Protein AF-A0A1Z5JTH8-F1 (afdb_monomer_lite)

Structure (mmCIF, N/CA/C/O backbone):
data_AF-A0A1Z5JTH8-F1
#
_entry.id   AF-A0A1Z5JTH8-F1
#
loop_
_atom_site.group_PDB
_atom_site.id
_atom_site.type_symbol
_atom_site.label_atom_id
_atom_site.label_alt_id
_atom_site.label_comp_id
_atom_site.label_asym_id
_atom_site.label_entity_id
_atom_site.label_seq_id
_atom_site.pdbx_PDB_ins_code
_atom_site.Cartn_x
_atom_site.Cartn_y
_atom_site.Cartn_z
_atom_site.occupancy
_atom_site.B_iso_or_equiv
_atom_site.auth_seq_id
_atom_site.auth_comp_id
_atom_site.auth_asym_id
_atom_site.auth_atom_id
_atom_site.pdbx_PDB_model_num
ATOM 1 N N . MET A 1 1 ? 3.821 1.932 70.501 1.00 30.09 1 MET A N 1
ATOM 2 C CA . MET A 1 1 ? 3.455 3.159 69.767 1.00 30.09 1 MET A CA 1
ATOM 3 C C . MET A 1 1 ? 2.176 2.886 68.980 1.00 30.09 1 MET A C 1
ATOM 5 O O . MET A 1 1 ? 2.246 2.537 67.814 1.00 30.09 1 MET A O 1
ATOM 9 N N . GLU A 1 2 ? 1.010 2.733 69.611 1.00 29.66 2 GLU A N 1
ATOM 10 C CA . GLU A 1 2 ? 0.307 3.635 70.558 1.00 29.66 2 GLU A CA 1
ATOM 11 C C . GLU A 1 2 ? -0.298 4.866 69.851 1.00 29.66 2 GLU A C 1
ATOM 13 O O . GLU A 1 2 ? 0.362 5.457 69.006 1.00 29.66 2 GLU A O 1
ATOM 18 N N . SER A 1 3 ? -1.534 5.291 70.147 1.00 30.70 3 SER A N 1
ATOM 19 C CA . SER A 1 3 ? -2.434 4.861 71.238 1.00 30.70 3 SER A CA 1
ATOM 20 C C . SER A 1 3 ? -3.923 4.867 70.840 1.00 30.70 3 SER A C 1
ATOM 22 O O . SER A 1 3 ? -4.283 5.533 69.879 1.00 30.70 3 SER A O 1
ATOM 24 N N . ASN A 1 4 ? -4.733 4.124 71.613 1.00 35.16 4 ASN A N 1
ATOM 25 C CA . ASN A 1 4 ? -6.105 4.402 72.100 1.00 35.16 4 ASN A CA 1
ATOM 26 C C . ASN A 1 4 ? -7.148 5.083 71.170 1.00 35.16 4 ASN A C 1
ATOM 28 O O . ASN A 1 4 ? -6.893 6.119 70.579 1.00 35.16 4 ASN A O 1
ATOM 32 N N . GLY A 1 5 ? -8.414 4.646 71.110 1.00 31.30 5 GLY A N 1
ATOM 33 C CA . GLY A 1 5 ? -9.127 3.592 71.852 1.00 31.30 5 GLY A CA 1
ATOM 34 C C . GLY A 1 5 ? -10.538 3.360 71.258 1.00 31.30 5 GLY A C 1
ATOM 35 O O . GLY A 1 5 ? -11.024 4.190 70.506 1.00 31.30 5 GLY A O 1
ATOM 36 N N . SER A 1 6 ? -11.162 2.182 71.416 1.00 32.50 6 SER A N 1
ATOM 37 C CA . SER A 1 6 ? -12.006 1.785 72.572 1.00 32.50 6 SER A CA 1
ATOM 38 C C . SER A 1 6 ? -13.344 2.570 72.638 1.00 32.50 6 SER A C 1
ATOM 40 O O . SER A 1 6 ? -13.296 3.792 72.662 1.00 32.50 6 SER A O 1
ATOM 42 N N . LYS A 1 7 ? -14.550 1.973 72.742 1.00 33.69 7 LYS A N 1
ATOM 43 C CA . LYS A 1 7 ? -14.947 0.708 73.414 1.00 33.69 7 LYS A CA 1
ATOM 44 C C . LYS A 1 7 ? -16.373 0.229 73.019 1.00 33.69 7 LYS A C 1
ATOM 46 O O . LYS A 1 7 ? -17.265 1.061 73.009 1.00 33.69 7 LYS A O 1
ATOM 51 N N . GLN A 1 8 ? -16.577 -1.106 72.978 1.00 31.48 8 GLN A N 1
ATOM 52 C CA . GLN A 1 8 ? -17.767 -1.858 73.494 1.00 31.48 8 GLN A CA 1
ATOM 53 C C . GLN A 1 8 ? -19.148 -1.636 72.807 1.00 31.48 8 GLN A C 1
ATOM 55 O O . GLN A 1 8 ? -19.307 -0.669 72.083 1.00 31.48 8 GLN A O 1
ATOM 60 N N . ARG A 1 9 ? -20.210 -2.466 72.938 1.00 30.44 9 ARG A N 1
ATOM 61 C CA . ARG A 1 9 ? -20.585 -3.772 73.589 1.00 30.44 9 ARG A CA 1
ATOM 62 C C . ARG A 1 9 ? -21.914 -4.225 72.900 1.00 30.44 9 ARG A C 1
ATOM 64 O O . ARG A 1 9 ? -22.598 -3.338 72.408 1.00 30.44 9 ARG A O 1
ATOM 71 N N . LYS A 1 10 ? -22.444 -5.463 72.867 1.00 29.91 10 LYS A N 1
ATOM 72 C CA . LYS A 1 10 ? -22.066 -6.896 73.074 1.00 29.91 10 LYS A CA 1
ATOM 73 C C . LYS A 1 10 ? -23.184 -7.722 72.312 1.00 29.91 10 LYS A C 1
ATOM 75 O O . LYS A 1 10 ? -24.211 -7.130 72.013 1.00 29.91 10 LYS A O 1
ATOM 80 N N . VAL A 1 11 ? -22.987 -8.940 71.766 1.00 31.70 11 VAL A N 1
ATOM 81 C CA . VAL A 1 11 ? -23.271 -10.292 72.358 1.00 31.70 11 VAL A CA 1
ATOM 82 C C . VAL A 1 11 ? -24.732 -10.532 72.830 1.00 31.70 11 VAL A C 1
ATOM 84 O O . VAL A 1 11 ? -25.265 -9.652 73.492 1.00 31.70 11 VAL A O 1
ATOM 87 N N . ASP A 1 12 ? -25.400 -11.686 72.607 1.00 27.84 12 ASP A N 1
ATOM 88 C CA . ASP A 1 12 ? -24.944 -13.021 72.121 1.00 27.84 12 ASP A CA 1
ATOM 89 C C . ASP A 1 12 ? -25.969 -13.822 71.262 1.00 27.84 12 ASP A C 1
ATOM 91 O O . ASP A 1 12 ? -27.099 -13.399 71.038 1.00 27.84 12 ASP A O 1
ATOM 95 N N . LYS A 1 13 ? -25.504 -14.998 70.801 1.00 35.19 13 LYS A N 1
ATOM 96 C CA . LYS A 1 13 ? -26.193 -16.194 70.232 1.00 35.19 13 LYS A CA 1
ATOM 97 C C . LYS A 1 13 ? -27.108 -16.935 71.272 1.00 35.19 13 LYS A C 1
ATOM 99 O O . LYS A 1 13 ? -27.125 -16.443 72.400 1.00 35.19 13 LYS A O 1
ATOM 104 N N . PRO A 1 14 ? -27.818 -18.084 71.007 1.00 51.84 14 PRO A N 1
ATOM 105 C CA . PRO A 1 14 ? -27.558 -19.142 69.993 1.00 51.84 14 PRO A CA 1
ATOM 106 C C . PRO A 1 14 ? -28.764 -19.895 69.329 1.00 51.84 14 PRO A C 1
ATOM 108 O O . PRO A 1 14 ? -29.911 -19.633 69.653 1.00 51.84 14 PRO A O 1
ATOM 111 N N . ASN A 1 15 ? -28.421 -20.817 68.401 1.00 31.11 15 ASN A N 1
ATOM 112 C CA . ASN A 1 15 ? -28.914 -22.197 68.090 1.00 31.11 15 ASN A CA 1
ATOM 113 C C . ASN A 1 15 ? -30.419 -22.612 68.209 1.00 31.11 15 ASN A C 1
ATOM 115 O O . ASN A 1 15 ? -31.131 -22.076 69.041 1.00 31.11 15 ASN A O 1
ATOM 119 N N . GLU A 1 16 ? -30.969 -23.655 67.543 1.00 31.17 16 GLU A N 1
ATOM 120 C CA . GLU A 1 16 ? -30.655 -24.525 66.363 1.00 31.17 16 GLU A CA 1
ATOM 121 C C . GLU A 1 16 ? -31.806 -25.587 66.213 1.00 31.17 16 GLU A C 1
ATOM 123 O O . GLU A 1 16 ? -32.686 -25.617 67.066 1.00 31.17 16 GLU A O 1
ATOM 128 N N . VAL A 1 17 ? -31.772 -26.483 65.203 1.00 30.38 17 VAL A N 1
ATOM 129 C CA . VAL A 1 17 ? -32.492 -27.802 65.120 1.00 30.38 17 VAL A CA 1
ATOM 130 C C . VAL A 1 17 ? -34.009 -27.881 64.723 1.00 30.38 17 VAL A C 1
ATOM 132 O O . VAL A 1 17 ? -34.900 -27.400 65.406 1.00 30.38 17 VAL A O 1
ATOM 135 N N . GLU A 1 18 ? -34.249 -28.589 63.599 1.00 27.84 18 GLU A N 1
ATOM 136 C CA . GLU A 1 18 ? -35.334 -29.535 63.182 1.00 27.84 18 GLU A CA 1
ATOM 137 C C . GLU A 1 18 ? -36.881 -29.304 63.276 1.00 27.84 18 GLU A C 1
ATOM 139 O O . GLU A 1 18 ? -37.521 -29.512 64.298 1.00 27.84 18 GLU A O 1
ATOM 144 N N . SER A 1 19 ? -37.499 -29.278 62.077 1.00 27.64 19 SER A N 1
ATOM 145 C CA . SER A 1 19 ? -38.535 -30.235 61.579 1.00 27.64 19 SER A CA 1
ATOM 146 C C . SER A 1 19 ? -40.069 -30.102 61.824 1.00 27.64 19 SER A C 1
ATOM 148 O O . SER A 1 19 ? -40.580 -30.033 62.933 1.00 27.64 19 SER A O 1
ATOM 150 N N . SER A 1 20 ? -40.800 -30.341 60.719 1.00 25.86 20 SER A N 1
ATOM 151 C CA . SER A 1 20 ? -42.061 -31.117 60.583 1.00 25.86 20 SER A CA 1
ATOM 152 C C . SER A 1 20 ? -43.469 -30.553 60.930 1.00 25.86 20 SER A C 1
ATOM 154 O O . SER A 1 20 ? -43.919 -30.540 62.066 1.00 25.86 20 SER A O 1
ATOM 156 N N . SER A 1 21 ? -44.265 -30.400 59.855 1.00 25.64 21 SER A N 1
ATOM 157 C CA . SER A 1 21 ? -45.668 -30.869 59.696 1.00 25.64 21 SER A CA 1
ATOM 158 C C . SER A 1 21 ? -46.882 -30.134 60.319 1.00 25.64 21 SER A C 1
ATOM 160 O O . SER A 1 21 ? -46.903 -29.769 61.487 1.00 25.64 21 SER A O 1
ATOM 162 N N . SER A 1 22 ? -47.978 -30.116 59.532 1.00 26.45 22 SER A N 1
ATOM 163 C CA . SER A 1 22 ? -49.381 -29.797 59.904 1.00 26.45 22 SER A CA 1
ATOM 164 C C . SER A 1 22 ? -49.688 -28.325 60.299 1.00 26.45 22 SER A C 1
ATOM 166 O O . SER A 1 22 ? -48.781 -27.574 60.625 1.00 26.45 22 SER A O 1
ATOM 168 N N . HIS A 1 23 ? -50.922 -27.796 60.222 1.00 28.97 23 HIS A N 1
ATOM 169 C CA . HIS A 1 23 ? -52.214 -28.380 59.821 1.00 28.97 23 HIS A CA 1
ATOM 170 C C . HIS A 1 23 ? -53.101 -27.380 59.032 1.00 28.97 23 HIS A C 1
ATOM 172 O O . HIS A 1 23 ? -53.032 -26.170 59.215 1.00 28.97 23 HIS A O 1
ATOM 178 N N . ALA A 1 24 ? -53.961 -27.961 58.193 1.00 28.31 24 ALA A N 1
ATOM 179 C CA . ALA A 1 24 ? -55.138 -27.450 57.479 1.00 28.31 24 ALA A CA 1
ATOM 180 C C . ALA A 1 24 ? -55.909 -26.205 57.987 1.00 28.31 24 ALA A C 1
ATOM 182 O O . ALA A 1 24 ? -56.135 -26.026 59.184 1.00 28.31 24 ALA A O 1
ATOM 183 N N . ARG A 1 25 ? -56.546 -25.509 57.027 1.00 30.75 25 ARG A N 1
ATOM 184 C CA . ARG A 1 25 ? -57.985 -25.183 57.109 1.00 30.75 25 ARG A CA 1
ATOM 185 C C . ARG A 1 25 ? -58.646 -25.061 55.732 1.00 30.75 25 ARG A C 1
ATOM 187 O O . ARG A 1 25 ? -57.997 -24.706 54.754 1.00 30.75 25 ARG A O 1
ATOM 194 N N . ASP A 1 26 ? -59.928 -25.400 55.683 1.00 28.70 26 ASP A N 1
ATOM 195 C CA . ASP A 1 26 ? -60.710 -25.637 54.467 1.00 28.70 26 ASP A CA 1
ATOM 196 C C . ASP A 1 26 ? -61.344 -24.371 53.872 1.00 28.70 26 ASP A C 1
ATOM 198 O O . ASP A 1 26 ? -61.750 -23.475 54.614 1.00 28.70 26 ASP A O 1
ATOM 202 N N . GLN A 1 27 ? -61.586 -24.384 52.554 1.00 29.84 27 GLN A N 1
ATOM 203 C CA . GLN A 1 27 ? -62.963 -24.364 52.027 1.00 29.84 27 GLN A CA 1
ATOM 204 C C . GLN A 1 27 ? -63.032 -24.698 50.523 1.00 29.84 27 GLN A C 1
ATOM 206 O O . GLN A 1 27 ? -62.404 -24.055 49.689 1.00 29.84 27 GLN A O 1
ATOM 211 N N . THR A 1 28 ? -63.859 -25.690 50.186 1.00 32.72 28 THR A N 1
ATOM 212 C CA . THR A 1 28 ? -64.460 -25.939 48.858 1.00 32.72 28 THR A CA 1
ATOM 213 C C . THR A 1 28 ? -65.918 -26.368 49.106 1.00 32.72 28 THR A C 1
ATOM 215 O O . THR A 1 28 ? -66.210 -26.785 50.235 1.00 32.72 28 THR A O 1
ATOM 218 N N . PRO A 1 29 ? -66.859 -26.241 48.143 1.00 48.88 29 PRO A N 1
ATOM 219 C CA . PRO A 1 29 ? -67.042 -27.350 47.189 1.00 48.88 29 PRO A CA 1
ATOM 220 C C . PRO A 1 29 ? -67.618 -26.982 45.794 1.00 48.88 29 PRO A C 1
ATOM 222 O O . PRO A 1 29 ? -68.195 -25.917 45.599 1.00 48.88 29 PRO A O 1
ATOM 225 N N . SER A 1 30 ? -67.626 -27.983 44.896 1.00 27.64 30 SER A N 1
ATOM 226 C CA . SER A 1 30 ? -68.543 -28.150 43.737 1.00 27.64 30 SER A CA 1
ATOM 227 C C . SER A 1 30 ? -68.343 -27.234 42.494 1.00 27.64 30 SER A C 1
ATOM 229 O O . SER A 1 30 ? -67.964 -26.080 42.632 1.00 27.64 30 SER A O 1
ATOM 231 N N . ASN A 1 31 ? -68.578 -27.678 41.243 1.00 28.28 31 ASN A N 1
ATOM 232 C CA . ASN A 1 31 ? -68.841 -29.049 40.769 1.00 28.28 31 ASN A CA 1
ATOM 233 C C . ASN A 1 31 ? -68.481 -29.300 39.278 1.00 28.28 31 ASN A C 1
ATOM 235 O O . ASN A 1 31 ? -68.685 -28.437 38.437 1.00 28.28 31 ASN A O 1
ATOM 239 N N . GLN A 1 32 ? -68.065 -30.542 38.995 1.00 29.34 32 GLN A N 1
ATOM 240 C CA . GLN A 1 32 ? -68.306 -31.365 37.784 1.00 29.34 32 GLN A CA 1
ATOM 241 C C . GLN A 1 32 ? -67.985 -30.874 36.341 1.00 29.34 32 GLN A C 1
ATOM 243 O O . GLN A 1 32 ? -68.754 -30.161 35.713 1.00 29.34 32 GLN A O 1
ATOM 248 N N . ASN A 1 33 ? -66.968 -31.550 35.775 1.00 29.64 33 ASN A N 1
ATOM 249 C CA . ASN A 1 33 ? -66.981 -32.334 34.517 1.00 29.64 33 ASN A CA 1
ATOM 250 C C . ASN A 1 33 ? -66.939 -31.688 33.105 1.00 29.64 33 ASN A C 1
ATOM 252 O O . ASN A 1 33 ? -67.834 -30.954 32.711 1.00 29.64 33 ASN A O 1
ATOM 256 N N . SER A 1 34 ? -66.028 -32.264 32.287 1.00 29.45 34 SER A N 1
ATOM 257 C CA . SER A 1 34 ? -66.139 -32.569 30.831 1.00 29.45 34 SER A CA 1
ATOM 258 C C . SER A 1 34 ? -66.182 -31.388 29.823 1.00 29.45 34 SER A C 1
ATOM 260 O O . SER A 1 34 ? -66.818 -30.384 30.091 1.00 29.45 34 SER A O 1
ATOM 262 N N . GLU A 1 35 ? -65.525 -31.392 28.647 1.00 29.38 35 GLU A N 1
ATOM 263 C CA . GLU A 1 35 ? -64.800 -32.429 27.867 1.00 29.38 35 GLU A CA 1
ATOM 264 C C . GLU A 1 35 ? -63.441 -31.929 27.280 1.00 29.38 35 GLU A C 1
ATOM 266 O O . GLU A 1 35 ? -63.018 -30.795 27.493 1.00 29.38 35 GLU A O 1
ATOM 271 N N . ARG A 1 36 ? -62.740 -32.797 26.528 1.00 32.03 36 ARG A N 1
ATOM 272 C CA . ARG A 1 36 ? -61.645 -32.480 25.570 1.00 32.03 36 ARG A CA 1
ATOM 273 C C . ARG A 1 36 ? -62.220 -32.476 24.126 1.00 32.03 36 ARG A C 1
ATOM 275 O O . ARG A 1 36 ? -63.308 -33.023 23.979 1.00 32.03 36 ARG A O 1
ATOM 282 N N . PRO A 1 37 ? -61.514 -32.035 23.050 1.00 42.16 37 PRO A N 1
ATOM 283 C CA . PRO A 1 37 ? -60.119 -31.574 22.961 1.00 42.16 37 PRO A CA 1
ATOM 284 C C . PRO A 1 37 ? -59.902 -30.229 22.218 1.00 42.16 37 PRO A C 1
ATOM 286 O O . PRO A 1 37 ? -60.803 -29.659 21.615 1.00 42.16 37 PRO A O 1
ATOM 289 N N . VAL A 1 38 ? -58.640 -29.789 22.174 1.00 34.25 38 VAL A N 1
ATOM 290 C CA . VAL A 1 38 ? -58.086 -28.817 21.207 1.00 34.25 38 VAL A CA 1
ATOM 291 C C . VAL A 1 38 ? -57.058 -29.555 20.342 1.00 34.25 38 VAL A C 1
ATOM 293 O O . VAL A 1 38 ? -56.252 -30.248 20.951 1.00 34.25 38 VAL A O 1
ATOM 296 N N . VAL A 1 39 ? -57.087 -29.433 18.998 1.00 35.94 39 VAL A N 1
ATOM 297 C CA . VAL A 1 39 ? -56.014 -28.947 18.066 1.00 35.94 39 VAL A CA 1
ATOM 298 C C . VAL A 1 39 ? -56.664 -28.659 16.656 1.00 35.94 39 VAL A C 1
ATOM 300 O O . VAL A 1 39 ? -57.894 -28.608 16.634 1.00 35.94 39 VAL A O 1
ATOM 303 N N . PRO A 1 40 ? -55.993 -28.317 15.516 1.00 46.41 40 PRO A N 1
ATOM 304 C CA . PRO A 1 40 ? -56.282 -27.044 14.834 1.00 46.41 40 PRO A CA 1
ATOM 305 C C . PRO A 1 40 ? -56.757 -27.130 13.360 1.00 46.41 40 PRO A C 1
ATOM 307 O O . PRO A 1 40 ? -56.674 -28.168 12.708 1.00 46.41 40 PRO A O 1
ATOM 310 N N . ILE A 1 41 ? -57.123 -25.972 12.794 1.00 26.44 41 ILE A N 1
ATOM 311 C CA . ILE A 1 41 ? -57.093 -25.673 11.344 1.00 26.44 41 ILE A CA 1
ATOM 312 C C . ILE A 1 41 ? -56.655 -24.184 11.139 1.00 26.44 41 ILE A C 1
ATOM 314 O O . ILE A 1 41 ? -56.438 -23.516 12.152 1.00 26.44 41 ILE A O 1
ATOM 318 N N . PRO A 1 42 ? -56.330 -23.671 9.924 1.00 41.78 42 PRO A N 1
ATOM 319 C CA . PRO A 1 42 ? -54.996 -23.079 9.725 1.00 41.78 42 PRO A CA 1
ATOM 320 C C . PRO A 1 42 ? -54.962 -21.711 8.986 1.00 41.78 42 PRO A C 1
ATOM 322 O O . PRO A 1 42 ? -55.994 -21.181 8.609 1.00 41.78 42 PRO A O 1
ATOM 325 N N . VAL A 1 43 ? -53.742 -21.216 8.702 1.00 30.77 43 VAL A N 1
ATOM 326 C CA . VAL A 1 43 ? -53.320 -20.455 7.488 1.00 30.77 43 VAL A CA 1
ATOM 327 C C . VAL A 1 43 ? -54.134 -19.210 7.037 1.00 30.77 43 VAL A C 1
ATOM 329 O O . VAL A 1 43 ? -55.266 -19.329 6.584 1.00 30.77 43 VAL A O 1
ATOM 332 N N . ARG A 1 44 ? -53.419 -18.066 6.898 1.00 37.00 44 ARG A N 1
ATOM 333 C CA . ARG A 1 44 ? -53.798 -16.807 6.179 1.00 37.00 44 ARG A CA 1
ATOM 334 C C . ARG A 1 44 ? -54.950 -15.981 6.813 1.00 37.00 44 ARG A C 1
ATOM 336 O O . ARG A 1 44 ? -55.596 -16.481 7.725 1.00 37.00 44 ARG A O 1
ATOM 343 N N . PRO A 1 45 ? -55.245 -14.741 6.335 1.00 39.91 45 PRO A N 1
ATOM 344 C CA . PRO A 1 45 ? -54.553 -13.894 5.339 1.00 39.91 45 PRO A CA 1
ATOM 345 C C . PRO A 1 45 ? -54.186 -12.469 5.837 1.00 39.91 45 PRO A C 1
ATOM 347 O O . PRO A 1 45 ? -54.476 -12.078 6.962 1.00 39.91 45 PRO A O 1
ATOM 350 N N . VAL A 1 46 ? -53.593 -11.672 4.938 1.00 41.19 46 VAL A N 1
ATOM 351 C CA . VAL A 1 46 ? -53.532 -10.195 5.012 1.00 41.19 46 VAL A CA 1
ATOM 352 C C . VAL A 1 46 ? -54.950 -9.590 4.900 1.00 41.19 46 VAL A C 1
ATOM 354 O O . VAL A 1 46 ? -55.718 -10.061 4.057 1.00 41.19 46 VAL A O 1
ATOM 357 N N . PRO A 1 47 ? -55.309 -8.546 5.676 1.00 40.72 47 PRO A N 1
ATOM 358 C CA . PRO A 1 47 ? -56.582 -7.836 5.538 1.00 40.72 47 PRO A CA 1
ATOM 359 C C . PRO A 1 47 ? -56.515 -6.679 4.513 1.00 40.72 47 PRO A C 1
ATOM 361 O O . PRO A 1 47 ? -55.523 -5.950 4.486 1.00 40.72 47 PRO A O 1
ATOM 364 N N . PRO A 1 48 ? -57.569 -6.458 3.704 1.00 55.81 48 PRO A N 1
ATOM 365 C CA . PRO A 1 48 ? -57.716 -5.276 2.855 1.00 55.81 48 PRO A CA 1
ATOM 366 C C . PRO A 1 48 ? -58.767 -4.275 3.392 1.00 55.81 48 PRO A C 1
ATOM 368 O O . PRO A 1 48 ? -59.440 -4.529 4.390 1.00 55.81 48 PRO A O 1
ATOM 371 N N . ASN A 1 49 ? -58.965 -3.211 2.606 1.00 31.00 49 ASN A N 1
ATOM 372 C CA . ASN A 1 49 ? -60.107 -2.285 2.537 1.00 31.00 49 ASN A CA 1
ATOM 373 C C . ASN A 1 49 ? -60.021 -0.908 3.221 1.00 31.00 49 ASN A C 1
ATOM 375 O O . ASN A 1 49 ? -59.687 -0.723 4.386 1.00 31.00 49 ASN A O 1
ATOM 379 N N . GLU A 1 50 ? -60.439 0.042 2.389 1.00 37.06 50 GLU A N 1
ATOM 380 C CA . GLU A 1 50 ? -60.780 1.445 2.583 1.00 37.06 50 GLU A CA 1
ATOM 381 C C . GLU A 1 50 ? -61.742 1.718 3.753 1.00 37.06 50 GLU A C 1
ATOM 383 O O . GLU A 1 50 ? -62.599 0.895 4.065 1.00 37.06 50 GLU A O 1
ATOM 388 N N . TYR A 1 51 ? -61.744 2.962 4.252 1.00 29.59 51 TYR A N 1
ATOM 389 C CA . TYR A 1 51 ? -63.004 3.705 4.411 1.00 29.59 51 TYR A CA 1
ATOM 390 C C . TYR A 1 51 ? -62.797 5.228 4.338 1.00 29.59 51 TYR A C 1
ATOM 392 O O . TYR A 1 51 ? -61.799 5.771 4.804 1.00 29.59 51 TYR A O 1
ATOM 400 N N . THR A 1 52 ? -63.764 5.930 3.747 1.00 34.69 52 THR A N 1
ATOM 401 C CA . THR A 1 52 ? -63.739 7.385 3.508 1.00 34.69 52 THR A CA 1
ATOM 402 C C . THR A 1 52 ? -64.287 8.213 4.677 1.00 34.69 52 THR A C 1
ATOM 404 O O . THR A 1 52 ? -65.294 7.803 5.260 1.00 34.69 52 THR A O 1
ATOM 407 N N . LYS A 1 53 ? -63.806 9.458 4.863 1.00 28.12 53 LYS A N 1
ATOM 408 C CA . LYS A 1 53 ? -64.671 10.634 5.144 1.00 28.12 53 LYS A CA 1
ATOM 409 C C . LYS A 1 53 ? -63.962 11.992 4.971 1.00 28.12 53 LYS A C 1
ATOM 411 O O . LYS A 1 53 ? -62.748 12.050 4.826 1.00 28.12 53 LYS A O 1
ATOM 416 N N . LYS A 1 54 ? -64.768 13.061 4.917 1.00 30.36 54 LYS A N 1
ATOM 417 C CA . LYS A 1 54 ? -64.392 14.482 4.745 1.00 30.36 54 LYS A CA 1
ATOM 418 C C . LYS A 1 54 ? -64.638 15.281 6.039 1.00 30.36 54 LYS A C 1
ATOM 420 O O . LYS A 1 54 ? -65.402 14.800 6.873 1.00 30.36 54 LYS A O 1
ATOM 425 N N . ALA A 1 55 ? -64.169 16.537 6.031 1.00 29.38 55 ALA A N 1
ATOM 426 C CA . ALA A 1 55 ? -64.679 17.694 6.789 1.00 29.38 55 ALA A CA 1
ATOM 427 C C . ALA A 1 55 ? -64.391 17.736 8.305 1.00 29.38 55 ALA A C 1
ATOM 429 O O . ALA A 1 55 ? -64.343 16.694 8.952 1.00 29.38 55 ALA A O 1
ATOM 430 N N . ASP A 1 56 ? -64.233 18.902 8.947 1.00 28.45 56 ASP A N 1
ATOM 431 C CA . ASP A 1 56 ? -63.941 20.284 8.485 1.00 28.45 56 ASP A CA 1
ATOM 432 C C . ASP A 1 56 ? -63.432 21.103 9.703 1.00 28.45 56 ASP A C 1
ATOM 434 O O . ASP A 1 56 ? -63.637 20.670 10.835 1.00 28.45 56 ASP A O 1
ATOM 438 N N . ASP A 1 57 ? -62.843 22.288 9.464 1.00 28.59 57 ASP A N 1
ATOM 439 C CA . ASP A 1 57 ? -62.638 23.408 10.418 1.00 28.59 57 ASP A CA 1
ATOM 440 C C . ASP A 1 57 ? -61.791 23.170 11.712 1.00 28.59 57 ASP A C 1
ATOM 442 O O . ASP A 1 57 ? -61.819 22.133 12.357 1.00 28.59 57 ASP A O 1
ATOM 446 N N . SER A 1 58 ? -60.979 24.114 12.215 1.00 27.06 58 SER A N 1
ATOM 447 C CA . SER A 1 58 ? -61.065 25.582 12.142 1.00 27.06 58 SER A CA 1
ATOM 448 C C . SER A 1 58 ? -59.725 26.289 12.456 1.00 27.06 58 SER A C 1
ATOM 450 O O . SER A 1 58 ? -58.857 25.702 13.088 1.00 27.06 58 SER A O 1
ATOM 452 N N . CYS A 1 59 ? -59.643 27.589 12.115 1.00 26.97 59 CYS A N 1
ATOM 453 C CA . CYS A 1 59 ? -58.882 28.677 12.782 1.00 26.97 59 CYS A CA 1
ATOM 454 C C . CYS A 1 59 ? -57.348 28.535 13.048 1.00 26.97 59 CYS A C 1
ATOM 456 O O . CYS A 1 59 ? -56.878 27.573 13.630 1.00 26.97 59 CYS A O 1
ATOM 458 N N . ARG A 1 60 ? -56.500 29.553 12.803 1.00 27.55 60 ARG A N 1
ATOM 459 C CA . ARG A 1 60 ? -56.754 30.962 12.422 1.00 27.55 60 ARG A CA 1
ATOM 460 C C . ARG A 1 60 ? -55.528 31.627 11.755 1.00 27.55 60 ARG A C 1
ATOM 462 O O . ARG A 1 60 ? -54.394 31.243 12.002 1.00 27.55 60 ARG A O 1
ATOM 469 N N . SER A 1 61 ? -55.822 32.672 10.975 1.00 27.31 61 SER A N 1
ATOM 470 C CA . SER A 1 61 ? -54.994 33.828 10.545 1.00 27.31 61 SER A CA 1
ATOM 471 C C . SER A 1 61 ? -53.744 34.171 11.386 1.00 27.31 61 SER A C 1
ATOM 473 O O . SER A 1 61 ? -53.803 34.048 12.605 1.00 27.31 61 SER A O 1
ATOM 475 N N . THR A 1 62 ? -52.664 34.763 10.852 1.00 30.11 62 THR A N 1
ATOM 476 C CA . THR A 1 62 ? -52.501 35.690 9.691 1.00 30.11 62 THR A CA 1
ATOM 477 C C . THR A 1 62 ? -51.304 35.281 8.801 1.00 30.11 62 THR A C 1
ATOM 479 O O . THR A 1 62 ? -50.409 34.605 9.286 1.00 30.11 62 THR A O 1
ATOM 482 N N . GLY A 1 63 ? -51.192 35.597 7.501 1.00 28.08 63 GLY A N 1
ATOM 483 C CA . GLY A 1 63 ? -51.447 36.881 6.813 1.00 28.08 63 GLY A CA 1
ATOM 484 C C . GLY A 1 63 ? -50.194 37.781 6.924 1.00 28.08 63 GLY A C 1
ATOM 485 O O . GLY A 1 63 ? -49.692 37.925 8.031 1.00 28.08 63 GLY A O 1
ATOM 486 N N . ILE A 1 64 ? -49.622 38.395 5.876 1.00 29.75 64 ILE A N 1
ATOM 487 C CA . ILE A 1 64 ? -50.171 38.881 4.587 1.00 29.75 64 ILE A CA 1
ATOM 488 C C . ILE A 1 64 ? -49.118 38.774 3.440 1.00 29.75 64 ILE A C 1
ATOM 490 O O . ILE A 1 64 ? -47.919 38.740 3.691 1.00 29.75 64 ILE A O 1
ATOM 494 N N . ASN A 1 65 ? -49.592 38.726 2.186 1.00 29.47 65 ASN A N 1
ATOM 495 C CA . ASN A 1 65 ? -48.865 38.675 0.889 1.00 29.47 65 ASN A CA 1
ATOM 496 C C . ASN A 1 65 ? -49.072 40.038 0.138 1.00 29.47 65 ASN A C 1
ATOM 498 O O . ASN A 1 65 ? -49.833 40.842 0.681 1.00 29.47 65 ASN A O 1
ATOM 502 N N . PRO A 1 66 ? -48.608 40.339 -1.107 1.00 50.94 66 PRO A N 1
ATOM 503 C CA . PRO A 1 66 ? -47.624 39.703 -2.007 1.00 50.94 66 PRO A CA 1
ATOM 504 C C . PRO A 1 66 ? -46.694 40.728 -2.758 1.00 50.94 66 PRO A C 1
ATOM 506 O O . PRO A 1 66 ? -46.623 41.893 -2.394 1.00 50.94 66 PRO A O 1
ATOM 509 N N . MET A 1 67 ? -46.036 40.285 -3.851 1.00 27.62 67 MET A N 1
ATOM 510 C CA . MET A 1 67 ? -45.665 41.013 -5.103 1.00 27.62 67 MET A CA 1
ATOM 511 C C . MET A 1 67 ? -45.132 42.472 -5.098 1.00 27.62 67 MET A C 1
ATOM 513 O O . MET A 1 67 ? -45.854 43.404 -4.761 1.00 27.62 67 MET A O 1
ATOM 517 N N . THR A 1 68 ? -44.033 42.717 -5.838 1.00 26.05 68 THR A N 1
ATOM 518 C CA . THR A 1 68 ? -44.110 43.342 -7.192 1.00 26.05 68 THR A CA 1
ATOM 519 C C . THR A 1 68 ? -42.803 43.259 -8.006 1.00 26.05 68 THR A C 1
ATOM 521 O O . THR A 1 68 ? -41.725 43.010 -7.475 1.00 26.05 68 THR A O 1
ATOM 524 N N . THR A 1 69 ? -42.939 43.420 -9.326 1.00 32.28 69 THR A N 1
ATOM 525 C CA . THR A 1 69 ? -41.895 43.476 -10.372 1.00 32.28 69 THR A CA 1
ATOM 526 C C . THR A 1 69 ? -41.230 44.861 -10.456 1.00 32.28 69 THR A C 1
ATOM 528 O O . THR A 1 69 ? -41.913 45.830 -10.147 1.00 32.28 69 THR A O 1
ATOM 531 N N . ILE A 1 70 ? -39.990 44.979 -10.980 1.00 27.89 70 ILE A N 1
ATOM 532 C CA . ILE A 1 70 ? -39.570 45.959 -12.029 1.00 27.89 70 ILE A CA 1
ATOM 533 C C . ILE A 1 70 ? -38.087 45.778 -12.448 1.00 27.89 70 ILE A C 1
ATOM 535 O O . ILE A 1 70 ? -37.356 44.978 -11.869 1.00 27.89 70 ILE A O 1
ATOM 539 N N . GLN A 1 71 ? -37.703 46.428 -13.552 1.00 30.16 71 GLN A N 1
ATOM 540 C CA . GLN A 1 71 ? -36.470 46.269 -14.338 1.00 30.16 71 GLN A CA 1
ATOM 541 C C . GLN A 1 71 ? -35.297 47.175 -13.891 1.00 30.16 71 GLN A C 1
ATOM 543 O O . GLN A 1 71 ? -35.506 48.172 -13.212 1.00 30.16 71 GLN A O 1
ATOM 548 N N . ASN A 1 72 ? -34.105 46.872 -14.428 1.00 31.89 72 ASN A N 1
ATOM 549 C CA . ASN A 1 72 ? -33.012 47.776 -14.843 1.00 31.89 72 ASN A CA 1
ATOM 550 C C . ASN A 1 72 ? -32.530 48.915 -13.910 1.00 31.89 72 ASN A C 1
ATOM 552 O O . ASN A 1 72 ? -33.207 49.920 -13.718 1.00 31.89 72 ASN A O 1
ATOM 556 N N . GLY A 1 73 ? -31.243 48.860 -13.542 1.00 25.56 73 GLY A N 1
ATOM 557 C CA . GLY A 1 73 ? -30.466 50.000 -13.039 1.00 25.56 73 GLY A CA 1
ATOM 558 C C . GLY A 1 73 ? -29.009 49.930 -13.514 1.00 25.56 73 GLY A C 1
ATOM 559 O O . GLY A 1 73 ? -28.319 48.952 -13.242 1.00 25.56 73 GLY A O 1
ATOM 560 N N . LEU A 1 74 ? -28.556 50.949 -14.247 1.00 30.23 74 LEU A N 1
ATOM 561 C CA . LEU A 1 74 ? -27.189 51.125 -14.766 1.00 30.23 74 LEU A CA 1
ATOM 562 C C . LEU A 1 74 ? -26.652 52.486 -14.275 1.00 30.23 74 LEU A C 1
ATOM 564 O O . LEU A 1 74 ? -27.460 53.304 -13.842 1.00 30.23 74 LEU A O 1
ATOM 568 N N . GLN A 1 75 ? -25.341 52.751 -14.429 1.00 29.36 75 GLN A N 1
ATOM 569 C CA . GLN A 1 75 ? -24.628 53.963 -13.946 1.00 29.36 75 GLN A CA 1
ATOM 570 C C . GLN A 1 75 ? -24.502 54.017 -12.399 1.00 29.36 75 GLN A C 1
ATOM 572 O O . GLN A 1 75 ? -25.332 53.446 -11.704 1.00 29.36 75 GLN A O 1
ATOM 577 N N . ASN A 1 76 ? -23.528 54.654 -11.732 1.00 30.12 76 ASN A N 1
ATOM 578 C CA . ASN A 1 76 ? -22.225 55.300 -12.027 1.00 30.12 76 ASN A CA 1
ATOM 579 C C . ASN A 1 76 ? -21.537 55.526 -10.625 1.00 30.12 76 ASN A C 1
ATOM 581 O O . ASN A 1 76 ? -22.161 55.220 -9.615 1.00 30.12 76 ASN A O 1
ATOM 585 N N . GLU A 1 77 ? -20.306 56.012 -10.386 1.00 29.02 77 GLU A N 1
ATOM 586 C CA . GLU A 1 77 ? -19.263 56.632 -11.218 1.00 29.02 77 GLU A CA 1
ATOM 587 C C . GLU A 1 77 ? -17.852 56.564 -10.560 1.00 29.02 77 GLU A C 1
ATOM 589 O O . GLU A 1 77 ? -17.722 56.730 -9.354 1.00 29.02 77 GLU A O 1
ATOM 594 N N . GLN A 1 78 ? -16.809 56.431 -11.394 1.00 29.72 78 GLN A N 1
ATOM 595 C CA . GLN A 1 78 ? -15.518 57.165 -11.379 1.00 29.72 78 GLN A CA 1
ATOM 596 C C . GLN A 1 78 ? -14.523 57.266 -10.173 1.00 29.72 78 GLN A C 1
ATOM 598 O O . GLN A 1 78 ? -14.858 57.560 -9.032 1.00 29.72 78 GLN A O 1
ATOM 603 N N . ASN A 1 79 ? -13.239 57.324 -10.592 1.00 29.23 79 ASN A N 1
ATOM 604 C CA . ASN A 1 79 ? -12.063 58.049 -10.044 1.00 29.23 79 ASN A CA 1
ATOM 605 C C . ASN A 1 79 ? -11.122 57.384 -9.002 1.00 29.23 79 ASN A C 1
ATOM 607 O O . ASN A 1 79 ? -11.571 56.797 -8.030 1.00 29.23 79 ASN A O 1
ATOM 611 N N . ALA A 1 80 ? -9.781 57.537 -9.078 1.00 31.67 80 ALA A N 1
ATOM 612 C CA . ALA A 1 80 ? -8.883 57.940 -10.190 1.00 31.67 80 ALA A CA 1
ATOM 613 C C . ALA A 1 80 ? -7.379 57.741 -9.838 1.00 31.67 80 ALA A C 1
ATOM 615 O O . ALA A 1 80 ? -7.028 57.730 -8.662 1.00 31.67 80 ALA A O 1
ATOM 616 N N . LYS A 1 81 ? -6.506 57.813 -10.869 1.00 30.16 81 LYS A N 1
ATOM 617 C CA . LYS A 1 81 ? -5.026 58.024 -10.847 1.00 30.16 81 LYS A CA 1
ATOM 618 C C . LYS A 1 81 ? -4.141 56.815 -10.458 1.00 30.16 81 LYS A C 1
ATOM 620 O O . LYS A 1 81 ? -4.484 56.062 -9.565 1.00 30.16 81 LYS A O 1
ATOM 625 N N . SER A 1 82 ? -2.942 56.624 -11.034 1.00 29.33 82 SER A N 1
ATOM 626 C CA . SER A 1 82 ? -2.348 57.184 -12.275 1.00 29.33 82 SER A CA 1
ATOM 627 C C . SER A 1 82 ? -1.023 56.488 -12.642 1.00 29.33 82 SER A C 1
ATOM 629 O O . SER A 1 82 ? -0.174 56.337 -11.767 1.00 29.33 82 SER A O 1
ATOM 631 N N . GLY A 1 83 ? -0.777 56.216 -13.930 1.00 26.83 83 GLY A N 1
ATOM 632 C CA . GLY A 1 83 ? 0.541 55.810 -14.446 1.00 26.83 83 GLY A CA 1
ATOM 633 C C . GLY A 1 83 ? 0.598 55.795 -15.981 1.00 26.83 83 GLY A C 1
ATOM 634 O O . GLY A 1 83 ? -0.134 55.042 -16.609 1.00 26.83 83 GLY A O 1
ATOM 635 N N . LYS A 1 84 ? 1.437 56.650 -16.583 1.00 31.70 84 LYS A N 1
ATOM 636 C CA . LYS A 1 84 ? 1.801 56.628 -18.023 1.00 31.70 84 LYS A CA 1
ATOM 637 C C . LYS A 1 84 ? 3.021 55.677 -18.213 1.00 31.70 84 LYS A C 1
ATOM 639 O O . LYS A 1 84 ? 3.600 55.282 -17.208 1.00 31.70 84 LYS A O 1
ATOM 644 N N . VAL A 1 85 ? 3.486 55.271 -19.406 1.00 29.95 85 VAL A N 1
ATOM 645 C CA . VAL A 1 85 ? 4.093 56.106 -20.474 1.00 29.95 85 VAL A CA 1
ATOM 646 C C . VAL A 1 85 ? 4.314 55.312 -21.789 1.00 29.95 85 VAL A C 1
ATOM 648 O O . VAL A 1 85 ? 4.907 54.243 -21.762 1.00 29.95 85 VAL A O 1
ATOM 651 N N . ASN A 1 86 ? 3.957 55.953 -22.915 1.00 28.81 86 ASN A N 1
ATOM 652 C CA . ASN A 1 86 ? 4.416 55.785 -24.315 1.00 28.81 86 ASN A CA 1
ATOM 653 C C . ASN A 1 86 ? 4.070 54.540 -25.162 1.00 28.81 86 ASN A C 1
ATOM 655 O O . ASN A 1 86 ? 3.501 53.554 -24.711 1.00 28.81 86 ASN A O 1
ATOM 659 N N . SER A 1 87 ? 4.331 54.719 -26.464 1.00 31.92 87 SER A N 1
ATOM 660 C CA . SER A 1 87 ? 3.686 54.084 -27.615 1.00 31.92 87 SER A CA 1
ATOM 661 C C . SER A 1 87 ? 4.568 54.148 -28.871 1.00 31.92 87 SER A C 1
ATOM 663 O O . SER A 1 87 ? 5.200 55.178 -29.112 1.00 31.92 87 SER A O 1
ATOM 665 N N . SER A 1 88 ? 4.466 53.136 -29.731 1.00 28.47 88 SER A N 1
ATOM 666 C CA . SER A 1 88 ? 4.726 53.193 -31.182 1.00 28.47 88 SER A CA 1
ATOM 667 C C . SER A 1 88 ? 3.975 52.001 -31.799 1.00 28.47 88 SER A C 1
ATOM 669 O O . SER A 1 88 ? 4.196 50.878 -31.360 1.00 28.47 88 SER A O 1
ATOM 671 N N . ASN A 1 89 ? 2.922 52.175 -32.602 1.00 30.62 89 ASN A N 1
ATOM 672 C CA . ASN A 1 89 ? 2.932 52.624 -34.003 1.00 30.62 89 ASN A CA 1
ATOM 673 C C . ASN A 1 89 ? 3.971 51.891 -34.861 1.00 30.62 89 ASN A C 1
ATOM 675 O O . ASN A 1 89 ? 5.129 52.289 -34.850 1.00 30.62 89 ASN A O 1
ATOM 679 N N . GLU A 1 90 ? 3.516 50.935 -35.676 1.00 28.47 90 GLU A N 1
ATOM 680 C CA . GLU A 1 90 ? 3.546 51.103 -37.137 1.00 28.47 90 GLU A CA 1
ATOM 681 C C . GLU A 1 90 ? 2.528 50.186 -37.854 1.00 28.47 90 GLU A C 1
ATOM 683 O O . GLU A 1 90 ? 1.779 49.449 -37.214 1.00 28.47 90 GLU A O 1
ATOM 688 N N . SER A 1 91 ? 2.422 50.363 -39.172 1.00 29.08 91 SER A N 1
ATOM 689 C CA . SER A 1 91 ? 1.476 49.776 -40.138 1.00 29.08 91 SER A CA 1
ATOM 690 C C . SER A 1 91 ? 1.481 48.233 -40.224 1.00 29.08 91 SER A C 1
ATOM 692 O O . SER A 1 91 ? 2.445 47.584 -39.844 1.00 29.08 91 SER A O 1
ATOM 694 N N . GLY A 1 92 ? 0.461 47.545 -40.761 1.00 27.56 92 GLY A N 1
ATOM 695 C CA . GLY A 1 92 ? -0.813 47.993 -41.347 1.00 27.56 92 GLY A CA 1
ATOM 696 C C . GLY A 1 92 ? -0.909 47.819 -42.873 1.00 27.56 92 GLY A C 1
ATOM 697 O O . GLY A 1 92 ? -0.252 48.551 -43.607 1.00 27.56 92 GLY A O 1
ATOM 698 N N . ASN A 1 93 ? -1.771 46.911 -43.357 1.00 27.27 93 ASN A N 1
ATOM 699 C CA . ASN A 1 93 ? -2.402 46.994 -44.687 1.00 27.27 93 ASN A CA 1
ATOM 700 C C . ASN A 1 93 ? -3.605 46.035 -44.829 1.00 27.27 93 ASN A C 1
ATOM 702 O O . ASN A 1 93 ? -3.817 45.173 -43.981 1.00 27.27 93 ASN A O 1
ATOM 706 N N . ASN A 1 94 ? -4.410 46.228 -45.880 1.00 28.94 94 ASN A N 1
ATOM 707 C CA . ASN A 1 94 ? -5.762 45.672 -46.047 1.00 28.94 94 ASN A CA 1
ATOM 708 C C . ASN A 1 94 ? -5.955 45.004 -47.427 1.00 28.94 94 ASN A C 1
ATOM 710 O O . ASN A 1 94 ? -5.400 45.505 -48.394 1.00 28.94 94 ASN A O 1
ATOM 714 N N . PHE A 1 95 ? -6.834 43.986 -47.495 1.00 30.72 95 PHE A N 1
ATOM 715 C CA . PHE A 1 95 ? -7.624 43.511 -48.663 1.00 30.72 95 PHE A CA 1
ATOM 716 C C . PHE A 1 95 ? -6.933 43.244 -50.029 1.00 30.72 95 PHE A C 1
ATOM 718 O O . PHE A 1 95 ? -6.334 44.135 -50.615 1.00 30.72 95 PHE A O 1
ATOM 725 N N . TYR A 1 96 ? -7.246 42.105 -50.674 1.00 26.20 96 TYR A N 1
ATOM 726 C CA . TYR A 1 96 ? -8.309 42.066 -51.708 1.00 26.20 96 TYR A CA 1
ATOM 727 C C . TYR A 1 96 ? -8.696 40.642 -52.174 1.00 26.20 96 TYR A C 1
ATOM 729 O O . TYR A 1 96 ? -7.984 39.672 -51.935 1.00 26.20 96 TYR A O 1
ATOM 737 N N . LEU A 1 97 ? -9.853 40.542 -52.843 1.00 34.03 97 LEU A N 1
ATOM 738 C CA . LEU A 1 97 ? -10.404 39.359 -53.531 1.00 34.03 97 LEU A CA 1
ATOM 739 C C . LEU A 1 97 ? -10.099 39.381 -55.042 1.00 34.03 97 LEU A C 1
ATOM 741 O O . LEU A 1 97 ? -10.214 40.448 -55.643 1.00 34.03 97 LEU A O 1
ATOM 745 N N . SER A 1 98 ? -9.804 38.215 -55.643 1.00 26.02 98 SER A N 1
ATOM 746 C CA . SER A 1 98 ? -9.909 37.817 -57.083 1.00 26.02 98 SER A CA 1
ATOM 747 C C . SER A 1 98 ? -8.873 36.717 -57.421 1.00 26.02 98 SER A C 1
ATOM 749 O O . SER A 1 98 ? -7.913 36.558 -56.678 1.00 26.02 98 SER A O 1
ATOM 751 N N . SER A 1 99 ? -8.947 35.929 -58.506 1.00 27.28 99 SER A N 1
ATOM 752 C CA . SER A 1 99 ? -10.082 35.331 -59.249 1.00 27.28 99 SER A CA 1
ATOM 753 C C . SER A 1 99 ? -9.554 34.281 -60.255 1.00 27.28 99 SER A C 1
ATOM 755 O O . SER A 1 99 ? -8.457 34.459 -60.769 1.00 27.28 99 SER A O 1
ATOM 757 N N . LEU A 1 100 ? -10.358 33.256 -60.577 1.00 31.78 100 LEU A N 1
ATOM 758 C CA . LEU A 1 100 ? -10.348 32.415 -61.802 1.00 31.78 100 LEU A CA 1
ATOM 759 C C . LEU A 1 100 ? -9.128 32.466 -62.763 1.00 31.78 100 LEU A C 1
ATOM 761 O O . LEU A 1 100 ? -9.024 33.412 -63.540 1.00 31.78 100 LEU A O 1
ATOM 765 N N . VAL A 1 101 ? -8.384 31.352 -62.885 1.00 28.59 101 VAL A N 1
ATOM 766 C CA . VAL A 1 101 ? -7.871 30.822 -64.176 1.00 28.59 101 VAL A CA 1
ATOM 767 C C . VAL A 1 101 ? -7.818 29.282 -64.124 1.00 28.59 101 VAL A C 1
ATOM 769 O O . VAL A 1 101 ? -7.277 28.719 -63.178 1.00 28.59 101 VAL A O 1
ATOM 772 N N . ASP A 1 102 ? -8.325 28.618 -65.167 1.00 37.28 102 ASP A N 1
ATOM 773 C CA . ASP A 1 102 ? -8.082 27.206 -65.532 1.00 37.28 102 ASP A CA 1
ATOM 774 C C . ASP A 1 102 ? -7.556 27.188 -66.979 1.00 37.28 102 ASP A C 1
ATOM 776 O O . ASP A 1 102 ? -8.113 27.897 -67.826 1.00 37.28 102 ASP A O 1
ATOM 780 N N . PRO A 1 103 ? -6.487 26.429 -67.281 1.00 37.84 103 PRO A N 1
ATOM 781 C CA . PRO A 1 103 ? -6.326 25.915 -68.634 1.00 37.84 103 PRO A CA 1
ATOM 782 C C . PRO A 1 103 ? -5.813 24.464 -68.685 1.00 37.84 103 PRO A C 1
ATOM 784 O O . PRO A 1 103 ? -4.620 24.182 -68.556 1.00 37.84 103 PRO A O 1
ATOM 787 N N . ASN A 1 104 ? -6.698 23.542 -69.054 1.00 33.91 104 ASN A N 1
ATOM 788 C CA . ASN A 1 104 ? -6.316 22.242 -69.606 1.00 33.91 104 ASN A CA 1
ATOM 789 C C . ASN A 1 104 ? -5.585 22.381 -70.961 1.00 33.91 104 ASN A C 1
ATOM 791 O O . ASN A 1 104 ? -6.183 22.897 -71.909 1.00 33.91 104 ASN A O 1
ATOM 795 N N . LYS A 1 105 ? -4.384 21.783 -71.115 1.00 29.03 105 LYS A N 1
ATOM 796 C CA . LYS A 1 105 ? -4.042 20.958 -72.305 1.00 29.03 105 LYS A CA 1
ATOM 797 C C . LYS A 1 105 ? -2.733 20.145 -72.220 1.00 29.03 105 LYS A C 1
ATOM 799 O O . LYS A 1 105 ? -1.640 20.692 -72.237 1.00 29.03 105 LYS A O 1
ATOM 804 N N . ALA A 1 106 ? -2.928 18.825 -72.221 1.00 31.47 106 ALA A N 1
ATOM 805 C CA . ALA A 1 106 ? -2.150 17.721 -72.806 1.00 31.47 106 ALA A CA 1
ATOM 806 C C . ALA A 1 106 ? -0.747 17.948 -73.421 1.00 31.47 106 ALA A C 1
ATOM 808 O O . ALA A 1 106 ? -0.575 18.821 -74.267 1.00 31.47 106 ALA A O 1
ATOM 809 N N . ILE A 1 107 ? 0.141 16.958 -73.209 1.00 28.64 107 ILE A N 1
ATOM 810 C CA . ILE A 1 107 ? 0.724 16.126 -74.289 1.00 28.64 107 ILE A CA 1
ATOM 811 C C . ILE A 1 107 ? 1.295 14.789 -73.732 1.00 28.64 107 ILE A C 1
ATOM 813 O O . ILE A 1 107 ? 1.711 14.716 -72.583 1.00 28.64 107 ILE A O 1
ATOM 817 N N . THR A 1 108 ? 1.217 13.745 -74.568 1.00 27.73 108 THR A N 1
ATOM 818 C CA . THR A 1 108 ? 1.722 12.338 -74.535 1.00 27.73 108 THR A CA 1
ATOM 819 C C . THR A 1 108 ? 2.933 11.954 -73.652 1.00 27.73 108 THR A C 1
ATOM 821 O O . THR A 1 108 ? 3.797 12.793 -73.433 1.00 27.73 108 THR A O 1
ATOM 824 N N . SER A 1 109 ? 3.228 10.681 -73.315 1.00 27.38 109 SER A N 1
ATOM 825 C CA . SER A 1 109 ? 2.513 9.370 -73.270 1.00 27.38 109 SER A CA 1
ATOM 826 C C . SER A 1 109 ? 3.541 8.254 -72.967 1.00 27.38 109 SER A C 1
ATOM 828 O O . SER A 1 109 ? 4.636 8.361 -73.517 1.00 27.38 109 SER A O 1
ATOM 830 N N . LEU A 1 110 ? 3.194 7.167 -72.253 1.00 27.92 110 LEU A N 1
ATOM 831 C CA . LEU A 1 110 ? 3.729 5.794 -72.461 1.00 27.92 110 LEU A CA 1
ATOM 832 C C . LEU A 1 110 ? 3.149 4.787 -71.440 1.00 27.92 110 LEU A C 1
ATOM 834 O O . LEU A 1 110 ? 3.370 4.939 -70.242 1.00 27.92 110 LEU A O 1
ATOM 838 N N . ASP A 1 111 ? 2.470 3.740 -71.923 1.00 30.92 111 ASP A N 1
ATOM 839 C CA . ASP A 1 111 ? 2.185 2.509 -71.159 1.00 30.92 111 ASP A CA 1
ATOM 840 C C . ASP A 1 111 ? 3.435 1.596 -71.109 1.00 30.92 111 ASP A C 1
ATOM 842 O O . ASP A 1 111 ? 4.356 1.756 -71.920 1.00 30.92 111 ASP A O 1
ATOM 846 N N . PRO A 1 112 ? 3.473 0.596 -70.207 1.00 39.19 112 PRO A N 1
ATOM 847 C CA . PRO A 1 112 ? 3.063 -0.742 -70.657 1.00 39.19 112 PRO A CA 1
ATOM 848 C C . PRO A 1 112 ? 2.088 -1.486 -69.716 1.00 39.19 112 PRO A C 1
ATOM 850 O O . PRO A 1 112 ? 1.899 -1.144 -68.553 1.00 39.19 112 PRO A O 1
ATOM 853 N N . GLN A 1 113 ? 1.452 -2.525 -70.270 1.00 30.19 113 GLN A N 1
ATOM 854 C CA . GLN A 1 113 ? 0.272 -3.224 -69.734 1.00 30.19 113 GLN A CA 1
ATOM 855 C C . GLN A 1 113 ? 0.522 -4.171 -68.535 1.00 30.19 113 GLN A C 1
ATOM 857 O O . GLN A 1 113 ? 1.631 -4.682 -68.369 1.00 30.19 113 GLN A O 1
ATOM 862 N N . PRO A 1 114 ? -0.530 -4.500 -67.751 1.00 35.94 114 PRO A N 1
ATOM 863 C CA . PRO A 1 114 ? -0.481 -5.526 -66.706 1.00 35.94 114 PRO A CA 1
ATOM 864 C C . PRO A 1 114 ? -0.569 -6.959 -67.264 1.00 35.94 114 PRO A C 1
ATOM 866 O O . PRO A 1 114 ? -1.303 -7.231 -68.215 1.00 35.94 114 PRO A O 1
ATOM 869 N N . ALA A 1 115 ? 0.110 -7.904 -66.609 1.00 29.53 115 ALA A N 1
ATOM 870 C CA . ALA A 1 115 ? 0.011 -9.332 -66.912 1.00 29.53 115 ALA A CA 1
ATOM 871 C C . ALA A 1 115 ? -1.117 -10.004 -66.105 1.00 29.53 115 ALA A C 1
ATOM 873 O O . ALA A 1 115 ? -1.173 -9.900 -64.881 1.00 29.53 115 ALA A O 1
ATOM 874 N N . THR A 1 116 ? -2.007 -10.722 -66.792 1.00 29.20 116 THR A N 1
ATOM 875 C CA . THR A 1 116 ? -3.118 -11.478 -66.191 1.00 29.20 116 THR A CA 1
ATOM 876 C C . THR A 1 116 ? -2.724 -12.934 -65.945 1.00 29.20 116 THR A C 1
ATOM 878 O O . THR A 1 116 ? -2.185 -13.567 -66.845 1.00 29.20 116 THR A O 1
ATOM 881 N N . PHE A 1 117 ? -3.048 -13.502 -64.774 1.00 27.25 117 PHE A N 1
ATOM 882 C CA . PHE A 1 117 ? -3.121 -14.964 -64.604 1.00 27.25 117 PHE A CA 1
ATOM 883 C C . PHE A 1 117 ? -4.145 -15.412 -63.541 1.00 27.25 117 PHE A C 1
ATOM 885 O O . PHE A 1 117 ? -4.098 -15.030 -62.375 1.00 27.25 117 PHE A O 1
ATOM 892 N N . SER A 1 118 ? -5.096 -16.228 -63.996 1.00 29.41 118 SER A N 1
ATOM 893 C CA . SER A 1 118 ? -6.143 -17.011 -63.305 1.00 29.41 118 SER A CA 1
ATOM 894 C C . SER A 1 118 ? -6.796 -17.863 -64.414 1.00 29.41 118 SER A C 1
ATOM 896 O O . SER A 1 118 ? -6.780 -17.386 -65.554 1.00 29.41 118 SER A O 1
ATOM 898 N N . PRO A 1 119 ? -7.331 -19.088 -64.198 1.00 43.00 119 PRO A N 1
ATOM 899 C CA . PRO A 1 119 ? -8.006 -19.644 -63.007 1.00 43.00 119 PRO A CA 1
ATOM 900 C C . PRO A 1 119 ? -7.183 -20.805 -62.373 1.00 43.00 119 PRO A C 1
ATOM 902 O O . PRO A 1 119 ? -5.989 -20.876 -62.639 1.00 43.00 119 PRO A O 1
ATOM 905 N N . SER A 1 120 ? -7.641 -21.715 -61.495 1.00 24.62 120 SER A N 1
ATOM 906 C CA . SER A 1 120 ? -8.963 -22.311 -61.163 1.00 24.62 120 SER A CA 1
ATOM 907 C C . SER A 1 120 ? -8.906 -22.918 -59.743 1.00 24.62 120 SER A C 1
ATOM 909 O O . SER A 1 120 ? -7.940 -23.608 -59.442 1.00 24.62 120 SER A O 1
ATOM 911 N N . SER A 1 121 ? -9.766 -22.595 -58.767 1.00 28.14 121 SER A N 1
ATOM 912 C CA . SER A 1 121 ? -11.224 -22.819 -58.620 1.00 28.14 121 SER A CA 1
ATOM 913 C C . SER A 1 121 ? -11.637 -24.206 -58.085 1.00 28.14 121 SER A C 1
ATOM 915 O O . SER A 1 121 ? -11.805 -25.137 -58.864 1.00 28.14 121 SER A O 1
ATOM 917 N N . ASP A 1 122 ? -11.911 -24.288 -56.778 1.00 25.94 122 ASP A N 1
ATOM 918 C CA . ASP A 1 122 ? -13.175 -24.802 -56.206 1.00 25.94 122 ASP A CA 1
ATOM 919 C C . ASP A 1 122 ? -13.261 -24.359 -54.720 1.00 25.94 122 ASP A C 1
ATOM 921 O O . ASP A 1 122 ? -12.239 -24.230 -54.053 1.00 25.94 122 ASP A O 1
ATOM 925 N N . ARG A 1 123 ? -14.370 -23.757 -54.257 1.00 28.88 123 ARG A N 1
ATOM 926 C CA . ARG A 1 123 ? -15.574 -24.372 -53.639 1.00 28.88 123 ARG A CA 1
ATOM 927 C C . ARG A 1 123 ? -15.275 -25.168 -52.348 1.00 28.88 123 ARG A C 1
ATOM 929 O O . ARG A 1 123 ? -14.429 -26.044 -52.356 1.00 28.88 123 ARG A O 1
ATOM 936 N N . SER A 1 124 ? -15.970 -24.956 -51.222 1.00 27.36 124 SER A N 1
ATOM 937 C CA . SER A 1 124 ? -17.090 -24.034 -50.935 1.00 27.36 124 SER A CA 1
ATOM 938 C C . SER A 1 124 ? -17.274 -23.775 -49.429 1.00 27.36 124 SER A C 1
ATOM 940 O O . SER A 1 124 ? -17.180 -24.696 -48.625 1.00 27.36 124 SER A O 1
ATOM 942 N N . SER A 1 125 ? -17.633 -22.542 -49.069 1.00 27.98 125 SER A N 1
ATOM 943 C CA . SER A 1 125 ? -18.247 -22.155 -47.784 1.00 27.98 125 SER A CA 1
ATOM 944 C C . SER A 1 125 ? -19.793 -22.189 -47.900 1.00 27.98 125 SER A C 1
ATOM 946 O O . SER A 1 125 ? -20.281 -22.516 -48.987 1.00 27.98 125 SER A O 1
ATOM 948 N N . PRO A 1 126 ? -20.608 -21.809 -46.884 1.00 46.56 126 PRO A N 1
ATOM 949 C CA . PRO A 1 126 ? -20.347 -21.535 -45.457 1.00 46.56 126 PRO A CA 1
ATOM 950 C C . PRO A 1 126 ? -21.279 -22.354 -44.518 1.00 46.56 126 PRO A C 1
ATOM 952 O O . PRO A 1 126 ? -22.113 -23.109 -44.999 1.00 46.56 126 PRO A O 1
ATOM 955 N N . PHE A 1 127 ? -21.264 -22.107 -43.198 1.00 25.84 127 PHE A N 1
ATOM 956 C CA . PHE A 1 127 ? -22.502 -22.141 -42.387 1.00 25.84 127 PHE A CA 1
ATOM 957 C C . PHE A 1 127 ? -22.449 -21.170 -41.189 1.00 25.84 127 PHE A C 1
ATOM 959 O O . PHE A 1 127 ? -21.384 -20.672 -40.829 1.00 25.84 127 PHE A O 1
ATOM 966 N N . ARG A 1 128 ? -23.621 -20.834 -40.629 1.00 26.56 128 ARG A N 1
ATOM 967 C CA . ARG A 1 128 ? -23.833 -19.821 -39.575 1.00 26.56 128 ARG A CA 1
ATOM 968 C C . ARG A 1 128 ? -24.215 -20.451 -38.225 1.00 26.56 128 ARG A C 1
ATOM 970 O O . ARG A 1 128 ? -24.788 -21.531 -38.210 1.00 26.56 128 ARG A O 1
ATOM 977 N N . LEU A 1 129 ? -23.969 -19.684 -37.153 1.00 30.02 129 LEU A N 1
ATOM 978 C CA . LEU A 1 129 ? -24.779 -19.509 -35.927 1.00 30.02 129 LEU A CA 1
ATOM 979 C C . LEU A 1 129 ? -25.790 -20.611 -35.549 1.00 30.02 129 LEU A C 1
ATOM 981 O O . LEU A 1 129 ? -26.761 -20.801 -36.272 1.00 30.02 129 LEU A O 1
ATOM 985 N N . PHE A 1 130 ? -25.698 -21.125 -34.315 1.00 27.12 130 PHE A N 1
ATOM 986 C CA . PHE A 1 130 ? -26.802 -21.031 -33.338 1.00 27.12 130 PHE A CA 1
ATOM 987 C C . PHE A 1 130 ? -26.355 -21.378 -31.906 1.00 27.12 130 PHE A C 1
ATOM 989 O O . PHE A 1 130 ? -25.405 -22.125 -31.686 1.00 27.12 130 PHE A O 1
ATOM 996 N N . SER A 1 131 ? -27.089 -20.838 -30.936 1.00 24.88 131 SER A N 1
ATOM 997 C CA . SER A 1 131 ? -27.103 -21.172 -29.507 1.00 24.88 131 SER A CA 1
ATOM 998 C C . SER A 1 131 ? -28.499 -20.813 -28.958 1.00 24.88 131 SER A C 1
ATOM 1000 O O . SER A 1 131 ? -29.263 -20.159 -29.676 1.00 24.88 131 SER A O 1
ATOM 1002 N N . PRO A 1 132 ? -28.843 -21.116 -27.693 1.00 49.66 132 PRO A N 1
ATOM 1003 C CA . PRO A 1 132 ? -28.530 -22.289 -26.862 1.00 49.66 132 PRO A CA 1
ATOM 1004 C C . PRO A 1 132 ? -29.826 -23.057 -26.483 1.00 49.66 132 PRO A C 1
ATOM 1006 O O . PRO A 1 132 ? -30.913 -22.529 -26.694 1.00 49.66 132 PRO A O 1
ATOM 1009 N N . PHE A 1 133 ? -29.764 -24.239 -25.842 1.00 27.69 133 PHE A N 1
ATOM 1010 C CA .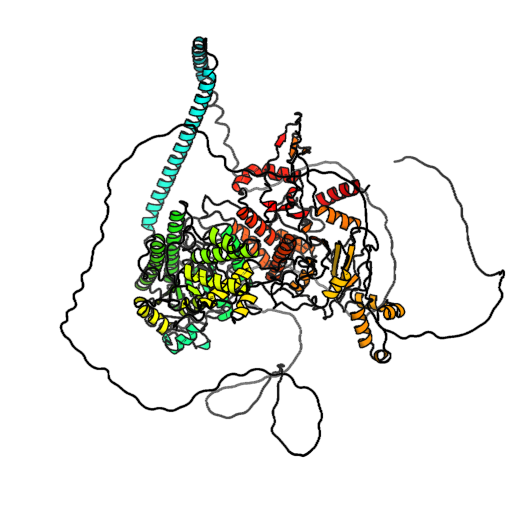 PHE A 1 133 ? -30.944 -24.770 -25.125 1.00 27.69 133 PHE A CA 1
ATOM 1011 C C . PHE A 1 133 ? -30.660 -25.651 -23.890 1.00 27.69 133 PHE A C 1
ATOM 1013 O O . PHE A 1 133 ? -29.691 -26.398 -23.815 1.00 27.69 133 PHE A O 1
ATOM 1020 N N . SER A 1 134 ? -31.594 -25.499 -22.950 1.00 27.28 134 SER A N 1
ATOM 1021 C CA . SER A 1 134 ? -31.919 -26.183 -21.688 1.00 27.28 134 SER A CA 1
ATOM 1022 C C . SER A 1 134 ? -31.486 -27.634 -21.400 1.00 27.28 134 SER A C 1
ATOM 1024 O O . SER A 1 134 ? -31.532 -28.520 -22.247 1.00 27.28 134 SER A O 1
ATOM 1026 N N . THR A 1 135 ? -31.317 -27.872 -20.094 1.00 35.81 135 THR A N 1
ATOM 1027 C CA . THR A 1 135 ? -31.602 -29.107 -19.326 1.00 35.81 135 THR A CA 1
ATOM 1028 C C . THR A 1 135 ? -32.620 -30.095 -19.914 1.00 35.81 135 THR A C 1
ATOM 1030 O O . THR A 1 135 ? -33.694 -29.684 -20.358 1.00 35.81 135 THR A O 1
ATOM 1033 N N . PRO A 1 136 ? -32.405 -31.393 -19.648 1.00 38.31 136 PRO A N 1
ATOM 1034 C CA . PRO A 1 136 ? -33.482 -32.314 -19.277 1.00 38.31 136 PRO A CA 1
ATOM 1035 C C . PRO A 1 136 ? -33.198 -33.057 -17.955 1.00 38.31 136 PRO A C 1
ATOM 1037 O O . PRO A 1 136 ? -32.069 -33.088 -17.468 1.00 38.31 136 PRO A O 1
ATOM 1040 N N . GLY A 1 137 ? -34.221 -33.707 -17.392 1.00 26.98 137 GLY A N 1
ATOM 1041 C CA . GLY A 1 137 ? -34.093 -34.556 -16.207 1.00 26.98 137 GLY A CA 1
ATOM 1042 C C . GLY A 1 137 ? -34.948 -35.827 -16.272 1.00 26.98 137 GLY A C 1
ATOM 1043 O O . GLY A 1 137 ? -35.946 -35.882 -16.982 1.00 26.98 137 GLY A O 1
ATOM 1044 N N . SER A 1 138 ? -34.551 -36.814 -15.461 1.00 30.50 138 SER A N 1
ATOM 1045 C CA . SER A 1 138 ? -35.339 -37.954 -14.949 1.00 30.50 138 SER A CA 1
ATOM 1046 C C . SER A 1 138 ? -35.987 -38.990 -15.904 1.00 30.50 138 SER A C 1
ATOM 1048 O O . SER A 1 138 ? -37.067 -38.771 -16.436 1.00 30.50 138 SER A O 1
ATOM 1050 N N . GLN A 1 139 ? -35.434 -40.215 -15.811 1.00 31.30 139 GLN A N 1
ATOM 1051 C CA . GLN A 1 139 ? -36.122 -41.501 -15.515 1.00 31.30 139 GLN A CA 1
ATOM 1052 C C . GLN A 1 139 ? -36.607 -42.473 -16.626 1.00 31.30 139 GLN A C 1
ATOM 1054 O O . GLN A 1 139 ? -36.953 -42.103 -17.739 1.00 31.30 139 GLN A O 1
ATOM 1059 N N . ALA A 1 140 ? -36.686 -43.746 -16.184 1.00 30.44 140 ALA A N 1
ATOM 1060 C CA . ALA A 1 140 ? -37.420 -44.912 -16.714 1.00 30.44 140 ALA A CA 1
ATOM 1061 C C . ALA A 1 140 ? -36.801 -45.791 -17.837 1.00 30.44 140 ALA A C 1
ATOM 1063 O O . ALA A 1 140 ? -37.185 -45.746 -19.001 1.00 30.44 140 ALA A O 1
ATOM 1064 N N . SER A 1 141 ? -35.934 -46.721 -17.416 1.00 28.39 141 SER A N 1
ATOM 1065 C CA . SER A 1 141 ? -35.648 -48.036 -18.046 1.00 28.39 141 SER A CA 1
ATOM 1066 C C . SER A 1 141 ? -36.837 -49.030 -17.840 1.00 28.39 141 SER A C 1
ATOM 1068 O O . SER A 1 141 ? -37.818 -48.608 -17.223 1.00 28.39 141 SER A O 1
ATOM 1070 N N . PRO A 1 142 ? -36.792 -50.350 -18.194 1.00 53.03 142 PRO A N 1
ATOM 1071 C CA . PRO A 1 142 ? -35.725 -51.144 -18.846 1.00 53.03 142 PRO A CA 1
ATOM 1072 C C . PRO A 1 142 ? -36.167 -52.189 -19.917 1.00 53.03 142 PRO A C 1
ATOM 1074 O O . PRO A 1 142 ? -37.297 -52.669 -19.912 1.00 53.03 142 PRO A O 1
ATOM 1077 N N . SER A 1 143 ? -35.221 -52.674 -20.742 1.00 29.67 143 SER A N 1
ATOM 1078 C CA . SER A 1 143 ? -34.942 -54.115 -21.036 1.00 29.67 143 SER A CA 1
ATOM 1079 C C . SER A 1 143 ? -34.096 -54.303 -22.318 1.00 29.67 143 SER A C 1
ATOM 1081 O O . SER A 1 143 ? -34.044 -53.397 -23.138 1.00 29.67 143 SER A O 1
ATOM 1083 N N . ARG A 1 144 ? -33.460 -55.451 -22.628 1.00 30.44 144 ARG A N 1
ATOM 1084 C CA . ARG A 1 144 ? -32.594 -56.380 -21.848 1.00 30.44 144 ARG A CA 1
ATOM 1085 C C . ARG A 1 144 ? -31.985 -57.416 -22.828 1.00 30.44 144 ARG A C 1
ATOM 1087 O O . ARG A 1 144 ? -32.573 -58.479 -23.006 1.00 30.44 144 ARG A O 1
ATOM 1094 N N . ALA A 1 145 ? -30.819 -57.158 -23.432 1.00 30.22 145 ALA A N 1
ATOM 1095 C CA . ALA A 1 145 ? -30.091 -58.168 -24.222 1.00 30.22 145 ALA A CA 1
ATOM 1096 C C . ALA A 1 145 ? -28.562 -57.941 -24.249 1.00 30.22 145 ALA A C 1
ATOM 1098 O O . ALA A 1 145 ? -28.090 -56.811 -24.303 1.00 30.22 145 ALA A O 1
ATOM 1099 N N . SER A 1 146 ? -27.819 -59.048 -24.191 1.00 30.25 146 SER A N 1
ATOM 1100 C CA . SER A 1 146 ? -26.358 -59.225 -24.320 1.00 30.25 146 SER A CA 1
ATOM 1101 C C . SER A 1 146 ? -25.832 -58.907 -25.743 1.00 30.25 146 SER A C 1
ATOM 1103 O O . SER A 1 146 ? -26.631 -58.897 -26.672 1.00 30.25 146 SER A O 1
ATOM 1105 N N . THR A 1 147 ? -24.539 -58.677 -26.044 1.00 32.50 147 THR A N 1
ATOM 1106 C CA . THR A 1 147 ? -23.242 -59.006 -25.376 1.00 32.50 147 THR A CA 1
ATOM 1107 C C . THR A 1 147 ? -22.118 -58.027 -25.880 1.00 32.50 147 THR A C 1
ATOM 1109 O O . THR A 1 147 ? -22.445 -57.159 -26.685 1.00 32.50 147 THR A O 1
ATOM 1112 N N . PRO A 1 148 ? -20.840 -58.075 -25.415 1.00 42.69 148 PRO A N 1
ATOM 1113 C CA . PRO A 1 148 ? -19.948 -56.891 -25.320 1.00 42.69 148 PRO A CA 1
ATOM 1114 C C . PRO A 1 148 ? -18.625 -57.042 -26.141 1.00 42.69 148 PRO A C 1
ATOM 1116 O O . PRO A 1 148 ? -18.595 -57.903 -27.020 1.00 42.69 148 PRO A O 1
ATOM 1119 N N . PRO A 1 149 ? -17.485 -56.365 -25.828 1.00 37.75 149 PRO A N 1
ATOM 1120 C CA . PRO A 1 149 ? -17.249 -55.090 -25.121 1.00 37.75 149 PRO A CA 1
ATOM 1121 C C . PRO A 1 149 ? -16.423 -54.057 -25.931 1.00 37.75 149 PRO A C 1
ATOM 1123 O O . PRO A 1 149 ? -15.577 -54.412 -26.747 1.00 37.75 149 PRO A O 1
ATOM 1126 N N . VAL A 1 150 ? -16.540 -52.774 -25.572 1.00 28.62 150 VAL A N 1
ATOM 1127 C CA . VAL A 1 150 ? -15.474 -51.766 -25.749 1.00 28.62 150 VAL A CA 1
ATOM 1128 C C . VAL A 1 150 ? -15.316 -51.047 -24.410 1.00 28.62 150 VAL A C 1
ATOM 1130 O O . VAL A 1 150 ? -16.321 -50.686 -23.802 1.00 28.62 150 VAL A O 1
ATOM 1133 N N . ILE A 1 151 ? -14.081 -50.888 -23.930 1.00 30.30 151 ILE A N 1
ATOM 1134 C CA . ILE A 1 151 ? -13.789 -50.233 -22.647 1.00 30.30 151 ILE A CA 1
ATOM 1135 C C . ILE A 1 151 ? -13.458 -48.758 -22.890 1.00 30.30 151 ILE A C 1
ATOM 1137 O O . ILE A 1 151 ? -12.665 -48.422 -23.768 1.00 30.30 151 ILE A O 1
ATOM 1141 N N . LEU A 1 152 ? -14.066 -47.906 -22.071 1.00 33.69 152 LEU A N 1
ATOM 1142 C CA . LEU A 1 152 ? -13.712 -46.511 -21.831 1.00 33.69 152 LEU A CA 1
ATOM 1143 C C . LEU A 1 152 ? -13.600 -46.316 -20.308 1.00 33.69 152 LEU A C 1
ATOM 1145 O O . LEU A 1 152 ? -13.919 -47.234 -19.555 1.00 33.69 152 LEU A O 1
ATOM 1149 N N . GLU A 1 153 ? -13.197 -45.113 -19.892 1.00 26.98 153 GLU A N 1
ATOM 1150 C CA . GLU A 1 153 ? -12.903 -44.719 -18.500 1.00 26.98 153 GLU A CA 1
ATOM 1151 C C . GLU A 1 153 ? -11.578 -45.307 -17.943 1.00 26.98 153 GLU A C 1
ATOM 1153 O O . GLU A 1 153 ? -11.114 -46.358 -18.374 1.00 26.98 153 GLU A O 1
ATOM 1158 N N . GLY A 1 154 ? -10.875 -44.622 -17.031 1.00 25.58 154 GLY A N 1
ATOM 1159 C CA . GLY A 1 154 ? -11.238 -43.359 -16.373 1.00 25.58 154 GLY A CA 1
ATOM 1160 C C . GLY A 1 154 ? -10.069 -42.632 -15.695 1.00 25.58 154 GLY A C 1
ATOM 1161 O O . GLY A 1 154 ? -8.902 -42.911 -15.959 1.00 25.58 154 GLY A O 1
ATOM 1162 N N . HIS A 1 155 ? -10.410 -41.658 -14.848 1.00 31.25 155 HIS A N 1
ATOM 1163 C CA . HIS A 1 155 ? -9.468 -40.872 -14.045 1.00 31.25 155 HIS A CA 1
ATOM 1164 C C . HIS A 1 155 ? -8.807 -41.699 -12.930 1.00 31.25 155 HIS A C 1
ATOM 1166 O O . HIS A 1 155 ? -9.516 -42.331 -12.155 1.00 31.25 155 HIS A O 1
ATOM 1172 N N . GLU A 1 156 ? -7.501 -41.505 -12.732 1.00 25.86 156 GLU A N 1
ATOM 1173 C CA . GLU A 1 156 ? -6.818 -41.601 -11.430 1.00 25.86 156 GLU A CA 1
ATOM 1174 C C . GLU A 1 156 ? -5.871 -40.385 -11.326 1.00 25.86 156 GLU A C 1
ATOM 1176 O O . GLU A 1 156 ? -5.181 -40.049 -12.286 1.00 25.86 156 GLU A O 1
ATOM 1181 N N . THR A 1 157 ? -5.998 -39.482 -10.347 1.00 27.34 157 THR A N 1
ATOM 1182 C CA . THR A 1 157 ? -5.560 -39.569 -8.935 1.00 27.34 157 THR A CA 1
ATOM 1183 C C . THR A 1 157 ? -4.067 -39.846 -8.754 1.00 27.34 157 THR A C 1
ATOM 1185 O O . THR A 1 157 ? -3.611 -40.982 -8.822 1.00 27.34 157 THR A O 1
ATOM 1188 N N . LEU A 1 158 ? -3.315 -38.787 -8.435 1.00 27.83 158 LEU A N 1
ATOM 1189 C CA . LEU A 1 158 ? -1.922 -38.857 -7.991 1.00 27.83 158 LEU A CA 1
ATOM 1190 C C . LEU A 1 158 ? -1.823 -39.473 -6.584 1.00 27.83 158 LEU A C 1
ATOM 1192 O O . LEU A 1 158 ? -2.263 -38.865 -5.609 1.00 27.83 158 LEU A O 1
ATOM 1196 N N . GLN A 1 159 ? -1.161 -40.625 -6.474 1.00 27.17 159 GLN A N 1
ATOM 1197 C CA . GLN A 1 159 ? -0.541 -41.103 -5.234 1.00 27.17 159 GLN A CA 1
ATOM 1198 C C . GLN A 1 159 ? 0.894 -41.576 -5.507 1.00 27.17 159 GLN A C 1
ATOM 1200 O O . GLN A 1 159 ? 1.218 -42.022 -6.605 1.00 27.17 159 GLN A O 1
ATOM 1205 N N . HIS A 1 160 ? 1.763 -41.448 -4.502 1.00 32.09 160 HIS A N 1
ATOM 1206 C CA . HIS A 1 160 ? 3.159 -41.885 -4.566 1.00 32.09 160 HIS A CA 1
ATOM 1207 C C . HIS A 1 160 ? 3.295 -43.412 -4.493 1.00 32.09 160 HIS A C 1
ATOM 1209 O O . HIS A 1 160 ? 2.662 -44.049 -3.654 1.00 32.09 160 HIS A O 1
ATOM 1215 N N . SER A 1 161 ? 4.223 -43.978 -5.266 1.00 27.06 161 SER A N 1
ATOM 1216 C CA . SER A 1 161 ? 5.078 -45.100 -4.836 1.00 27.06 161 SER A CA 1
ATOM 1217 C C . SER A 1 161 ? 6.251 -45.299 -5.807 1.00 27.06 161 SER A C 1
ATOM 1219 O O . SER A 1 161 ? 6.194 -44.868 -6.959 1.00 27.06 161 SER A O 1
ATOM 1221 N N . ASP A 1 162 ? 7.328 -45.906 -5.308 1.00 27.81 162 ASP A N 1
ATOM 1222 C CA . ASP A 1 162 ? 8.595 -46.109 -6.016 1.00 27.81 162 ASP A CA 1
ATOM 1223 C C . ASP A 1 162 ? 8.731 -47.511 -6.661 1.00 27.81 162 ASP A C 1
ATOM 1225 O O . ASP A 1 162 ? 7.943 -48.424 -6.424 1.00 27.81 162 ASP A O 1
ATOM 1229 N N . ASP A 1 163 ? 9.824 -47.673 -7.412 1.00 27.89 163 ASP A N 1
ATOM 1230 C CA . ASP A 1 163 ? 10.565 -48.919 -7.672 1.00 27.89 163 ASP A CA 1
ATOM 1231 C C . ASP A 1 163 ? 10.003 -50.052 -8.582 1.00 27.89 163 ASP A C 1
ATOM 1233 O O . ASP A 1 163 ? 9.630 -51.143 -8.154 1.00 27.89 163 ASP A O 1
ATOM 1237 N N . SER A 1 164 ? 10.360 -49.918 -9.869 1.00 26.69 164 SER A N 1
ATOM 1238 C CA . SER A 1 164 ? 11.430 -50.743 -10.494 1.00 26.69 164 SER A CA 1
ATOM 1239 C C . SER A 1 164 ? 11.121 -52.005 -11.341 1.00 26.69 164 SER A C 1
ATOM 1241 O O . SER A 1 164 ? 10.296 -52.857 -11.026 1.00 26.69 164 SER A O 1
ATOM 1243 N N . SER A 1 165 ? 12.002 -52.196 -12.344 1.00 27.36 165 SER A N 1
ATOM 1244 C CA . SER A 1 165 ? 12.338 -53.449 -13.066 1.00 27.36 165 SER A CA 1
ATOM 1245 C C . SER A 1 165 ? 11.335 -53.991 -14.118 1.00 27.36 165 SER A C 1
ATOM 1247 O O . SER A 1 165 ? 10.135 -53.806 -13.992 1.00 27.36 165 SER A O 1
ATOM 1249 N N . ALA A 1 166 ? 11.727 -54.714 -15.186 1.00 27.91 166 ALA A N 1
ATOM 1250 C CA . ALA A 1 166 ? 13.004 -54.832 -15.926 1.00 27.91 166 ALA A CA 1
ATOM 1251 C C . ALA A 1 166 ? 12.808 -55.639 -17.248 1.00 27.91 166 ALA A C 1
ATOM 1253 O O . ALA A 1 166 ? 11.766 -56.262 -17.440 1.00 27.91 166 ALA A O 1
ATOM 1254 N N . ARG A 1 167 ? 13.879 -55.749 -18.072 1.00 26.22 167 ARG A N 1
ATOM 1255 C CA . ARG A 1 167 ? 13.995 -56.409 -19.412 1.00 26.22 167 ARG A CA 1
ATOM 1256 C C . ARG A 1 167 ? 13.414 -55.552 -20.555 1.00 26.22 167 ARG A C 1
ATOM 1258 O O . ARG A 1 167 ? 12.352 -54.981 -20.388 1.00 26.22 167 ARG A O 1
ATOM 1265 N N . GLY A 1 168 ? 14.013 -55.432 -21.746 1.00 26.98 168 GLY A N 1
ATOM 1266 C CA . GLY A 1 168 ? 15.270 -55.930 -22.354 1.00 26.98 168 GLY A CA 1
ATOM 1267 C C . GLY A 1 168 ? 15.195 -55.678 -23.887 1.00 26.98 168 GLY A C 1
ATOM 1268 O O . GLY A 1 168 ? 14.103 -55.428 -24.375 1.00 26.98 168 GLY A O 1
ATOM 1269 N N . VAL A 1 169 ? 16.230 -55.702 -24.741 1.00 28.30 169 VAL A N 1
ATOM 1270 C CA . VAL A 1 169 ? 17.454 -56.527 -24.797 1.00 28.30 169 VAL A CA 1
ATOM 1271 C C . VAL A 1 169 ? 18.460 -55.931 -25.823 1.00 28.30 169 VAL A C 1
ATOM 1273 O O . VAL A 1 169 ? 18.071 -55.725 -26.963 1.00 28.30 169 VAL A O 1
ATOM 1276 N N . HIS A 1 170 ? 19.754 -55.806 -25.454 1.00 28.77 170 HIS A N 1
ATOM 1277 C CA . HIS A 1 170 ? 20.963 -55.691 -26.330 1.00 28.77 170 HIS A CA 1
ATOM 1278 C C . HIS A 1 170 ? 21.075 -54.514 -27.342 1.00 28.77 170 HIS A C 1
ATOM 1280 O O . HIS A 1 170 ? 20.081 -53.963 -27.777 1.00 28.77 170 HIS A O 1
ATOM 1286 N N . ARG A 1 171 ? 22.259 -54.042 -27.787 1.00 29.34 171 ARG A N 1
ATOM 1287 C CA . ARG A 1 171 ? 23.704 -54.440 -27.742 1.00 29.34 171 ARG A CA 1
ATOM 1288 C C . ARG A 1 171 ? 24.521 -53.152 -28.081 1.00 29.34 171 ARG A C 1
ATOM 1290 O O . ARG A 1 171 ? 23.948 -52.298 -28.740 1.00 29.34 171 ARG A O 1
ATOM 1297 N N . THR A 1 172 ? 25.799 -52.867 -27.777 1.00 32.88 172 THR A N 1
ATOM 1298 C CA . THR A 1 172 ? 26.999 -53.479 -27.123 1.00 32.88 172 THR A CA 1
ATOM 1299 C C . THR A 1 172 ? 27.943 -52.278 -26.741 1.00 32.88 172 THR A C 1
ATOM 1301 O O . THR A 1 172 ? 27.568 -51.156 -27.052 1.00 32.88 172 THR A O 1
ATOM 1304 N N . ALA A 1 173 ? 29.139 -52.302 -26.117 1.00 29.92 173 ALA A N 1
ATOM 1305 C CA . ALA A 1 173 ? 30.110 -53.316 -25.662 1.00 29.92 173 ALA A CA 1
ATOM 1306 C C . ALA A 1 173 ? 31.035 -52.780 -24.518 1.00 29.92 173 ALA A C 1
ATOM 1308 O O . ALA A 1 173 ? 30.839 -51.689 -24.003 1.00 29.92 173 ALA A O 1
ATOM 1309 N N . SER A 1 174 ? 32.040 -53.590 -24.142 1.00 27.84 174 SER A N 1
ATOM 1310 C CA . SER A 1 174 ? 33.360 -53.283 -23.525 1.00 27.84 174 SER A CA 1
ATOM 1311 C C . SER A 1 174 ? 33.635 -51.914 -22.848 1.00 27.84 174 SER A C 1
ATOM 1313 O O . SER A 1 174 ? 33.753 -50.915 -23.546 1.00 27.84 174 SER A O 1
ATOM 1315 N N . GLY A 1 175 ? 33.957 -51.821 -21.544 1.00 27.00 175 GLY A N 1
ATOM 1316 C CA . GLY A 1 175 ? 33.794 -52.779 -20.427 1.00 27.00 175 GLY A CA 1
ATOM 1317 C C . GLY A 1 175 ? 35.038 -53.044 -19.543 1.00 27.00 175 GLY A C 1
ATOM 1318 O O . GLY A 1 175 ? 36.141 -52.635 -19.883 1.00 27.00 175 GLY A O 1
ATOM 1319 N N . LYS A 1 176 ? 34.836 -53.855 -18.477 1.00 29.19 176 LYS A N 1
ATOM 1320 C CA . LYS A 1 176 ? 35.811 -54.381 -17.468 1.00 29.19 176 LYS A CA 1
ATOM 1321 C C . LYS A 1 176 ? 36.263 -53.359 -16.387 1.00 29.19 176 LYS A C 1
ATOM 1323 O O . LYS A 1 176 ? 36.522 -52.217 -16.721 1.00 29.19 176 LYS A O 1
ATOM 1328 N N . ARG A 1 177 ? 36.405 -53.708 -15.088 1.00 28.73 177 ARG A N 1
ATOM 1329 C CA . ARG A 1 177 ? 36.265 -55.011 -14.370 1.00 28.73 177 ARG A CA 1
ATOM 1330 C C . ARG A 1 177 ? 36.140 -54.832 -12.824 1.00 28.73 177 ARG A C 1
ATOM 1332 O O . ARG A 1 177 ? 37.012 -54.181 -12.278 1.00 28.73 177 ARG A O 1
ATOM 1339 N N . GLN A 1 178 ? 35.206 -55.566 -12.173 1.00 28.83 178 GLN A N 1
ATOM 1340 C CA . GLN A 1 178 ? 35.318 -56.257 -10.840 1.00 28.83 178 GLN A CA 1
ATOM 1341 C C . GLN A 1 178 ? 35.581 -55.409 -9.545 1.00 28.83 178 GLN A C 1
ATOM 1343 O O . GLN A 1 178 ? 36.106 -54.317 -9.661 1.00 28.83 178 GLN A O 1
ATOM 1348 N N . LEU A 1 179 ? 35.315 -55.788 -8.268 1.00 30.02 179 LEU A N 1
ATOM 1349 C CA . LEU A 1 179 ? 34.565 -56.825 -7.476 1.00 30.02 179 LEU A CA 1
ATOM 1350 C C . LEU A 1 179 ? 34.663 -56.408 -5.956 1.00 30.02 179 LEU A C 1
ATOM 1352 O O . LEU A 1 179 ? 35.573 -55.648 -5.656 1.00 30.02 179 LEU A O 1
ATOM 1356 N N . GLN A 1 180 ? 33.910 -56.844 -4.916 1.00 27.41 180 GLN A N 1
ATOM 1357 C CA . GLN A 1 180 ? 32.640 -57.588 -4.706 1.00 27.41 180 GLN A CA 1
ATOM 1358 C C . GLN A 1 180 ? 32.181 -57.479 -3.211 1.00 27.41 180 GLN A C 1
ATOM 1360 O O . GLN A 1 180 ? 33.047 -57.560 -2.350 1.00 27.41 180 GLN A O 1
ATOM 1365 N N . ARG A 1 181 ? 30.856 -57.498 -2.916 1.00 28.56 181 ARG A N 1
ATOM 1366 C CA . ARG A 1 181 ? 30.187 -57.703 -1.581 1.00 28.56 181 ARG A CA 1
ATOM 1367 C C . ARG A 1 181 ? 30.422 -56.628 -0.479 1.00 28.56 181 ARG A C 1
ATOM 1369 O O . ARG A 1 181 ? 31.474 -56.014 -0.446 1.00 28.56 181 ARG A O 1
ATOM 1376 N N . GLY A 1 182 ? 29.498 -56.386 0.470 1.00 25.92 182 GLY A N 1
ATOM 1377 C CA . GLY A 1 182 ? 28.062 -56.744 0.530 1.00 25.92 182 GLY A CA 1
ATOM 1378 C C . GLY A 1 182 ? 27.429 -56.817 1.947 1.00 25.92 182 GLY A C 1
ATOM 1379 O O . GLY A 1 182 ? 28.122 -57.171 2.887 1.00 25.92 182 GLY A O 1
ATOM 1380 N N . ILE A 1 183 ? 26.094 -56.627 2.014 1.00 28.95 183 ILE A N 1
ATOM 1381 C CA . ILE A 1 183 ? 25.111 -57.166 3.004 1.00 28.95 183 ILE A CA 1
ATOM 1382 C C . ILE A 1 183 ? 25.070 -56.580 4.456 1.00 28.95 183 ILE A C 1
ATOM 1384 O O . ILE A 1 183 ? 26.091 -56.262 5.041 1.00 28.95 183 ILE A O 1
ATOM 1388 N N . SER A 1 184 ? 23.833 -56.533 5.005 1.00 27.39 184 SER A N 1
ATOM 1389 C CA . SER A 1 184 ? 23.346 -56.428 6.416 1.00 27.39 184 SER A CA 1
ATOM 1390 C C . SER A 1 184 ? 23.164 -55.073 7.147 1.00 27.39 184 SER A C 1
ATOM 1392 O O . SER A 1 184 ? 24.071 -54.570 7.794 1.00 27.39 184 SER A O 1
ATOM 1394 N N . THR A 1 185 ? 21.907 -54.598 7.137 1.00 28.58 185 THR A N 1
ATOM 1395 C CA . THR A 1 185 ? 21.015 -54.284 8.293 1.00 28.58 185 THR A CA 1
ATOM 1396 C C . THR A 1 185 ? 21.492 -53.563 9.576 1.00 28.58 185 THR A C 1
ATOM 1398 O O . THR A 1 185 ? 22.273 -54.111 10.345 1.00 28.58 185 THR A O 1
ATOM 1401 N N . ASN A 1 186 ? 20.692 -52.544 9.936 1.00 26.95 186 ASN A N 1
ATOM 1402 C CA . ASN A 1 186 ? 20.182 -52.201 11.282 1.00 26.95 186 ASN A CA 1
ATOM 1403 C C . ASN A 1 186 ? 21.085 -51.579 12.371 1.00 26.95 186 ASN A C 1
ATOM 1405 O O . ASN A 1 186 ? 22.293 -51.763 12.442 1.00 26.95 186 ASN A O 1
ATOM 1409 N N . SER A 1 187 ? 20.360 -50.956 13.312 1.00 27.28 187 SER A N 1
ATOM 1410 C CA . SER A 1 187 ? 20.738 -50.416 14.628 1.00 27.28 187 SER A CA 1
ATOM 1411 C C . SER A 1 187 ? 21.413 -49.041 14.665 1.00 27.28 187 SER A C 1
ATOM 1413 O O . SER A 1 187 ? 22.332 -48.727 13.916 1.00 27.28 187 SER A O 1
ATOM 1415 N N . SER A 1 188 ? 20.891 -48.214 15.568 1.00 28.19 188 SER A N 1
ATOM 1416 C CA . SER A 1 188 ? 21.362 -46.884 15.938 1.00 28.19 188 SER A CA 1
ATOM 1417 C C . SER A 1 188 ? 22.134 -46.944 17.254 1.00 28.19 188 SER A C 1
ATOM 1419 O O . SER A 1 188 ? 21.733 -47.679 18.153 1.00 28.19 188 SER A O 1
ATOM 1421 N N . LEU A 1 189 ? 23.180 -46.121 17.386 1.00 26.50 189 LEU A N 1
ATOM 1422 C CA . LEU A 1 189 ? 23.578 -45.450 18.633 1.00 26.50 189 LEU A CA 1
ATOM 1423 C C . LEU A 1 189 ? 24.642 -44.369 18.353 1.00 26.50 189 LEU A C 1
ATOM 1425 O O . LEU A 1 189 ? 25.039 -44.164 17.205 1.00 26.50 189 LEU A O 1
ATOM 1429 N N . GLU A 1 190 ? 25.009 -43.608 19.382 1.00 27.25 190 GLU A N 1
ATOM 1430 C CA . GLU A 1 190 ? 25.630 -42.282 19.264 1.00 27.25 190 GLU A CA 1
ATOM 1431 C C . GLU A 1 190 ? 27.160 -42.247 19.520 1.00 27.25 190 GLU A C 1
ATOM 1433 O O . GLU A 1 190 ? 27.767 -43.227 19.940 1.00 27.25 190 GLU A O 1
ATOM 1438 N N . LEU A 1 191 ? 27.736 -41.043 19.357 1.00 26.27 191 LEU A N 1
ATOM 1439 C CA . LEU A 1 191 ? 28.941 -40.518 20.036 1.00 26.27 191 LEU A CA 1
ATOM 1440 C C . LEU A 1 191 ? 30.359 -41.040 19.660 1.00 26.27 191 LEU A C 1
ATOM 1442 O O . LEU A 1 191 ? 30.979 -41.819 20.376 1.00 26.27 191 LEU A O 1
ATOM 1446 N N . SER A 1 192 ? 30.980 -40.306 18.719 1.00 27.75 192 SER A N 1
ATOM 1447 C CA . SER A 1 192 ? 32.313 -39.672 18.921 1.00 27.75 192 SER A CA 1
ATOM 1448 C C . SER A 1 192 ? 33.589 -40.583 18.910 1.00 27.75 192 SER A C 1
ATOM 1450 O O . SER A 1 192 ? 33.521 -41.715 18.444 1.00 27.75 192 SER A O 1
ATOM 1452 N N . PRO A 1 193 ? 34.822 -40.066 19.170 1.00 47.56 193 PRO A N 1
ATOM 1453 C CA . PRO A 1 193 ? 35.530 -39.205 18.203 1.00 47.56 193 PRO A CA 1
ATOM 1454 C C . PRO A 1 193 ? 37.039 -39.515 17.940 1.00 47.56 193 PRO A C 1
ATOM 1456 O O . PRO A 1 193 ? 37.717 -40.186 18.706 1.00 47.56 193 PRO A O 1
ATOM 1459 N N . HIS A 1 194 ? 37.582 -38.860 16.899 1.00 30.67 194 HIS A N 1
ATOM 1460 C CA . HIS A 1 194 ? 38.991 -38.444 16.673 1.00 30.67 194 HIS A CA 1
ATOM 1461 C C . HIS A 1 194 ? 40.190 -39.435 16.655 1.00 30.67 194 HIS A C 1
ATOM 1463 O O . HIS A 1 194 ? 40.674 -39.912 17.677 1.00 30.67 194 HIS A O 1
ATOM 1469 N N . ARG A 1 195 ? 40.887 -39.441 15.502 1.00 25.38 195 ARG A N 1
ATOM 1470 C CA . ARG A 1 195 ? 42.367 -39.381 15.378 1.00 25.38 195 ARG A CA 1
ATOM 1471 C C . ARG A 1 195 ? 42.733 -38.441 14.209 1.00 25.38 195 ARG A C 1
ATOM 1473 O O . ARG A 1 195 ? 42.255 -38.666 13.107 1.00 25.38 195 ARG A O 1
ATOM 1480 N N . THR A 1 196 ? 43.284 -37.237 14.419 1.00 27.16 196 THR A N 1
ATOM 1481 C CA . THR A 1 196 ? 44.672 -36.812 14.771 1.00 27.16 196 THR A CA 1
ATOM 1482 C C . THR A 1 196 ? 45.640 -36.692 13.586 1.00 27.16 196 THR A C 1
ATOM 1484 O O . THR A 1 196 ? 45.928 -37.677 12.916 1.00 27.16 196 THR A O 1
ATOM 1487 N N . GLY A 1 197 ? 46.218 -35.494 13.421 1.00 25.22 197 GLY A N 1
ATOM 1488 C CA . GLY A 1 197 ? 47.249 -35.149 12.429 1.00 25.22 197 GLY A CA 1
ATOM 1489 C C . GLY A 1 197 ? 47.413 -33.624 12.291 1.00 25.22 197 GLY A C 1
ATOM 1490 O O . GLY A 1 197 ? 47.185 -33.081 11.222 1.00 25.22 197 GLY A O 1
ATOM 1491 N N . GLN A 1 198 ? 47.533 -32.841 13.369 1.00 28.78 198 GLN A N 1
ATOM 1492 C CA . GLN A 1 198 ? 48.618 -32.793 14.371 1.00 28.78 198 GLN A CA 1
ATOM 1493 C C . GLN A 1 198 ? 49.897 -32.070 13.888 1.00 28.78 198 GLN A C 1
ATOM 1495 O O . GLN A 1 198 ? 50.764 -32.662 13.253 1.00 28.78 198 GLN A O 1
ATOM 1500 N N . LYS A 1 199 ? 50.038 -30.809 14.322 1.00 27.69 199 LYS A N 1
ATOM 1501 C CA . LYS A 1 199 ? 51.278 -30.109 14.733 1.00 27.69 199 LYS A CA 1
ATOM 1502 C C . LYS A 1 199 ? 50.817 -28.914 15.598 1.00 27.69 199 LYS A C 1
ATOM 1504 O O . LYS A 1 199 ? 49.976 -28.153 15.147 1.00 27.69 199 LYS A O 1
ATOM 1509 N N . SER A 1 200 ? 51.104 -28.898 16.908 1.00 27.22 200 SER A N 1
ATOM 1510 C CA . SER A 1 200 ? 52.363 -28.413 17.525 1.00 27.22 200 SER A CA 1
ATOM 1511 C C . SER A 1 200 ? 52.365 -26.876 17.622 1.00 27.22 200 SER A C 1
ATOM 1513 O O . SER A 1 200 ? 52.338 -26.240 16.577 1.00 27.22 200 SER A O 1
ATOM 1515 N N . VAL A 1 201 ? 52.438 -26.207 18.786 1.00 30.86 201 VAL A N 1
ATOM 1516 C CA . VAL A 1 201 ? 52.712 -26.594 20.204 1.00 30.86 201 VAL A CA 1
ATOM 1517 C C . VAL A 1 201 ? 52.119 -25.462 21.119 1.00 30.86 201 VAL A C 1
ATOM 1519 O O . VAL A 1 201 ? 51.769 -24.428 20.557 1.00 30.86 201 VAL A O 1
ATOM 1522 N N . ARG A 1 202 ? 51.904 -25.497 22.453 1.00 28.98 202 ARG A N 1
ATOM 1523 C CA . ARG A 1 202 ? 52.495 -26.202 23.622 1.00 28.98 202 ARG A CA 1
ATOM 1524 C C . ARG A 1 202 ? 51.502 -26.298 24.822 1.00 28.98 202 ARG A C 1
ATOM 1526 O O . ARG A 1 202 ? 50.455 -25.669 24.775 1.00 28.98 202 ARG A O 1
ATOM 1533 N N . ASN A 1 203 ? 51.900 -27.064 25.851 1.00 30.50 203 ASN A N 1
ATOM 1534 C CA . ASN A 1 203 ? 51.873 -26.871 27.331 1.00 30.50 203 ASN A CA 1
ATOM 1535 C C . ASN A 1 203 ? 51.107 -25.666 27.949 1.00 30.50 203 ASN A C 1
ATOM 1537 O O . ASN A 1 203 ? 51.061 -24.609 27.329 1.00 30.50 203 ASN A O 1
ATOM 1541 N N . GLU A 1 204 ? 50.588 -25.670 29.191 1.00 30.69 204 GLU A N 1
ATOM 1542 C CA . GLU A 1 204 ? 50.761 -26.458 30.455 1.00 30.69 204 GLU A CA 1
ATOM 1543 C C . GLU A 1 204 ? 49.496 -26.172 31.346 1.00 30.69 204 GLU A C 1
ATOM 1545 O O . GLU A 1 204 ? 48.932 -25.090 31.190 1.00 30.69 204 GLU A O 1
ATOM 1550 N N . ASP A 1 205 ? 48.996 -26.957 32.324 1.00 31.56 205 ASP A N 1
ATOM 1551 C CA . ASP A 1 205 ? 49.110 -28.390 32.698 1.00 31.56 205 ASP A CA 1
ATOM 1552 C C . ASP A 1 205 ? 48.082 -28.759 33.835 1.00 31.56 205 ASP A C 1
ATOM 1554 O O . ASP A 1 205 ? 47.444 -27.863 34.386 1.00 31.56 205 ASP A O 1
ATOM 1558 N N . LEU A 1 206 ? 48.012 -30.046 34.230 1.00 29.42 206 LEU A N 1
ATOM 1559 C CA . LEU A 1 206 ? 47.487 -30.678 35.478 1.00 29.42 206 LEU A CA 1
ATOM 1560 C C . LEU A 1 206 ? 45.976 -30.975 35.761 1.00 29.42 206 LEU A C 1
ATOM 1562 O O . LEU A 1 206 ? 45.094 -30.122 35.800 1.00 29.42 206 LEU A O 1
ATOM 1566 N N . GLU A 1 207 ? 45.782 -32.263 36.087 1.00 31.44 207 GLU A N 1
ATOM 1567 C CA . GLU A 1 207 ? 44.628 -33.102 36.506 1.00 31.44 207 GLU A CA 1
ATOM 1568 C C . GLU A 1 207 ? 44.525 -33.234 38.067 1.00 31.44 207 GLU A C 1
ATOM 1570 O O . GLU A 1 207 ? 45.304 -32.556 38.746 1.00 31.44 207 GLU A O 1
ATOM 1575 N N . PRO A 1 208 ? 43.751 -34.163 38.708 1.00 55.12 208 PRO A N 1
ATOM 1576 C CA . PRO A 1 208 ? 42.498 -34.886 38.364 1.00 55.12 208 PRO A CA 1
ATOM 1577 C C . PRO A 1 208 ? 41.466 -34.962 39.541 1.00 55.12 208 PRO A C 1
ATOM 1579 O O . PRO A 1 208 ? 41.687 -34.409 40.618 1.00 55.12 208 PRO A O 1
ATOM 1582 N N . GLY A 1 209 ? 40.377 -35.745 39.393 1.00 27.22 209 GLY A N 1
ATOM 1583 C CA . GLY A 1 209 ? 39.582 -36.255 40.533 1.00 27.22 209 GLY A CA 1
ATOM 1584 C C . GLY A 1 209 ? 38.315 -37.062 40.175 1.00 27.22 209 GLY A C 1
ATOM 1585 O O . GLY A 1 209 ? 37.269 -36.466 39.942 1.00 27.22 209 GLY A O 1
ATOM 1586 N N . ASN A 1 210 ? 38.394 -38.402 40.185 1.00 33.06 210 ASN A N 1
ATOM 1587 C CA . ASN A 1 210 ? 37.249 -39.336 40.047 1.00 33.06 210 ASN A CA 1
ATOM 1588 C C . ASN A 1 210 ? 36.408 -39.386 41.362 1.00 33.06 210 ASN A C 1
ATOM 1590 O O . ASN A 1 210 ? 36.862 -38.885 42.388 1.00 33.06 210 ASN A O 1
ATOM 1594 N N . THR A 1 211 ? 35.187 -39.935 41.449 1.00 30.30 211 THR A N 1
ATOM 1595 C CA . THR A 1 211 ? 34.762 -41.336 41.187 1.00 30.30 211 THR A CA 1
ATOM 1596 C C . THR A 1 211 ? 33.224 -41.477 41.222 1.00 30.30 211 THR A C 1
ATOM 1598 O O . THR A 1 211 ? 32.586 -40.749 41.976 1.00 30.30 211 THR A O 1
ATOM 1601 N N . ASP A 1 212 ? 32.688 -42.368 40.372 1.00 30.11 212 ASP A N 1
ATOM 1602 C CA . ASP A 1 212 ? 31.831 -43.553 40.649 1.00 30.11 212 ASP A CA 1
ATOM 1603 C C . ASP A 1 212 ? 30.599 -43.405 41.607 1.00 30.11 212 ASP A C 1
ATOM 1605 O O . ASP A 1 212 ? 30.647 -42.673 42.590 1.00 30.11 212 ASP A O 1
ATOM 1609 N N . ASP A 1 213 ? 29.456 -44.101 41.471 1.00 31.14 213 ASP A N 1
ATOM 1610 C CA . ASP A 1 213 ? 28.940 -45.049 40.457 1.00 31.14 213 ASP A CA 1
ATOM 1611 C C . ASP A 1 213 ? 27.403 -45.265 40.633 1.00 31.14 213 ASP A C 1
ATOM 1613 O O . ASP A 1 213 ? 26.867 -44.866 41.663 1.00 31.14 213 ASP A O 1
ATOM 1617 N N . GLU A 1 214 ? 26.743 -45.958 39.680 1.00 28.94 214 GLU A N 1
ATOM 1618 C CA . GLU A 1 214 ? 25.546 -46.849 39.847 1.00 28.94 214 GLU A CA 1
ATOM 1619 C C . GLU A 1 214 ? 24.207 -46.359 40.527 1.00 28.94 214 GLU A C 1
ATOM 1621 O O . GLU A 1 214 ? 24.197 -45.522 41.418 1.00 28.94 214 GLU A O 1
ATOM 1626 N N . VAL A 1 215 ? 22.973 -46.853 40.244 1.00 28.73 215 VAL A N 1
ATOM 1627 C CA . VAL A 1 215 ? 22.362 -47.634 39.128 1.00 28.73 215 VAL A CA 1
ATOM 1628 C C . VAL A 1 215 ? 20.792 -47.666 39.229 1.00 28.73 215 VAL A C 1
ATOM 1630 O O . VAL A 1 215 ? 20.240 -47.366 40.282 1.00 28.73 215 VAL A O 1
ATOM 1633 N N . LEU A 1 216 ? 20.093 -48.117 38.162 1.00 25.69 216 LEU A N 1
ATOM 1634 C CA . LEU A 1 216 ? 18.689 -48.642 38.057 1.00 25.69 216 LEU A CA 1
ATOM 1635 C C . LEU A 1 216 ? 17.396 -47.745 38.069 1.00 25.69 216 LEU A C 1
ATOM 1637 O O . LEU A 1 216 ? 17.055 -47.104 39.054 1.00 25.69 216 LEU A O 1
ATOM 1641 N N . MET A 1 217 ? 16.579 -47.956 37.012 1.00 26.58 217 MET A N 1
ATOM 1642 C CA . MET A 1 217 ? 15.107 -48.236 36.949 1.00 26.58 217 MET A CA 1
ATOM 1643 C C . MET A 1 217 ? 13.989 -47.190 37.239 1.00 26.58 217 MET A C 1
ATOM 1645 O O . MET A 1 217 ? 13.643 -46.892 38.375 1.00 26.58 217 MET A O 1
ATOM 1649 N N . ASP A 1 218 ? 13.302 -46.824 36.144 1.00 26.64 218 ASP A N 1
ATOM 1650 C CA . ASP A 1 218 ? 11.886 -47.113 35.800 1.00 26.64 218 ASP A CA 1
ATOM 1651 C C . ASP A 1 218 ? 10.633 -46.626 36.588 1.00 26.64 218 ASP A C 1
ATOM 1653 O O . ASP A 1 218 ? 10.284 -47.132 37.648 1.00 26.64 218 ASP A O 1
ATOM 1657 N N . VAL A 1 219 ? 9.825 -45.837 35.847 1.00 27.16 219 VAL A N 1
ATOM 1658 C CA . VAL A 1 219 ? 8.392 -46.064 35.480 1.00 27.16 219 VAL A CA 1
ATOM 1659 C C . VAL A 1 219 ? 7.265 -45.920 36.539 1.00 27.16 219 VAL A C 1
ATOM 1661 O O . VAL A 1 219 ? 7.410 -46.204 37.718 1.00 27.16 219 VAL A O 1
ATOM 1664 N N . ALA A 1 220 ? 6.078 -45.551 36.013 1.00 27.98 220 ALA A N 1
ATOM 1665 C CA . ALA A 1 220 ? 4.735 -45.469 36.623 1.00 27.98 220 ALA A CA 1
ATOM 1666 C C . ALA A 1 220 ? 4.414 -44.191 37.433 1.00 27.98 220 ALA A C 1
ATOM 1668 O O . ALA A 1 220 ? 5.269 -43.643 38.111 1.00 27.98 220 ALA A O 1
ATOM 1669 N N . GLN A 1 221 ? 3.178 -43.683 37.533 1.00 27.66 221 GLN A N 1
ATOM 1670 C CA . GLN A 1 221 ? 1.952 -43.590 36.706 1.00 27.66 221 GLN A CA 1
ATOM 1671 C C . GLN A 1 221 ? 0.824 -43.136 37.671 1.00 27.66 221 GLN A C 1
ATOM 1673 O O . GLN A 1 221 ? 0.690 -43.720 38.738 1.00 27.66 221 GLN A O 1
ATOM 1678 N N . LEU A 1 222 ? -0.058 -42.222 37.229 1.00 27.61 222 LEU A N 1
ATOM 1679 C CA . LEU A 1 222 ? -1.448 -42.019 37.718 1.00 27.61 222 LEU A CA 1
ATOM 1680 C C . LEU A 1 222 ? -1.700 -41.501 39.169 1.00 27.61 222 LEU A C 1
ATOM 1682 O O . LEU A 1 222 ? -0.913 -41.690 40.084 1.00 27.61 222 LEU A O 1
ATOM 1686 N N . GLY A 1 223 ? -2.873 -40.865 39.371 1.00 25.00 223 GLY A N 1
ATOM 1687 C CA . GLY A 1 223 ? -3.416 -40.425 40.682 1.00 25.00 223 GLY A CA 1
ATOM 1688 C C . GLY A 1 223 ? -3.372 -38.898 40.921 1.00 25.00 223 GLY A C 1
ATOM 1689 O O . GLY A 1 223 ? -2.375 -38.383 41.402 1.00 25.00 223 GLY A O 1
ATOM 1690 N N . VAL A 1 224 ? -4.325 -38.066 40.472 1.00 28.09 224 VAL A N 1
ATOM 1691 C CA . VAL A 1 224 ? -5.738 -37.879 40.909 1.00 28.09 224 VAL A CA 1
ATOM 1692 C C . VAL A 1 224 ? -5.919 -37.168 42.273 1.00 28.09 224 VAL A C 1
ATOM 1694 O O . VAL A 1 224 ? -5.698 -37.746 43.325 1.00 28.09 224 VAL A O 1
ATOM 1697 N N . HIS A 1 225 ? -6.443 -35.930 42.210 1.00 28.89 225 HIS A N 1
ATOM 1698 C CA . HIS A 1 225 ? -7.152 -35.135 43.242 1.00 28.89 225 HIS A CA 1
ATOM 1699 C C . HIS A 1 225 ? -6.675 -35.117 44.721 1.00 28.89 225 HIS A C 1
ATOM 1701 O O . HIS A 1 225 ? -6.967 -36.043 45.474 1.00 28.89 225 HIS A O 1
ATOM 1707 N N . ARG A 1 226 ? -6.373 -33.907 45.241 1.00 27.31 226 ARG A N 1
ATOM 1708 C CA . ARG A 1 226 ? -7.351 -33.115 46.044 1.00 27.31 226 ARG A CA 1
ATOM 1709 C C . ARG A 1 226 ? -6.917 -31.659 46.324 1.00 27.31 226 ARG A C 1
ATOM 1711 O O . ARG A 1 226 ? -5.833 -31.230 45.958 1.00 27.31 226 ARG A O 1
ATOM 1718 N N . ARG A 1 227 ? -7.849 -30.893 46.910 1.00 32.59 227 ARG A N 1
ATOM 1719 C CA . ARG A 1 227 ? -7.756 -29.469 47.299 1.00 32.59 227 ARG A CA 1
ATOM 1720 C C . ARG A 1 227 ? -6.769 -29.254 48.460 1.00 32.59 227 ARG A C 1
ATOM 1722 O O . ARG A 1 227 ? -6.764 -30.086 49.358 1.00 32.59 227 ARG A O 1
ATOM 1729 N N . HIS A 1 228 ? -6.136 -28.078 48.553 1.00 29.12 228 HIS A N 1
ATOM 1730 C CA . HIS A 1 228 ? -6.525 -27.023 49.518 1.00 29.12 228 HIS A CA 1
ATOM 1731 C C . HIS A 1 228 ? -5.728 -25.711 49.328 1.00 29.12 228 HIS A C 1
ATOM 1733 O O . HIS A 1 228 ? -4.688 -25.690 48.679 1.00 29.12 228 HIS A O 1
ATOM 1739 N N . GLN A 1 229 ? -6.248 -24.608 49.885 1.00 35.81 229 GLN A N 1
ATOM 1740 C CA . GLN A 1 229 ? -5.500 -23.360 50.125 1.00 35.81 229 GLN A CA 1
ATOM 1741 C C . GLN A 1 229 ? -4.492 -23.554 51.278 1.00 35.81 229 GLN A C 1
ATOM 1743 O O . GLN A 1 229 ? -4.653 -24.483 52.072 1.00 35.81 229 GLN A O 1
ATOM 1748 N N . PRO A 1 230 ? -3.530 -22.632 51.455 1.00 38.69 230 PRO A N 1
ATOM 1749 C CA . PRO A 1 230 ? -3.681 -21.728 52.604 1.00 38.69 230 PRO A CA 1
ATOM 1750 C C . PRO A 1 230 ? -3.326 -20.256 52.316 1.00 38.69 230 PRO A C 1
ATOM 1752 O O . PRO A 1 230 ? -2.857 -19.888 51.241 1.00 38.69 230 PRO A O 1
ATOM 1755 N N . SER A 1 231 ? -3.584 -19.399 53.305 1.00 29.27 231 SER A N 1
ATOM 1756 C CA . SER A 1 231 ? -3.453 -17.939 53.253 1.00 29.27 231 SER A CA 1
ATOM 1757 C C . SER A 1 231 ? -2.202 -17.395 53.961 1.00 29.27 231 SER A C 1
ATOM 1759 O O . SER A 1 231 ? -1.872 -17.863 55.044 1.00 29.27 231 SER A O 1
ATOM 1761 N N . ILE A 1 232 ? -1.620 -16.331 53.388 1.00 36.25 232 ILE A N 1
ATOM 1762 C CA . ILE A 1 232 ? -1.128 -15.085 54.035 1.00 36.25 232 ILE A CA 1
ATOM 1763 C C . ILE A 1 232 ? -0.560 -15.186 55.471 1.00 36.25 232 ILE A C 1
ATOM 1765 O O . ILE A 1 232 ? -1.329 -15.427 56.392 1.00 36.25 232 ILE A O 1
ATOM 1769 N N . VAL A 1 233 ? 0.694 -14.740 55.691 1.00 29.36 233 VAL A N 1
ATOM 1770 C CA . VAL A 1 233 ? 1.091 -13.917 56.868 1.00 29.36 233 VAL A CA 1
ATOM 1771 C C . VAL A 1 233 ? 2.411 -13.139 56.627 1.00 29.36 233 VAL A C 1
ATOM 1773 O O . VAL A 1 233 ? 3.392 -13.707 56.167 1.00 29.36 233 VAL A O 1
ATOM 1776 N N . ALA A 1 234 ? 2.390 -11.850 57.005 1.00 27.33 234 ALA A N 1
ATOM 1777 C CA . ALA A 1 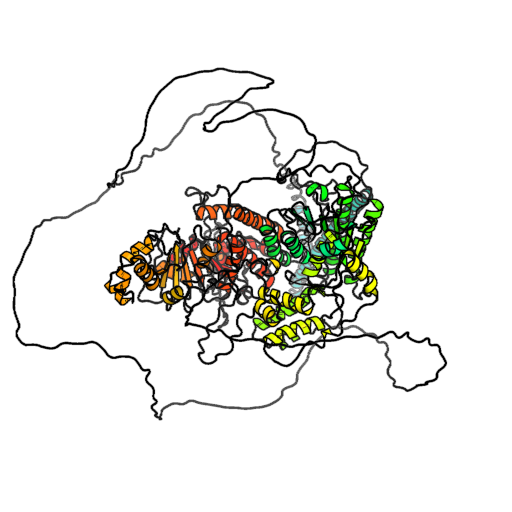234 ? 3.474 -10.921 57.400 1.00 27.33 234 ALA A CA 1
ATOM 1778 C C . ALA A 1 234 ? 4.726 -10.610 56.525 1.00 27.33 234 ALA A C 1
ATOM 1780 O O . ALA A 1 234 ? 5.311 -11.428 55.827 1.00 27.33 234 ALA A O 1
ATOM 1781 N N . SER A 1 235 ? 5.180 -9.358 56.694 1.00 32.59 235 SER A N 1
ATOM 1782 C CA . SER A 1 235 ? 6.449 -8.757 56.237 1.00 32.59 235 SER A CA 1
ATOM 1783 C C . SER A 1 235 ? 7.165 -8.098 57.460 1.00 32.59 235 SER A C 1
ATOM 1785 O O . SER A 1 235 ? 6.849 -8.469 58.589 1.00 32.59 235 SER A O 1
ATOM 1787 N N . PRO A 1 236 ? 8.112 -7.143 57.327 1.00 49.72 236 PRO A N 1
ATOM 1788 C CA . PRO A 1 236 ? 9.558 -7.399 57.300 1.00 49.72 236 PRO A CA 1
ATOM 1789 C C . PRO A 1 236 ? 10.345 -6.610 58.386 1.00 49.72 236 PRO A C 1
ATOM 1791 O O . PRO A 1 236 ? 9.760 -5.814 59.121 1.00 49.72 236 PRO A O 1
ATOM 1794 N N . PRO A 1 237 ? 11.689 -6.711 58.436 1.00 46.41 237 PRO A N 1
ATOM 1795 C CA . PRO A 1 237 ? 12.542 -5.755 59.147 1.00 46.41 237 PRO A CA 1
ATOM 1796 C C . PRO A 1 237 ? 13.305 -4.786 58.214 1.00 46.41 237 PRO A C 1
ATOM 1798 O O . PRO A 1 237 ? 13.701 -5.135 57.103 1.00 46.41 237 PRO A O 1
ATOM 1801 N N . ARG A 1 238 ? 13.582 -3.573 58.714 1.00 37.59 238 ARG A N 1
ATOM 1802 C CA . ARG A 1 238 ? 14.665 -2.678 58.249 1.00 37.59 238 ARG A CA 1
ATOM 1803 C C . ARG A 1 238 ? 15.790 -2.661 59.295 1.00 37.59 238 ARG A C 1
ATOM 1805 O O . ARG A 1 238 ? 15.502 -2.876 60.471 1.00 37.59 238 ARG A O 1
ATOM 1812 N N . PRO A 1 239 ? 17.004 -2.236 58.915 1.00 47.38 239 PRO A N 1
ATOM 1813 C CA . PRO A 1 239 ? 17.805 -1.375 59.788 1.00 47.38 239 PRO A CA 1
ATOM 1814 C C . PRO A 1 239 ? 18.297 -0.091 59.084 1.00 47.38 239 PRO A C 1
ATOM 1816 O O . PRO A 1 239 ? 18.080 0.105 57.889 1.00 47.38 239 PRO A O 1
ATOM 1819 N N . ASN A 1 240 ? 18.935 0.802 59.849 1.00 32.72 240 ASN A N 1
ATOM 1820 C CA . ASN A 1 240 ? 19.358 2.150 59.448 1.00 32.72 240 ASN A CA 1
ATOM 1821 C C . ASN A 1 240 ? 20.867 2.386 59.702 1.00 32.72 240 ASN A C 1
ATOM 1823 O O . ASN A 1 240 ? 21.363 1.993 60.749 1.00 32.72 240 ASN A O 1
ATOM 1827 N N . HIS A 1 241 ? 21.486 3.194 58.827 1.00 32.62 241 HIS A N 1
ATOM 1828 C CA . HIS A 1 241 ? 22.559 4.181 59.089 1.00 32.62 241 HIS A CA 1
ATOM 1829 C C . HIS A 1 241 ? 24.010 3.810 59.513 1.00 32.62 241 HIS A C 1
ATOM 1831 O O . HIS A 1 241 ? 24.280 2.904 60.290 1.00 32.62 241 HIS A O 1
ATOM 1837 N N . THR A 1 242 ? 24.906 4.714 59.067 1.00 30.58 242 THR A N 1
ATOM 1838 C CA . THR A 1 242 ? 26.199 5.183 59.640 1.00 30.58 242 THR A CA 1
ATOM 1839 C C . THR A 1 242 ? 27.481 4.322 59.598 1.00 30.58 242 THR A C 1
ATOM 1841 O O . THR A 1 242 ? 27.733 3.506 60.473 1.00 30.58 242 THR A O 1
ATOM 1844 N N . ASP A 1 243 ? 28.359 4.725 58.663 1.00 28.62 243 ASP A N 1
ATOM 1845 C CA . ASP A 1 243 ? 29.718 5.269 58.900 1.00 28.62 243 ASP A CA 1
ATOM 1846 C C . ASP A 1 243 ? 31.000 4.410 59.090 1.00 28.62 243 ASP A C 1
ATOM 1848 O O . ASP A 1 243 ? 31.055 3.413 59.798 1.00 28.62 243 ASP A O 1
ATOM 1852 N N . LEU A 1 244 ? 32.085 5.017 58.556 1.00 29.06 244 LEU A N 1
ATOM 1853 C CA . LEU A 1 244 ? 33.505 5.030 58.980 1.00 29.06 244 LEU A CA 1
ATOM 1854 C C . LEU A 1 244 ? 34.577 4.068 58.384 1.00 29.06 244 LEU A C 1
ATOM 1856 O O . LEU A 1 244 ? 34.393 2.876 58.202 1.00 29.06 244 LEU A O 1
ATOM 1860 N N . TYR A 1 245 ? 35.757 4.686 58.165 1.00 26.81 245 TYR A N 1
ATOM 1861 C CA . TYR A 1 245 ? 37.087 4.220 57.694 1.00 26.81 245 TYR A CA 1
ATOM 1862 C C . TYR A 1 245 ? 37.208 3.522 56.303 1.00 26.81 245 TYR A C 1
ATOM 1864 O O . TYR A 1 245 ? 36.444 2.625 55.996 1.00 26.81 245 TYR A O 1
ATOM 1872 N N . ARG A 1 246 ? 38.098 3.853 55.331 1.00 28.77 246 ARG A N 1
ATOM 1873 C CA . ARG A 1 246 ? 39.380 4.623 55.190 1.00 28.77 246 ARG A CA 1
ATOM 1874 C C . ARG A 1 246 ? 40.678 3.788 55.310 1.00 28.77 246 ARG A C 1
ATOM 1876 O O . ARG A 1 246 ? 41.200 3.716 56.414 1.00 28.77 246 ARG A O 1
ATOM 1883 N N . SER A 1 247 ? 41.292 3.350 54.186 1.00 26.55 247 SER A N 1
ATOM 1884 C CA . SER A 1 247 ? 42.756 3.501 53.903 1.00 26.55 247 SER A CA 1
ATOM 1885 C C . SER A 1 247 ? 43.281 2.897 52.561 1.00 26.55 247 SER A C 1
ATOM 1887 O O . SER A 1 247 ? 43.342 1.688 52.406 1.00 26.55 247 SER A O 1
ATOM 1889 N N . ARG A 1 248 ? 43.789 3.772 51.669 1.00 30.95 248 ARG A N 1
ATOM 1890 C CA . ARG A 1 248 ? 45.028 3.684 50.831 1.00 30.95 248 ARG A CA 1
ATOM 1891 C C . ARG A 1 248 ? 45.400 2.480 49.915 1.00 30.95 248 ARG A C 1
ATOM 1893 O O . ARG A 1 248 ? 45.786 1.434 50.412 1.00 30.95 248 ARG A O 1
ATOM 1900 N N . ARG A 1 249 ? 45.725 2.869 48.655 1.00 31.17 249 ARG A N 1
ATOM 1901 C CA . ARG A 1 249 ? 46.851 2.416 47.770 1.00 31.17 249 ARG A CA 1
ATOM 1902 C C . ARG A 1 249 ? 46.758 0.988 47.183 1.00 31.17 249 ARG A C 1
ATOM 1904 O O . ARG A 1 249 ? 46.318 0.087 47.869 1.00 31.17 249 ARG A O 1
ATOM 1911 N N . GLN A 1 250 ? 47.208 0.682 45.956 1.00 29.00 250 GLN A N 1
ATOM 1912 C CA . GLN A 1 250 ? 47.718 1.435 44.773 1.00 29.00 250 GLN A CA 1
ATOM 1913 C C . GLN A 1 250 ? 47.437 0.532 43.512 1.00 29.00 250 GLN A C 1
ATOM 1915 O O . GLN A 1 250 ? 46.735 -0.456 43.679 1.00 29.00 250 GLN A O 1
ATOM 1920 N N . GLN A 1 251 ? 47.830 0.725 42.238 1.00 30.67 251 GLN A N 1
ATOM 1921 C CA . GLN A 1 251 ? 48.827 1.562 41.542 1.00 30.67 251 GLN A CA 1
ATOM 1922 C C . GLN A 1 251 ? 48.465 1.731 40.027 1.00 30.67 251 GLN A C 1
ATOM 1924 O O . GLN A 1 251 ? 47.355 1.433 39.616 1.00 30.67 251 GLN A O 1
ATOM 1929 N N . HIS A 1 252 ? 49.425 2.196 39.212 1.00 29.95 252 HIS A N 1
ATOM 1930 C CA . HIS A 1 252 ? 49.575 2.067 37.742 1.00 29.95 252 HIS A CA 1
ATOM 1931 C C . HIS A 1 252 ? 48.452 2.458 36.745 1.00 29.95 252 HIS A C 1
ATOM 1933 O O . HIS A 1 252 ? 47.585 1.693 36.344 1.00 29.95 252 HIS A O 1
ATOM 1939 N N . HIS A 1 253 ? 48.658 3.657 36.192 1.00 29.92 253 HIS A N 1
ATOM 1940 C CA . HIS A 1 253 ? 48.336 4.118 34.828 1.00 29.92 253 HIS A CA 1
ATOM 1941 C C . HIS A 1 253 ? 48.984 3.243 33.711 1.00 29.92 253 HIS A C 1
ATOM 1943 O O . HIS A 1 253 ? 49.991 2.603 34.022 1.00 29.92 253 HIS A O 1
ATOM 1949 N N . PRO A 1 254 ? 48.525 3.275 32.423 1.00 45.22 254 PRO A N 1
ATOM 1950 C CA . PRO A 1 254 ? 48.472 4.526 31.638 1.00 45.22 254 PRO A CA 1
ATOM 1951 C C . PRO A 1 254 ? 47.342 4.762 30.599 1.00 45.22 254 PRO A C 1
ATOM 1953 O O . PRO A 1 254 ? 47.100 3.985 29.688 1.00 45.22 254 PRO A O 1
ATOM 1956 N N . ARG A 1 255 ? 46.810 5.995 30.658 1.00 28.39 255 ARG A N 1
ATOM 1957 C CA . ARG A 1 255 ? 46.643 6.976 29.555 1.00 28.39 255 ARG A CA 1
ATOM 1958 C C . ARG A 1 255 ? 46.187 6.509 28.151 1.00 28.39 255 ARG A C 1
ATOM 1960 O O . ARG A 1 255 ? 47.005 6.069 27.351 1.00 28.39 255 ARG A O 1
ATOM 1967 N N . PHE A 1 256 ? 45.020 7.013 27.737 1.00 30.03 256 PHE A N 1
ATOM 1968 C CA . PHE A 1 256 ? 44.876 7.691 26.433 1.00 30.03 256 PHE A CA 1
ATOM 1969 C C . PHE A 1 256 ? 44.233 9.081 26.613 1.00 30.03 256 PHE A C 1
ATOM 1971 O O . PHE A 1 256 ? 43.645 9.367 27.656 1.00 30.03 256 PHE A O 1
ATOM 1978 N N . LYS A 1 257 ? 44.440 10.002 25.661 1.00 28.55 257 LYS A N 1
ATOM 1979 C CA . LYS A 1 257 ? 44.228 11.453 25.865 1.00 28.55 257 LYS A CA 1
ATOM 1980 C C . LYS A 1 257 ? 42.852 11.941 25.385 1.00 28.55 257 LYS A C 1
ATOM 1982 O O . LYS A 1 257 ? 42.598 11.930 24.184 1.00 28.55 257 LYS A O 1
ATOM 1987 N N . ARG A 1 258 ? 42.046 12.537 26.275 1.00 29.88 258 ARG A N 1
ATOM 1988 C CA . ARG A 1 258 ? 41.117 13.620 25.883 1.00 29.88 258 ARG A CA 1
ATOM 1989 C C . ARG A 1 258 ? 41.900 14.935 25.759 1.00 29.88 258 ARG A C 1
ATOM 1991 O O . ARG A 1 258 ? 42.813 15.181 26.546 1.00 29.88 258 ARG A O 1
ATOM 1998 N N . LYS A 1 259 ? 41.535 15.784 24.794 1.00 32.31 259 LYS A N 1
ATOM 1999 C CA . LYS A 1 259 ? 41.854 17.222 24.809 1.00 32.31 259 LYS A CA 1
ATOM 2000 C C . LYS A 1 259 ? 40.608 17.963 25.279 1.00 32.31 259 LYS A C 1
ATOM 2002 O O . LYS A 1 259 ? 39.558 17.802 24.667 1.00 32.31 259 LYS A O 1
ATOM 2007 N N . GLU A 1 260 ? 40.740 18.775 26.320 1.00 34.09 260 GLU A N 1
ATOM 2008 C CA . GLU A 1 260 ? 39.672 19.665 26.775 1.00 34.09 260 GLU A CA 1
ATOM 2009 C C . GLU A 1 260 ? 39.903 21.122 26.372 1.00 34.09 260 GLU A C 1
ATOM 2011 O O . GLU A 1 260 ? 40.994 21.554 25.992 1.00 34.09 260 GLU A O 1
ATOM 2016 N N . THR A 1 261 ? 38.806 21.863 26.442 1.00 39.72 261 THR A N 1
ATOM 2017 C CA . THR A 1 261 ? 38.650 23.281 26.140 1.00 39.72 261 THR A CA 1
ATOM 2018 C C . THR A 1 261 ? 39.565 24.197 26.953 1.00 39.72 261 THR A C 1
ATOM 2020 O O . THR A 1 261 ? 39.523 24.199 28.180 1.00 39.72 261 THR A O 1
ATOM 2023 N N . SER A 1 262 ? 40.261 25.114 26.279 1.00 35.59 262 SER A N 1
ATOM 2024 C CA . SER A 1 262 ? 40.622 26.420 26.852 1.00 35.59 262 SER A CA 1
ATOM 2025 C C . SER A 1 262 ? 40.757 27.450 25.724 1.00 35.59 262 SER A C 1
ATOM 2027 O O . SER A 1 262 ? 41.506 27.239 24.776 1.00 35.59 262 SER A O 1
ATOM 2029 N N . GLY A 1 263 ? 39.977 28.539 25.768 1.00 35.94 263 GLY A N 1
ATOM 2030 C CA . GLY A 1 263 ? 39.909 29.463 24.621 1.00 35.94 263 GLY A CA 1
ATOM 2031 C C . GLY A 1 263 ? 39.112 30.765 24.772 1.00 35.94 263 GLY A C 1
ATOM 2032 O O . GLY A 1 263 ? 39.118 31.566 23.844 1.00 35.94 263 GLY A O 1
ATOM 2033 N N . ILE A 1 264 ? 38.455 31.033 25.909 1.00 47.00 264 ILE A N 1
ATOM 2034 C CA . ILE A 1 264 ? 37.587 32.218 26.077 1.00 47.00 264 ILE A CA 1
ATOM 2035 C C . ILE A 1 264 ? 38.020 33.051 27.295 1.00 47.00 264 ILE A C 1
ATOM 2037 O O . ILE A 1 264 ? 37.341 33.074 28.311 1.00 47.00 264 ILE A O 1
ATOM 2041 N N . TRP A 1 265 ? 39.168 33.737 27.198 1.00 38.47 265 TRP A N 1
ATOM 2042 C CA . TRP A 1 265 ? 39.595 34.743 28.197 1.00 38.47 265 TRP A CA 1
ATOM 2043 C C . TRP A 1 265 ? 40.418 35.927 27.637 1.00 38.47 265 TRP A C 1
ATOM 2045 O O . TRP A 1 265 ? 41.004 36.690 28.402 1.00 38.47 265 TRP A O 1
ATOM 2055 N N . ARG A 1 266 ? 40.456 36.138 26.307 1.00 42.69 266 ARG A N 1
ATOM 2056 C CA . ARG A 1 266 ? 41.196 37.266 25.683 1.00 42.69 266 ARG A CA 1
ATOM 2057 C C . ARG A 1 266 ? 40.350 38.336 24.975 1.00 42.69 266 ARG A C 1
ATOM 2059 O O . ARG A 1 266 ? 40.889 39.391 24.663 1.00 42.69 266 ARG A O 1
ATOM 2066 N N . LEU A 1 267 ? 39.038 38.145 24.802 1.00 42.97 267 LEU A N 1
ATOM 2067 C CA . LEU A 1 267 ? 38.177 39.145 24.140 1.00 42.97 267 LEU A CA 1
ATOM 2068 C C . LEU A 1 267 ? 37.780 40.326 25.060 1.00 42.97 267 LEU A C 1
ATOM 2070 O O . LEU A 1 267 ? 37.522 41.433 24.594 1.00 42.97 267 LEU A O 1
ATOM 2074 N N . GLY A 1 268 ? 37.789 40.123 26.383 1.00 43.25 268 GLY A N 1
ATOM 2075 C CA . GLY A 1 268 ? 37.263 41.081 27.368 1.00 43.25 268 GLY A CA 1
ATOM 2076 C C . GLY A 1 268 ? 38.067 42.374 27.587 1.00 43.25 268 GLY A C 1
ATOM 2077 O O . GLY A 1 268 ? 37.580 43.260 28.287 1.00 43.25 268 GLY A O 1
ATOM 2078 N N . ARG A 1 269 ? 39.276 42.515 27.017 1.00 44.41 269 ARG A N 1
ATOM 2079 C CA . ARG A 1 269 ? 40.097 43.740 27.160 1.00 44.41 269 ARG A CA 1
ATOM 2080 C C . ARG A 1 269 ? 39.952 44.752 26.022 1.00 44.41 269 ARG A C 1
ATOM 2082 O O . ARG A 1 269 ? 40.210 45.921 26.268 1.00 44.41 269 ARG A O 1
ATOM 2089 N N . TRP A 1 270 ? 39.510 44.355 24.826 1.00 45.66 270 TRP A N 1
ATOM 2090 C CA . TRP A 1 270 ? 39.408 45.288 23.688 1.00 45.66 270 TRP A CA 1
ATOM 2091 C C . TRP A 1 270 ? 38.130 46.145 23.748 1.00 45.66 270 TRP A C 1
ATOM 2093 O O . TRP A 1 270 ? 38.164 47.353 23.531 1.00 45.66 270 TRP A O 1
ATOM 2103 N N . ILE A 1 271 ? 37.012 45.541 24.169 1.00 48.62 271 ILE A N 1
ATOM 2104 C CA . ILE A 1 271 ? 35.683 46.182 24.222 1.00 48.62 271 ILE A CA 1
ATOM 2105 C C . ILE A 1 271 ? 35.641 47.392 25.183 1.00 48.62 271 ILE A C 1
ATOM 2107 O O . ILE A 1 271 ? 34.863 48.321 24.971 1.00 48.62 271 ILE A O 1
ATOM 2111 N N . ARG A 1 272 ? 36.499 47.438 26.214 1.00 44.72 272 ARG A N 1
ATOM 2112 C CA . ARG A 1 272 ? 36.535 48.557 27.178 1.00 44.72 272 ARG A CA 1
ATOM 2113 C C . ARG A 1 272 ? 37.230 49.826 26.665 1.00 44.72 272 ARG A C 1
ATOM 2115 O O . ARG A 1 272 ? 37.018 50.875 27.263 1.00 44.72 272 ARG A O 1
ATOM 2122 N N . SER A 1 273 ? 38.006 49.770 25.580 1.00 48.88 273 SER A N 1
ATOM 2123 C CA . SER A 1 273 ? 38.725 50.949 25.062 1.00 48.88 273 SER A CA 1
ATOM 2124 C C . SER A 1 273 ? 37.918 51.775 24.054 1.00 48.88 273 SER A C 1
ATOM 2126 O O . SER A 1 273 ? 38.066 52.992 24.017 1.00 48.88 273 SER A O 1
ATOM 2128 N N . CYS A 1 274 ? 37.025 51.161 23.271 1.00 45.09 274 CYS A N 1
ATOM 2129 C CA . CYS A 1 274 ? 36.244 51.886 22.257 1.00 45.09 274 CYS A CA 1
ATOM 2130 C C . CYS A 1 274 ? 35.092 52.731 22.840 1.00 45.09 274 CYS A C 1
ATOM 2132 O O . CYS A 1 274 ? 34.649 53.687 22.207 1.00 45.09 274 CYS A O 1
ATOM 2134 N N . LEU A 1 275 ? 34.608 52.408 24.046 1.00 47.47 275 LEU A N 1
ATOM 2135 C CA . LEU A 1 275 ? 33.413 53.033 24.633 1.00 47.47 275 LEU A CA 1
ATOM 2136 C C . LEU A 1 275 ? 33.627 54.445 25.211 1.00 47.47 275 LEU A C 1
ATOM 2138 O O . LEU A 1 275 ? 32.645 55.139 25.454 1.00 47.47 275 LEU A O 1
ATOM 2142 N N . PHE A 1 276 ? 34.871 54.902 25.395 1.00 50.31 276 PHE A N 1
ATOM 2143 C CA . PHE A 1 276 ? 35.159 56.221 25.987 1.00 50.31 276 PHE A CA 1
ATOM 2144 C C . PHE A 1 276 ? 35.417 57.357 24.980 1.00 50.31 276 PHE A C 1
ATOM 2146 O O . PHE A 1 276 ? 35.477 58.513 25.388 1.00 50.31 276 PHE A O 1
ATOM 2153 N N . ALA A 1 277 ? 35.517 57.068 23.676 1.00 52.41 277 ALA A N 1
ATOM 2154 C CA . ALA A 1 277 ? 35.799 58.084 22.651 1.00 52.41 277 ALA A CA 1
ATOM 2155 C C . ALA A 1 277 ? 34.545 58.639 21.939 1.00 52.41 277 ALA A C 1
ATOM 2157 O O . ALA A 1 277 ? 34.528 59.800 21.543 1.00 52.41 277 ALA A O 1
ATOM 2158 N N . GLY A 1 278 ? 33.485 57.836 21.770 1.00 50.59 278 GLY A N 1
ATOM 2159 C CA . GLY A 1 278 ? 32.307 58.233 20.976 1.00 50.59 278 GLY A CA 1
ATOM 2160 C C . GLY A 1 278 ? 31.290 59.127 21.701 1.00 50.59 278 GLY A C 1
ATOM 2161 O O . GLY A 1 278 ? 30.576 59.901 21.063 1.00 50.59 278 GLY A O 1
ATOM 2162 N N . ILE A 1 279 ? 31.223 59.044 23.033 1.00 58.41 279 ILE A N 1
ATOM 2163 C CA . ILE A 1 279 ? 30.169 59.683 23.840 1.00 58.41 279 ILE A CA 1
ATOM 2164 C C . ILE A 1 279 ? 30.215 61.230 23.792 1.00 58.41 279 ILE A C 1
ATOM 2166 O O . ILE A 1 279 ? 29.152 61.829 23.604 1.00 58.41 279 ILE A O 1
ATOM 2170 N N . PRO A 1 280 ? 31.381 61.912 23.884 1.00 58.81 280 PRO A N 1
ATOM 2171 C CA . PRO A 1 280 ? 31.431 63.379 23.841 1.00 58.81 280 PRO A CA 1
ATOM 2172 C C . PRO A 1 280 ? 30.955 63.967 22.505 1.00 58.81 280 PRO A C 1
ATOM 2174 O O . PRO A 1 280 ? 30.215 64.950 22.488 1.00 58.81 280 PRO A O 1
ATOM 2177 N N . ALA A 1 281 ? 31.334 63.341 21.385 1.00 59.44 281 ALA A N 1
ATOM 2178 C CA . ALA A 1 281 ? 30.943 63.786 20.048 1.00 59.44 281 ALA A CA 1
ATOM 2179 C C . ALA A 1 281 ? 29.429 63.642 19.818 1.00 59.44 281 ALA A C 1
ATOM 2181 O O . ALA A 1 281 ? 28.796 64.550 19.279 1.00 59.44 281 ALA A O 1
ATOM 2182 N N . TYR A 1 282 ? 28.834 62.537 20.282 1.00 63.94 282 TYR A N 1
ATOM 2183 C CA . TYR A 1 282 ? 27.393 62.306 20.167 1.00 63.94 282 TYR A CA 1
ATOM 2184 C C . TYR A 1 282 ? 26.583 63.311 21.003 1.00 63.94 282 TYR A C 1
ATOM 2186 O O . TYR A 1 282 ? 25.601 63.869 20.514 1.00 63.94 282 TYR A O 1
ATOM 2194 N N . LEU A 1 283 ? 27.033 63.622 22.227 1.00 67.75 283 LEU A N 1
ATOM 2195 C CA . LEU A 1 283 ? 26.396 64.632 23.079 1.00 67.75 283 LEU A CA 1
ATOM 2196 C C . LEU A 1 283 ? 26.465 66.040 22.467 1.00 67.75 283 LEU A C 1
ATOM 2198 O O . LEU A 1 283 ? 25.438 66.717 22.399 1.00 67.75 283 LEU A O 1
ATOM 2202 N N . LEU A 1 284 ? 27.624 66.458 21.946 1.00 66.00 284 LEU A N 1
ATOM 2203 C CA . LEU A 1 284 ? 27.768 67.750 21.262 1.00 66.00 284 LEU A CA 1
ATOM 2204 C C . LEU A 1 284 ? 26.887 67.847 20.007 1.00 66.00 284 LEU A C 1
ATOM 2206 O O . LEU A 1 284 ? 26.205 68.856 19.823 1.00 66.00 284 LEU A O 1
ATOM 2210 N N . ALA A 1 285 ? 26.826 66.791 19.189 1.00 65.25 285 ALA A N 1
ATOM 2211 C CA . ALA A 1 285 ? 25.940 66.741 18.028 1.00 65.25 285 ALA A CA 1
ATOM 2212 C C . ALA A 1 285 ? 24.457 66.852 18.433 1.00 65.25 285 ALA A C 1
ATOM 2214 O O . ALA A 1 285 ? 23.724 67.669 17.874 1.00 65.25 285 ALA A O 1
ATOM 2215 N N . THR A 1 286 ? 24.011 66.096 19.445 1.00 68.19 286 THR A N 1
ATOM 2216 C CA . THR A 1 286 ? 22.616 66.177 19.914 1.00 68.19 286 THR A CA 1
ATOM 2217 C C . THR A 1 286 ? 22.257 67.543 20.499 1.00 68.19 286 THR A C 1
ATOM 2219 O O . THR A 1 286 ? 21.168 68.040 20.217 1.00 68.19 286 THR A O 1
ATOM 2222 N N . LEU A 1 287 ? 23.163 68.202 21.233 1.00 67.56 287 LEU A N 1
ATOM 2223 C CA . LEU A 1 287 ? 22.945 69.560 21.748 1.00 67.56 287 LEU A CA 1
ATOM 2224 C C . LEU A 1 287 ? 22.870 70.607 20.624 1.00 67.56 287 LEU A C 1
ATOM 2226 O O . LEU A 1 287 ? 22.055 71.528 20.703 1.00 67.56 287 LEU A O 1
ATOM 2230 N N . PHE A 1 288 ? 23.662 70.449 19.559 1.00 64.00 288 PHE A N 1
ATOM 2231 C CA . PHE A 1 288 ? 23.606 71.322 18.384 1.00 64.00 288 PHE A CA 1
ATOM 2232 C C . PHE A 1 288 ? 22.253 71.209 17.658 1.00 64.00 288 PHE A C 1
ATOM 2234 O O . PHE A 1 288 ? 21.598 72.223 17.413 1.00 64.00 288 PHE A O 1
ATOM 2241 N N . PHE A 1 289 ? 21.772 69.985 17.406 1.00 56.47 289 PHE A N 1
ATOM 2242 C CA . PHE A 1 289 ? 20.456 69.762 16.792 1.00 56.47 289 PHE A CA 1
ATOM 2243 C C . PHE A 1 289 ? 19.289 70.224 17.683 1.00 56.47 289 PHE A C 1
ATOM 2245 O O . PHE A 1 289 ? 18.354 70.854 17.182 1.00 56.47 289 PHE A O 1
ATOM 2252 N N . PHE A 1 290 ? 19.351 70.006 19.004 1.00 61.41 290 PHE A N 1
ATOM 2253 C CA . PHE A 1 290 ? 18.315 70.484 19.933 1.00 61.41 290 PHE A CA 1
ATOM 2254 C C . PHE A 1 290 ? 18.153 72.010 19.921 1.00 61.41 290 PHE A C 1
ATOM 2256 O O . PHE A 1 290 ? 17.038 72.506 20.084 1.00 61.41 290 PHE A O 1
ATOM 2263 N N . ARG A 1 291 ? 19.235 72.767 19.685 1.00 55.34 291 ARG A N 1
ATOM 2264 C CA . ARG A 1 291 ? 19.189 74.237 19.632 1.00 55.34 291 ARG A CA 1
ATOM 2265 C C . ARG A 1 291 ? 18.518 74.782 18.363 1.00 55.34 291 ARG A C 1
ATOM 2267 O O . ARG A 1 291 ? 18.057 75.921 18.380 1.00 55.34 291 ARG A O 1
ATOM 2274 N N . HIS A 1 292 ? 18.419 73.983 17.297 1.00 53.91 292 HIS A N 1
ATOM 2275 C CA . HIS A 1 292 ? 17.844 74.396 16.009 1.00 53.91 292 HIS A CA 1
ATOM 2276 C C . HIS A 1 292 ? 16.401 73.909 15.763 1.00 53.91 292 HIS A C 1
ATOM 2278 O O . HIS A 1 292 ? 15.693 74.482 14.935 1.00 53.91 292 HIS A O 1
ATOM 2284 N N . ALA A 1 293 ? 15.932 72.885 16.486 1.00 54.53 293 ALA A N 1
ATOM 2285 C CA . ALA A 1 293 ? 14.646 72.211 16.251 1.00 54.53 293 ALA A CA 1
ATOM 2286 C C . ALA A 1 293 ? 13.418 72.857 16.948 1.00 54.53 293 ALA A C 1
ATOM 2288 O O . ALA A 1 293 ? 12.417 72.190 17.213 1.00 54.53 293 ALA A O 1
ATOM 2289 N N . SER A 1 294 ? 13.462 74.153 17.272 1.00 50.34 294 SER A N 1
ATOM 2290 C CA . SER A 1 294 ? 12.510 74.795 18.200 1.00 50.34 294 SER A CA 1
ATOM 2291 C C . SER A 1 294 ? 11.148 75.217 17.617 1.00 50.34 294 SER A C 1
ATOM 2293 O O . SER A 1 294 ? 10.325 75.739 18.368 1.00 50.34 294 SER A O 1
ATOM 2295 N N . LYS A 1 295 ? 10.877 75.013 16.314 1.00 56.06 295 LYS A N 1
ATOM 2296 C CA . LYS A 1 295 ? 9.680 75.576 15.639 1.00 56.06 295 LYS A CA 1
ATOM 2297 C C . LYS A 1 295 ? 8.756 74.621 14.864 1.00 56.06 295 LYS A C 1
ATOM 2299 O O . LYS A 1 295 ? 7.757 75.097 14.342 1.00 56.06 295 LYS A O 1
ATOM 2304 N N . ASN A 1 296 ? 9.001 73.307 14.811 1.00 56.69 296 ASN A N 1
ATOM 2305 C CA . ASN A 1 296 ? 7.991 72.355 14.307 1.00 56.69 296 ASN A CA 1
ATOM 2306 C C . ASN A 1 296 ? 8.197 70.935 14.863 1.00 56.69 296 ASN A C 1
ATOM 2308 O O . ASN A 1 296 ? 9.200 70.291 14.569 1.00 56.69 296 ASN A O 1
ATOM 2312 N N . ARG A 1 297 ? 7.249 70.437 15.673 1.00 52.81 297 ARG A N 1
ATOM 2313 C CA . ARG A 1 297 ? 7.416 69.186 16.446 1.00 52.81 297 ARG A CA 1
ATOM 2314 C C . ARG A 1 297 ? 6.946 67.899 15.758 1.00 52.81 297 ARG A C 1
ATOM 2316 O O . ARG A 1 297 ? 7.343 66.830 16.209 1.00 52.81 297 ARG A O 1
ATOM 2323 N N . LEU A 1 298 ? 6.115 67.972 14.714 1.00 51.41 298 LEU A N 1
ATOM 2324 C CA . LEU A 1 298 ? 5.455 66.779 14.161 1.00 51.41 298 LEU A CA 1
ATOM 2325 C C . LEU A 1 298 ? 6.307 66.056 13.100 1.00 51.41 298 LEU A C 1
ATOM 2327 O O . LEU A 1 298 ? 6.559 64.859 13.224 1.00 51.41 298 LEU A O 1
ATOM 2331 N N . SER A 1 299 ? 6.827 66.779 12.102 1.00 54.94 299 SER A N 1
ATOM 2332 C CA . SER A 1 299 ? 7.541 66.174 10.963 1.00 54.94 299 SER A CA 1
ATOM 2333 C C . SER A 1 299 ? 8.875 65.515 11.332 1.00 54.94 299 SER A C 1
ATOM 2335 O O . SER A 1 299 ? 9.270 64.541 10.697 1.00 54.94 299 SER A O 1
ATOM 2337 N N . TYR A 1 300 ? 9.574 66.016 12.359 1.00 59.75 300 TYR A N 1
ATOM 2338 C CA . TYR A 1 300 ? 10.911 65.523 12.719 1.00 59.75 300 TYR A CA 1
ATOM 2339 C C . TYR A 1 300 ? 10.893 64.065 13.201 1.00 59.75 300 TYR A C 1
ATOM 2341 O O . TYR A 1 300 ? 11.802 63.304 12.886 1.00 59.75 300 TYR A O 1
ATOM 2349 N N . ARG A 1 301 ? 9.843 63.650 13.923 1.00 60.88 301 ARG A N 1
ATOM 2350 C CA . ARG A 1 301 ? 9.734 62.281 14.447 1.00 60.88 301 ARG A CA 1
ATOM 2351 C C . ARG A 1 301 ? 9.550 61.259 13.323 1.00 60.88 301 ARG A C 1
ATOM 2353 O O . ARG A 1 301 ? 10.313 60.303 13.248 1.00 60.88 301 ARG A O 1
ATOM 2360 N N . ILE A 1 302 ? 8.622 61.540 12.407 1.00 67.62 302 ILE A N 1
ATOM 2361 C CA . ILE A 1 302 ? 8.361 60.726 11.210 1.00 67.62 302 ILE A CA 1
ATOM 2362 C C . ILE A 1 302 ? 9.618 60.644 10.330 1.00 67.62 302 ILE A C 1
ATOM 2364 O O . ILE A 1 302 ? 9.963 59.570 9.846 1.00 67.62 302 ILE A O 1
ATOM 2368 N N . PHE A 1 303 ? 10.345 61.755 10.161 1.00 66.62 303 PHE A N 1
ATOM 2369 C CA . PHE A 1 303 ? 11.581 61.773 9.375 1.00 66.62 303 PHE A CA 1
ATOM 2370 C C . PHE A 1 303 ? 12.707 60.946 10.018 1.00 66.62 303 PHE A C 1
ATOM 2372 O O . PHE A 1 303 ? 13.427 60.253 9.308 1.00 66.62 303 PHE A O 1
ATOM 2379 N N . VAL A 1 304 ? 12.850 60.971 11.349 1.00 72.06 304 VAL A N 1
ATOM 2380 C CA . VAL A 1 304 ? 13.840 60.151 12.073 1.00 72.06 304 VAL A CA 1
ATOM 2381 C C . VAL A 1 304 ? 13.480 58.663 12.043 1.00 72.06 304 VAL A C 1
ATOM 2383 O O . VAL A 1 304 ? 14.367 57.833 11.862 1.00 72.06 304 VAL A O 1
ATOM 2386 N N . GLU A 1 305 ? 12.202 58.308 12.181 1.00 70.69 305 GLU A N 1
ATOM 2387 C CA . GLU A 1 305 ? 11.739 56.916 12.085 1.00 70.69 305 GLU A CA 1
ATOM 2388 C C . GLU A 1 305 ? 11.962 56.371 10.653 1.00 70.69 305 GLU A C 1
ATOM 2390 O O . GLU A 1 305 ? 12.653 55.364 10.491 1.00 70.69 305 GLU A O 1
ATOM 2395 N N . LEU A 1 306 ? 11.559 57.111 9.608 1.00 69.19 306 LEU A N 1
ATOM 2396 C CA . LEU A 1 306 ? 11.845 56.764 8.205 1.00 69.19 306 LEU A CA 1
ATOM 2397 C C . LEU A 1 306 ? 13.347 56.702 7.880 1.00 69.19 306 LEU A C 1
ATOM 2399 O O . LEU A 1 306 ? 13.773 55.812 7.146 1.00 69.19 306 LEU A O 1
ATOM 2403 N N . ALA A 1 307 ? 14.166 57.618 8.407 1.00 72.81 307 ALA A N 1
ATOM 2404 C CA . ALA A 1 307 ? 15.612 57.607 8.177 1.00 72.81 307 ALA A CA 1
ATOM 2405 C C . ALA A 1 307 ? 16.296 56.401 8.842 1.00 72.81 307 ALA A C 1
ATOM 2407 O O . ALA A 1 307 ? 17.196 55.805 8.245 1.00 72.81 307 ALA A O 1
ATOM 2408 N N . ASN A 1 308 ? 15.852 56.011 10.042 1.00 75.62 308 ASN A N 1
ATOM 2409 C CA . ASN A 1 308 ? 16.351 54.824 10.732 1.00 75.62 308 ASN A CA 1
ATOM 2410 C C . ASN A 1 308 ? 15.978 53.540 9.983 1.00 75.62 308 ASN A C 1
ATOM 2412 O O . ASN A 1 308 ? 16.853 52.707 9.750 1.00 75.62 308 ASN A O 1
ATOM 2416 N N . ASP A 1 309 ? 14.724 53.385 9.551 1.00 73.94 309 ASP A N 1
ATOM 2417 C CA . ASP A 1 309 ? 14.310 52.193 8.801 1.00 73.94 309 ASP A CA 1
ATOM 2418 C C . ASP A 1 309 ? 14.932 52.146 7.397 1.00 73.94 309 ASP A C 1
ATOM 2420 O O . ASP A 1 309 ? 15.365 51.080 6.956 1.00 73.94 309 ASP A O 1
ATOM 2424 N N . ALA A 1 310 ? 15.106 53.290 6.726 1.00 74.00 310 ALA A N 1
ATOM 2425 C CA . ALA A 1 310 ? 15.853 53.367 5.471 1.00 74.00 310 ALA A CA 1
ATOM 2426 C C . ALA A 1 310 ? 17.333 52.980 5.646 1.00 74.00 310 ALA A C 1
ATOM 2428 O O . ALA A 1 310 ? 17.872 52.250 4.814 1.00 74.00 310 ALA A O 1
ATOM 2429 N N . ALA A 1 311 ? 17.996 53.414 6.726 1.00 76.12 311 ALA A N 1
ATOM 2430 C CA . ALA A 1 311 ? 19.366 52.999 7.040 1.00 76.12 311 ALA A CA 1
ATOM 2431 C C . ALA A 1 311 ? 19.447 51.489 7.325 1.00 76.12 311 ALA A C 1
ATOM 2433 O O . ALA A 1 311 ? 20.287 50.792 6.758 1.00 76.12 311 ALA A O 1
ATOM 2434 N N . LYS A 1 312 ? 18.513 50.968 8.125 1.00 77.56 312 LYS A N 1
ATOM 2435 C CA . LYS A 1 312 ? 18.401 49.551 8.497 1.00 77.56 312 LYS A CA 1
ATOM 2436 C C . LYS A 1 312 ? 18.159 48.650 7.281 1.00 77.56 312 LYS A C 1
ATOM 2438 O O . LYS A 1 312 ? 18.824 47.628 7.146 1.00 77.56 312 LYS A O 1
ATOM 2443 N N . LEU A 1 313 ? 17.297 49.067 6.348 1.00 72.69 313 LEU A N 1
ATOM 2444 C CA . LEU A 1 313 ? 17.099 48.415 5.047 1.00 72.69 313 LEU A CA 1
ATOM 2445 C C . LEU A 1 313 ? 18.350 48.488 4.158 1.00 72.69 313 LEU A C 1
ATOM 2447 O O . LEU A 1 313 ? 18.656 47.532 3.447 1.00 72.69 313 LEU A O 1
ATOM 2451 N N . ARG A 1 314 ? 19.092 49.602 4.189 1.00 72.38 314 ARG A N 1
ATOM 2452 C CA . ARG A 1 314 ? 20.316 49.789 3.390 1.00 72.38 314 ARG A CA 1
ATOM 2453 C C . ARG A 1 314 ? 21.465 48.910 3.879 1.00 72.38 314 ARG A C 1
ATOM 2455 O O . ARG A 1 314 ? 22.183 48.356 3.050 1.00 72.38 314 ARG A O 1
ATOM 2462 N N . ASP A 1 315 ? 21.602 48.736 5.190 1.00 76.06 315 ASP A N 1
ATOM 2463 C CA . ASP A 1 315 ? 22.591 47.828 5.773 1.00 76.06 315 ASP A CA 1
ATOM 2464 C C . ASP A 1 315 ? 22.150 46.357 5.694 1.00 76.06 315 ASP A C 1
ATOM 2466 O O . ASP A 1 315 ? 22.992 45.495 5.453 1.00 76.06 315 ASP A O 1
ATOM 2470 N N . GLN A 1 316 ? 20.846 46.051 5.764 1.00 74.06 316 GLN A N 1
ATOM 2471 C CA . GLN A 1 316 ? 20.329 44.715 5.430 1.00 74.06 316 GLN A CA 1
ATOM 2472 C C . GLN A 1 316 ? 20.608 44.332 3.972 1.00 74.06 316 GLN A C 1
ATOM 2474 O O . GLN A 1 316 ? 21.050 43.209 3.731 1.00 74.06 316 GLN A O 1
ATOM 2479 N N . ARG A 1 317 ? 20.417 45.254 3.012 1.00 74.31 317 ARG A N 1
ATOM 2480 C CA . ARG A 1 317 ? 20.845 45.044 1.618 1.00 74.31 317 ARG A CA 1
ATOM 2481 C C . ARG A 1 317 ? 22.350 44.826 1.553 1.00 74.31 317 ARG A C 1
ATOM 2483 O O . ARG A 1 317 ? 22.754 43.731 1.213 1.00 74.31 317 ARG A O 1
ATOM 2490 N N . ARG A 1 318 ? 23.180 45.752 2.044 1.00 73.25 318 ARG A N 1
ATOM 2491 C CA . ARG A 1 318 ? 24.651 45.590 2.038 1.00 73.25 318 ARG A CA 1
ATOM 2492 C C . ARG A 1 318 ? 25.150 44.290 2.677 1.00 73.25 318 ARG A C 1
ATOM 2494 O O . ARG A 1 318 ? 26.164 43.760 2.233 1.00 73.25 318 ARG A O 1
ATOM 2501 N N . PHE A 1 319 ? 24.483 43.785 3.715 1.00 78.06 319 PHE A N 1
ATOM 2502 C CA . PHE A 1 319 ? 24.813 42.497 4.327 1.00 78.06 319 PHE A CA 1
ATOM 2503 C C . PHE A 1 319 ? 24.392 41.311 3.447 1.00 78.06 319 PHE A C 1
ATOM 2505 O O . PHE A 1 319 ? 25.147 40.347 3.332 1.00 78.06 319 PHE A O 1
ATOM 2512 N N . LYS A 1 320 ? 23.226 41.390 2.793 1.00 76.62 320 LYS A N 1
ATOM 2513 C CA . LYS A 1 320 ? 22.787 40.423 1.780 1.00 76.62 320 LYS A CA 1
ATOM 2514 C C . LYS A 1 320 ? 23.719 40.441 0.561 1.00 76.62 320 LYS A C 1
ATOM 2516 O O . LYS A 1 320 ? 24.286 39.405 0.244 1.00 76.62 320 LYS A O 1
ATOM 2521 N N . ASP A 1 321 ? 23.939 41.608 -0.038 1.00 80.19 321 ASP A N 1
ATOM 2522 C CA . ASP A 1 321 ? 24.766 41.826 -1.229 1.00 80.19 321 ASP A CA 1
ATOM 2523 C C . ASP A 1 321 ? 26.201 41.308 -1.009 1.00 80.19 321 ASP A C 1
ATOM 2525 O O . ASP A 1 321 ? 26.756 40.622 -1.864 1.00 80.19 321 ASP A O 1
ATOM 2529 N N . ARG A 1 322 ? 26.794 41.568 0.171 1.00 80.56 322 ARG A N 1
ATOM 2530 C CA . ARG A 1 322 ? 28.094 40.989 0.558 1.00 80.56 322 ARG A CA 1
ATOM 2531 C C . ARG A 1 322 ? 28.035 39.477 0.700 1.00 80.56 322 ARG A C 1
ATOM 2533 O O . ARG A 1 322 ? 28.887 38.805 0.147 1.00 80.56 322 ARG A O 1
ATOM 2540 N N . ARG A 1 323 ? 27.032 38.932 1.393 1.00 80.75 323 ARG A N 1
ATOM 2541 C CA . ARG A 1 323 ? 26.895 37.479 1.566 1.00 80.75 323 ARG A CA 1
ATOM 2542 C C . ARG A 1 323 ? 26.689 36.753 0.233 1.00 80.75 323 ARG A C 1
ATOM 2544 O O . ARG A 1 323 ? 27.144 35.624 0.095 1.00 80.75 323 ARG A O 1
ATOM 2551 N N . GLU A 1 324 ? 26.017 37.379 -0.729 1.00 75.19 324 GLU A N 1
ATOM 2552 C CA . GLU A 1 324 ? 25.841 36.847 -2.083 1.00 75.19 324 GLU A CA 1
ATOM 2553 C C . GLU A 1 324 ? 27.135 36.961 -2.906 1.00 75.19 324 GLU A C 1
ATOM 2555 O O . GLU A 1 324 ? 27.485 36.002 -3.588 1.00 75.19 324 GLU A O 1
ATOM 2560 N N . ALA A 1 325 ? 27.911 38.044 -2.763 1.00 79.81 325 ALA A N 1
ATOM 2561 C CA . ALA A 1 325 ? 29.243 38.166 -3.364 1.00 79.81 325 ALA A CA 1
ATOM 2562 C C . ALA A 1 325 ? 30.266 37.171 -2.772 1.00 79.81 325 ALA A C 1
ATOM 2564 O O . ALA A 1 325 ? 30.939 36.474 -3.527 1.00 79.81 325 ALA A O 1
ATOM 2565 N N . ASP A 1 326 ? 30.335 37.044 -1.442 1.00 82.88 326 ASP A N 1
ATOM 2566 C CA . ASP A 1 326 ? 31.195 36.087 -0.731 1.00 82.88 326 ASP A CA 1
ATOM 2567 C C . ASP A 1 326 ? 30.856 34.639 -1.140 1.00 82.88 326 ASP A C 1
ATOM 2569 O O . ASP A 1 326 ? 31.743 33.808 -1.341 1.00 82.88 326 ASP A O 1
ATOM 2573 N N . LEU A 1 327 ? 29.559 34.329 -1.292 1.00 75.44 327 LEU A N 1
ATOM 2574 C CA . LEU A 1 327 ? 29.085 33.023 -1.752 1.00 75.44 327 LEU A CA 1
ATOM 2575 C C . LEU A 1 327 ? 29.414 32.785 -3.233 1.00 75.44 327 LEU A C 1
ATOM 2577 O O . LEU A 1 327 ? 29.815 31.679 -3.585 1.00 75.44 327 LEU A O 1
ATOM 2581 N N . PHE A 1 328 ? 29.279 33.803 -4.086 1.00 77.25 328 PHE A N 1
ATOM 2582 C CA . PHE A 1 328 ? 29.645 33.725 -5.500 1.00 77.25 328 PHE A CA 1
ATOM 2583 C C . PHE A 1 328 ? 31.152 33.496 -5.676 1.00 77.25 328 PHE A C 1
ATOM 2585 O O . PHE A 1 328 ? 31.542 32.600 -6.417 1.00 77.25 328 PHE A O 1
ATOM 2592 N N . GLU A 1 329 ? 32.007 34.213 -4.939 1.00 81.88 329 GLU A N 1
ATOM 2593 C CA . GLU A 1 329 ? 33.462 34.009 -4.971 1.00 81.88 329 GLU A CA 1
ATOM 2594 C C . GLU A 1 329 ? 33.858 32.610 -4.462 1.00 81.88 329 GLU A C 1
ATOM 2596 O O . GLU A 1 329 ? 34.743 31.967 -5.032 1.00 81.88 329 GLU A O 1
ATOM 2601 N N . LEU A 1 330 ? 33.179 32.102 -3.425 1.00 82.50 330 LEU A N 1
ATOM 2602 C CA . LEU A 1 330 ? 33.385 30.743 -2.918 1.00 82.50 330 LEU A CA 1
ATOM 2603 C C . LEU A 1 330 ? 32.986 29.679 -3.955 1.00 82.50 330 LEU A C 1
ATOM 2605 O O . LEU A 1 330 ? 33.739 28.732 -4.181 1.00 82.50 330 LEU A O 1
ATOM 2609 N N . VAL A 1 331 ? 31.831 29.848 -4.609 1.00 70.25 331 VAL A N 1
ATOM 2610 C CA . VAL A 1 331 ? 31.364 28.963 -5.688 1.00 70.25 331 VAL A CA 1
ATOM 2611 C C . VAL A 1 331 ? 32.316 29.017 -6.881 1.00 70.25 331 VAL A C 1
ATOM 2613 O O . VAL A 1 331 ? 32.686 27.964 -7.391 1.00 70.25 331 VAL A O 1
ATOM 2616 N N . GLN A 1 332 ? 32.777 30.203 -7.284 1.00 73.69 332 GLN A N 1
ATOM 2617 C CA . GLN A 1 332 ? 33.716 30.365 -8.394 1.00 73.69 332 GLN A CA 1
ATOM 2618 C C . GLN A 1 332 ? 35.049 29.656 -8.106 1.00 73.69 332 GLN A C 1
ATOM 2620 O O . GLN A 1 332 ? 35.512 28.866 -8.923 1.00 73.69 332 GLN A O 1
ATOM 2625 N N . LYS A 1 333 ? 35.614 29.837 -6.904 1.00 77.50 333 LYS A N 1
ATOM 2626 C CA . LYS A 1 333 ? 36.842 29.145 -6.471 1.00 77.50 333 LYS A CA 1
ATOM 2627 C C . LYS A 1 333 ? 36.693 27.628 -6.442 1.00 77.50 333 LYS A C 1
ATOM 2629 O O . LYS A 1 333 ? 37.614 26.916 -6.841 1.00 77.50 333 LYS A O 1
ATOM 2634 N N . GLU A 1 334 ? 35.550 27.120 -5.987 1.00 70.12 334 GLU A N 1
ATOM 2635 C CA . GLU A 1 334 ? 35.295 25.681 -5.971 1.00 70.12 334 GLU A CA 1
ATOM 2636 C C . GLU A 1 334 ? 35.050 25.143 -7.397 1.00 70.12 334 GLU A C 1
ATOM 2638 O O . GLU A 1 334 ? 35.493 24.038 -7.708 1.00 70.12 334 GLU A O 1
ATOM 2643 N N . LEU A 1 335 ? 34.445 25.923 -8.304 1.00 59.91 335 LEU A N 1
ATOM 2644 C CA . LEU A 1 335 ? 34.318 25.588 -9.730 1.00 59.91 335 LEU A CA 1
ATOM 2645 C C . LEU A 1 335 ? 35.674 25.558 -10.449 1.00 59.91 335 LEU A C 1
ATOM 2647 O O . LEU A 1 335 ? 35.951 24.579 -11.140 1.00 59.91 335 LEU A O 1
ATOM 2651 N N . ASP A 1 336 ? 36.537 26.558 -10.256 1.00 62.28 336 ASP A N 1
ATOM 2652 C CA . ASP A 1 336 ? 37.874 26.619 -10.866 1.00 62.28 336 ASP A CA 1
ATOM 2653 C C . ASP A 1 336 ? 38.762 25.460 -10.384 1.00 62.28 336 ASP A C 1
ATOM 2655 O O . ASP A 1 336 ? 39.408 24.769 -11.182 1.00 62.28 336 ASP A O 1
ATOM 2659 N N . LYS A 1 337 ? 38.723 25.172 -9.077 1.00 68.00 337 LYS A N 1
ATOM 2660 C CA . LYS A 1 337 ? 39.381 24.013 -8.461 1.00 68.00 337 LYS A CA 1
ATOM 2661 C C . LYS A 1 337 ? 38.893 22.702 -9.088 1.00 68.00 337 LYS A C 1
ATOM 2663 O O . LYS A 1 337 ? 39.706 21.950 -9.629 1.00 68.00 337 LYS A O 1
ATOM 2668 N N . ASN A 1 338 ? 37.578 22.464 -9.118 1.00 49.09 338 ASN A N 1
ATOM 2669 C CA . ASN A 1 338 ? 36.991 21.279 -9.757 1.00 49.09 338 ASN A CA 1
ATOM 2670 C C . ASN A 1 338 ? 37.292 21.209 -11.268 1.00 49.09 338 ASN A C 1
ATOM 2672 O O . ASN A 1 338 ? 37.473 20.119 -11.810 1.00 49.09 338 ASN A O 1
ATOM 2676 N N . GLY A 1 339 ? 37.384 22.348 -11.957 1.00 55.16 339 GLY A N 1
ATOM 2677 C CA . GLY A 1 339 ? 37.777 22.440 -13.363 1.00 55.16 339 GLY A CA 1
ATOM 2678 C C . GLY A 1 339 ? 39.220 21.994 -13.605 1.00 55.16 339 GLY A C 1
ATOM 2679 O O . GLY A 1 339 ? 39.484 21.270 -14.567 1.00 55.16 339 GLY A O 1
ATOM 2680 N N . SER A 1 340 ? 40.142 22.361 -12.709 1.00 44.91 340 SER A N 1
ATOM 2681 C CA . SER A 1 340 ? 41.537 21.912 -12.781 1.00 44.91 340 SER A CA 1
ATOM 2682 C C . SER A 1 340 ? 41.686 20.411 -12.499 1.00 44.91 340 SER A C 1
ATOM 2684 O O . SER A 1 340 ? 42.402 19.730 -13.231 1.00 44.91 340 SER A O 1
ATOM 2686 N N . GLU A 1 341 ? 40.943 19.859 -11.533 1.00 46.06 341 GLU A N 1
ATOM 2687 C CA . GLU A 1 341 ? 40.908 18.412 -11.291 1.00 46.06 341 GLU A CA 1
ATOM 2688 C C . GLU A 1 341 ? 40.306 17.632 -12.470 1.00 46.06 341 GLU A C 1
ATOM 2690 O O . GLU A 1 341 ? 40.875 16.626 -12.896 1.00 46.06 341 GLU A O 1
ATOM 2695 N N . ARG A 1 342 ? 39.178 18.087 -13.037 1.00 45.69 342 ARG A N 1
ATOM 2696 C CA . ARG A 1 342 ? 38.491 17.396 -14.146 1.00 45.69 342 ARG A CA 1
ATOM 2697 C C . ARG A 1 342 ? 39.371 17.226 -15.384 1.00 45.69 342 ARG A C 1
ATOM 2699 O O . ARG A 1 342 ? 39.296 16.179 -16.019 1.00 45.69 342 ARG A O 1
ATOM 2706 N N . ARG A 1 343 ? 40.252 18.188 -15.692 1.00 45.91 343 ARG A N 1
ATOM 2707 C CA . ARG A 1 343 ? 41.202 18.088 -16.821 1.00 45.91 343 ARG A CA 1
ATOM 2708 C C . ARG A 1 343 ? 42.205 16.932 -16.693 1.00 45.91 343 ARG A C 1
ATOM 2710 O O . ARG A 1 343 ? 42.783 16.542 -17.702 1.00 45.91 343 ARG A O 1
ATOM 2717 N N . ASN A 1 344 ? 42.374 16.361 -15.498 1.00 41.94 344 ASN A N 1
ATOM 2718 C CA . ASN A 1 344 ? 43.216 15.185 -15.266 1.00 41.94 344 ASN A CA 1
ATOM 2719 C C . ASN A 1 344 ? 42.431 13.858 -15.222 1.00 41.94 344 ASN A C 1
ATOM 2721 O O . ASN A 1 344 ? 43.056 12.802 -15.262 1.00 41.94 344 ASN A O 1
ATOM 2725 N N . ARG A 1 345 ? 41.089 13.884 -15.155 1.00 43.69 345 ARG A N 1
ATOM 2726 C CA . ARG A 1 345 ? 40.248 12.678 -14.982 1.00 43.69 345 ARG A CA 1
ATOM 2727 C C . ARG A 1 345 ? 39.893 11.956 -16.291 1.00 43.69 345 ARG A C 1
ATOM 2729 O O . ARG A 1 345 ? 39.510 10.798 -16.247 1.00 43.69 345 ARG A O 1
ATOM 2736 N N . SER A 1 346 ? 40.058 12.592 -17.454 1.00 35.22 346 SER A N 1
ATOM 2737 C CA . SER A 1 346 ? 39.740 12.005 -18.772 1.00 35.22 346 SER A CA 1
ATOM 2738 C C . SER A 1 346 ? 40.831 11.091 -19.357 1.00 35.22 346 SER A C 1
ATOM 2740 O O . SER A 1 346 ? 40.735 10.664 -20.509 1.00 35.22 346 SER A O 1
ATOM 2742 N N . LYS A 1 347 ? 41.873 10.765 -18.581 1.00 36.97 347 LYS A N 1
ATOM 2743 C CA . LYS A 1 347 ? 42.829 9.699 -18.907 1.00 36.97 347 LYS A CA 1
ATOM 2744 C C . LYS A 1 347 ? 42.477 8.452 -18.087 1.00 36.97 347 LYS A C 1
ATOM 2746 O O . LYS A 1 347 ? 42.486 8.558 -16.861 1.00 36.97 347 LYS A O 1
ATOM 2751 N N . PRO A 1 348 ? 42.216 7.285 -18.707 1.00 35.25 348 PRO A N 1
ATOM 2752 C CA . PRO A 1 348 ? 42.077 6.047 -17.948 1.00 35.25 348 PRO A CA 1
ATOM 2753 C C . PRO A 1 348 ? 43.395 5.736 -17.214 1.00 35.25 348 PRO A C 1
ATOM 2755 O O . PRO A 1 348 ? 44.470 6.055 -17.738 1.00 35.25 348 PRO A O 1
ATOM 2758 N N . PRO A 1 349 ? 43.345 5.131 -16.014 1.00 38.16 349 PRO A N 1
ATOM 2759 C CA . PRO A 1 349 ? 44.546 4.815 -15.252 1.00 38.16 349 PRO A CA 1
ATOM 2760 C C . PRO A 1 349 ? 45.420 3.801 -15.999 1.00 38.16 349 PRO A C 1
ATOM 2762 O O . PRO A 1 349 ? 44.926 2.835 -16.582 1.00 38.16 349 PRO A O 1
ATOM 2765 N N . ALA A 1 350 ? 46.740 3.999 -15.953 1.00 36.66 350 ALA A N 1
ATOM 2766 C CA . ALA A 1 350 ? 47.686 2.993 -16.419 1.00 36.66 350 ALA A CA 1
ATOM 2767 C C . ALA A 1 350 ? 47.611 1.777 -15.482 1.00 36.66 350 ALA A C 1
ATOM 2769 O O . ALA A 1 350 ? 47.926 1.891 -14.295 1.00 36.66 350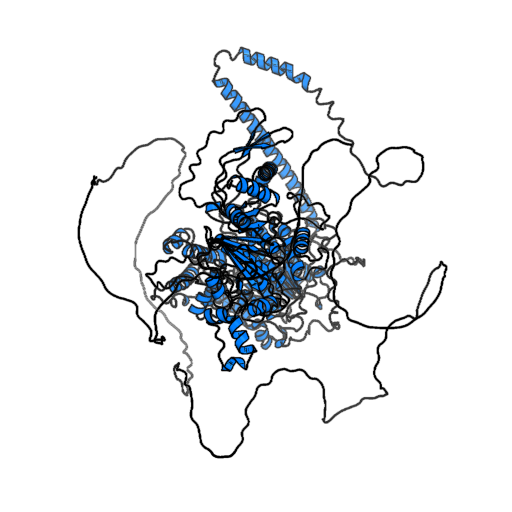 ALA A O 1
ATOM 2770 N N . ILE A 1 351 ? 47.162 0.633 -16.010 1.00 34.28 351 ILE A N 1
ATOM 2771 C CA . ILE A 1 351 ? 46.874 -0.571 -15.221 1.00 34.28 351 ILE A CA 1
ATOM 2772 C C . ILE A 1 351 ? 48.149 -1.038 -14.515 1.00 34.28 351 ILE A C 1
ATOM 2774 O O . ILE A 1 351 ? 49.046 -1.611 -15.128 1.00 34.28 351 ILE A O 1
ATOM 2778 N N . THR A 1 352 ? 48.203 -0.799 -13.208 1.00 33.56 352 THR A N 1
ATOM 2779 C CA . THR A 1 352 ? 49.260 -1.279 -12.320 1.00 33.56 352 THR A CA 1
ATOM 2780 C C . THR A 1 352 ? 48.625 -2.322 -11.417 1.00 33.56 352 THR A C 1
ATOM 2782 O O . THR A 1 352 ? 47.801 -1.987 -10.570 1.00 33.56 352 THR A O 1
ATOM 2785 N N . ILE A 1 353 ? 48.939 -3.597 -11.652 1.00 35.84 353 ILE A N 1
ATOM 2786 C CA . ILE A 1 353 ? 48.342 -4.706 -10.902 1.00 35.84 353 ILE A CA 1
ATOM 2787 C C . ILE A 1 353 ? 48.968 -4.729 -9.506 1.00 35.84 353 ILE A C 1
ATOM 2789 O O . ILE A 1 353 ? 50.150 -5.039 -9.360 1.00 35.84 353 ILE A O 1
ATOM 2793 N N . VAL A 1 354 ? 48.165 -4.407 -8.494 1.00 33.41 354 VAL A N 1
ATOM 2794 C CA . VAL A 1 354 ? 48.508 -4.561 -7.077 1.00 33.41 354 VAL A CA 1
ATOM 2795 C C . VAL A 1 354 ? 47.638 -5.684 -6.520 1.00 33.41 354 VAL A C 1
ATOM 2797 O O . VAL A 1 354 ? 46.422 -5.542 -6.427 1.00 33.41 354 VAL A O 1
ATOM 2800 N N . ASP A 1 355 ? 48.263 -6.814 -6.194 1.00 36.12 355 ASP A N 1
ATOM 2801 C CA . ASP A 1 355 ? 47.598 -8.011 -5.662 1.00 36.12 355 ASP A CA 1
ATOM 2802 C C . ASP A 1 355 ? 47.454 -7.916 -4.131 1.00 36.12 355 ASP A C 1
ATOM 2804 O O . ASP A 1 355 ? 48.091 -8.646 -3.370 1.00 36.12 355 ASP A O 1
ATOM 2808 N N . GLU A 1 356 ? 46.657 -6.949 -3.665 1.00 35.44 356 GLU A N 1
ATOM 2809 C CA . GLU A 1 356 ? 46.281 -6.831 -2.252 1.00 35.44 356 GLU A CA 1
ATOM 2810 C C . GLU A 1 356 ? 44.927 -7.505 -1.992 1.00 35.44 356 GLU A C 1
ATOM 2812 O O . GLU A 1 356 ? 43.875 -7.075 -2.471 1.00 35.44 356 GLU A O 1
ATOM 2817 N N . ARG A 1 357 ? 44.950 -8.570 -1.183 1.00 33.38 357 ARG A N 1
ATOM 2818 C CA . ARG A 1 357 ? 43.738 -9.227 -0.683 1.00 33.38 357 ARG A CA 1
ATOM 2819 C C . ARG A 1 357 ? 42.996 -8.297 0.274 1.00 33.38 357 ARG A C 1
ATOM 2821 O O . ARG A 1 357 ? 43.511 -7.967 1.338 1.00 33.38 357 ARG A O 1
ATOM 2828 N N . VAL A 1 358 ? 41.767 -7.939 -0.083 1.00 34.06 358 VAL A N 1
ATOM 2829 C CA . VAL A 1 358 ? 40.836 -7.212 0.789 1.00 34.06 358 VAL A CA 1
ATOM 2830 C C . VAL A 1 358 ? 40.048 -8.213 1.639 1.00 34.06 358 VAL A C 1
ATOM 2832 O O . VAL A 1 358 ? 39.495 -9.174 1.103 1.00 34.06 358 VAL A O 1
ATOM 2835 N N . ASP A 1 359 ? 39.982 -7.984 2.952 1.00 29.11 359 ASP A N 1
ATOM 2836 C CA . ASP A 1 359 ? 39.211 -8.828 3.873 1.00 29.11 359 ASP A CA 1
ATOM 2837 C C . ASP A 1 359 ? 37.694 -8.725 3.635 1.00 29.11 359 ASP A C 1
ATOM 2839 O O . ASP A 1 359 ? 37.140 -7.654 3.370 1.00 29.11 359 ASP A O 1
ATOM 2843 N N . SER A 1 360 ? 37.017 -9.869 3.749 1.00 26.36 360 SER A N 1
ATOM 2844 C CA . SER A 1 360 ? 35.586 -10.023 3.475 1.00 26.36 360 SER A CA 1
ATOM 2845 C C . SER A 1 360 ? 34.706 -9.488 4.612 1.00 26.36 360 SER A C 1
ATOM 2847 O O . SER A 1 360 ? 34.969 -9.749 5.783 1.00 26.36 360 SER A O 1
ATOM 2849 N N . TYR A 1 361 ? 33.625 -8.792 4.248 1.00 29.64 361 TYR A N 1
ATOM 2850 C CA . TYR A 1 361 ? 32.529 -8.387 5.136 1.00 29.64 361 TYR A CA 1
ATOM 2851 C C . TYR A 1 361 ? 31.174 -8.724 4.498 1.00 29.64 361 TYR A C 1
ATOM 2853 O O . TYR A 1 361 ? 31.088 -8.880 3.279 1.00 29.64 361 TYR A O 1
ATOM 2861 N N . ASP A 1 362 ? 30.129 -8.810 5.328 1.00 31.28 362 ASP A N 1
ATOM 2862 C CA . ASP A 1 362 ? 28.826 -9.435 5.045 1.00 31.28 362 ASP A CA 1
ATOM 2863 C C . ASP A 1 362 ? 27.952 -8.756 3.965 1.00 31.28 362 ASP A C 1
ATOM 2865 O O . ASP A 1 362 ? 26.840 -8.279 4.213 1.00 31.28 362 ASP A O 1
ATOM 2869 N N . VAL A 1 363 ? 28.399 -8.814 2.711 1.00 37.03 363 VAL A N 1
ATOM 2870 C CA . VAL A 1 363 ? 27.478 -9.109 1.605 1.00 37.03 363 VAL A CA 1
ATOM 2871 C C . VAL A 1 363 ? 26.946 -10.527 1.836 1.00 37.03 363 VAL A C 1
ATOM 2873 O O . VAL A 1 363 ? 27.703 -11.400 2.257 1.00 37.03 363 VAL A O 1
ATOM 2876 N N . TRP A 1 364 ? 25.651 -10.762 1.596 1.00 35.44 364 TRP A N 1
ATOM 2877 C CA . TRP A 1 364 ? 25.004 -12.048 1.888 1.00 35.44 364 TRP A CA 1
ATOM 2878 C C . TRP A 1 364 ? 25.792 -13.228 1.308 1.00 35.44 364 TRP A C 1
ATOM 2880 O O . TRP A 1 364 ? 25.879 -13.384 0.092 1.00 35.44 364 TRP A O 1
ATOM 2890 N N . LEU A 1 365 ? 26.302 -14.086 2.194 1.00 34.41 365 LEU A N 1
ATOM 2891 C CA . LEU A 1 365 ? 27.129 -15.255 1.877 1.00 34.41 365 LEU A CA 1
ATOM 2892 C C . LEU A 1 365 ? 26.291 -16.440 1.342 1.00 34.41 365 LEU A C 1
ATOM 2894 O O . LEU A 1 365 ? 26.539 -17.601 1.661 1.00 34.41 365 LEU A O 1
ATOM 2898 N N . SER A 1 366 ? 25.263 -16.131 0.546 1.00 39.81 366 SER A N 1
ATOM 2899 C CA . SER A 1 366 ? 24.421 -17.107 -0.142 1.00 39.81 366 SER A CA 1
ATOM 2900 C C . SER A 1 366 ? 24.981 -17.377 -1.532 1.00 39.81 366 SER A C 1
ATOM 2902 O O . SER A 1 366 ? 25.361 -16.456 -2.252 1.00 39.81 366 SER A O 1
ATOM 2904 N N . ASP A 1 367 ? 24.951 -18.651 -1.906 1.00 40.19 367 ASP A N 1
ATOM 2905 C CA . ASP A 1 367 ? 25.211 -19.158 -3.251 1.00 40.19 367 ASP A CA 1
ATOM 2906 C C . ASP A 1 367 ? 26.710 -19.193 -3.627 1.00 40.19 367 ASP A C 1
ATOM 2908 O O . ASP A 1 367 ? 27.147 -18.633 -4.633 1.00 40.19 367 ASP A O 1
ATOM 2912 N N . GLN A 1 368 ? 27.468 -20.056 -2.928 1.00 38.53 368 GLN A N 1
ATOM 2913 C CA . GLN A 1 368 ? 28.575 -20.822 -3.543 1.00 38.53 368 GLN A CA 1
ATOM 2914 C C . GLN A 1 368 ? 28.052 -21.817 -4.608 1.00 38.53 368 GLN A C 1
ATOM 2916 O O . GLN A 1 368 ? 28.475 -22.969 -4.691 1.00 38.53 368 GLN A O 1
ATOM 2921 N N . HIS A 1 369 ? 27.123 -21.377 -5.458 1.00 40.88 369 HIS A N 1
ATOM 2922 C CA . HIS A 1 369 ? 26.873 -22.032 -6.727 1.00 40.88 369 HIS A CA 1
ATOM 2923 C C . HIS A 1 369 ? 28.062 -21.716 -7.628 1.00 40.88 369 HIS A C 1
ATOM 2925 O O . HIS A 1 369 ? 28.098 -20.681 -8.298 1.00 40.88 369 HIS A O 1
ATOM 2931 N N . GLU A 1 370 ? 29.052 -22.612 -7.618 1.00 37.62 370 GLU A N 1
ATOM 2932 C CA . GLU A 1 370 ? 30.114 -22.619 -8.616 1.00 37.62 370 GLU A CA 1
ATOM 2933 C C . GLU A 1 370 ? 29.475 -22.464 -9.998 1.00 37.62 370 GLU A C 1
ATOM 2935 O O . GLU A 1 370 ? 28.638 -23.274 -10.413 1.00 37.62 370 GLU A O 1
ATOM 2940 N N . ARG A 1 371 ? 29.851 -21.404 -10.727 1.00 44.81 371 ARG A N 1
ATOM 2941 C CA . ARG A 1 371 ? 29.531 -21.341 -12.153 1.00 44.81 371 ARG A CA 1
ATOM 2942 C C . ARG A 1 371 ? 30.223 -22.553 -12.765 1.00 44.81 371 ARG A C 1
ATOM 2944 O O . ARG A 1 371 ? 31.451 -22.606 -12.711 1.00 44.81 371 ARG A O 1
ATOM 2951 N N . ALA A 1 372 ? 29.447 -23.506 -13.289 1.00 45.00 372 ALA A N 1
ATOM 2952 C CA . ALA A 1 372 ? 29.981 -24.720 -13.902 1.00 45.00 372 ALA A CA 1
ATOM 2953 C C . ALA A 1 372 ? 31.147 -24.324 -14.825 1.00 45.00 372 ALA A C 1
ATOM 2955 O O . ALA A 1 372 ? 30.944 -23.444 -15.668 1.00 45.00 372 ALA A O 1
ATOM 2956 N N . PRO A 1 373 ? 32.366 -24.854 -14.611 1.00 43.97 373 PRO A N 1
ATOM 2957 C CA . PRO A 1 373 ? 33.572 -24.243 -15.149 1.00 43.97 373 PRO A CA 1
ATOM 2958 C C . PRO A 1 373 ? 33.554 -24.302 -16.673 1.00 43.97 373 PRO A C 1
ATOM 2960 O O . PRO A 1 373 ? 33.822 -25.343 -17.271 1.00 43.97 373 PRO A O 1
ATOM 2963 N N . HIS A 1 374 ? 33.224 -23.167 -17.294 1.00 45.53 374 HIS A N 1
ATOM 2964 C CA . HIS A 1 374 ? 33.301 -23.000 -18.735 1.00 45.53 374 HIS A CA 1
ATOM 2965 C C . HIS A 1 374 ? 34.750 -23.247 -19.153 1.00 45.53 374 HIS A C 1
ATOM 2967 O O . HIS A 1 374 ? 35.652 -22.486 -18.799 1.00 45.53 374 HIS A O 1
ATOM 2973 N N . THR A 1 375 ? 34.972 -24.340 -19.875 1.00 45.69 375 THR A N 1
ATOM 2974 C CA . THR A 1 375 ? 36.241 -24.608 -20.542 1.00 45.69 375 THR A CA 1
ATOM 2975 C C . THR A 1 375 ? 36.551 -23.459 -21.503 1.00 45.69 375 THR A C 1
ATOM 2977 O O . THR A 1 375 ? 35.641 -22.861 -22.073 1.00 45.69 375 THR A O 1
ATOM 2980 N N . ASN A 1 376 ? 37.836 -23.141 -21.697 1.00 45.16 376 ASN A N 1
ATOM 2981 C CA . ASN A 1 376 ? 38.294 -22.018 -22.535 1.00 45.16 376 ASN A CA 1
ATOM 2982 C C . ASN A 1 376 ? 38.123 -22.271 -24.055 1.00 45.16 376 ASN A C 1
ATOM 2984 O O . ASN A 1 376 ? 39.002 -21.953 -24.852 1.00 45.16 376 ASN A O 1
ATOM 2988 N N . THR A 1 377 ? 37.009 -22.872 -24.469 1.00 48.72 377 THR A N 1
ATOM 2989 C CA . THR A 1 377 ? 36.551 -22.914 -25.862 1.00 48.72 377 THR A CA 1
ATOM 2990 C C . THR A 1 377 ? 36.106 -21.521 -26.310 1.00 48.72 377 THR A C 1
ATOM 2992 O O . THR A 1 377 ? 35.525 -20.784 -25.513 1.00 48.72 377 THR A O 1
ATOM 2995 N N . ASN A 1 378 ? 36.357 -21.165 -27.575 1.00 60.19 378 ASN A N 1
ATOM 2996 C CA . ASN A 1 378 ? 36.069 -19.832 -28.113 1.00 60.19 378 ASN A CA 1
ATOM 2997 C C . ASN A 1 378 ? 34.633 -19.371 -27.806 1.00 60.19 378 ASN A C 1
ATOM 2999 O O . ASN A 1 378 ? 33.659 -20.043 -28.142 1.00 60.19 378 ASN A O 1
ATOM 3003 N N . ILE A 1 379 ? 34.520 -18.174 -27.221 1.00 59.75 379 ILE A N 1
ATOM 3004 C CA . ILE A 1 379 ? 33.251 -17.530 -26.824 1.00 59.75 379 ILE A CA 1
ATOM 3005 C C . ILE A 1 379 ? 32.289 -17.392 -28.020 1.00 59.75 379 ILE A C 1
ATOM 3007 O O . ILE A 1 379 ? 31.071 -17.456 -27.852 1.00 59.75 379 ILE A O 1
ATOM 3011 N N . GLU A 1 380 ? 32.867 -17.263 -29.217 1.00 63.00 380 GLU A N 1
ATOM 3012 C CA . GLU A 1 380 ? 32.232 -17.170 -30.535 1.00 63.00 380 GLU A CA 1
ATOM 3013 C C . GLU A 1 380 ? 31.271 -18.326 -30.861 1.00 63.00 380 GLU A C 1
ATOM 3015 O O . GLU A 1 380 ? 30.466 -18.190 -31.776 1.00 63.00 380 GLU A O 1
ATOM 3020 N N . HIS A 1 381 ? 31.356 -19.470 -30.169 1.00 78.50 381 HIS A N 1
ATOM 3021 C CA . HIS A 1 381 ? 30.528 -20.659 -30.427 1.00 78.50 381 HIS A CA 1
ATOM 3022 C C . HIS A 1 381 ? 29.759 -21.108 -29.172 1.00 78.50 381 HIS A C 1
ATOM 3024 O O . HIS A 1 381 ? 29.714 -22.290 -28.826 1.00 78.50 381 HIS A O 1
ATOM 3030 N N . SER A 1 382 ? 29.128 -20.155 -28.478 1.00 86.88 382 SER A N 1
ATOM 3031 C CA . SER A 1 382 ? 28.062 -20.485 -27.523 1.00 86.88 382 SER A CA 1
ATOM 3032 C C . SER A 1 382 ? 26.900 -21.140 -28.289 1.00 86.88 382 SER A C 1
ATOM 3034 O O . SER A 1 382 ? 26.450 -20.555 -29.273 1.00 86.88 382 SER A O 1
ATOM 3036 N N . PRO A 1 383 ? 26.399 -22.326 -27.894 1.00 94.25 383 PRO A N 1
ATOM 3037 C CA . PRO A 1 383 ? 25.347 -22.994 -28.652 1.00 94.25 383 PRO A CA 1
ATOM 3038 C C . PRO A 1 383 ? 24.043 -22.178 -28.622 1.00 94.25 383 PRO A C 1
ATOM 3040 O O . PRO A 1 383 ? 23.738 -21.563 -27.588 1.00 94.25 383 PRO A O 1
ATOM 3043 N N . PRO A 1 384 ? 23.241 -22.212 -29.704 1.00 96.25 384 PRO A N 1
ATOM 3044 C CA . PRO A 1 384 ? 21.867 -21.734 -29.682 1.00 96.25 384 PRO A CA 1
ATOM 3045 C C . PRO A 1 384 ? 21.087 -22.305 -28.498 1.00 96.25 384 PRO A C 1
ATOM 3047 O O . PRO A 1 384 ? 21.242 -23.479 -28.147 1.00 96.25 384 PRO A O 1
ATOM 3050 N N . ALA A 1 385 ? 20.250 -21.473 -27.890 1.00 96.38 385 ALA A N 1
ATOM 3051 C CA . ALA A 1 385 ? 19.319 -21.896 -26.861 1.00 96.38 385 ALA A CA 1
ATOM 3052 C C . ALA A 1 385 ? 18.338 -22.937 -27.419 1.00 96.38 385 ALA A C 1
ATOM 3054 O O . ALA A 1 385 ? 17.998 -22.934 -28.607 1.00 96.38 385 ALA A O 1
ATOM 3055 N N . ASP A 1 386 ? 17.852 -23.819 -26.549 1.00 96.69 386 ASP A N 1
ATOM 3056 C CA . ASP A 1 386 ? 16.612 -24.525 -26.850 1.00 96.69 386 ASP A CA 1
ATOM 3057 C C . ASP A 1 386 ? 15.424 -23.553 -26.767 1.00 96.69 386 ASP A C 1
ATOM 3059 O O . ASP A 1 386 ? 15.368 -22.696 -25.884 1.00 96.69 386 ASP A O 1
ATOM 3063 N N . MET A 1 387 ? 14.435 -23.714 -27.647 1.00 96.56 387 MET A N 1
ATOM 3064 C CA . MET A 1 387 ? 13.261 -22.835 -27.690 1.00 96.56 387 MET A CA 1
ATOM 3065 C C . MET A 1 387 ? 12.499 -22.828 -26.352 1.00 96.56 387 MET A C 1
ATOM 3067 O O . MET A 1 387 ? 11.918 -21.812 -25.975 1.00 96.56 387 MET A O 1
ATOM 3071 N N . ASN A 1 388 ? 12.522 -23.929 -25.592 1.00 96.38 388 ASN A N 1
ATOM 3072 C CA . ASN A 1 388 ? 11.850 -24.003 -24.295 1.00 96.38 388 ASN A CA 1
ATOM 3073 C C . ASN A 1 388 ? 12.658 -23.338 -23.165 1.00 96.38 388 ASN A C 1
ATOM 3075 O O . ASN A 1 388 ? 12.070 -22.994 -22.138 1.00 96.38 388 ASN A O 1
ATOM 3079 N N . SER A 1 389 ? 13.973 -23.131 -23.336 1.00 96.31 389 SER A N 1
ATOM 3080 C CA . SER A 1 389 ? 14.828 -22.465 -22.340 1.00 96.31 389 SER A CA 1
ATOM 3081 C C . SER A 1 389 ? 14.819 -20.935 -22.454 1.00 96.31 389 SER A C 1
ATOM 3083 O O . SER A 1 389 ? 15.187 -20.257 -21.496 1.00 96.31 389 SER A O 1
ATOM 3085 N N . LEU A 1 390 ? 14.349 -20.389 -23.581 1.00 97.38 390 LEU A N 1
ATOM 3086 C CA . LEU A 1 390 ? 14.076 -18.961 -23.759 1.00 97.38 390 LEU A CA 1
ATOM 3087 C C . LEU A 1 390 ? 12.776 -18.542 -23.057 1.00 97.38 390 LEU A C 1
ATOM 3089 O O . LEU A 1 390 ? 11.797 -19.294 -23.019 1.00 97.38 390 LEU A O 1
ATOM 3093 N N . CYS A 1 391 ? 12.737 -17.309 -22.555 1.00 97.62 391 CYS A N 1
ATOM 3094 C CA . CYS A 1 391 ? 11.545 -16.691 -21.973 1.00 97.62 391 CYS A CA 1
ATOM 3095 C C . CYS A 1 391 ? 10.796 -15.796 -22.976 1.00 97.62 391 CYS A C 1
ATOM 3097 O O . CYS A 1 391 ? 11.414 -15.170 -23.833 1.00 97.62 391 CYS A O 1
ATOM 3099 N N . GLY A 1 392 ? 9.476 -15.664 -22.813 1.00 96.31 392 GLY A N 1
ATOM 3100 C CA . GLY A 1 392 ? 8.640 -14.745 -23.592 1.00 96.31 392 GLY A CA 1
ATOM 3101 C C . GLY A 1 392 ? 8.245 -15.290 -24.968 1.00 96.31 392 GLY A C 1
ATOM 3102 O O . GLY A 1 392 ? 8.965 -16.071 -25.587 1.00 96.31 392 GLY A O 1
ATOM 3103 N N . TYR A 1 393 ? 7.071 -14.885 -25.458 1.00 96.06 393 TYR A N 1
ATOM 3104 C CA . TYR A 1 393 ? 6.532 -15.371 -26.735 1.00 96.06 393 TYR A CA 1
ATOM 3105 C C . TYR A 1 393 ? 7.392 -14.937 -27.935 1.00 96.06 393 TYR A C 1
ATOM 3107 O O . TYR A 1 393 ? 7.740 -15.757 -28.791 1.00 96.06 393 TYR A O 1
ATOM 3115 N N . LEU A 1 394 ? 7.771 -13.657 -27.966 1.00 97.00 394 LEU A N 1
ATOM 3116 C CA . LEU A 1 394 ? 8.534 -13.057 -29.061 1.00 97.00 394 LEU A CA 1
ATOM 3117 C C . LEU A 1 394 ? 9.922 -13.697 -29.215 1.00 97.00 394 LEU A C 1
ATOM 3119 O O . LEU A 1 394 ? 10.263 -14.133 -30.309 1.00 97.00 394 LEU A O 1
ATOM 3123 N N . ALA A 1 395 ? 10.671 -13.879 -28.119 1.00 97.19 395 ALA A N 1
ATOM 3124 C CA . ALA A 1 395 ? 12.004 -14.494 -28.162 1.00 97.19 395 ALA A CA 1
ATOM 3125 C C . ALA A 1 395 ? 11.970 -15.937 -28.696 1.00 97.19 395 ALA A C 1
ATOM 3127 O O . ALA A 1 395 ? 12.807 -16.330 -29.508 1.00 97.19 395 ALA A O 1
ATOM 3128 N N . ARG A 1 396 ? 10.969 -16.726 -28.277 1.00 97.50 396 ARG A N 1
ATOM 3129 C CA . ARG A 1 396 ? 10.772 -18.099 -28.765 1.00 97.50 396 ARG A CA 1
ATOM 3130 C C . ARG A 1 396 ? 10.478 -18.117 -30.259 1.00 97.50 396 ARG A C 1
ATOM 3132 O O . ARG A 1 396 ? 11.138 -18.849 -30.985 1.00 97.50 396 ARG A O 1
ATOM 3139 N N . THR A 1 397 ? 9.555 -17.275 -30.718 1.00 97.12 397 THR A N 1
ATOM 3140 C CA . THR A 1 397 ? 9.189 -17.172 -32.141 1.00 97.12 397 THR A CA 1
ATOM 3141 C C . THR A 1 397 ? 10.395 -16.748 -32.986 1.00 97.12 397 THR A C 1
ATOM 3143 O O . THR A 1 397 ? 10.732 -17.413 -33.965 1.00 97.12 397 THR A O 1
ATOM 3146 N N . ALA A 1 398 ? 11.119 -15.719 -32.541 1.00 96.94 398 ALA A N 1
ATOM 3147 C CA . ALA A 1 398 ? 12.295 -15.192 -33.221 1.00 96.94 398 ALA A CA 1
ATOM 3148 C C . ALA A 1 398 ? 13.466 -16.187 -33.278 1.00 96.94 398 ALA A C 1
ATOM 3150 O O . ALA A 1 398 ? 14.186 -16.222 -34.273 1.00 96.94 398 ALA A O 1
ATOM 3151 N N . SER A 1 399 ? 13.634 -17.050 -32.269 1.00 97.25 399 SER A N 1
ATOM 3152 C CA . SER A 1 399 ? 14.664 -18.102 -32.270 1.00 97.25 399 SER A CA 1
ATOM 3153 C C . SER A 1 399 ? 14.467 -19.192 -33.332 1.00 97.25 399 SER A C 1
ATOM 3155 O O . SER A 1 399 ? 15.423 -19.890 -33.667 1.00 97.25 399 SER A O 1
ATOM 3157 N N . VAL A 1 400 ? 13.261 -19.331 -33.901 1.00 97.00 400 VAL A N 1
ATOM 3158 C CA . VAL A 1 400 ? 12.998 -20.285 -34.993 1.00 97.00 400 VAL A CA 1
ATOM 3159 C C . VAL A 1 400 ? 13.638 -19.804 -36.298 1.00 97.00 400 VAL A C 1
ATOM 3161 O O . VAL A 1 400 ? 14.178 -20.612 -37.052 1.00 97.00 400 VAL A O 1
ATOM 3164 N N . THR A 1 401 ? 13.614 -18.494 -36.556 1.00 96.50 401 THR A N 1
ATOM 3165 C CA . THR A 1 401 ? 14.198 -17.866 -37.755 1.00 96.50 401 THR A CA 1
ATOM 3166 C C . THR A 1 401 ? 15.632 -17.376 -37.540 1.00 96.50 401 THR A C 1
ATOM 3168 O O . THR A 1 401 ? 16.450 -17.467 -38.450 1.00 96.50 401 THR A O 1
ATOM 3171 N N . ASN A 1 402 ? 15.967 -16.907 -36.335 1.00 96.44 402 ASN A N 1
ATOM 3172 C CA . ASN A 1 402 ? 17.250 -16.292 -35.975 1.00 96.44 402 ASN A CA 1
ATOM 3173 C C . ASN A 1 402 ? 18.009 -17.144 -34.950 1.00 96.44 402 ASN A C 1
ATOM 3175 O O . ASN A 1 402 ? 18.469 -16.637 -33.927 1.00 96.44 402 ASN A O 1
ATOM 3179 N N . ARG A 1 403 ? 18.104 -18.456 -35.184 1.00 96.38 403 ARG A N 1
ATOM 3180 C CA . ARG A 1 403 ? 18.588 -19.420 -34.183 1.00 96.38 403 ARG A CA 1
ATOM 3181 C C . ARG A 1 403 ? 19.947 -19.058 -33.569 1.00 96.38 403 ARG A C 1
ATOM 3183 O O . ARG A 1 403 ? 20.109 -19.159 -32.357 1.00 96.38 403 ARG A O 1
ATOM 3190 N N . ASP A 1 404 ? 20.892 -18.594 -34.381 1.00 95.44 404 ASP A N 1
ATOM 3191 C CA . ASP A 1 404 ? 22.244 -18.242 -33.923 1.00 95.44 404 ASP A CA 1
ATOM 3192 C C . ASP A 1 404 ? 22.295 -16.914 -33.139 1.00 95.44 404 ASP A C 1
ATOM 3194 O O . ASP A 1 404 ? 23.255 -16.660 -32.414 1.00 95.44 404 ASP A O 1
ATOM 3198 N N . SER A 1 405 ? 21.243 -16.091 -33.227 1.00 96.38 405 SER A N 1
ATOM 3199 C CA . SER A 1 405 ? 21.093 -14.838 -32.474 1.00 96.38 405 SER A CA 1
ATOM 3200 C C . SER A 1 405 ? 20.556 -15.040 -31.051 1.00 96.38 405 SER A C 1
ATOM 3202 O O . SER A 1 405 ? 20.564 -14.104 -30.256 1.00 96.38 405 SER A O 1
ATOM 3204 N N . TYR A 1 406 ? 20.073 -16.239 -30.710 1.00 97.38 406 TYR A N 1
ATOM 3205 C CA . TYR A 1 406 ? 19.488 -16.560 -29.404 1.00 97.38 406 TYR A CA 1
ATOM 3206 C C . TYR A 1 406 ? 20.296 -17.673 -28.729 1.00 97.38 406 TYR A C 1
ATOM 3208 O O . TYR A 1 406 ? 19.967 -18.853 -28.828 1.00 97.38 406 TYR A O 1
ATOM 3216 N N . VAL A 1 407 ? 21.392 -17.308 -28.055 1.00 96.19 407 VAL A N 1
ATOM 3217 C CA . VAL A 1 407 ? 22.351 -18.268 -27.476 1.00 96.19 407 VAL A CA 1
ATOM 3218 C C . VAL A 1 407 ? 22.023 -18.657 -26.033 1.00 96.19 407 VAL A C 1
ATOM 3220 O O . VAL A 1 407 ? 21.538 -17.858 -25.234 1.00 96.19 407 VAL A O 1
ATOM 3223 N N . GLN A 1 408 ? 22.363 -19.891 -25.648 1.00 96.19 408 GLN A N 1
ATOM 3224 C CA . GLN A 1 408 ? 21.979 -20.475 -24.354 1.00 96.19 408 GLN A CA 1
ATOM 3225 C C . GLN A 1 408 ? 22.541 -19.729 -23.121 1.00 96.19 408 GLN A C 1
ATOM 3227 O O . GLN A 1 408 ? 22.028 -19.909 -22.014 1.00 96.19 408 GLN A O 1
ATOM 3232 N N . ARG A 1 409 ? 23.571 -18.889 -23.307 1.00 95.00 409 ARG A N 1
ATOM 3233 C CA . ARG A 1 409 ? 24.169 -17.998 -22.293 1.00 95.00 409 ARG A CA 1
ATOM 3234 C C . ARG A 1 409 ? 23.218 -16.889 -21.833 1.00 95.00 409 ARG A C 1
ATOM 3236 O O . ARG A 1 409 ? 23.229 -16.556 -20.651 1.00 95.00 409 ARG A O 1
ATOM 3243 N N . ASP A 1 410 ? 22.434 -16.338 -22.757 1.00 96.12 410 ASP A N 1
ATOM 3244 C CA . ASP A 1 410 ? 21.627 -15.129 -22.543 1.00 96.12 410 ASP A CA 1
ATOM 3245 C C . ASP A 1 410 ? 20.151 -15.466 -22.241 1.00 96.12 410 ASP A C 1
ATOM 3247 O O . ASP A 1 410 ? 19.339 -14.594 -21.961 1.00 96.12 410 ASP A O 1
ATOM 3251 N N . ALA A 1 411 ? 19.791 -16.754 -22.242 1.00 97.12 411 ALA A N 1
ATOM 3252 C CA . ALA A 1 411 ? 18.454 -17.229 -21.898 1.00 97.12 411 ALA A CA 1
ATOM 3253 C C . ALA A 1 411 ? 18.057 -16.862 -20.452 1.00 97.12 411 ALA A C 1
ATOM 3255 O O . ALA A 1 411 ? 18.784 -17.149 -19.495 1.00 97.12 411 ALA A O 1
ATOM 3256 N N . LEU A 1 412 ? 16.869 -16.281 -20.270 1.00 97.88 412 LEU A N 1
ATOM 3257 C CA . LEU A 1 412 ? 16.397 -15.794 -18.968 1.00 97.88 412 LEU A CA 1
ATOM 3258 C C . LEU A 1 412 ? 15.788 -16.928 -18.133 1.00 97.88 412 LEU A C 1
ATOM 3260 O O . LEU A 1 412 ? 14.787 -17.528 -18.515 1.00 97.88 412 LEU A O 1
ATOM 3264 N N . ASN A 1 413 ? 16.407 -17.216 -16.987 1.00 96.50 413 ASN A N 1
ATOM 3265 C CA . ASN A 1 413 ? 16.044 -18.305 -16.075 1.00 96.50 413 ASN A CA 1
ATOM 3266 C C . ASN A 1 413 ? 16.476 -17.981 -14.627 1.00 96.50 413 ASN A C 1
ATOM 3268 O O . ASN A 1 413 ? 17.063 -16.930 -14.373 1.00 96.50 413 ASN A O 1
ATOM 3272 N N . SER A 1 414 ? 16.263 -18.890 -13.671 1.00 96.81 414 SER A N 1
ATOM 3273 C CA . SER A 1 414 ? 16.592 -18.679 -12.247 1.00 96.81 414 SER A CA 1
ATOM 3274 C C . SER A 1 414 ? 18.073 -18.407 -11.936 1.00 96.81 414 SER A C 1
ATOM 3276 O O . SER A 1 414 ? 18.371 -17.816 -10.899 1.00 96.81 414 SER A O 1
ATOM 3278 N N . LYS A 1 415 ? 19.008 -18.773 -12.828 1.00 96.31 415 LYS A N 1
ATOM 3279 C CA . LYS A 1 415 ? 20.443 -18.438 -12.716 1.00 96.31 415 LYS A CA 1
ATOM 3280 C C . LYS A 1 415 ? 20.788 -17.059 -13.288 1.00 96.31 415 LYS A C 1
ATOM 3282 O O . LYS A 1 415 ? 21.907 -16.582 -13.083 1.00 96.31 415 LYS A O 1
ATOM 3287 N N . ALA A 1 416 ? 19.870 -16.422 -14.017 1.00 96.94 416 ALA A N 1
ATOM 3288 C CA . ALA A 1 416 ? 20.068 -15.068 -14.504 1.00 96.94 416 ALA A CA 1
ATOM 3289 C C . ALA A 1 416 ? 20.074 -14.089 -13.322 1.00 96.94 416 ALA A C 1
ATOM 3291 O O . ALA A 1 416 ? 19.243 -14.139 -12.416 1.00 96.94 416 ALA A O 1
ATOM 3292 N N . ARG A 1 417 ? 21.050 -13.187 -13.352 1.00 97.25 417 ARG A N 1
ATOM 3293 C CA . ARG A 1 417 ? 21.245 -12.096 -12.397 1.00 97.25 417 ARG A CA 1
ATOM 3294 C C . ARG A 1 417 ? 21.020 -10.798 -13.157 1.00 97.25 417 ARG A C 1
ATOM 3296 O O . ARG A 1 417 ? 21.802 -10.491 -14.062 1.00 97.25 417 ARG A O 1
ATOM 3303 N N . VAL A 1 418 ? 19.931 -10.101 -12.862 1.00 98.00 418 VAL A N 1
ATOM 3304 C CA . VAL A 1 418 ? 19.406 -9.025 -13.716 1.00 98.00 418 VAL A CA 1
ATOM 3305 C C . VAL A 1 418 ? 19.490 -7.694 -12.977 1.00 98.00 418 VAL A C 1
ATOM 3307 O O . VAL A 1 418 ? 18.931 -7.552 -11.894 1.00 98.00 418 VAL A O 1
ATOM 3310 N N . LEU A 1 419 ? 20.180 -6.712 -13.552 1.00 97.38 419 LEU A N 1
ATOM 3311 C CA . LEU A 1 419 ? 20.233 -5.349 -13.027 1.00 97.38 419 LEU A CA 1
ATOM 3312 C C . LEU A 1 419 ? 19.326 -4.448 -13.866 1.00 97.38 419 LEU A C 1
ATOM 3314 O O . LEU A 1 419 ? 19.537 -4.316 -15.067 1.00 97.38 419 LEU A O 1
ATOM 3318 N N . ILE A 1 420 ? 18.338 -3.822 -13.229 1.00 97.19 420 ILE A N 1
ATOM 3319 C CA . ILE A 1 420 ? 17.375 -2.922 -13.873 1.00 97.19 420 ILE A CA 1
ATOM 3320 C C . ILE A 1 420 ? 17.576 -1.528 -13.281 1.00 97.19 420 ILE A C 1
ATOM 3322 O O . ILE A 1 420 ? 17.374 -1.323 -12.081 1.00 97.19 420 ILE A O 1
ATOM 3326 N N . THR A 1 421 ? 17.967 -0.561 -14.111 1.00 95.50 421 THR A N 1
ATOM 3327 C CA . THR A 1 421 ? 17.896 0.860 -13.735 1.00 95.50 421 THR A CA 1
ATOM 3328 C C . THR A 1 421 ? 16.542 1.418 -14.164 1.00 95.50 421 THR A C 1
ATOM 3330 O O . THR A 1 421 ? 16.134 1.136 -15.289 1.00 95.50 421 THR A O 1
ATOM 3333 N N . GLY A 1 422 ? 15.882 2.221 -13.330 1.00 93.31 422 GLY A N 1
ATOM 3334 C CA . GLY A 1 422 ? 14.491 2.628 -13.560 1.00 93.31 422 GLY A CA 1
ATOM 3335 C C . GLY A 1 422 ? 13.483 1.558 -13.127 1.00 93.31 422 GLY A C 1
ATOM 3336 O O . GLY A 1 422 ? 12.387 1.499 -13.669 1.00 93.31 422 GLY A O 1
ATOM 3337 N N . ILE A 1 423 ? 13.846 0.673 -12.187 1.00 95.88 423 ILE A N 1
ATOM 3338 C CA . ILE A 1 423 ? 12.990 -0.450 -11.753 1.00 95.88 423 ILE A CA 1
ATOM 3339 C C . ILE A 1 423 ? 11.657 -0.001 -11.115 1.00 95.88 423 ILE A C 1
ATOM 3341 O O . ILE A 1 423 ? 10.760 -0.817 -10.933 1.00 95.88 423 ILE A O 1
ATOM 3345 N N . LEU A 1 424 ? 11.529 1.276 -10.741 1.00 93.62 424 LEU A N 1
ATOM 3346 C CA . LEU A 1 424 ? 10.311 1.870 -10.187 1.00 93.62 424 LEU A CA 1
ATOM 3347 C C . LEU A 1 424 ? 9.599 2.802 -11.181 1.00 93.62 424 LEU A C 1
ATOM 3349 O O . LEU A 1 424 ? 8.651 3.497 -10.804 1.00 93.62 424 LEU A O 1
ATOM 3353 N N . ASN A 1 425 ? 10.026 2.851 -12.444 1.00 90.56 425 ASN A N 1
ATOM 3354 C CA . ASN A 1 425 ? 9.156 3.339 -13.511 1.00 90.56 425 ASN A CA 1
ATOM 3355 C C . ASN A 1 425 ? 8.163 2.245 -13.943 1.00 90.56 425 ASN A C 1
ATOM 3357 O O . ASN A 1 425 ? 8.410 1.073 -13.650 1.00 90.56 425 ASN A O 1
ATOM 3361 N N . PRO A 1 426 ? 7.037 2.589 -14.601 1.00 90.31 426 PRO A N 1
ATOM 3362 C CA . PRO A 1 426 ? 6.006 1.606 -14.932 1.00 90.31 426 PRO A CA 1
ATOM 3363 C C . PRO A 1 426 ? 6.572 0.418 -15.723 1.00 90.31 426 PRO A C 1
ATOM 3365 O O . PRO A 1 426 ? 6.453 -0.723 -15.284 1.00 90.31 426 PRO A O 1
ATOM 3368 N N . THR A 1 427 ? 7.291 0.678 -16.817 1.00 93.38 427 THR A N 1
ATOM 3369 C CA . THR A 1 427 ? 7.888 -0.354 -17.680 1.00 93.38 427 THR A CA 1
ATOM 3370 C C . THR A 1 427 ? 8.865 -1.267 -16.930 1.00 93.38 427 THR A C 1
ATOM 3372 O O . THR A 1 427 ? 8.840 -2.480 -17.116 1.00 93.38 427 THR A O 1
ATOM 3375 N N . GLY A 1 428 ? 9.709 -0.713 -16.057 1.00 95.56 428 GLY A N 1
ATOM 3376 C CA . GLY A 1 428 ? 10.709 -1.441 -15.272 1.00 95.56 428 GLY A CA 1
ATOM 3377 C C . GLY A 1 428 ? 10.132 -2.219 -14.092 1.00 95.56 428 GLY A C 1
ATOM 3378 O O . GLY A 1 428 ? 10.639 -3.293 -13.768 1.00 95.56 428 GLY A O 1
ATOM 3379 N N . PHE A 1 429 ? 9.046 -1.724 -13.499 1.00 95.38 429 PHE A N 1
ATOM 3380 C CA . PHE A 1 429 ? 8.279 -2.428 -12.475 1.00 95.38 429 PHE A CA 1
ATOM 3381 C C . PHE A 1 429 ? 7.527 -3.624 -13.077 1.00 95.38 429 PHE A C 1
ATOM 3383 O O . PHE A 1 429 ? 7.671 -4.748 -12.590 1.00 95.38 429 PHE A O 1
ATOM 3390 N N . HIS A 1 430 ? 6.804 -3.407 -14.186 1.00 94.69 430 HIS A N 1
ATOM 3391 C CA . HIS A 1 430 ? 6.162 -4.479 -14.957 1.00 94.69 430 HIS A CA 1
ATOM 3392 C C . HIS A 1 430 ? 7.191 -5.510 -15.434 1.00 94.69 430 HIS A C 1
ATOM 3394 O O . HIS A 1 430 ? 6.975 -6.708 -15.267 1.00 94.69 430 HIS A O 1
ATOM 3400 N N . LEU A 1 431 ? 8.345 -5.065 -15.950 1.00 96.62 431 LEU A N 1
ATOM 3401 C CA . LEU A 1 431 ? 9.441 -5.949 -16.350 1.00 96.62 431 LEU A CA 1
ATOM 3402 C C . LEU A 1 431 ? 9.957 -6.800 -15.184 1.00 96.62 431 LEU A C 1
ATOM 3404 O O . LEU A 1 431 ? 10.148 -8.000 -15.353 1.00 96.62 431 LEU A O 1
ATOM 3408 N N . ALA A 1 432 ? 10.201 -6.213 -14.011 1.00 97.31 432 ALA A N 1
ATOM 3409 C CA . ALA A 1 432 ? 10.721 -6.952 -12.862 1.00 97.31 432 ALA A CA 1
ATOM 3410 C C . ALA A 1 432 ? 9.757 -8.065 -12.407 1.00 97.31 432 ALA A C 1
ATOM 3412 O O . ALA A 1 432 ? 10.197 -9.170 -12.088 1.00 97.31 432 ALA A O 1
ATOM 3413 N N . LEU A 1 433 ? 8.446 -7.814 -12.445 1.00 95.44 433 LEU A N 1
ATOM 3414 C CA . LEU A 1 433 ? 7.434 -8.834 -12.165 1.00 95.44 433 LEU A CA 1
ATOM 3415 C C . LEU A 1 433 ? 7.348 -9.876 -13.291 1.00 95.44 433 LEU A C 1
ATOM 3417 O O . LEU A 1 433 ? 7.462 -11.071 -13.021 1.00 95.44 433 LEU A O 1
ATOM 3421 N N . ALA A 1 434 ? 7.302 -9.455 -14.558 1.00 95.69 434 ALA A N 1
ATOM 3422 C CA . ALA A 1 434 ? 7.294 -10.361 -15.707 1.00 95.69 434 ALA A CA 1
ATOM 3423 C C . ALA A 1 434 ? 8.535 -11.276 -15.758 1.00 95.69 434 ALA A C 1
ATOM 3425 O O . ALA A 1 434 ? 8.416 -12.464 -16.052 1.00 95.69 434 ALA A O 1
ATOM 3426 N N . LEU A 1 435 ? 9.725 -10.781 -15.407 1.00 97.12 435 LEU A N 1
ATOM 3427 C CA . LEU A 1 435 ? 10.938 -11.597 -15.294 1.00 97.12 435 LEU A CA 1
ATOM 3428 C C . LEU A 1 435 ? 10.853 -12.613 -14.146 1.00 97.12 435 LEU A C 1
ATOM 3430 O O . LEU A 1 435 ? 11.365 -13.728 -14.278 1.00 97.12 435 LEU A O 1
ATOM 3434 N N . LYS A 1 436 ? 10.204 -12.264 -13.030 1.00 96.25 436 LYS A N 1
ATOM 3435 C CA . LYS A 1 436 ? 10.023 -13.179 -11.898 1.00 96.25 436 LYS A CA 1
ATOM 3436 C C . LYS A 1 436 ? 8.995 -14.270 -12.211 1.00 96.25 436 LYS A C 1
ATOM 3438 O O . LYS A 1 436 ? 9.245 -15.437 -11.913 1.00 96.25 436 LYS A O 1
ATOM 3443 N N . GLU A 1 437 ? 7.871 -13.891 -12.808 1.00 93.69 437 GLU A N 1
ATOM 3444 C CA . GLU A 1 437 ? 6.706 -14.747 -13.058 1.00 93.69 437 GLU A CA 1
ATOM 3445 C C . GLU A 1 437 ? 6.840 -15.551 -14.359 1.00 93.69 437 GLU A C 1
ATOM 3447 O O . GLU A 1 437 ? 6.722 -16.774 -14.345 1.00 93.69 437 GLU A O 1
ATOM 3452 N N . ARG A 1 438 ? 7.141 -14.884 -15.484 1.00 95.06 438 ARG A N 1
ATOM 3453 C CA . ARG A 1 438 ? 7.207 -15.493 -16.828 1.00 95.06 438 ARG A CA 1
ATOM 3454 C C . ARG A 1 438 ? 8.558 -16.168 -17.099 1.00 95.06 438 ARG A C 1
ATOM 3456 O O . ARG A 1 438 ? 8.597 -17.149 -17.837 1.00 95.06 438 ARG A O 1
ATOM 3463 N N . CYS A 1 439 ? 9.651 -15.659 -16.514 1.00 97.12 439 CYS A N 1
ATOM 3464 C CA . CYS A 1 439 ? 11.019 -16.157 -16.750 1.00 97.12 439 CYS A CA 1
ATOM 3465 C C . CYS A 1 439 ? 11.668 -16.864 -15.545 1.00 97.12 439 CYS A C 1
ATOM 3467 O O . CYS A 1 439 ? 12.792 -17.352 -15.654 1.00 97.12 439 CYS A O 1
ATOM 3469 N N . GLY A 1 440 ? 11.013 -16.903 -14.379 1.00 96.44 440 GLY A N 1
ATOM 3470 C CA . GLY A 1 440 ? 11.551 -17.553 -13.177 1.00 96.44 440 GLY A CA 1
ATOM 3471 C C . GLY A 1 440 ? 12.842 -16.934 -12.619 1.00 96.44 440 GLY A C 1
ATOM 3472 O O . GLY A 1 440 ? 13.525 -17.579 -11.823 1.00 96.44 440 GLY A O 1
ATOM 3473 N N . VAL A 1 441 ? 13.201 -15.709 -13.020 1.00 97.50 441 VAL A N 1
ATOM 3474 C CA . VAL A 1 441 ? 14.409 -15.009 -12.558 1.00 97.50 441 VAL A CA 1
ATOM 3475 C C . VAL A 1 441 ? 14.280 -14.699 -11.066 1.00 97.50 441 VAL A C 1
ATOM 3477 O O . VAL A 1 441 ? 13.280 -14.135 -10.625 1.00 97.50 441 VAL A O 1
ATOM 3480 N N . GLU A 1 442 ? 15.295 -15.046 -10.271 1.00 96.00 442 GLU A N 1
ATOM 3481 C CA . GLU A 1 442 ? 15.251 -14.825 -8.819 1.00 96.00 442 GLU A CA 1
ATOM 3482 C C . GLU A 1 442 ? 16.070 -13.620 -8.350 1.00 96.00 442 GLU A C 1
ATOM 3484 O O . GLU A 1 442 ? 15.569 -12.815 -7.564 1.00 96.00 442 GLU A O 1
ATOM 3489 N N . LEU A 1 443 ? 17.329 -13.500 -8.791 1.00 96.38 443 LEU A N 1
ATOM 3490 C CA . LEU A 1 443 ? 18.237 -12.455 -8.317 1.00 96.38 443 LEU A CA 1
ATOM 3491 C C . LEU A 1 443 ? 18.128 -11.209 -9.200 1.00 96.38 443 LEU A C 1
ATOM 3493 O O . LEU A 1 443 ? 18.649 -11.171 -10.319 1.00 96.38 443 LEU A O 1
ATOM 3497 N N . MET A 1 444 ? 17.504 -10.167 -8.657 1.00 97.69 444 MET A N 1
ATOM 3498 C CA . MET A 1 444 ? 17.391 -8.866 -9.312 1.00 97.69 444 MET A CA 1
ATOM 3499 C C . MET A 1 444 ? 18.065 -7.763 -8.499 1.00 97.69 444 MET A C 1
ATOM 3501 O O . MET A 1 444 ? 18.034 -7.764 -7.268 1.00 97.69 444 MET A O 1
ATOM 3505 N N . ILE A 1 445 ? 18.655 -6.795 -9.195 1.00 96.38 445 ILE A N 1
ATOM 3506 C CA . ILE A 1 445 ? 19.255 -5.596 -8.617 1.00 96.38 445 ILE A CA 1
ATOM 3507 C C . ILE A 1 445 ? 18.512 -4.388 -9.172 1.00 96.38 445 ILE A C 1
ATOM 3509 O O . ILE A 1 445 ? 18.661 -4.034 -10.340 1.00 96.38 445 ILE A O 1
ATOM 3513 N N . GLY A 1 446 ? 17.709 -3.759 -8.320 1.00 95.50 446 GLY A N 1
ATOM 3514 C CA . GLY A 1 446 ? 17.014 -2.526 -8.652 1.00 95.50 446 GLY A CA 1
ATOM 3515 C C . GLY A 1 446 ? 17.874 -1.299 -8.380 1.00 95.50 446 GLY A C 1
ATOM 3516 O O . GLY A 1 446 ? 18.352 -1.124 -7.258 1.00 95.50 446 GLY A O 1
ATOM 3517 N N . ILE A 1 447 ? 18.025 -0.429 -9.375 1.00 93.38 447 ILE A N 1
ATOM 3518 C CA . ILE A 1 447 ? 18.555 0.930 -9.214 1.00 93.38 447 ILE A CA 1
ATOM 3519 C C . ILE A 1 447 ? 17.476 1.901 -9.689 1.00 93.38 447 ILE A C 1
ATOM 3521 O O . ILE A 1 447 ? 16.883 1.696 -10.745 1.00 93.38 447 ILE A O 1
ATOM 3525 N N . ASP A 1 448 ? 17.210 2.957 -8.931 1.00 92.25 448 ASP A N 1
ATOM 3526 C CA . ASP A 1 448 ? 16.214 3.954 -9.316 1.00 92.25 448 ASP A CA 1
ATOM 3527 C C . ASP A 1 448 ? 16.596 5.335 -8.782 1.00 92.25 448 ASP A C 1
ATOM 3529 O O . ASP A 1 448 ? 16.943 5.479 -7.612 1.00 92.25 448 ASP A O 1
ATOM 3533 N N . ASN A 1 449 ? 16.551 6.366 -9.625 1.00 86.50 449 ASN A N 1
ATOM 3534 C CA . ASN A 1 449 ? 16.835 7.741 -9.202 1.00 86.50 449 ASN A CA 1
ATOM 3535 C C . ASN A 1 449 ? 15.641 8.388 -8.464 1.00 86.50 449 ASN A C 1
ATOM 3537 O O . ASN A 1 449 ? 15.779 9.498 -7.941 1.00 86.50 449 ASN A O 1
ATOM 3541 N N . MET A 1 450 ? 14.499 7.686 -8.413 1.00 86.31 450 MET A N 1
ATOM 3542 C CA . MET A 1 450 ? 13.211 8.122 -7.882 1.00 86.31 450 MET A CA 1
ATOM 3543 C C . MET A 1 450 ? 12.800 9.476 -8.456 1.00 86.31 450 MET A C 1
ATOM 3545 O O . MET A 1 450 ? 12.319 10.341 -7.729 1.00 86.31 450 MET A O 1
ATOM 3549 N N . PHE A 1 451 ? 13.051 9.688 -9.753 1.00 80.69 451 PHE A N 1
ATOM 3550 C CA . PHE A 1 451 ? 12.706 10.934 -10.426 1.00 80.69 451 PHE A CA 1
ATOM 3551 C C . PHE A 1 451 ? 11.185 11.008 -10.679 1.00 80.69 451 PHE A C 1
ATOM 3553 O O . PHE A 1 451 ? 10.596 9.999 -11.080 1.00 80.69 451 PHE A O 1
ATOM 3560 N N . PRO A 1 452 ? 10.535 12.158 -10.420 1.00 77.56 452 PRO A N 1
ATOM 3561 C CA . PRO A 1 452 ? 11.108 13.363 -9.840 1.00 77.56 452 PRO A CA 1
ATOM 3562 C C . PRO A 1 452 ? 11.271 13.143 -8.333 1.00 77.56 452 PRO A C 1
ATOM 3564 O O . PRO A 1 452 ? 10.426 12.526 -7.683 1.00 77.56 452 PRO A O 1
ATOM 3567 N N . ASN A 1 453 ? 12.329 13.687 -7.739 1.00 80.12 453 ASN A N 1
ATOM 3568 C CA . ASN A 1 453 ? 12.639 13.418 -6.334 1.00 80.12 453 ASN A CA 1
ATOM 3569 C C . ASN A 1 453 ? 11.764 14.237 -5.354 1.00 80.12 453 ASN A C 1
ATOM 3571 O O . ASN A 1 453 ? 12.254 14.811 -4.380 1.00 80.12 453 ASN A O 1
ATOM 3575 N N . THR A 1 454 ? 10.457 14.311 -5.614 1.00 85.69 454 THR A N 1
ATOM 3576 C CA . THR A 1 454 ? 9.465 14.938 -4.736 1.00 85.69 454 THR A CA 1
ATOM 3577 C C . THR A 1 454 ? 9.022 13.982 -3.637 1.00 85.69 454 THR A C 1
ATOM 3579 O O . THR A 1 454 ? 9.167 12.763 -3.754 1.00 85.69 454 THR A O 1
ATOM 3582 N N . VAL A 1 455 ? 8.475 14.512 -2.546 1.00 89.81 455 VAL A N 1
ATOM 3583 C CA . VAL A 1 455 ? 7.860 13.690 -1.498 1.00 89.81 455 VAL A CA 1
ATOM 3584 C C . VAL A 1 455 ? 6.609 12.987 -2.026 1.00 89.81 455 VAL A C 1
ATOM 3586 O O . VAL A 1 455 ? 6.460 11.804 -1.743 1.00 89.81 455 VAL A O 1
ATOM 3589 N N . LYS A 1 456 ? 5.765 13.637 -2.850 1.00 88.62 456 LYS A N 1
ATOM 3590 C CA . LYS A 1 456 ? 4.579 12.979 -3.440 1.00 88.62 456 LYS A CA 1
ATOM 3591 C C . LYS A 1 456 ? 4.987 11.753 -4.261 1.00 88.62 456 LYS A C 1
ATOM 3593 O O . LYS A 1 456 ? 4.570 10.646 -3.945 1.00 88.62 456 LYS A O 1
ATOM 3598 N N . SER A 1 457 ? 5.868 11.929 -5.244 1.00 86.50 457 SER A N 1
ATOM 3599 C CA . SER A 1 457 ? 6.300 10.834 -6.119 1.00 86.50 457 SER A CA 1
ATOM 3600 C C . SER A 1 457 ? 6.984 9.709 -5.336 1.00 86.50 457 SER A C 1
ATOM 3602 O O . SER A 1 457 ? 6.785 8.541 -5.646 1.00 86.50 457 SER A O 1
ATOM 3604 N N . ARG A 1 458 ? 7.717 10.022 -4.257 1.00 90.62 458 ARG A N 1
ATOM 3605 C CA . ARG A 1 458 ? 8.291 9.002 -3.361 1.00 90.62 458 ARG A CA 1
ATOM 3606 C C . ARG A 1 458 ? 7.277 8.289 -2.462 1.00 90.62 458 ARG A C 1
ATOM 3608 O O . ARG A 1 458 ? 7.580 7.178 -2.041 1.00 90.62 458 ARG A O 1
ATOM 3615 N N . LEU A 1 459 ? 6.113 8.878 -2.173 1.00 92.50 459 LEU A N 1
ATOM 3616 C CA . LEU A 1 459 ? 4.984 8.182 -1.533 1.00 92.50 459 LEU A CA 1
ATOM 3617 C C . LEU A 1 459 ? 4.273 7.265 -2.534 1.00 92.50 459 LEU A C 1
ATOM 3619 O O . LEU A 1 459 ? 4.019 6.103 -2.221 1.00 92.50 459 LEU A O 1
ATOM 3623 N N . ASP A 1 460 ? 4.010 7.770 -3.743 1.00 89.38 460 ASP A N 1
ATOM 3624 C CA . ASP A 1 460 ? 3.395 7.007 -4.838 1.00 89.38 460 ASP A CA 1
ATOM 3625 C C . ASP A 1 460 ? 4.234 5.750 -5.160 1.00 89.38 460 ASP A C 1
ATOM 3627 O O . ASP A 1 460 ? 3.694 4.660 -5.354 1.00 89.38 460 ASP A O 1
ATOM 3631 N N . LEU A 1 461 ? 5.567 5.875 -5.103 1.00 91.88 461 LEU A N 1
ATOM 3632 C CA . LEU A 1 461 ? 6.524 4.782 -5.293 1.00 91.88 461 LEU A CA 1
ATOM 3633 C C . LEU A 1 461 ? 6.574 3.724 -4.181 1.00 91.88 461 LEU A C 1
ATOM 3635 O O . LEU A 1 461 ? 7.162 2.663 -4.405 1.00 91.88 461 LEU A O 1
ATOM 3639 N N . ILE A 1 462 ? 5.964 3.945 -3.010 1.00 94.06 462 ILE A N 1
ATOM 3640 C CA . ILE A 1 462 ? 6.026 2.955 -1.923 1.00 94.06 462 ILE A CA 1
ATOM 3641 C C . ILE A 1 462 ? 5.346 1.649 -2.342 1.00 94.06 462 ILE A C 1
ATOM 3643 O O . ILE A 1 462 ? 5.933 0.591 -2.131 1.00 94.06 462 ILE A O 1
ATOM 3647 N N . LYS A 1 463 ? 4.160 1.701 -2.972 1.00 92.81 463 LYS A N 1
ATOM 3648 C CA . LYS A 1 463 ? 3.413 0.479 -3.330 1.00 92.81 463 LYS A CA 1
ATOM 3649 C C . LYS A 1 463 ? 4.167 -0.383 -4.365 1.00 92.81 463 LYS A C 1
ATOM 3651 O O . LYS A 1 463 ? 4.315 -1.576 -4.108 1.00 92.81 463 LYS A O 1
ATOM 3656 N N . PRO A 1 464 ? 4.747 0.178 -5.450 1.00 93.56 464 PRO A N 1
ATOM 3657 C CA . PRO A 1 464 ? 5.686 -0.555 -6.301 1.00 93.56 464 PRO A CA 1
ATOM 3658 C C . PRO A 1 464 ? 6.871 -1.169 -5.538 1.00 93.56 464 PRO A C 1
ATOM 3660 O O . PRO A 1 464 ? 7.158 -2.354 -5.702 1.00 93.56 464 PRO A O 1
ATOM 3663 N N . MET A 1 465 ? 7.547 -0.412 -4.661 1.00 95.44 465 MET A N 1
ATOM 3664 C CA . MET A 1 465 ? 8.680 -0.948 -3.889 1.00 95.44 465 MET A CA 1
ATOM 3665 C C . MET A 1 465 ? 8.278 -2.115 -2.978 1.00 95.44 465 MET A C 1
ATOM 3667 O O . MET A 1 465 ? 9.014 -3.092 -2.868 1.00 95.44 465 MET A O 1
ATOM 3671 N N . GLU A 1 466 ? 7.123 -2.010 -2.328 1.00 94.88 466 GLU A N 1
ATOM 3672 C CA . GLU A 1 466 ? 6.551 -3.017 -1.436 1.00 94.88 466 GLU A CA 1
ATOM 3673 C C . GLU A 1 466 ? 6.330 -4.350 -2.163 1.00 94.88 466 GLU A C 1
ATOM 3675 O O . GLU A 1 466 ? 6.845 -5.385 -1.739 1.00 94.88 466 GLU A O 1
ATOM 3680 N N . ILE A 1 467 ? 5.661 -4.294 -3.320 1.00 94.12 467 ILE A N 1
ATOM 3681 C CA . ILE A 1 467 ? 5.336 -5.457 -4.154 1.00 94.12 467 ILE A CA 1
ATOM 3682 C C . ILE A 1 467 ? 6.601 -6.107 -4.715 1.00 94.12 467 ILE A C 1
ATOM 3684 O O . ILE A 1 467 ? 6.738 -7.327 -4.662 1.00 94.12 467 ILE A O 1
ATOM 3688 N N . LEU A 1 468 ? 7.581 -5.326 -5.185 1.00 95.38 468 LEU A N 1
ATOM 3689 C CA . LEU A 1 468 ? 8.867 -5.898 -5.599 1.00 95.38 468 LEU A CA 1
ATOM 3690 C C . LEU A 1 468 ? 9.579 -6.596 -4.426 1.00 95.38 468 LEU A C 1
ATOM 3692 O O . LEU A 1 468 ? 10.230 -7.621 -4.622 1.00 95.38 468 LEU A O 1
ATOM 3696 N N . TYR A 1 469 ? 9.456 -6.082 -3.197 1.00 95.00 469 TYR A N 1
ATOM 3697 C CA . TYR A 1 469 ? 10.099 -6.682 -2.025 1.00 95.00 469 TYR A CA 1
ATOM 3698 C C . TYR A 1 469 ? 9.420 -7.981 -1.577 1.00 95.00 469 TYR A C 1
ATOM 3700 O O . TYR A 1 469 ? 10.133 -8.850 -1.064 1.00 95.00 469 TYR A O 1
ATOM 3708 N N . THR A 1 470 ? 8.103 -8.128 -1.739 1.00 93.31 470 THR A N 1
ATOM 3709 C CA . THR A 1 470 ? 7.357 -9.345 -1.374 1.00 93.31 470 THR A CA 1
ATOM 3710 C C . THR A 1 470 ? 7.369 -10.396 -2.488 1.00 93.31 470 THR A C 1
ATOM 3712 O O . THR A 1 470 ? 7.691 -11.552 -2.213 1.00 93.31 470 THR A O 1
ATOM 3715 N N . THR A 1 471 ? 7.119 -10.008 -3.742 1.00 93.12 471 THR A N 1
ATOM 3716 C CA . THR A 1 471 ? 7.044 -10.920 -4.902 1.00 93.12 471 THR A CA 1
ATOM 3717 C C . THR A 1 471 ? 8.417 -11.420 -5.372 1.00 93.12 471 THR A C 1
ATOM 3719 O O . THR A 1 471 ? 8.520 -12.501 -5.957 1.00 93.12 471 THR A O 1
ATOM 3722 N N . ILE A 1 472 ? 9.503 -10.692 -5.077 1.00 95.44 472 ILE A N 1
ATOM 3723 C CA . ILE A 1 472 ? 10.874 -11.059 -5.473 1.00 95.44 472 ILE A CA 1
ATOM 3724 C C . ILE A 1 472 ? 11.749 -11.257 -4.212 1.00 95.44 472 ILE A C 1
ATOM 3726 O O . ILE A 1 472 ? 12.499 -10.362 -3.811 1.00 95.44 472 ILE A O 1
ATOM 3730 N N . PRO A 1 473 ? 11.710 -12.437 -3.549 1.00 90.81 473 PRO A N 1
ATOM 3731 C CA . PRO A 1 473 ? 12.391 -12.656 -2.268 1.00 90.81 473 PRO A CA 1
ATOM 3732 C C . PRO A 1 473 ? 13.907 -12.417 -2.282 1.00 90.81 473 PRO A C 1
ATOM 3734 O O . PRO A 1 473 ? 14.442 -11.959 -1.268 1.00 90.81 473 PRO A O 1
ATOM 3737 N N . LYS A 1 474 ? 14.577 -12.677 -3.416 1.00 94.62 474 LYS A N 1
ATOM 3738 C CA . LYS A 1 474 ? 16.013 -12.435 -3.653 1.00 94.62 474 LYS A CA 1
ATOM 3739 C C . LYS A 1 474 ? 16.311 -11.079 -4.332 1.00 94.62 474 LYS A C 1
ATOM 3741 O O . LYS A 1 474 ? 17.428 -10.872 -4.788 1.00 94.62 474 LYS A O 1
ATOM 3746 N N . LEU A 1 475 ? 15.372 -10.130 -4.392 1.00 95.38 475 LEU A N 1
ATOM 3747 C CA . LEU A 1 475 ? 15.686 -8.753 -4.798 1.00 95.38 475 LEU A CA 1
ATOM 3748 C C . LEU A 1 475 ? 16.767 -8.166 -3.875 1.00 95.38 475 LEU A C 1
ATOM 3750 O O . LEU A 1 475 ? 16.691 -8.321 -2.652 1.00 95.38 475 LEU A O 1
ATOM 3754 N N . SER A 1 476 ? 17.754 -7.468 -4.440 1.00 89.75 476 SER A N 1
ATOM 3755 C CA . SER A 1 476 ? 18.743 -6.732 -3.648 1.00 89.75 476 SER A CA 1
ATOM 3756 C C . SER A 1 476 ? 18.069 -5.582 -2.892 1.00 89.75 476 SER A C 1
ATOM 3758 O O . SER A 1 476 ? 17.356 -4.771 -3.486 1.00 89.75 476 SER A O 1
ATOM 3760 N N . ARG A 1 477 ? 18.256 -5.531 -1.565 1.00 85.06 477 ARG A N 1
ATOM 3761 C CA . ARG A 1 477 ? 17.575 -4.584 -0.667 1.00 85.06 477 ARG A CA 1
ATOM 3762 C C . ARG A 1 477 ? 18.590 -3.688 0.061 1.00 85.06 477 ARG A C 1
ATOM 3764 O O . ARG A 1 477 ? 19.467 -4.220 0.739 1.00 85.06 477 ARG A O 1
ATOM 3771 N N . PRO A 1 478 ? 18.417 -2.353 0.060 1.00 84.69 478 PRO A N 1
ATOM 3772 C CA . PRO A 1 478 ? 17.347 -1.615 -0.611 1.00 84.69 478 PRO A CA 1
ATOM 3773 C C . PRO A 1 478 ? 17.525 -1.575 -2.136 1.00 84.69 478 PRO A C 1
ATOM 3775 O O . PRO A 1 478 ? 18.641 -1.726 -2.624 1.00 84.69 478 PRO A O 1
ATOM 3778 N N . ILE A 1 479 ? 16.445 -1.267 -2.865 1.00 87.94 479 ILE A N 1
ATOM 3779 C CA . ILE A 1 479 ? 16.575 -0.711 -4.222 1.00 87.94 479 ILE A CA 1
ATOM 3780 C C . ILE A 1 479 ? 17.486 0.516 -4.128 1.00 87.94 479 ILE A C 1
ATOM 3782 O O . ILE A 1 479 ? 17.282 1.399 -3.286 1.00 87.94 479 ILE A O 1
ATOM 3786 N N . TYR A 1 480 ? 18.533 0.546 -4.947 1.00 85.69 480 TYR A N 1
ATOM 3787 C CA . TYR A 1 480 ? 19.577 1.550 -4.837 1.00 85.69 480 TYR A CA 1
ATOM 3788 C C . TYR A 1 480 ? 19.072 2.883 -5.366 1.00 85.69 480 TYR A C 1
ATOM 3790 O O . TYR A 1 480 ? 19.062 3.126 -6.572 1.00 85.69 480 TYR A O 1
ATOM 3798 N N . ALA A 1 481 ? 18.738 3.776 -4.436 1.00 76.81 481 ALA A N 1
ATOM 3799 C CA . ALA A 1 481 ? 18.494 5.186 -4.703 1.00 76.81 481 ALA A CA 1
ATOM 3800 C C . ALA A 1 481 ? 19.819 5.917 -5.026 1.00 76.81 481 ALA A C 1
ATOM 3802 O O . ALA A 1 481 ? 20.267 6.809 -4.295 1.00 76.81 481 ALA A O 1
ATOM 3803 N N . SER A 1 482 ? 20.500 5.471 -6.081 1.00 65.88 482 SER A N 1
ATOM 3804 C CA . SER A 1 482 ? 21.804 5.953 -6.528 1.00 65.88 482 SER A CA 1
ATOM 3805 C C . SER A 1 482 ? 21.663 6.661 -7.865 1.00 65.88 482 SER A C 1
ATOM 3807 O O . SER A 1 482 ? 21.071 6.123 -8.799 1.00 65.88 482 SER A O 1
ATOM 3809 N N . TYR A 1 483 ? 22.254 7.848 -7.970 1.00 66.88 483 TYR A N 1
ATOM 3810 C CA . TYR A 1 483 ? 22.373 8.546 -9.241 1.00 66.88 483 TYR A CA 1
ATOM 3811 C C . TYR A 1 483 ? 23.629 8.051 -9.945 1.00 66.88 483 TYR A C 1
ATOM 3813 O O . TYR A 1 483 ? 24.736 8.525 -9.667 1.00 66.88 483 TYR A O 1
ATOM 3821 N N . VAL A 1 484 ? 23.435 7.074 -10.828 1.00 60.84 484 VAL A N 1
ATOM 3822 C CA . VAL A 1 484 ? 24.465 6.583 -11.745 1.00 60.84 484 VAL A CA 1
ATOM 3823 C C . VAL A 1 484 ? 25.048 7.804 -12.485 1.00 60.84 484 VAL A C 1
ATOM 3825 O O . VAL A 1 484 ? 24.307 8.590 -13.066 1.00 60.84 484 VAL A O 1
ATOM 3828 N N . GLY A 1 485 ? 26.354 8.039 -12.336 1.00 55.88 485 GLY A N 1
ATOM 3829 C CA . GLY A 1 485 ? 27.097 9.153 -12.934 1.00 55.88 485 GLY A CA 1
ATOM 3830 C C . GLY A 1 485 ? 27.084 10.521 -12.217 1.00 55.88 485 GLY A C 1
ATOM 3831 O O . GLY A 1 485 ? 27.729 11.452 -12.709 1.00 55.88 485 GLY A O 1
ATOM 3832 N N . ILE A 1 486 ? 26.384 10.717 -11.081 1.00 59.88 486 ILE A N 1
ATOM 3833 C CA . ILE A 1 486 ? 26.149 12.088 -10.544 1.00 59.88 486 ILE A CA 1
ATOM 3834 C C . ILE A 1 486 ? 26.736 12.396 -9.149 1.00 59.88 486 ILE A C 1
ATOM 3836 O O . ILE A 1 486 ? 26.976 13.576 -8.880 1.00 59.88 486 ILE A O 1
ATOM 3840 N N . ASP A 1 487 ? 27.029 11.423 -8.271 1.00 53.97 487 ASP A N 1
ATOM 3841 C CA . ASP A 1 487 ? 27.492 11.695 -6.882 1.00 53.97 487 ASP A CA 1
ATOM 3842 C C . ASP A 1 487 ? 28.962 11.312 -6.565 1.00 53.97 487 ASP A C 1
ATOM 3844 O O . ASP A 1 487 ? 29.209 10.510 -5.666 1.00 53.97 487 ASP A O 1
ATOM 3848 N N . PRO A 1 488 ? 29.974 11.938 -7.203 1.00 47.53 488 PRO A N 1
ATOM 3849 C CA . PRO A 1 488 ? 31.393 11.715 -6.898 1.00 47.53 488 PRO A CA 1
ATOM 3850 C C . PRO A 1 488 ? 31.878 12.515 -5.666 1.00 47.53 488 PRO A C 1
ATOM 3852 O O . PRO A 1 488 ? 33.069 12.785 -5.528 1.00 47.53 488 PRO A O 1
ATOM 3855 N N . THR A 1 489 ? 30.968 13.013 -4.814 1.00 48.16 489 THR A N 1
ATOM 3856 C CA . THR A 1 489 ? 31.279 14.092 -3.846 1.00 48.16 489 THR A CA 1
ATOM 3857 C C . THR A 1 489 ? 31.358 13.661 -2.389 1.00 48.16 489 THR A C 1
ATOM 3859 O O . THR A 1 489 ? 31.914 14.383 -1.558 1.00 48.16 489 THR A O 1
ATOM 3862 N N . LYS A 1 490 ? 30.817 12.491 -2.046 1.00 52.34 490 LYS A N 1
ATOM 3863 C CA . LYS A 1 490 ? 30.837 11.982 -0.674 1.00 52.34 490 LYS A CA 1
ATOM 3864 C C . LYS A 1 490 ? 31.987 11.000 -0.540 1.00 52.34 490 LYS A C 1
ATOM 3866 O O . LYS A 1 490 ? 31.921 9.904 -1.084 1.00 52.34 490 LYS A O 1
ATOM 3871 N N . GLN A 1 491 ? 33.020 11.389 0.214 1.00 50.22 491 GLN A N 1
ATOM 3872 C CA . GLN A 1 491 ? 34.071 10.457 0.630 1.00 50.22 491 GLN A CA 1
ATOM 3873 C C . GLN A 1 491 ? 33.421 9.183 1.196 1.00 50.22 491 GLN A C 1
ATOM 3875 O O . GLN A 1 491 ? 32.477 9.306 1.991 1.00 50.22 491 GLN A O 1
ATOM 3880 N N . PRO A 1 492 ? 33.885 7.984 0.803 1.00 47.84 492 PRO A N 1
ATOM 3881 C CA . PRO A 1 492 ? 33.236 6.743 1.191 1.00 47.84 492 PRO A CA 1
ATOM 3882 C C . PRO A 1 492 ? 33.199 6.633 2.716 1.00 47.84 492 PRO A C 1
ATOM 3884 O O . PRO A 1 492 ? 34.231 6.597 3.393 1.00 47.84 492 PRO A O 1
ATOM 3887 N N . LYS A 1 493 ? 31.987 6.556 3.275 1.00 55.31 493 LYS A N 1
ATOM 3888 C CA . LYS A 1 493 ? 31.824 6.049 4.639 1.00 55.31 493 LYS A CA 1
ATOM 3889 C C . LYS A 1 493 ? 32.354 4.618 4.618 1.00 55.31 493 LYS A C 1
ATOM 3891 O O . LYS A 1 493 ? 31.953 3.860 3.744 1.00 55.31 493 LYS A O 1
ATOM 3896 N N . LYS A 1 494 ? 33.196 4.236 5.584 1.00 57.12 494 LYS A N 1
ATOM 3897 C CA . LYS A 1 494 ? 33.931 2.949 5.626 1.00 57.12 494 LYS A CA 1
ATOM 3898 C C . LYS A 1 494 ? 33.105 1.654 5.451 1.00 57.12 494 LYS A C 1
ATOM 3900 O O . LYS A 1 494 ? 33.700 0.588 5.370 1.00 57.12 494 LYS A O 1
ATOM 3905 N N . ASN A 1 495 ? 31.777 1.742 5.408 1.00 54.16 495 ASN A N 1
ATOM 3906 C CA . ASN A 1 495 ? 30.837 0.626 5.377 1.00 54.16 495 ASN A CA 1
ATOM 3907 C C . ASN A 1 495 ? 29.875 0.681 4.164 1.00 54.16 495 ASN A C 1
ATOM 3909 O O . ASN A 1 495 ? 28.909 -0.076 4.132 1.00 54.16 495 ASN A O 1
ATOM 3913 N N . SER A 1 496 ? 30.060 1.588 3.194 1.00 52.91 496 SER A N 1
ATOM 3914 C CA . SER A 1 496 ? 29.357 1.491 1.901 1.00 52.91 496 SER A CA 1
ATOM 3915 C C . SER A 1 496 ? 30.039 0.450 1.004 1.00 52.91 496 SER A C 1
ATOM 3917 O O . SER A 1 496 ? 31.267 0.358 1.069 1.00 52.91 496 SER A O 1
ATOM 3919 N N . PRO A 1 497 ? 29.304 -0.286 0.141 1.00 55.00 497 PRO A N 1
ATOM 3920 C CA . PRO A 1 497 ? 29.927 -1.143 -0.871 1.00 55.00 497 PRO A CA 1
ATOM 3921 C C . PRO A 1 497 ? 30.930 -0.328 -1.693 1.00 55.00 497 PRO A C 1
ATOM 3923 O O . PRO A 1 497 ? 30.711 0.865 -1.917 1.00 55.00 497 PRO A O 1
ATOM 3926 N N . SER A 1 498 ? 32.042 -0.957 -2.078 1.00 47.50 498 SER A N 1
ATOM 3927 C CA . SER A 1 498 ? 33.232 -0.277 -2.597 1.00 47.50 498 SER A CA 1
ATOM 3928 C C . SER A 1 498 ? 32.923 0.580 -3.827 1.00 47.50 498 SER A C 1
ATOM 3930 O O . SER A 1 498 ? 32.828 0.075 -4.948 1.00 47.50 498 SER A O 1
ATOM 3932 N N . LEU A 1 499 ? 32.793 1.887 -3.596 1.00 51.31 499 LEU A N 1
ATOM 3933 C CA . LEU A 1 499 ? 32.928 2.888 -4.642 1.00 51.31 499 LEU A CA 1
ATOM 3934 C C . LEU A 1 499 ? 34.368 2.824 -5.157 1.00 51.31 499 LEU A C 1
ATOM 3936 O O . LEU A 1 499 ? 35.297 2.662 -4.361 1.00 51.31 499 LEU A O 1
ATOM 3940 N N . ASP A 1 500 ? 34.544 2.942 -6.468 1.00 52.09 500 ASP A N 1
ATOM 3941 C CA . ASP A 1 500 ? 35.875 3.009 -7.071 1.00 52.09 500 ASP A CA 1
ATOM 3942 C C . ASP A 1 500 ? 36.586 4.319 -6.657 1.00 52.09 500 ASP A C 1
ATOM 3944 O O . ASP A 1 500 ? 35.976 5.226 -6.083 1.00 52.09 500 ASP A O 1
ATOM 3948 N N . MET A 1 501 ? 37.875 4.467 -6.968 1.00 43.16 501 MET A N 1
ATOM 3949 C CA . MET A 1 501 ? 38.666 5.675 -6.689 1.00 43.16 501 MET A CA 1
ATOM 3950 C C . MET A 1 501 ? 38.065 6.965 -7.282 1.00 43.16 501 MET A C 1
ATOM 3952 O O . MET A 1 501 ? 38.407 8.061 -6.837 1.00 43.16 501 MET A O 1
ATOM 3956 N N . THR A 1 502 ? 37.165 6.855 -8.264 1.00 51.47 502 THR A N 1
ATOM 3957 C CA . THR A 1 502 ? 36.388 7.962 -8.851 1.00 51.47 502 THR A CA 1
ATOM 3958 C C . THR A 1 502 ? 35.212 8.430 -7.983 1.00 51.47 502 THR A C 1
ATOM 3960 O O . THR A 1 502 ? 34.727 9.548 -8.167 1.00 51.47 502 THR A O 1
ATOM 3963 N N . GLY A 1 503 ? 34.762 7.603 -7.033 1.00 60.06 503 GLY A N 1
ATOM 3964 C CA . GLY A 1 503 ? 33.507 7.758 -6.291 1.00 60.06 503 GLY A CA 1
ATOM 3965 C C . GLY A 1 503 ? 32.304 7.058 -6.940 1.00 60.06 503 GLY A C 1
ATOM 3966 O O . GLY A 1 503 ? 31.193 7.175 -6.429 1.00 60.06 503 GLY A O 1
ATOM 3967 N N . GLU A 1 504 ? 32.497 6.337 -8.046 1.00 69.00 504 GLU A N 1
ATOM 3968 C CA . GLU A 1 504 ? 31.421 5.673 -8.792 1.00 69.00 504 GLU A CA 1
ATOM 3969 C C . GLU A 1 504 ? 31.102 4.266 -8.263 1.00 69.00 504 GLU A C 1
ATOM 3971 O O . GLU A 1 504 ? 31.946 3.567 -7.700 1.00 69.00 504 GLU A O 1
ATOM 3976 N N . LEU A 1 505 ? 29.856 3.831 -8.464 1.00 74.44 505 LEU A N 1
ATOM 3977 C CA . LEU A 1 505 ? 29.389 2.499 -8.076 1.00 74.44 505 LEU A CA 1
ATOM 3978 C C . LEU A 1 505 ? 29.841 1.461 -9.114 1.00 74.44 505 LEU A C 1
ATOM 3980 O O . LEU A 1 505 ? 29.281 1.399 -10.207 1.00 74.44 505 LEU A O 1
ATOM 3984 N N . ASN A 1 506 ? 30.814 0.614 -8.774 1.00 81.38 506 ASN A N 1
ATOM 3985 C CA . ASN A 1 506 ? 31.265 -0.463 -9.659 1.00 81.38 506 ASN A CA 1
ATOM 3986 C C . ASN A 1 506 ? 30.168 -1.540 -9.808 1.00 81.38 506 ASN A C 1
ATOM 3988 O O . ASN A 1 506 ? 30.081 -2.478 -9.012 1.00 81.38 506 ASN A O 1
ATOM 3992 N N . LEU A 1 507 ? 29.320 -1.396 -10.834 1.00 86.69 507 LEU A N 1
ATOM 3993 C CA . LEU A 1 507 ? 28.132 -2.231 -11.049 1.00 86.69 507 LEU A CA 1
ATOM 3994 C C . LEU A 1 507 ? 28.492 -3.709 -11.252 1.00 86.69 507 LEU A C 1
ATOM 3996 O O . LEU A 1 507 ? 27.796 -4.595 -10.752 1.00 86.69 507 LEU A O 1
ATOM 4000 N N . TYR A 1 508 ? 29.590 -3.989 -11.961 1.00 88.50 508 TYR A N 1
ATOM 4001 C CA . TYR A 1 508 ? 30.026 -5.362 -12.196 1.00 88.50 508 TYR A CA 1
ATOM 4002 C C . TYR A 1 508 ? 30.708 -5.975 -10.967 1.00 88.50 508 TYR A C 1
ATOM 4004 O O . TYR A 1 508 ? 30.411 -7.115 -10.618 1.00 88.50 508 TYR A O 1
ATOM 4012 N N . GLY A 1 509 ? 31.568 -5.227 -10.274 1.00 86.50 509 GLY A N 1
ATOM 4013 C CA . GLY A 1 509 ? 32.232 -5.689 -9.054 1.00 86.50 509 GLY A CA 1
ATOM 4014 C C . GLY A 1 509 ? 31.249 -5.990 -7.920 1.00 86.50 509 GLY A C 1
ATOM 4015 O O . GLY A 1 509 ? 31.362 -7.030 -7.277 1.00 86.50 509 GLY A O 1
ATOM 4016 N N . ALA A 1 510 ? 30.254 -5.119 -7.715 1.00 86.25 510 ALA A N 1
ATOM 4017 C CA . ALA A 1 510 ? 29.277 -5.254 -6.635 1.00 86.25 510 ALA A CA 1
ATOM 4018 C C . ALA A 1 510 ? 28.202 -6.326 -6.891 1.00 86.25 510 ALA A C 1
ATOM 4020 O O . ALA A 1 510 ? 27.769 -6.985 -5.947 1.00 86.25 510 ALA A O 1
ATOM 4021 N N . PHE A 1 511 ? 27.751 -6.498 -8.142 1.00 90.69 511 PHE A N 1
ATOM 4022 C CA . PHE A 1 511 ? 26.567 -7.319 -8.452 1.00 90.69 511 PHE A CA 1
ATOM 4023 C C . PHE A 1 511 ? 26.815 -8.451 -9.457 1.00 90.69 511 PHE A C 1
ATOM 4025 O O . PHE A 1 511 ? 26.021 -9.389 -9.527 1.00 90.69 511 PHE A O 1
ATOM 4032 N N . GLN A 1 512 ? 27.894 -8.377 -10.243 1.00 95.19 512 GLN A N 1
ATOM 4033 C CA . GLN A 1 512 ? 28.214 -9.294 -11.343 1.00 95.19 512 GLN A CA 1
ATOM 4034 C C . GLN A 1 512 ? 26.992 -9.656 -12.223 1.00 95.19 512 GLN A C 1
ATOM 4036 O O . GLN A 1 512 ? 26.698 -10.847 -12.394 1.00 95.19 512 GLN A O 1
ATOM 4041 N N . PRO A 1 513 ? 26.236 -8.684 -12.763 1.00 97.06 513 PRO A N 1
ATOM 4042 C CA . PRO A 1 513 ? 25.039 -8.994 -13.533 1.00 97.06 513 PRO A CA 1
ATOM 4043 C C . PRO A 1 513 ? 25.362 -9.910 -14.722 1.00 97.06 513 PRO A C 1
ATOM 4045 O O . PRO A 1 513 ? 26.465 -9.905 -15.265 1.00 97.06 513 PRO A O 1
ATOM 4048 N N . THR A 1 514 ? 24.377 -10.713 -15.111 1.00 97.44 514 THR A N 1
ATOM 4049 C CA . THR A 1 514 ? 24.340 -11.407 -16.412 1.00 97.44 514 THR A CA 1
ATOM 4050 C C . THR A 1 514 ? 23.674 -10.539 -17.475 1.00 97.44 514 THR A C 1
ATOM 4052 O O . THR A 1 514 ? 24.065 -10.589 -18.633 1.00 97.44 514 THR A O 1
ATOM 4055 N N . HIS A 1 515 ? 22.720 -9.705 -17.055 1.00 98.25 515 HIS A N 1
ATOM 4056 C CA . HIS A 1 515 ? 21.954 -8.799 -17.899 1.00 98.25 515 HIS A CA 1
ATOM 4057 C C . HIS A 1 515 ? 21.871 -7.441 -17.199 1.00 98.25 515 HIS A C 1
ATOM 4059 O O . HIS A 1 515 ? 21.589 -7.385 -15.997 1.00 98.25 515 HIS A O 1
ATOM 4065 N N . ILE A 1 516 ? 22.115 -6.361 -17.936 1.00 97.44 516 ILE A N 1
ATOM 4066 C CA . ILE A 1 516 ? 21.862 -4.982 -17.515 1.00 97.44 516 ILE A CA 1
ATOM 4067 C C . ILE A 1 516 ? 20.786 -4.414 -18.437 1.00 97.44 516 ILE A C 1
ATOM 4069 O O . ILE A 1 516 ? 20.915 -4.506 -19.656 1.00 97.44 516 ILE A O 1
ATOM 4073 N N . ILE A 1 517 ? 19.748 -3.818 -17.850 1.00 97.50 517 ILE A N 1
ATOM 4074 C CA . ILE A 1 517 ? 18.680 -3.137 -18.575 1.00 97.50 517 ILE A CA 1
ATOM 4075 C C . ILE A 1 517 ? 18.612 -1.681 -18.128 1.00 97.50 517 ILE A C 1
ATOM 4077 O O . ILE A 1 517 ? 18.318 -1.379 -16.964 1.00 97.50 517 ILE A O 1
ATOM 4081 N N . HIS A 1 518 ? 18.883 -0.773 -19.063 1.00 96.12 518 HIS A N 1
ATOM 4082 C CA . HIS A 1 518 ? 18.838 0.661 -18.822 1.00 96.12 518 HIS A CA 1
ATOM 4083 C C . HIS A 1 518 ? 17.483 1.250 -19.245 1.00 96.12 518 HIS A C 1
ATOM 4085 O O . HIS A 1 518 ? 17.288 1.621 -20.400 1.00 96.12 518 HIS A O 1
ATOM 4091 N N . LEU A 1 519 ? 16.540 1.308 -18.292 1.00 94.06 519 LEU A N 1
ATOM 4092 C CA . LEU A 1 519 ? 15.231 1.969 -18.434 1.00 94.06 519 LEU A CA 1
ATOM 4093 C C . LEU A 1 519 ? 15.141 3.292 -17.656 1.00 94.06 519 LEU A C 1
ATOM 4095 O O . LEU A 1 519 ? 14.110 3.957 -17.711 1.00 94.06 519 LEU A O 1
ATOM 4099 N N . GLY A 1 520 ? 16.187 3.691 -16.918 1.00 78.00 520 GLY A N 1
ATOM 4100 C CA . GLY A 1 520 ? 16.201 4.879 -16.041 1.00 78.00 520 GLY A CA 1
ATOM 4101 C C . GLY A 1 520 ? 16.096 6.227 -16.769 1.00 78.00 520 GLY A C 1
ATOM 4102 O O . GLY A 1 520 ? 16.268 7.272 -16.151 1.00 78.00 520 GLY A O 1
ATOM 4103 N N . SER A 1 521 ? 15.840 6.161 -18.071 1.00 66.81 521 SER A N 1
ATOM 4104 C CA . SER A 1 521 ? 15.830 7.198 -19.090 1.00 66.81 521 SER A CA 1
ATOM 4105 C C . SER A 1 521 ? 14.421 7.425 -19.690 1.00 66.81 521 SER A C 1
ATOM 4107 O O . SER A 1 521 ? 14.200 8.416 -20.381 1.00 66.81 521 SER A O 1
ATOM 4109 N N . ILE A 1 522 ? 13.451 6.536 -19.418 1.00 58.91 522 ILE A N 1
ATOM 4110 C CA . ILE A 1 522 ? 12.088 6.541 -20.008 1.00 58.91 522 ILE A CA 1
ATOM 4111 C C . ILE A 1 522 ? 11.114 7.490 -19.265 1.00 58.91 522 ILE A C 1
ATOM 4113 O O . ILE A 1 522 ? 9.987 7.695 -19.687 1.00 58.91 522 ILE A O 1
ATOM 4117 N N . THR A 1 523 ? 11.505 8.047 -18.116 1.00 58.59 523 THR A N 1
ATOM 4118 C CA . THR A 1 523 ? 10.604 8.805 -17.213 1.00 58.59 523 THR A CA 1
ATOM 4119 C C . THR A 1 523 ? 10.809 10.315 -17.212 1.00 58.59 523 THR A C 1
ATOM 4121 O O . THR A 1 523 ? 10.392 10.993 -16.272 1.00 58.59 523 THR A O 1
ATOM 4124 N N . GLU A 1 524 ? 11.528 10.857 -18.188 1.00 57.59 524 GLU A N 1
ATOM 4125 C CA . GLU A 1 524 ? 12.013 12.241 -18.112 1.00 57.59 524 GLU A CA 1
ATOM 4126 C C . GLU A 1 524 ? 11.003 13.241 -18.699 1.00 57.59 524 GLU A C 1
ATOM 4128 O O . GLU A 1 524 ? 10.877 14.341 -18.167 1.00 57.59 524 GLU A O 1
ATOM 4133 N N . ASP A 1 525 ? 10.190 12.786 -19.656 1.00 52.00 525 ASP A N 1
ATOM 4134 C CA . ASP A 1 525 ? 9.009 13.387 -20.308 1.00 52.00 525 ASP A CA 1
ATOM 4135 C C . ASP A 1 525 ? 8.051 14.092 -19.328 1.00 52.00 525 ASP A C 1
ATOM 4137 O O . ASP A 1 525 ? 7.320 15.030 -19.644 1.00 52.00 525 ASP A O 1
ATOM 4141 N N . ALA A 1 526 ? 8.030 13.585 -18.100 1.00 52.03 526 ALA A N 1
ATOM 4142 C CA . ALA A 1 526 ? 6.934 13.677 -17.161 1.00 52.03 526 ALA A CA 1
ATOM 4143 C C . ALA A 1 526 ? 6.733 15.042 -16.470 1.00 52.03 526 ALA A C 1
ATOM 4145 O O . ALA A 1 526 ? 5.804 15.159 -15.676 1.00 52.03 526 ALA A O 1
ATOM 4146 N N . TYR A 1 527 ? 7.570 16.063 -16.712 1.00 53.38 527 TYR A N 1
ATOM 4147 C CA . TYR A 1 527 ? 7.613 17.253 -15.837 1.00 53.38 527 TYR A CA 1
ATOM 4148 C C . TYR A 1 527 ? 7.637 18.626 -16.498 1.00 53.38 527 TYR A C 1
ATOM 4150 O O . TYR A 1 527 ? 7.800 19.615 -15.785 1.00 53.38 527 TYR A O 1
ATOM 4158 N N . PHE A 1 528 ? 7.460 18.737 -17.811 1.00 51.94 528 PHE A N 1
ATOM 4159 C CA . PHE A 1 528 ? 7.676 20.012 -18.511 1.00 51.94 528 PHE A CA 1
ATOM 4160 C C . PHE A 1 528 ? 6.439 20.927 -18.602 1.00 51.94 528 PHE A C 1
ATOM 4162 O O . PHE A 1 528 ? 6.562 22.069 -19.023 1.00 51.94 528 PHE A O 1
ATOM 4169 N N . THR A 1 529 ? 5.269 20.487 -18.122 1.00 48.50 529 THR A N 1
ATOM 4170 C CA . THR A 1 529 ? 3.983 21.208 -18.258 1.00 48.50 529 THR A CA 1
ATOM 4171 C C . THR A 1 529 ? 3.622 22.157 -17.104 1.00 48.50 529 THR A C 1
ATOM 4173 O O . THR A 1 529 ? 2.469 22.577 -16.996 1.00 48.50 529 THR A O 1
ATOM 4176 N N . SER A 1 530 ? 4.549 22.475 -16.195 1.00 53.66 530 SER A N 1
ATOM 4177 C CA . SER A 1 530 ? 4.355 23.609 -15.272 1.00 53.66 530 SER A CA 1
ATOM 4178 C C . SER A 1 530 ? 4.830 24.900 -15.960 1.00 53.66 530 SER A C 1
ATOM 4180 O O . SER A 1 530 ? 5.482 24.857 -16.998 1.00 53.66 530 SER A O 1
ATOM 4182 N N . THR A 1 531 ? 4.503 26.068 -15.410 1.00 54.88 531 THR A N 1
ATOM 4183 C CA . THR A 1 531 ? 4.915 27.363 -15.987 1.00 54.88 531 THR A CA 1
ATOM 4184 C C . THR A 1 531 ? 6.062 28.036 -15.224 1.00 54.88 531 THR A C 1
ATOM 4186 O O . THR A 1 531 ? 6.351 29.204 -15.470 1.00 54.88 531 THR A O 1
ATOM 4189 N N . ASP A 1 532 ? 6.694 27.353 -14.261 1.00 62.03 532 ASP A N 1
ATOM 4190 C CA . ASP A 1 532 ? 7.714 27.944 -13.382 1.00 62.03 532 ASP A CA 1
ATOM 4191 C C . ASP A 1 532 ? 9.158 27.637 -13.830 1.00 62.03 532 ASP A C 1
ATOM 4193 O O . ASP A 1 532 ? 9.499 26.537 -14.260 1.00 62.03 532 ASP A O 1
ATOM 4197 N N . THR A 1 533 ? 10.045 28.604 -13.606 1.00 62.00 533 THR A N 1
ATOM 4198 C CA . THR A 1 533 ? 11.500 28.673 -13.871 1.00 62.00 533 THR A CA 1
ATOM 4199 C C . THR A 1 533 ? 12.364 27.527 -13.304 1.00 62.00 533 THR A C 1
ATOM 4201 O O . THR A 1 533 ? 13.597 27.553 -13.374 1.00 62.00 533 THR A O 1
ATOM 4204 N N . SER A 1 534 ? 11.740 26.504 -12.724 1.00 65.25 534 SER A N 1
ATOM 4205 C CA . SER A 1 534 ? 12.375 25.253 -12.316 1.00 65.25 534 SER A CA 1
ATOM 4206 C C . SER A 1 534 ? 12.679 24.305 -13.492 1.00 65.25 534 SER A C 1
ATOM 4208 O O . SER A 1 534 ? 13.600 23.496 -13.373 1.00 65.25 534 SER A O 1
ATOM 4210 N N . HIS A 1 535 ? 11.982 24.425 -14.634 1.00 68.50 535 HIS A N 1
ATOM 4211 C CA . HIS A 1 535 ? 12.080 23.457 -15.740 1.00 68.50 535 HIS A CA 1
ATOM 4212 C C . HIS A 1 535 ? 13.470 23.296 -16.338 1.00 68.50 535 HIS A C 1
ATOM 4214 O O . HIS A 1 535 ? 13.957 22.172 -16.382 1.00 68.50 535 HIS A O 1
ATOM 4220 N N . GLU A 1 536 ? 14.145 24.380 -16.728 1.00 72.19 536 GLU A N 1
ATOM 4221 C CA . GLU A 1 536 ? 15.482 24.314 -17.344 1.00 72.19 536 GLU A CA 1
ATOM 4222 C C . GLU A 1 536 ? 16.482 23.529 -16.476 1.00 72.19 536 GLU A C 1
ATOM 4224 O O . GLU A 1 536 ? 17.323 22.786 -16.978 1.00 72.19 536 GLU A O 1
ATOM 4229 N N . LYS A 1 537 ? 16.360 23.650 -15.147 1.00 73.94 537 LYS A N 1
ATOM 4230 C CA . LYS A 1 537 ? 17.212 22.951 -14.175 1.00 73.94 537 LYS A CA 1
ATOM 4231 C C . LYS A 1 537 ? 16.863 21.469 -14.078 1.00 73.94 537 LYS A C 1
ATOM 4233 O O . LYS A 1 537 ? 17.775 20.653 -13.985 1.00 73.94 537 LYS A O 1
ATOM 4238 N N . ASN A 1 538 ? 15.576 21.126 -14.122 1.00 74.06 538 ASN A N 1
ATOM 4239 C CA . ASN A 1 538 ? 15.109 19.740 -14.125 1.00 74.06 538 ASN A CA 1
ATOM 4240 C C . ASN A 1 538 ? 15.482 19.037 -15.442 1.00 74.06 538 ASN A C 1
ATOM 4242 O O . ASN A 1 538 ? 16.027 17.940 -15.396 1.00 74.06 538 ASN A O 1
ATOM 4246 N N . ALA A 1 539 ? 15.290 19.702 -16.585 1.00 75.94 539 ALA A N 1
ATOM 4247 C CA . ALA A 1 539 ? 15.659 19.230 -17.919 1.00 75.94 539 ALA A CA 1
ATOM 4248 C C . ALA A 1 539 ? 17.173 18.986 -18.052 1.00 75.94 539 ALA A C 1
ATOM 4250 O O . ALA A 1 539 ? 17.615 17.904 -18.426 1.00 75.94 539 ALA A O 1
ATOM 4251 N N . MET A 1 540 ? 18.002 19.965 -17.670 1.00 80.94 540 MET A N 1
ATOM 4252 C CA . MET A 1 540 ? 19.462 19.804 -17.692 1.00 80.94 540 MET A CA 1
ATOM 4253 C C . MET A 1 540 ? 19.968 18.780 -16.665 1.00 80.94 540 MET A C 1
ATOM 4255 O O . MET A 1 540 ? 21.041 18.200 -16.852 1.00 80.94 540 MET A O 1
ATOM 4259 N N . PHE A 1 541 ? 19.223 18.545 -15.580 1.00 79.06 541 PHE A N 1
ATOM 4260 C CA . PHE A 1 541 ? 19.522 17.473 -14.635 1.00 79.06 541 PHE A CA 1
ATOM 4261 C C . PHE A 1 541 ? 19.193 16.092 -15.217 1.00 79.06 541 PHE A C 1
ATOM 4263 O O . PHE A 1 541 ? 20.038 15.204 -15.128 1.00 79.06 541 PHE A O 1
ATOM 4270 N N . SER A 1 542 ? 18.016 15.924 -15.825 1.00 78.75 542 SER A N 1
ATOM 4271 C CA . SER A 1 542 ? 17.561 14.662 -16.422 1.00 78.75 542 SER A CA 1
ATOM 4272 C C . SER A 1 542 ? 18.473 14.262 -17.590 1.00 78.75 542 SER A C 1
ATOM 4274 O O . SER A 1 542 ? 19.136 13.230 -17.534 1.00 78.75 542 SER A O 1
ATOM 4276 N N . PHE A 1 543 ? 18.718 15.188 -18.525 1.00 84.00 543 PHE A N 1
ATOM 4277 C CA . PHE A 1 543 ? 19.698 15.045 -19.609 1.00 84.00 543 PHE A CA 1
ATOM 4278 C C . PHE A 1 543 ? 21.079 14.582 -19.108 1.00 84.00 543 PHE A C 1
ATOM 4280 O O . PHE A 1 543 ? 21.688 13.673 -19.671 1.00 84.00 543 PHE A O 1
ATOM 4287 N N . ARG A 1 544 ? 21.579 15.164 -18.007 1.00 84.44 544 ARG A N 1
ATOM 4288 C CA . ARG A 1 544 ? 22.844 14.734 -17.390 1.00 84.44 544 ARG A CA 1
ATOM 4289 C C . ARG A 1 544 ? 22.738 13.363 -16.704 1.00 84.44 544 ARG A C 1
ATOM 4291 O O . ARG A 1 544 ? 23.734 12.641 -16.683 1.00 84.44 544 ARG A O 1
ATOM 4298 N N . SER A 1 545 ? 21.587 13.024 -16.127 1.00 83.25 545 SER A N 1
ATOM 4299 C CA . SER A 1 545 ? 21.328 11.738 -15.468 1.00 83.25 545 SER A CA 1
ATOM 4300 C C . SER A 1 545 ? 21.273 10.579 -16.456 1.00 83.25 545 SER A C 1
ATOM 4302 O O . SER A 1 545 ? 21.793 9.514 -16.133 1.00 83.25 545 SER A O 1
ATOM 4304 N N . ALA A 1 546 ? 20.696 10.782 -17.641 1.00 85.44 546 ALA A N 1
ATOM 4305 C CA . ALA A 1 546 ? 20.756 9.814 -18.729 1.00 85.44 546 ALA A CA 1
ATOM 4306 C C . ALA A 1 546 ? 22.211 9.584 -19.167 1.00 85.44 546 ALA A C 1
ATOM 4308 O O . ALA A 1 546 ? 22.752 8.497 -18.961 1.00 85.44 546 ALA A O 1
ATOM 4309 N N . LEU A 1 547 ? 22.892 10.637 -19.643 1.00 89.25 547 LEU A N 1
ATOM 4310 C CA . LEU A 1 547 ? 24.226 10.498 -20.238 1.00 89.25 547 LEU A CA 1
ATOM 4311 C C . LEU A 1 547 ? 25.265 9.909 -19.277 1.00 89.25 547 LEU A C 1
ATOM 4313 O O . LEU A 1 547 ? 25.963 8.958 -19.619 1.00 89.25 547 LEU A O 1
ATOM 4317 N N . ALA A 1 548 ? 25.360 10.451 -18.059 1.00 88.50 548 ALA A N 1
ATOM 4318 C CA . ALA A 1 548 ? 26.326 9.967 -17.074 1.00 88.50 548 ALA A CA 1
ATOM 4319 C C . ALA A 1 548 ? 25.923 8.592 -16.499 1.00 88.50 548 ALA A C 1
ATOM 4321 O O . ALA A 1 548 ? 26.781 7.828 -16.051 1.00 88.50 548 ALA A O 1
ATOM 4322 N N . GLY A 1 549 ? 24.628 8.258 -16.544 1.00 90.06 549 GLY A N 1
ATOM 4323 C CA . GLY A 1 549 ? 24.117 6.930 -16.232 1.00 90.06 549 GLY A CA 1
ATOM 4324 C C . GLY A 1 549 ? 24.615 5.883 -17.227 1.00 90.06 549 GLY A C 1
ATOM 4325 O O . GLY A 1 549 ? 25.229 4.889 -16.832 1.00 90.06 549 GLY A O 1
ATOM 4326 N N . MET A 1 550 ? 24.406 6.146 -18.517 1.00 93.94 550 MET A N 1
ATOM 4327 C CA . MET A 1 550 ? 24.818 5.276 -19.616 1.00 93.94 550 MET A CA 1
ATOM 4328 C C . MET A 1 550 ? 26.351 5.173 -19.732 1.00 93.94 550 MET A C 1
ATOM 4330 O O . MET A 1 550 ? 26.874 4.065 -19.856 1.00 93.94 550 MET A O 1
ATOM 4334 N N . GLU A 1 551 ? 27.097 6.277 -19.576 1.00 93.31 551 GLU A N 1
ATOM 4335 C CA . GLU A 1 551 ? 28.572 6.265 -19.552 1.00 93.31 551 GLU A CA 1
ATOM 4336 C C . GLU A 1 551 ? 29.121 5.349 -18.442 1.00 93.31 551 GLU A C 1
ATOM 4338 O O . GLU A 1 551 ? 29.967 4.489 -18.710 1.00 93.31 551 GLU A O 1
ATOM 4343 N N . GLN A 1 552 ? 28.618 5.461 -17.204 1.00 90.94 552 GLN A N 1
ATOM 4344 C CA . GLN A 1 552 ? 29.076 4.614 -16.095 1.00 90.94 552 GLN A CA 1
ATOM 4345 C C . GLN A 1 552 ? 28.696 3.136 -16.307 1.00 90.94 552 GLN A C 1
ATOM 4347 O O . GLN A 1 552 ? 29.469 2.250 -15.929 1.00 90.94 552 GLN A O 1
ATOM 4352 N N . ILE A 1 553 ? 27.542 2.842 -16.920 1.00 93.75 553 ILE A N 1
ATOM 4353 C CA . ILE A 1 553 ? 27.145 1.472 -17.289 1.00 93.75 553 ILE A CA 1
ATOM 4354 C C . ILE A 1 553 ? 28.127 0.899 -18.316 1.00 93.75 553 ILE A C 1
ATOM 4356 O O . ILE A 1 553 ? 28.748 -0.134 -18.056 1.00 93.75 553 ILE A O 1
ATOM 4360 N N . LEU A 1 554 ? 28.330 1.586 -19.442 1.00 95.75 554 LEU A N 1
ATOM 4361 C CA . LEU A 1 554 ? 29.233 1.153 -20.511 1.00 95.75 554 LEU A CA 1
ATOM 4362 C C . LEU A 1 554 ? 30.683 1.008 -20.012 1.00 95.75 554 LEU A C 1
ATOM 4364 O O . LEU A 1 554 ? 31.348 0.017 -20.319 1.00 95.75 554 LEU A O 1
ATOM 4368 N N . SER A 1 555 ? 31.148 1.935 -19.169 1.00 93.81 555 SER A N 1
ATOM 4369 C CA . SER A 1 555 ? 32.448 1.875 -18.485 1.00 93.81 555 SER A CA 1
ATOM 4370 C C . SER A 1 555 ? 32.561 0.663 -17.550 1.00 93.81 555 SER A C 1
ATOM 4372 O O . SER A 1 555 ? 33.537 -0.090 -17.618 1.00 93.81 555 SER A O 1
ATOM 4374 N N . SER A 1 556 ? 31.521 0.391 -16.751 1.00 93.06 556 SER A N 1
ATOM 4375 C CA . SER A 1 556 ? 31.470 -0.782 -15.865 1.00 93.06 556 SER A CA 1
ATOM 4376 C C . SER A 1 556 ? 31.583 -2.095 -16.649 1.00 93.06 556 SER A C 1
ATOM 4378 O O . SER A 1 556 ? 32.270 -3.009 -16.199 1.00 93.06 556 SER A O 1
ATOM 4380 N N . ILE A 1 557 ? 30.975 -2.191 -17.838 1.00 95.50 557 ILE A N 1
ATOM 4381 C CA . ILE A 1 557 ? 31.052 -3.385 -18.701 1.00 95.50 557 ILE A CA 1
ATOM 4382 C C . ILE A 1 557 ? 32.415 -3.475 -19.401 1.00 95.50 557 ILE A C 1
ATOM 4384 O O . ILE A 1 557 ? 33.008 -4.555 -19.465 1.00 95.50 557 ILE A O 1
ATOM 4388 N N . ALA A 1 558 ? 32.948 -2.352 -19.890 1.00 95.31 558 ALA A N 1
ATOM 4389 C CA . ALA A 1 558 ? 34.264 -2.292 -20.523 1.00 95.31 558 ALA A CA 1
ATOM 4390 C C . ALA A 1 558 ? 35.397 -2.710 -19.567 1.00 95.31 558 ALA A C 1
ATOM 4392 O O . ALA A 1 558 ? 36.337 -3.376 -20.007 1.00 95.31 558 ALA A O 1
ATOM 4393 N N . SER A 1 559 ? 35.278 -2.397 -18.268 1.00 93.56 559 SER A N 1
ATOM 4394 C CA . SER A 1 559 ? 36.246 -2.796 -17.230 1.00 93.56 559 SER A CA 1
ATOM 4395 C C . SER A 1 559 ? 36.361 -4.315 -17.020 1.00 93.56 559 SER A C 1
ATOM 4397 O O . SER A 1 559 ? 37.344 -4.799 -16.457 1.00 93.56 559 SER A O 1
ATOM 4399 N N . VAL A 1 560 ? 35.388 -5.099 -17.501 1.00 94.69 560 VAL A N 1
ATOM 4400 C CA . VAL A 1 560 ? 35.440 -6.561 -17.436 1.00 94.69 560 VAL A CA 1
ATOM 4401 C C . VAL A 1 560 ? 36.399 -7.081 -18.509 1.00 94.69 560 VAL A C 1
ATOM 4403 O O . VAL A 1 560 ? 36.040 -7.202 -19.685 1.00 94.69 560 VAL A O 1
ATOM 4406 N N . ASN A 1 561 ? 37.621 -7.411 -18.080 1.00 94.06 561 ASN A N 1
ATOM 4407 C CA . ASN A 1 561 ? 38.686 -7.990 -18.915 1.00 94.06 561 ASN A CA 1
ATOM 4408 C C . ASN A 1 561 ? 38.246 -9.266 -19.658 1.00 94.06 561 ASN A C 1
ATOM 4410 O O . ASN A 1 561 ? 38.669 -9.516 -20.785 1.00 94.06 561 ASN A O 1
ATOM 4414 N N . ASP A 1 562 ? 37.397 -10.080 -19.030 1.00 93.44 562 ASP A N 1
ATOM 4415 C CA . ASP A 1 562 ? 36.911 -11.339 -19.590 1.00 93.44 562 ASP A CA 1
ATOM 4416 C C . ASP A 1 562 ? 35.584 -11.146 -20.343 1.00 93.44 562 ASP A C 1
ATOM 4418 O O . ASP A 1 562 ? 34.513 -11.024 -19.740 1.00 93.44 562 ASP A O 1
ATOM 4422 N N . LYS A 1 563 ? 35.649 -11.183 -21.680 1.00 91.69 563 LYS A N 1
ATOM 4423 C CA . LYS A 1 563 ? 34.480 -11.063 -22.569 1.00 91.69 563 LYS A CA 1
ATOM 4424 C C . LYS A 1 563 ? 33.404 -12.139 -22.332 1.00 91.69 563 LYS A C 1
ATOM 4426 O O . LYS A 1 563 ? 32.224 -11.870 -22.561 1.00 91.69 563 LYS A O 1
ATOM 4431 N N . SER A 1 564 ? 33.763 -13.326 -21.830 1.00 89.25 564 SER A N 1
ATOM 4432 C CA . SER A 1 564 ? 32.788 -14.383 -21.501 1.00 89.25 564 SER A CA 1
ATOM 4433 C C . SER A 1 564 ? 31.933 -14.023 -20.284 1.00 89.25 564 SER A C 1
ATOM 4435 O O . SER A 1 564 ? 30.793 -14.467 -20.168 1.00 89.25 564 SER A O 1
ATOM 4437 N N . LYS A 1 565 ? 32.471 -13.187 -19.385 1.00 93.56 565 LYS A N 1
ATOM 4438 C CA . LYS A 1 565 ? 31.827 -12.769 -18.135 1.00 93.56 565 LYS A CA 1
ATOM 4439 C C . LYS A 1 565 ? 31.136 -11.406 -18.226 1.00 93.56 565 LYS A C 1
ATOM 4441 O O . LYS A 1 565 ? 30.476 -11.025 -17.261 1.00 93.56 565 LYS A O 1
ATOM 4446 N N . ARG A 1 566 ? 31.261 -10.685 -19.348 1.00 94.88 566 ARG A N 1
ATOM 4447 C CA . ARG A 1 566 ? 30.518 -9.437 -19.591 1.00 94.88 566 ARG A CA 1
ATOM 4448 C C . ARG A 1 566 ? 29.004 -9.699 -19.561 1.00 94.88 566 ARG A C 1
ATOM 4450 O O . ARG A 1 566 ? 28.572 -10.680 -20.178 1.00 94.88 566 ARG A O 1
ATOM 4457 N N . PRO A 1 567 ? 28.207 -8.858 -18.874 1.00 96.69 567 PRO A N 1
ATOM 4458 C CA . PRO A 1 567 ? 26.756 -8.899 -18.998 1.00 96.69 567 PRO A CA 1
ATOM 4459 C C . PRO A 1 567 ? 26.328 -8.550 -20.424 1.00 96.69 567 PRO A C 1
ATOM 4461 O O . PRO A 1 567 ? 27.014 -7.791 -21.110 1.00 96.69 567 PRO A O 1
ATOM 4464 N N . HIS A 1 568 ? 25.164 -9.047 -20.829 1.00 96.31 568 HIS A N 1
ATOM 4465 C CA . HIS A 1 568 ? 24.426 -8.478 -21.952 1.00 96.31 568 HIS A CA 1
ATOM 4466 C C . HIS A 1 568 ? 23.849 -7.114 -21.551 1.00 96.31 568 HIS A C 1
ATOM 4468 O O . HIS A 1 568 ? 23.343 -6.973 -20.433 1.00 96.31 568 HIS A O 1
ATOM 4474 N N . LEU A 1 569 ? 23.930 -6.116 -22.432 1.00 97.62 569 LEU A N 1
ATOM 4475 C CA . LEU A 1 569 ? 23.349 -4.788 -22.215 1.00 97.62 569 LEU A CA 1
ATOM 4476 C C . LEU A 1 569 ? 22.166 -4.580 -23.156 1.00 97.62 569 LEU A C 1
ATOM 4478 O O . LEU A 1 569 ? 22.328 -4.619 -24.373 1.00 97.62 569 LEU A O 1
ATOM 4482 N N . MET A 1 570 ? 21.007 -4.263 -22.589 1.00 97.38 570 MET A N 1
ATOM 4483 C CA . MET A 1 570 ? 19.887 -3.699 -23.332 1.00 97.38 570 MET A CA 1
ATOM 4484 C C . MET A 1 570 ? 19.544 -2.315 -22.765 1.00 97.38 570 MET A C 1
ATOM 4486 O O . MET A 1 570 ? 19.604 -2.108 -21.551 1.00 97.38 570 MET A O 1
ATOM 4490 N N . PHE A 1 571 ? 19.220 -1.345 -23.616 1.00 97.38 571 PHE A N 1
ATOM 4491 C CA . PHE A 1 571 ? 18.816 -0.006 -23.184 1.00 97.38 571 PHE A CA 1
ATOM 4492 C C . PHE A 1 571 ? 17.655 0.551 -24.006 1.00 97.38 571 PHE A C 1
ATOM 4494 O O . PHE A 1 571 ? 17.482 0.222 -25.180 1.00 97.38 571 PHE A O 1
ATOM 4501 N N . ALA A 1 572 ? 16.857 1.408 -23.371 1.00 95.44 572 ALA A N 1
ATOM 4502 C CA . ALA A 1 572 ? 15.762 2.105 -24.025 1.00 95.44 572 ALA A CA 1
ATOM 4503 C C . ALA A 1 572 ? 16.225 3.437 -24.636 1.00 95.44 572 ALA A C 1
ATOM 4505 O O . ALA A 1 572 ? 16.799 4.291 -23.956 1.00 95.44 572 ALA A O 1
ATOM 4506 N N . SER A 1 573 ? 15.912 3.597 -25.917 1.00 94.19 573 SER A N 1
ATOM 4507 C CA . SER A 1 573 ? 15.988 4.817 -26.718 1.00 94.19 573 SER A CA 1
ATOM 4508 C C . SER A 1 573 ? 14.558 5.281 -27.076 1.00 94.19 573 SER A C 1
ATOM 4510 O O . SER A 1 573 ? 13.581 4.677 -26.631 1.00 94.19 573 SER A O 1
ATOM 4512 N N . SER A 1 574 ? 14.414 6.338 -27.879 1.00 89.88 574 SER A N 1
ATOM 4513 C CA . SER A 1 574 ? 13.123 6.890 -28.331 1.00 89.88 574 SER A CA 1
ATOM 4514 C C . SER A 1 574 ? 13.095 7.080 -29.852 1.00 89.88 574 SER A C 1
ATOM 4516 O O . SER A 1 574 ? 14.118 7.394 -30.465 1.00 89.88 574 SER A O 1
ATOM 4518 N N . ASN A 1 575 ? 11.912 6.931 -30.452 1.00 87.62 575 ASN A N 1
ATOM 4519 C CA . ASN A 1 575 ? 11.644 7.224 -31.865 1.00 87.62 575 ASN A CA 1
ATOM 4520 C C . ASN A 1 575 ? 11.661 8.737 -32.206 1.00 87.62 575 ASN A C 1
ATOM 4522 O O . ASN A 1 575 ? 11.841 9.087 -33.375 1.00 87.62 575 ASN A O 1
ATOM 4526 N N . LEU A 1 576 ? 11.546 9.635 -31.209 1.00 81.44 576 LEU A N 1
ATOM 4527 C CA . LEU A 1 576 ? 11.377 11.099 -31.366 1.00 81.44 576 LEU A CA 1
ATOM 4528 C C . LEU A 1 576 ? 12.345 11.790 -32.331 1.00 81.44 576 LEU A C 1
ATOM 4530 O O . LEU A 1 576 ? 12.017 12.832 -32.886 1.00 81.44 576 LEU A O 1
ATOM 4534 N N . PHE A 1 577 ? 13.563 11.276 -32.498 1.00 78.06 577 PHE A N 1
ATOM 4535 C CA . PHE A 1 577 ? 14.546 11.927 -33.364 1.00 78.06 577 PHE A CA 1
ATOM 4536 C C . PHE A 1 577 ? 14.238 11.758 -34.865 1.00 78.06 577 PHE A C 1
ATOM 4538 O O . PHE A 1 577 ? 14.651 12.591 -35.673 1.00 78.06 577 PHE A O 1
ATOM 4545 N N . HIS A 1 578 ? 13.518 10.698 -35.246 1.00 73.81 578 HIS A N 1
ATOM 4546 C CA . HIS A 1 578 ? 13.179 10.397 -36.646 1.00 73.81 578 HIS A CA 1
ATOM 4547 C C . HIS A 1 578 ? 11.825 10.983 -37.054 1.00 73.81 578 HIS A C 1
ATOM 4549 O O . HIS A 1 578 ? 11.601 11.293 -38.226 1.00 73.81 578 HIS A O 1
ATOM 4555 N N . GLU A 1 579 ? 10.938 11.190 -36.085 1.00 65.88 579 GLU A N 1
ATOM 4556 C CA . GLU A 1 579 ? 9.650 11.845 -36.280 1.00 65.88 579 GLU A CA 1
ATOM 4557 C C . GLU A 1 579 ? 9.822 13.372 -36.228 1.00 65.88 579 GLU A C 1
ATOM 4559 O O . GLU A 1 579 ? 10.046 13.960 -35.178 1.00 65.88 579 GLU A O 1
ATOM 4564 N N . ARG A 1 580 ? 9.757 13.997 -37.416 1.00 63.31 580 ARG A N 1
ATOM 4565 C CA . ARG A 1 580 ? 9.577 15.440 -37.694 1.00 63.31 580 ARG A CA 1
ATOM 4566 C C . ARG A 1 580 ? 9.932 16.389 -36.531 1.00 63.31 580 ARG A C 1
ATOM 4568 O O . ARG A 1 580 ? 9.046 16.724 -35.753 1.00 63.31 580 ARG A O 1
ATOM 4575 N N . ILE A 1 581 ? 11.178 16.894 -36.524 1.00 62.41 581 ILE A N 1
ATOM 4576 C CA . ILE A 1 581 ? 11.746 17.881 -35.569 1.00 62.41 581 ILE A CA 1
ATOM 4577 C C . ILE A 1 581 ? 10.650 18.677 -34.830 1.00 62.41 581 ILE A C 1
ATOM 4579 O O . ILE A 1 581 ? 10.061 19.578 -35.441 1.00 62.41 581 ILE A O 1
ATOM 4583 N N . PRO A 1 582 ? 10.382 18.362 -33.549 1.00 62.50 582 PRO A N 1
ATOM 4584 C CA . PRO A 1 582 ? 9.377 19.064 -32.765 1.00 62.50 582 PRO A CA 1
ATOM 4585 C C . PRO A 1 582 ? 9.648 20.569 -32.689 1.00 62.50 582 PRO A C 1
ATOM 4587 O O . PRO A 1 582 ? 10.799 21.013 -32.644 1.00 62.50 582 PRO A O 1
ATOM 4590 N N . ASN A 1 583 ? 8.572 21.358 -32.660 1.00 70.06 583 ASN A N 1
ATOM 4591 C CA . ASN A 1 583 ? 8.670 22.800 -32.422 1.00 70.06 583 ASN A CA 1
ATOM 4592 C C . ASN A 1 583 ? 9.054 23.108 -30.963 1.00 70.06 583 ASN A C 1
ATOM 4594 O O . ASN A 1 583 ? 9.590 24.186 -30.701 1.00 70.06 583 ASN A O 1
ATOM 4598 N N . ASP A 1 584 ? 8.806 22.181 -30.029 1.00 74.00 584 ASP A N 1
ATOM 4599 C CA . ASP A 1 584 ? 9.323 22.278 -28.668 1.00 74.00 584 ASP A CA 1
ATOM 4600 C C . ASP A 1 584 ? 10.795 21.832 -28.610 1.00 74.00 584 ASP A C 1
ATOM 4602 O O . ASP A 1 584 ? 11.206 20.779 -29.105 1.00 74.00 584 ASP A O 1
ATOM 4606 N N . TRP A 1 585 ? 11.609 22.658 -27.962 1.00 77.31 585 TRP A N 1
ATOM 4607 C CA . TRP A 1 585 ? 13.009 22.383 -27.675 1.00 77.31 585 TRP A CA 1
ATOM 4608 C C . TRP A 1 585 ? 13.188 21.259 -26.640 1.00 77.31 585 TRP A C 1
ATOM 4610 O O . TRP A 1 585 ? 14.270 20.670 -26.578 1.00 77.31 585 TRP A O 1
ATOM 4620 N N . MET A 1 586 ? 12.154 20.960 -25.844 1.00 70.75 586 MET A N 1
ATOM 4621 C CA . MET A 1 586 ? 12.165 19.920 -24.819 1.00 70.75 586 MET A CA 1
ATOM 4622 C C . MET A 1 586 ? 12.195 18.509 -25.407 1.00 70.75 586 MET A C 1
ATOM 4624 O O . MET A 1 586 ? 13.117 17.751 -25.097 1.00 70.75 586 MET A O 1
ATOM 4628 N N . ASP A 1 587 ? 11.273 18.181 -26.313 1.00 74.06 587 ASP A N 1
ATOM 4629 C CA . ASP A 1 587 ? 11.250 16.887 -27.013 1.00 74.06 587 ASP A CA 1
ATOM 4630 C C . ASP A 1 587 ? 12.545 16.682 -27.809 1.00 74.06 587 ASP A C 1
ATOM 4632 O O . ASP A 1 587 ? 13.148 15.607 -27.813 1.00 74.06 587 ASP A O 1
ATOM 4636 N N . VAL A 1 588 ? 13.042 17.765 -28.418 1.00 78.62 588 VAL A N 1
ATOM 4637 C CA . VAL A 1 588 ? 14.338 17.806 -29.102 1.00 78.62 588 VAL A CA 1
ATOM 4638 C C . VAL A 1 588 ? 15.501 17.520 -28.140 1.00 78.62 588 VAL A C 1
ATOM 4640 O O . VAL A 1 588 ? 16.454 16.848 -28.536 1.00 78.62 588 VAL A O 1
ATOM 4643 N N . LEU A 1 589 ? 15.464 17.985 -26.886 1.00 82.31 589 LEU A N 1
ATOM 4644 C CA . LEU A 1 589 ? 16.488 17.682 -25.878 1.00 82.31 589 LEU A CA 1
ATOM 4645 C C . LEU A 1 589 ? 16.405 16.221 -25.403 1.00 82.31 589 LEU A C 1
ATOM 4647 O O . LEU A 1 589 ? 17.439 15.555 -25.303 1.00 82.31 589 LEU A O 1
ATOM 4651 N N . GLN A 1 590 ? 15.194 15.711 -25.164 1.00 80.81 590 GLN A N 1
ATOM 4652 C CA . GLN A 1 590 ? 14.948 14.323 -24.773 1.00 80.81 590 GLN A CA 1
ATOM 4653 C C . GLN A 1 590 ? 15.390 13.347 -25.870 1.00 80.81 590 GLN A C 1
ATOM 4655 O O . GLN A 1 590 ? 16.240 12.489 -25.616 1.00 80.81 590 GLN A O 1
ATOM 4660 N N . GLY A 1 591 ? 14.899 13.514 -27.101 1.00 84.44 591 GLY A N 1
ATOM 4661 C CA . GLY A 1 591 ? 15.276 12.689 -28.250 1.00 84.44 591 GLY A CA 1
ATOM 4662 C C . GLY A 1 591 ? 16.783 12.722 -28.522 1.00 84.44 591 GLY A C 1
ATOM 4663 O O . GLY A 1 591 ? 17.390 11.682 -28.774 1.00 84.44 591 GLY A O 1
ATOM 4664 N N . ARG A 1 592 ? 17.435 13.885 -28.361 1.00 87.44 592 ARG A N 1
ATOM 4665 C CA . ARG A 1 592 ? 18.905 13.991 -28.433 1.00 87.44 592 ARG A CA 1
ATOM 4666 C C . ARG A 1 592 ? 19.623 13.244 -27.313 1.00 87.44 592 ARG A C 1
ATOM 4668 O O . ARG A 1 592 ? 20.701 12.720 -27.570 1.00 87.44 592 ARG A O 1
ATOM 4675 N N . SER A 1 593 ? 19.073 13.173 -26.099 1.00 88.06 593 SER A N 1
ATOM 4676 C CA . SER A 1 593 ? 19.689 12.380 -25.025 1.00 88.06 593 SER A CA 1
ATOM 4677 C C . SER A 1 593 ? 19.671 10.882 -25.350 1.00 88.06 593 SER A C 1
ATOM 4679 O O . SER A 1 593 ? 20.717 10.247 -25.278 1.00 88.06 593 SER A O 1
ATOM 4681 N N . ARG A 1 594 ? 18.547 10.354 -25.857 1.00 90.50 594 ARG A N 1
ATOM 4682 C CA . ARG A 1 594 ? 18.426 8.954 -26.309 1.00 90.50 594 ARG A CA 1
ATOM 4683 C C . ARG A 1 594 ? 19.315 8.646 -27.517 1.00 90.50 594 ARG A C 1
ATOM 4685 O O . ARG A 1 594 ? 19.995 7.626 -27.544 1.00 90.50 594 ARG A O 1
ATOM 4692 N N . MET A 1 595 ? 19.404 9.574 -28.472 1.00 91.56 595 MET A N 1
ATOM 4693 C CA . MET A 1 595 ? 20.349 9.479 -29.592 1.00 91.56 595 MET A CA 1
ATOM 4694 C C . MET A 1 595 ? 21.811 9.421 -29.112 1.00 91.56 595 MET A C 1
ATOM 4696 O O . MET A 1 595 ? 22.622 8.691 -29.676 1.00 91.56 595 MET A O 1
ATOM 4700 N N . MET A 1 596 ? 22.164 10.170 -28.064 1.00 93.50 596 MET A N 1
ATOM 4701 C CA . MET A 1 596 ? 23.503 10.118 -27.470 1.00 93.50 596 MET A CA 1
ATOM 4702 C C . MET A 1 596 ? 23.756 8.806 -26.717 1.00 93.50 596 MET A C 1
ATOM 4704 O O . MET A 1 596 ? 24.887 8.326 -26.747 1.00 93.50 596 MET A O 1
ATOM 4708 N N . ASP A 1 597 ? 22.735 8.190 -26.111 1.00 93.88 597 ASP A N 1
ATOM 4709 C CA . ASP A 1 597 ? 22.841 6.846 -25.527 1.00 93.88 597 ASP A CA 1
ATOM 4710 C C . ASP A 1 597 ? 23.206 5.801 -26.610 1.00 93.88 597 ASP A C 1
ATOM 4712 O O . ASP A 1 597 ? 24.112 4.991 -26.397 1.00 93.88 597 ASP A O 1
ATOM 4716 N N . GLU A 1 598 ? 22.600 5.884 -27.807 1.00 95.44 598 GLU A N 1
ATOM 4717 C CA . GLU A 1 598 ? 22.983 5.077 -28.985 1.00 95.44 598 GLU A CA 1
ATOM 4718 C C . GLU A 1 598 ? 24.427 5.365 -29.451 1.00 95.44 598 GLU A C 1
ATOM 4720 O O . GLU A 1 598 ? 25.231 4.442 -29.586 1.00 95.44 598 GLU A O 1
ATOM 4725 N N . ILE A 1 599 ? 24.804 6.640 -29.618 1.00 96.19 599 ILE A N 1
ATOM 4726 C CA . ILE A 1 599 ? 26.160 7.041 -30.051 1.00 96.19 599 ILE A CA 1
ATOM 4727 C C . ILE A 1 599 ? 27.240 6.577 -29.055 1.00 96.19 599 ILE A C 1
ATOM 4729 O O . ILE A 1 599 ? 28.334 6.169 -29.459 1.00 96.19 599 ILE A O 1
ATOM 4733 N N . MET A 1 600 ? 26.960 6.626 -27.749 1.00 96.25 600 MET A N 1
ATOM 4734 C CA . MET A 1 600 ? 27.874 6.119 -26.725 1.00 96.25 600 MET A CA 1
ATOM 4735 C C . MET A 1 600 ? 27.993 4.595 -26.780 1.00 96.25 600 MET A C 1
ATOM 4737 O O . MET A 1 600 ? 29.109 4.084 -26.674 1.00 96.25 600 MET A O 1
ATOM 4741 N N . ALA A 1 601 ? 26.891 3.870 -26.985 1.00 96.38 601 ALA A N 1
ATOM 4742 C CA . ALA A 1 601 ? 26.916 2.419 -27.139 1.00 96.38 601 ALA A CA 1
ATOM 4743 C C . ALA A 1 601 ? 27.788 1.988 -28.336 1.00 96.38 601 ALA A C 1
ATOM 4745 O O . ALA A 1 601 ? 28.694 1.168 -28.166 1.00 96.38 601 ALA A O 1
ATOM 4746 N N . ASP A 1 602 ? 27.611 2.620 -29.501 1.00 96.44 602 ASP A N 1
ATOM 4747 C CA . ASP A 1 602 ? 28.439 2.399 -30.696 1.00 96.44 602 ASP A CA 1
ATOM 4748 C C . ASP A 1 602 ? 29.923 2.706 -30.449 1.00 96.44 602 ASP A C 1
ATOM 4750 O O . ASP A 1 602 ? 30.806 1.926 -30.823 1.00 96.44 602 ASP A O 1
ATOM 4754 N N . PHE A 1 603 ? 30.230 3.816 -29.771 1.00 97.12 603 PHE A N 1
ATOM 4755 C CA . PHE A 1 603 ? 31.607 4.182 -29.435 1.00 97.12 603 PHE A CA 1
ATOM 4756 C C . PHE A 1 603 ? 32.267 3.173 -28.481 1.00 97.12 603 PHE A C 1
ATOM 4758 O O . PHE A 1 603 ? 33.422 2.780 -28.683 1.00 97.12 603 PHE A O 1
ATOM 4765 N N . TYR A 1 604 ? 31.548 2.719 -27.450 1.00 97.31 604 TYR A N 1
ATOM 4766 C CA . TYR A 1 604 ? 32.053 1.719 -26.507 1.00 97.31 604 TYR A CA 1
ATOM 4767 C C . TYR A 1 604 ? 32.162 0.324 -27.133 1.00 97.31 604 TYR A C 1
ATOM 4769 O O . TYR A 1 604 ? 33.088 -0.422 -26.793 1.00 97.31 604 TYR A O 1
ATOM 4777 N N . TYR A 1 605 ? 31.308 -0.015 -28.100 1.00 96.50 605 TYR A N 1
ATOM 4778 C CA . TYR A 1 605 ? 31.513 -1.183 -28.947 1.00 96.50 605 TYR A CA 1
ATOM 4779 C C . TYR A 1 605 ? 32.802 -1.057 -29.766 1.00 96.50 605 TYR A C 1
ATOM 4781 O O . TYR A 1 605 ? 33.713 -1.869 -29.598 1.00 96.50 605 TYR A O 1
ATOM 4789 N N . ALA A 1 606 ? 32.927 -0.011 -30.588 1.00 96.38 606 ALA A N 1
ATOM 4790 C CA . ALA A 1 606 ? 34.056 0.168 -31.500 1.00 96.38 606 ALA A CA 1
ATOM 4791 C C . ALA A 1 606 ? 35.414 0.231 -30.775 1.00 96.38 606 ALA A C 1
ATOM 4793 O O . ALA A 1 606 ? 36.432 -0.202 -31.316 1.00 96.38 606 ALA A O 1
ATOM 4794 N N . LYS A 1 607 ? 35.438 0.751 -29.540 1.00 96.81 607 LYS A N 1
ATOM 4795 C CA . LYS A 1 607 ? 36.660 0.922 -28.744 1.00 96.81 607 LYS A CA 1
ATOM 4796 C C . LYS A 1 607 ? 36.977 -0.240 -27.795 1.00 96.81 607 LYS A C 1
ATOM 4798 O O . LYS A 1 607 ? 38.153 -0.498 -27.544 1.00 96.81 607 LYS A O 1
ATOM 4803 N N . TYR A 1 608 ? 35.969 -0.920 -27.241 1.00 95.94 608 TYR A N 1
ATOM 4804 C CA . TYR A 1 608 ? 36.163 -1.914 -26.171 1.00 95.94 608 TYR A CA 1
ATOM 4805 C C . TYR A 1 608 ? 35.491 -3.271 -26.426 1.00 95.94 608 TYR A C 1
ATOM 4807 O O . TYR A 1 608 ? 35.733 -4.214 -25.665 1.00 95.94 608 TYR A O 1
ATOM 4815 N N . GLY A 1 609 ? 34.650 -3.403 -27.455 1.00 95.00 609 GLY A N 1
ATOM 4816 C CA . GLY A 1 609 ? 33.817 -4.583 -27.697 1.00 95.00 609 GLY A CA 1
ATOM 4817 C C . GLY A 1 609 ? 32.739 -4.774 -26.627 1.00 95.00 609 GLY A C 1
ATOM 4818 O O . GLY A 1 609 ? 32.596 -5.875 -26.092 1.00 95.00 609 GLY A O 1
ATOM 4819 N N . VAL A 1 610 ? 32.059 -3.692 -26.234 1.00 95.69 610 VAL A N 1
ATOM 4820 C CA . VAL A 1 610 ? 30.830 -3.755 -25.428 1.00 95.69 610 VAL A CA 1
ATOM 4821 C C . VAL A 1 610 ? 29.653 -3.970 -26.377 1.00 95.69 610 VAL A C 1
ATOM 4823 O O . VAL A 1 610 ? 29.249 -3.055 -27.084 1.00 95.69 610 VAL A O 1
ATOM 4826 N N . GLU A 1 611 ? 29.142 -5.195 -26.423 1.00 95.56 611 GLU A N 1
ATOM 4827 C CA . GLU A 1 611 ? 27.922 -5.539 -27.161 1.00 95.56 611 GLU A CA 1
ATOM 4828 C C . GLU A 1 611 ? 26.699 -4.908 -26.482 1.00 95.56 611 GLU A C 1
ATOM 4830 O O . GLU A 1 611 ? 26.646 -4.825 -25.252 1.00 95.56 611 GLU A O 1
ATOM 4835 N N . SER A 1 612 ? 25.715 -4.464 -27.268 1.00 97.06 612 SER A N 1
ATOM 4836 C CA . SER A 1 612 ? 24.479 -3.887 -26.733 1.00 97.06 612 SER A CA 1
ATOM 4837 C C . SER A 1 612 ? 23.306 -3.970 -27.712 1.00 97.06 612 SER A C 1
ATOM 4839 O O . SER A 1 612 ? 23.496 -4.077 -28.925 1.00 97.06 612 SER A O 1
ATOM 4841 N N . VAL A 1 613 ? 22.090 -3.910 -27.171 1.00 97.50 613 VAL A N 1
ATOM 4842 C CA . VAL A 1 613 ? 20.836 -3.831 -27.928 1.00 97.50 613 VAL A CA 1
ATOM 4843 C C . VAL A 1 613 ? 20.070 -2.584 -27.497 1.00 97.50 613 VAL A C 1
ATOM 4845 O O . VAL A 1 613 ? 19.808 -2.397 -26.310 1.00 97.50 613 VAL A O 1
ATOM 4848 N N . ALA A 1 614 ? 19.693 -1.742 -28.454 1.00 97.19 614 ALA A N 1
ATOM 4849 C CA . ALA A 1 614 ? 18.864 -0.568 -28.215 1.00 97.19 614 ALA A CA 1
ATOM 4850 C C . ALA A 1 614 ? 17.421 -0.848 -28.654 1.00 97.19 614 ALA A C 1
ATOM 4852 O O . ALA A 1 614 ? 17.188 -1.332 -29.762 1.00 97.19 614 ALA A O 1
ATOM 4853 N N . LEU A 1 615 ? 16.446 -0.511 -27.812 1.00 96.44 615 LEU A N 1
ATOM 4854 C CA . LEU A 1 615 ? 15.034 -0.474 -28.193 1.00 96.44 615 LEU A CA 1
ATOM 4855 C C . LEU A 1 615 ? 14.570 0.974 -28.264 1.00 96.44 615 LEU A C 1
ATOM 4857 O O . LEU A 1 615 ? 14.452 1.620 -27.226 1.00 96.44 615 LEU A O 1
ATOM 4861 N N . ARG A 1 616 ? 14.272 1.480 -29.463 1.00 94.81 616 ARG A N 1
ATOM 4862 C CA . ARG A 1 616 ? 13.507 2.720 -29.614 1.00 94.81 616 ARG A CA 1
ATOM 4863 C C . ARG A 1 616 ? 12.051 2.412 -29.323 1.00 94.81 616 ARG A C 1
ATOM 4865 O O . ARG A 1 616 ? 11.358 1.797 -30.131 1.00 94.81 616 ARG A O 1
ATOM 4872 N N . LEU A 1 617 ? 11.642 2.784 -28.119 1.00 93.19 617 LEU A N 1
ATOM 4873 C CA . LEU A 1 617 ? 10.266 2.697 -27.660 1.00 93.19 617 LEU A CA 1
ATOM 4874 C C . LEU A 1 617 ? 9.541 4.009 -28.019 1.00 93.19 617 LEU A C 1
ATOM 4876 O O . LEU A 1 617 ? 10.201 5.046 -28.148 1.00 93.19 617 LEU A O 1
ATOM 4880 N N . PRO A 1 618 ? 8.208 3.999 -28.163 1.00 90.19 618 PRO A N 1
ATOM 4881 C CA . PRO A 1 618 ? 7.444 5.213 -28.378 1.00 90.19 618 PRO A CA 1
ATOM 4882 C C . PRO A 1 618 ? 7.178 5.884 -27.027 1.00 90.19 618 PRO A C 1
ATOM 4884 O O . PRO A 1 618 ? 7.087 5.217 -25.996 1.00 90.19 618 PRO A O 1
ATOM 4887 N N . ASN A 1 619 ? 7.029 7.207 -27.008 1.00 78.94 619 ASN A N 1
ATOM 4888 C CA . ASN A 1 619 ? 6.907 7.956 -25.744 1.00 78.94 619 ASN A CA 1
ATOM 4889 C C . ASN A 1 619 ? 5.570 7.677 -25.031 1.00 78.94 619 ASN A C 1
ATOM 4891 O O . ASN A 1 619 ? 5.477 7.743 -23.807 1.00 78.94 619 ASN A O 1
ATOM 4895 N N . GLY A 1 620 ? 4.531 7.307 -25.787 1.00 85.12 620 GLY A N 1
ATOM 4896 C CA . GLY A 1 620 ? 3.225 6.918 -25.266 1.00 85.12 620 GLY A CA 1
ATOM 4897 C C . GLY A 1 620 ? 3.188 5.503 -24.681 1.00 85.12 620 GLY A C 1
ATOM 4898 O O . GLY A 1 620 ? 2.298 4.740 -25.048 1.00 85.12 620 GLY A O 1
ATOM 4899 N N . ILE A 1 621 ? 4.113 5.117 -23.790 1.00 89.94 621 ILE A N 1
ATOM 4900 C CA . ILE A 1 621 ? 3.950 3.868 -23.022 1.00 89.94 621 ILE A CA 1
ATOM 4901 C C . ILE A 1 621 ? 2.885 4.079 -21.943 1.00 89.94 621 ILE A C 1
ATOM 4903 O O . ILE A 1 621 ? 2.999 4.967 -21.093 1.00 89.94 621 ILE A O 1
ATOM 4907 N N . TYR A 1 622 ? 1.855 3.236 -21.958 1.00 90.12 622 TYR A N 1
ATOM 4908 C CA . TYR A 1 622 ? 0.700 3.360 -21.072 1.00 90.12 622 TYR A CA 1
ATOM 4909 C C . TYR A 1 622 ? 0.191 1.991 -20.592 1.00 90.12 622 TYR A C 1
ATOM 4911 O O . TYR A 1 622 ? 0.475 0.949 -21.189 1.00 90.12 622 TYR A O 1
ATOM 4919 N N . GLY A 1 623 ? -0.542 1.980 -19.479 1.00 90.94 623 GLY A N 1
ATOM 4920 C CA . GLY A 1 623 ? -1.029 0.758 -18.839 1.00 90.94 623 GLY A CA 1
ATOM 4921 C C . GLY A 1 623 ? -1.243 0.920 -17.332 1.00 90.94 623 GLY A C 1
ATOM 4922 O O . GLY A 1 623 ? -1.204 2.038 -16.814 1.00 90.94 623 GLY A O 1
ATOM 4923 N N . PRO A 1 624 ? -1.427 -0.190 -16.595 1.00 88.81 624 PRO A N 1
ATOM 4924 C CA . PRO A 1 624 ? -1.362 -0.197 -15.136 1.00 88.81 624 PRO A CA 1
ATOM 4925 C C . PRO A 1 624 ? -0.039 0.380 -14.605 1.00 88.81 624 PRO A C 1
ATOM 4927 O O . PRO A 1 624 ? 0.978 0.349 -15.295 1.00 88.81 624 PRO A O 1
ATOM 4930 N N . TRP A 1 625 ? -0.016 0.845 -13.356 1.00 86.50 625 TRP A N 1
ATOM 4931 C CA . TRP A 1 625 ? 1.174 1.338 -12.626 1.00 86.50 625 TRP A CA 1
ATOM 4932 C C . TRP A 1 625 ? 1.849 2.618 -13.132 1.00 86.50 625 TRP A C 1
ATOM 4934 O O . TRP A 1 625 ? 2.728 3.153 -12.455 1.00 86.50 625 TRP A O 1
ATOM 4944 N N . VAL A 1 626 ? 1.378 3.152 -14.253 1.00 81.94 626 VAL A N 1
ATOM 4945 C CA . VAL A 1 626 ? 1.489 4.563 -14.636 1.00 81.94 626 VAL A CA 1
ATOM 4946 C C . VAL A 1 626 ? 1.244 5.490 -13.436 1.00 81.94 626 VAL A C 1
ATOM 4948 O O . VAL A 1 626 ? 0.281 5.301 -12.684 1.00 81.94 626 VAL A O 1
ATOM 4951 N N . ARG A 1 627 ? 2.090 6.513 -13.245 1.00 75.12 627 ARG A N 1
ATOM 4952 C CA . ARG A 1 627 ? 1.927 7.456 -12.130 1.00 75.12 627 ARG A CA 1
ATOM 4953 C C . ARG A 1 627 ? 1.031 8.620 -12.542 1.00 75.12 627 ARG A C 1
ATOM 4955 O O . ARG A 1 627 ? 1.091 9.121 -13.660 1.00 75.12 627 ARG A O 1
ATOM 4962 N N . THR A 1 628 ? 0.278 9.145 -11.575 1.00 64.06 628 THR A N 1
ATOM 4963 C CA . THR A 1 628 ? -0.632 10.306 -11.736 1.00 64.06 628 THR A CA 1
ATOM 4964 C C . THR A 1 628 ? 0.047 11.617 -12.157 1.00 64.06 628 THR A C 1
ATOM 4966 O O . THR A 1 628 ? -0.620 12.634 -12.326 1.00 64.06 628 THR A O 1
ATOM 4969 N N . SER A 1 629 ? 1.374 11.623 -12.257 1.00 57.66 629 SER A N 1
ATOM 4970 C CA . SER A 1 629 ? 2.205 12.789 -12.536 1.00 57.66 629 SER A CA 1
ATOM 4971 C C . SER A 1 629 ? 2.976 12.706 -13.850 1.00 57.66 629 SER A C 1
ATOM 4973 O O . SER A 1 629 ? 3.686 13.655 -14.152 1.00 57.66 629 SER A O 1
ATOM 4975 N N . ASP A 1 630 ? 2.893 11.600 -14.591 1.00 60.00 630 ASP A N 1
ATOM 4976 C CA . ASP A 1 630 ? 3.747 11.379 -15.760 1.00 60.00 630 ASP A CA 1
ATOM 4977 C C . ASP A 1 630 ? 3.070 11.963 -17.011 1.00 60.00 630 ASP A C 1
ATOM 4979 O O . ASP A 1 630 ? 2.098 11.381 -17.460 1.00 60.00 630 ASP A O 1
ATOM 4983 N N . VAL A 1 631 ? 3.529 13.097 -17.566 1.00 49.19 631 VAL A N 1
ATOM 4984 C CA . VAL A 1 631 ? 2.837 13.922 -18.601 1.00 49.19 631 VAL A CA 1
ATOM 4985 C C . VAL A 1 631 ? 2.063 13.172 -19.699 1.00 49.19 631 VAL A C 1
ATOM 4987 O O . VAL A 1 631 ? 0.878 13.455 -19.860 1.00 49.19 631 VAL A O 1
ATOM 4990 N N . ALA A 1 632 ? 2.646 12.186 -20.394 1.00 47.66 632 ALA A N 1
ATOM 4991 C CA . ALA A 1 632 ? 1.924 11.390 -21.408 1.00 47.66 632 ALA A CA 1
ATOM 4992 C C . ALA A 1 632 ? 0.657 10.700 -20.846 1.00 47.66 632 ALA A C 1
ATOM 4994 O O . ALA A 1 632 ? -0.334 10.481 -21.538 1.00 47.66 632 ALA A O 1
ATOM 4995 N N . ASN A 1 633 ? 0.677 10.421 -19.546 1.00 54.78 633 ASN A N 1
ATOM 4996 C CA . ASN A 1 633 ? -0.415 9.905 -18.740 1.00 54.78 633 ASN A CA 1
ATOM 4997 C C . ASN A 1 633 ? -1.045 10.955 -17.801 1.00 54.78 633 ASN A C 1
ATOM 4999 O O . ASN A 1 633 ? -2.024 10.642 -17.129 1.00 54.78 633 ASN A O 1
ATOM 5003 N N . ALA A 1 634 ? -0.559 12.199 -17.750 1.00 53.88 634 ALA A N 1
ATOM 5004 C CA . ALA A 1 634 ? -1.210 13.292 -17.029 1.00 53.88 634 ALA A CA 1
ATOM 5005 C C . ALA A 1 634 ? -2.501 13.715 -17.738 1.00 53.88 634 ALA A C 1
ATOM 5007 O O . ALA A 1 634 ? -3.440 14.137 -17.070 1.00 53.88 634 ALA A O 1
ATOM 5008 N N . GLU A 1 635 ? -2.603 13.509 -19.055 1.00 58.09 635 GLU A N 1
ATOM 5009 C CA . GLU A 1 635 ? -3.868 13.628 -19.791 1.00 58.09 635 GLU A CA 1
ATOM 5010 C C . GLU A 1 635 ? -4.817 12.476 -19.455 1.00 58.09 635 GLU A C 1
ATOM 5012 O O . GLU A 1 635 ? -5.983 12.712 -19.135 1.00 58.09 635 GLU A O 1
ATOM 5017 N N . PHE A 1 636 ? -4.305 11.243 -19.385 1.00 61.19 636 PHE A N 1
ATOM 5018 C CA . PHE A 1 636 ? -5.068 10.099 -18.876 1.00 61.19 636 PHE A CA 1
ATOM 5019 C C . PHE A 1 636 ? -5.493 10.294 -17.411 1.00 61.19 636 PHE A C 1
ATOM 5021 O O . PHE A 1 636 ? -6.589 9.893 -17.026 1.00 61.19 636 PHE A O 1
ATOM 5028 N N . TRP A 1 637 ? -4.683 10.978 -16.598 1.00 62.28 637 TRP A N 1
ATOM 5029 C CA . TRP A 1 637 ? -5.006 11.329 -15.218 1.00 62.28 637 TRP A CA 1
ATOM 5030 C C . TRP A 1 637 ? -5.949 12.534 -15.107 1.00 62.28 637 TRP A C 1
ATOM 5032 O O . TRP A 1 637 ? -6.791 12.548 -14.213 1.00 62.28 637 TRP A O 1
ATOM 5042 N N . LYS A 1 638 ? -5.911 13.512 -16.018 1.00 62.16 638 LYS A N 1
ATOM 5043 C CA . LYS A 1 638 ? -6.951 14.550 -16.130 1.00 62.16 638 LYS A CA 1
ATOM 5044 C C . LYS A 1 638 ? -8.283 13.912 -16.491 1.00 62.16 638 LYS A C 1
ATOM 5046 O O . LYS A 1 638 ? -9.269 14.179 -15.820 1.00 62.16 638 LYS A O 1
ATOM 5051 N N . VAL A 1 639 ? -8.307 12.986 -17.450 1.00 58.56 639 VAL A N 1
ATOM 5052 C CA . VAL A 1 639 ? -9.489 12.157 -17.728 1.00 58.56 639 VAL A CA 1
ATOM 5053 C C . VAL A 1 639 ? -9.889 11.344 -16.487 1.00 58.56 639 VAL A C 1
ATOM 5055 O O . VAL A 1 639 ? -11.062 11.351 -16.130 1.00 58.56 639 VAL A O 1
ATOM 5058 N N . SER A 1 640 ? -8.943 10.730 -15.767 1.00 59.66 640 SER A N 1
ATOM 5059 C CA . SER A 1 640 ? -9.202 9.941 -14.548 1.00 59.66 640 SER A CA 1
ATOM 5060 C C . SER A 1 640 ? -9.680 10.764 -13.344 1.00 59.66 640 SER A C 1
ATOM 5062 O O . SER A 1 640 ? -10.415 10.243 -12.510 1.00 59.66 640 SER A O 1
ATOM 5064 N N . SER A 1 641 ? -9.286 12.031 -13.224 1.00 59.53 641 SER A N 1
ATOM 5065 C CA . SER A 1 641 ? -9.663 12.930 -12.123 1.00 59.53 641 SER A CA 1
ATOM 5066 C C . SER A 1 641 ? -10.931 13.722 -12.444 1.00 59.53 641 SER A C 1
ATOM 5068 O O . SER A 1 641 ? -11.774 13.904 -11.566 1.00 59.53 641 SER A O 1
ATOM 5070 N N . VAL A 1 642 ? -11.158 14.076 -13.713 1.00 59.28 642 VAL A N 1
ATOM 5071 C CA . VAL A 1 642 ? -12.477 14.467 -14.240 1.00 59.28 642 VAL A CA 1
ATOM 5072 C C . VAL A 1 642 ? -13.472 13.311 -14.089 1.00 59.28 642 VAL A C 1
ATOM 5074 O O . VAL A 1 642 ? -14.631 13.542 -13.758 1.00 59.28 642 VAL A O 1
ATOM 5077 N N . LEU A 1 643 ? -13.029 12.060 -14.237 1.00 58.81 643 LEU A N 1
ATOM 5078 C CA . LEU A 1 643 ? -13.822 10.873 -13.924 1.00 58.81 643 LEU A CA 1
ATOM 5079 C C . LEU A 1 643 ? -14.126 10.737 -12.444 1.00 58.81 643 LEU A C 1
ATOM 5081 O O . LEU A 1 643 ? -15.290 10.615 -12.081 1.00 58.81 643 LEU A O 1
ATOM 5085 N N . GLN A 1 644 ? -13.095 10.752 -11.601 1.00 61.22 644 GLN A N 1
ATOM 5086 C CA . GLN A 1 644 ? -13.250 10.602 -10.162 1.00 61.22 644 GLN A CA 1
ATOM 5087 C C . GLN A 1 644 ? -14.182 11.689 -9.610 1.00 61.22 644 GLN A C 1
ATOM 5089 O O . GLN A 1 644 ? -15.165 11.373 -8.947 1.00 61.22 644 GLN A O 1
ATOM 5094 N N . SER A 1 645 ? -13.992 12.947 -10.015 1.00 60.97 645 SER A N 1
ATOM 5095 C CA . SER A 1 645 ? -14.911 14.041 -9.678 1.00 60.97 645 SER A CA 1
ATOM 5096 C C . SER A 1 645 ? -16.305 13.900 -10.312 1.00 60.97 645 SER A C 1
ATOM 5098 O O . SER A 1 645 ? -17.285 14.226 -9.647 1.00 60.97 645 SER A O 1
ATOM 5100 N N . SER A 1 646 ? -16.452 13.349 -11.524 1.00 57.62 646 SER A N 1
ATOM 5101 C CA . SER A 1 646 ? -17.767 13.019 -12.122 1.00 57.62 646 SER A CA 1
ATOM 5102 C C . SER A 1 646 ? -18.463 11.807 -11.483 1.00 57.62 646 SER A C 1
ATOM 5104 O O . SER A 1 646 ? -19.648 11.586 -11.726 1.00 57.62 646 SER A O 1
ATOM 5106 N N . LEU A 1 647 ? -17.736 10.999 -10.707 1.00 58.19 647 LEU A N 1
ATOM 5107 C CA . LEU A 1 647 ? -18.248 9.864 -9.937 1.00 58.19 647 LEU A CA 1
ATOM 5108 C C . LEU A 1 647 ? -18.527 10.243 -8.470 1.00 58.19 647 LEU A C 1
ATOM 5110 O O . LEU A 1 647 ? -19.339 9.588 -7.815 1.00 58.19 647 LEU A O 1
ATOM 5114 N N . GLU A 1 648 ? -17.825 11.240 -7.925 1.00 59.66 648 GLU A N 1
ATOM 5115 C CA . GLU A 1 648 ? -17.916 11.694 -6.526 1.00 59.66 648 GLU A CA 1
ATOM 5116 C C . GLU A 1 648 ? -18.831 12.911 -6.336 1.00 59.66 648 GLU A C 1
ATOM 5118 O O . GLU A 1 648 ? -19.524 13.008 -5.323 1.00 59.66 648 GLU A O 1
ATOM 5123 N N . SER A 1 649 ? -18.861 13.835 -7.298 1.00 54.53 649 SER A N 1
ATOM 5124 C CA . SER A 1 649 ? -19.693 15.039 -7.242 1.00 54.53 649 SER A CA 1
ATOM 5125 C C . SER A 1 649 ? -20.988 14.873 -8.037 1.00 54.53 649 SER A C 1
ATOM 5127 O O . SER A 1 649 ? -21.053 14.138 -9.017 1.00 54.53 649 SER A O 1
ATOM 5129 N N . HIS A 1 650 ? -22.029 15.621 -7.664 1.00 53.78 650 HIS A N 1
ATOM 5130 C CA . HIS A 1 650 ? -23.270 15.727 -8.446 1.00 53.78 650 HIS A CA 1
ATOM 5131 C C . HIS A 1 650 ? -23.133 16.708 -9.634 1.00 53.78 650 HIS A C 1
ATOM 5133 O O . HIS A 1 650 ? -24.112 17.310 -10.070 1.00 53.78 650 HIS A O 1
ATOM 5139 N N . CYS A 1 651 ? -21.913 16.903 -10.144 1.00 48.75 651 CYS A N 1
ATOM 5140 C CA . CYS A 1 651 ? -21.656 17.690 -11.342 1.00 48.75 651 CYS A CA 1
ATOM 5141 C C . CYS A 1 651 ? -22.214 16.960 -12.568 1.00 48.75 651 CYS A C 1
ATOM 5143 O O . CYS A 1 651 ? -21.891 15.795 -12.810 1.00 48.75 651 CYS A O 1
ATOM 5145 N N . THR A 1 652 ? -23.006 17.645 -13.394 1.00 57.34 652 THR A N 1
ATOM 5146 C CA . THR A 1 652 ? -23.273 17.171 -14.756 1.00 57.34 652 THR A CA 1
ATOM 5147 C C . THR A 1 652 ? -21.936 17.107 -15.488 1.00 57.34 652 THR A C 1
ATOM 5149 O O . THR A 1 652 ? -21.274 18.133 -15.639 1.00 57.34 652 THR A O 1
ATOM 5152 N N . ALA A 1 653 ? -21.513 15.903 -15.892 1.00 56.62 653 ALA A N 1
ATOM 5153 C CA . ALA A 1 653 ? -20.122 15.632 -16.277 1.00 56.62 653 ALA A CA 1
ATOM 5154 C C . ALA A 1 653 ? -19.560 16.622 -17.314 1.00 56.62 653 ALA A C 1
ATOM 5156 O O . ALA A 1 653 ? -18.411 17.028 -17.193 1.00 56.62 653 ALA A O 1
ATOM 5157 N N . GLU A 1 654 ? -20.381 17.082 -18.261 1.00 59.50 654 GLU A N 1
ATOM 5158 C CA . GLU A 1 654 ? -20.045 18.119 -19.247 1.00 59.50 654 GLU A CA 1
ATOM 5159 C C . GLU A 1 654 ? -19.448 19.389 -18.615 1.00 59.50 654 GLU A C 1
ATOM 5161 O O . GLU A 1 654 ? -18.450 19.903 -19.106 1.00 59.50 654 GLU A O 1
ATOM 5166 N N . ASN A 1 655 ? -19.986 19.874 -17.491 1.00 64.00 655 ASN A N 1
ATOM 5167 C CA . ASN A 1 655 ? -19.493 21.091 -16.837 1.00 64.00 655 ASN A CA 1
ATOM 5168 C C . ASN A 1 655 ? -18.111 20.885 -16.195 1.00 64.00 655 ASN A C 1
ATOM 5170 O O . ASN A 1 655 ? -17.262 21.775 -16.270 1.00 64.00 655 ASN A O 1
ATOM 5174 N N . CYS A 1 656 ? -17.857 19.713 -15.606 1.00 62.03 656 CYS A N 1
ATOM 5175 C CA . CYS A 1 656 ? -16.564 19.383 -14.997 1.00 62.03 656 CYS A CA 1
ATOM 5176 C C . CYS A 1 656 ? -15.506 18.962 -16.038 1.00 62.03 656 CYS A C 1
ATOM 5178 O O . CYS A 1 656 ? -14.325 19.261 -15.866 1.00 62.03 656 CYS A O 1
ATOM 5180 N N . ILE A 1 657 ? -15.925 18.364 -17.160 1.00 63.34 657 ILE A N 1
ATOM 5181 C CA . ILE A 1 657 ? -15.105 18.159 -18.364 1.00 63.34 657 ILE A CA 1
ATOM 5182 C C . ILE A 1 657 ? -14.684 19.526 -18.928 1.00 63.34 657 ILE A C 1
ATOM 5184 O O . ILE A 1 657 ? -13.495 19.840 -18.982 1.00 63.34 657 ILE A O 1
ATOM 5188 N N . ASN A 1 658 ? -15.649 20.372 -19.297 1.00 65.75 658 ASN A N 1
ATOM 5189 C CA . ASN A 1 658 ? -15.395 21.589 -20.070 1.00 65.75 658 ASN A CA 1
ATOM 5190 C C . ASN A 1 658 ? -14.598 22.641 -19.285 1.00 65.75 658 ASN A C 1
ATOM 5192 O O . ASN A 1 658 ? -13.710 23.275 -19.851 1.00 65.75 658 ASN A O 1
ATOM 5196 N N . SER A 1 659 ? -14.852 22.805 -17.983 1.00 63.09 659 SER A N 1
ATOM 5197 C CA . SER A 1 659 ? -14.091 23.753 -17.149 1.00 63.09 659 SER A CA 1
ATOM 5198 C C . SER A 1 659 ? -12.636 23.336 -16.890 1.00 63.09 659 SER A C 1
ATOM 5200 O O . SER A 1 659 ? -11.806 24.203 -16.631 1.00 63.09 659 SER A O 1
ATOM 5202 N N . THR A 1 660 ? -12.304 22.044 -17.005 1.00 61.78 660 THR A N 1
ATOM 5203 C CA . THR A 1 660 ? -10.949 21.522 -16.733 1.00 61.78 660 THR A CA 1
ATOM 5204 C C . THR A 1 660 ? -10.085 21.396 -18.000 1.00 61.78 660 THR A C 1
ATOM 5206 O O . THR A 1 660 ? -8.860 21.386 -17.910 1.00 61.78 660 THR A O 1
ATOM 5209 N N . LEU A 1 661 ? -10.696 21.281 -19.188 1.00 59.00 661 LEU A N 1
ATOM 5210 C CA . LEU A 1 661 ? -10.027 20.788 -20.409 1.00 59.00 661 LEU A CA 1
ATOM 5211 C C . LEU A 1 661 ? -9.950 21.782 -21.588 1.00 59.00 661 LEU A C 1
ATOM 5213 O O . LEU A 1 661 ? -9.525 21.384 -22.673 1.00 59.00 661 LEU A O 1
ATOM 5217 N N . THR A 1 662 ? -10.356 23.046 -21.423 1.00 56.81 662 THR A N 1
ATOM 5218 C CA . THR A 1 662 ? -10.575 23.980 -22.555 1.00 56.81 662 THR A CA 1
ATOM 5219 C C . THR A 1 662 ? -9.470 25.006 -22.839 1.00 56.81 662 THR A C 1
ATOM 5221 O O . THR A 1 662 ? -9.554 25.674 -23.862 1.00 56.81 662 THR A O 1
ATOM 5224 N N . SER A 1 663 ? -8.435 25.158 -22.001 1.00 55.75 663 SER A N 1
ATOM 5225 C CA . SER A 1 663 ? -7.574 26.362 -22.037 1.00 55.75 663 SER A CA 1
ATOM 5226 C C . SER A 1 663 ? -6.122 26.197 -22.525 1.00 55.75 663 SER A C 1
ATOM 5228 O O . SER A 1 663 ? -5.366 27.161 -22.427 1.00 55.75 663 SER A O 1
ATOM 5230 N N . SER A 1 664 ? -5.684 25.018 -22.991 1.00 57.31 664 SER A N 1
ATOM 5231 C CA . SER A 1 664 ? -4.285 24.810 -23.437 1.00 57.31 664 SER A CA 1
ATOM 5232 C C . SER A 1 664 ? -4.066 23.615 -24.388 1.00 57.31 664 SER A C 1
ATOM 5234 O O . SER A 1 664 ? -3.015 22.984 -24.327 1.00 57.31 664 SER A O 1
ATOM 5236 N N . TRP A 1 665 ? -5.056 23.248 -25.214 1.00 56.34 665 TRP A N 1
ATOM 5237 C CA . TRP A 1 665 ? -5.074 21.968 -25.959 1.00 56.34 665 TRP A CA 1
ATOM 5238 C C . TRP A 1 665 ? -5.328 22.132 -27.467 1.00 56.34 665 TRP A C 1
ATOM 5240 O O . TRP A 1 665 ? -5.984 21.296 -28.076 1.00 56.34 665 TRP A O 1
ATOM 5250 N N . GLU A 1 666 ? -4.839 23.221 -28.069 1.00 63.31 666 GLU A N 1
ATOM 5251 C CA . GLU A 1 666 ? -5.041 23.544 -29.497 1.00 63.31 666 GLU A CA 1
ATOM 5252 C C . GLU A 1 666 ? -3.960 22.960 -30.432 1.00 63.31 666 GLU A C 1
ATOM 5254 O O . GLU A 1 666 ? -3.869 23.339 -31.601 1.00 63.31 666 GLU A O 1
ATOM 5259 N N . HIS A 1 667 ? -3.110 22.057 -29.939 1.00 68.44 667 HIS A N 1
ATOM 5260 C CA . HIS A 1 667 ? -2.118 21.354 -30.755 1.00 68.44 667 HIS A CA 1
ATOM 5261 C C . HIS A 1 667 ? -2.569 19.910 -30.974 1.00 68.44 667 HIS A C 1
ATOM 5263 O O . HIS A 1 667 ? -2.660 19.114 -30.041 1.00 68.44 667 HIS A O 1
ATOM 5269 N N . ASP A 1 668 ? -2.901 19.604 -32.229 1.00 74.25 668 ASP A N 1
ATOM 5270 C CA . ASP A 1 668 ? -3.467 18.327 -32.681 1.00 74.25 668 ASP A CA 1
ATOM 5271 C C . ASP A 1 668 ? -2.348 17.289 -32.923 1.00 74.25 668 ASP A C 1
ATOM 5273 O O . ASP A 1 668 ? -2.274 16.619 -33.957 1.00 74.25 668 ASP A O 1
ATOM 5277 N N . ASP A 1 669 ? -1.406 17.229 -31.977 1.00 79.25 669 ASP A N 1
ATOM 5278 C CA . ASP A 1 669 ? -0.202 16.410 -32.063 1.00 79.25 669 ASP A CA 1
ATOM 5279 C C . ASP A 1 669 ? -0.551 14.924 -31.943 1.00 79.25 669 ASP A C 1
ATOM 5281 O O . ASP A 1 669 ? -1.315 14.504 -31.066 1.00 79.25 669 ASP A O 1
ATOM 5285 N N . LYS A 1 670 ? 0.032 14.116 -32.834 1.00 85.00 670 LYS A N 1
ATOM 5286 C CA . LYS A 1 670 ? -0.193 12.670 -32.908 1.00 85.00 670 LYS A CA 1
ATOM 5287 C C . LYS A 1 670 ? 0.951 11.901 -32.258 1.00 85.00 670 LYS A C 1
ATOM 5289 O O . LYS A 1 670 ? 2.110 12.132 -32.583 1.00 85.00 670 LYS A O 1
ATOM 5294 N N . TRP A 1 671 ? 0.604 10.945 -31.404 1.00 84.62 671 TRP A N 1
ATOM 5295 C CA . TRP A 1 671 ? 1.524 10.145 -30.599 1.00 84.62 671 TRP A CA 1
ATOM 5296 C C . TRP A 1 671 ? 1.364 8.656 -30.936 1.00 84.62 671 TRP A C 1
ATOM 5298 O O . TRP A 1 671 ? 0.245 8.184 -31.150 1.00 84.62 671 TRP A O 1
ATOM 5308 N N . ASP A 1 672 ? 2.467 7.903 -30.973 1.00 88.25 672 ASP A N 1
ATOM 5309 C CA . ASP A 1 672 ? 2.420 6.434 -30.958 1.00 88.25 672 ASP A CA 1
ATOM 5310 C C . ASP A 1 672 ? 2.202 5.959 -29.507 1.00 88.25 672 ASP A C 1
ATOM 5312 O O . ASP A 1 672 ? 2.934 6.359 -28.595 1.00 88.25 672 ASP A O 1
ATOM 5316 N N . PHE A 1 673 ? 1.173 5.133 -29.295 1.00 89.88 673 PHE A N 1
ATOM 5317 C CA . PHE A 1 673 ? 0.773 4.614 -27.989 1.00 89.88 673 PHE A CA 1
ATOM 5318 C C . PHE A 1 673 ? 0.963 3.096 -27.916 1.00 89.88 673 PHE A C 1
ATOM 5320 O O . PHE A 1 673 ? 0.215 2.330 -28.529 1.00 89.88 673 PHE A O 1
ATOM 5327 N N . LEU A 1 674 ? 1.911 2.648 -27.091 1.00 93.12 674 LEU A N 1
ATOM 5328 C CA . LEU A 1 674 ? 2.233 1.235 -26.891 1.00 93.12 674 LEU A CA 1
ATOM 5329 C C . LEU A 1 674 ? 1.817 0.772 -25.492 1.00 93.12 674 LEU A C 1
ATOM 5331 O O . LEU A 1 674 ? 2.218 1.347 -24.479 1.00 93.12 674 LEU A O 1
ATOM 5335 N N . TYR A 1 675 ? 1.024 -0.295 -25.429 1.00 94.88 675 TYR A N 1
ATOM 5336 C CA . TYR A 1 675 ? 0.593 -0.861 -24.156 1.00 94.88 675 TYR A CA 1
ATOM 5337 C C . TYR A 1 675 ? 1.759 -1.582 -23.454 1.00 94.88 675 TYR A C 1
ATOM 5339 O O . TYR A 1 675 ? 2.542 -2.296 -24.084 1.00 94.88 675 TYR A O 1
ATOM 5347 N N . VAL A 1 676 ? 1.881 -1.394 -22.138 1.00 94.19 676 VAL A N 1
ATOM 5348 C CA . VAL A 1 676 ? 3.073 -1.771 -21.356 1.00 94.19 676 VAL A CA 1
ATOM 5349 C C . VAL A 1 676 ? 3.450 -3.260 -21.432 1.00 94.19 676 VAL A C 1
ATOM 5351 O O . VAL A 1 676 ? 4.639 -3.570 -21.467 1.00 94.19 676 VAL A O 1
ATOM 5354 N N . ASP A 1 677 ? 2.485 -4.183 -21.540 1.00 94.50 677 ASP A N 1
ATOM 5355 C CA . ASP A 1 677 ? 2.776 -5.619 -21.709 1.00 94.50 677 ASP A CA 1
ATOM 5356 C C . ASP A 1 677 ? 3.515 -5.932 -23.019 1.00 94.50 677 ASP A C 1
ATOM 5358 O O . ASP A 1 677 ? 4.421 -6.764 -23.025 1.00 94.50 677 ASP A O 1
ATOM 5362 N N . ASP A 1 678 ? 3.165 -5.260 -24.118 1.00 96.69 678 ASP A N 1
ATOM 5363 C CA . ASP A 1 678 ? 3.817 -5.449 -25.419 1.00 96.69 678 ASP A CA 1
ATOM 5364 C C . ASP A 1 678 ? 5.237 -4.860 -25.425 1.00 96.69 678 ASP A C 1
ATOM 5366 O O . ASP A 1 678 ? 6.168 -5.462 -25.973 1.00 96.69 678 ASP A O 1
ATOM 5370 N N . ALA A 1 679 ? 5.433 -3.722 -24.749 1.00 96.00 679 ALA A N 1
ATOM 5371 C CA . ALA A 1 679 ? 6.764 -3.168 -24.509 1.00 96.00 679 ALA A CA 1
ATOM 5372 C C . ALA A 1 679 ? 7.630 -4.140 -23.684 1.00 96.00 679 ALA A C 1
ATOM 5374 O O . ALA A 1 679 ? 8.790 -4.374 -24.023 1.00 96.00 679 ALA A O 1
ATOM 5375 N N . VAL A 1 680 ? 7.069 -4.757 -22.638 1.00 96.56 680 VAL A N 1
ATOM 5376 C CA . VAL A 1 680 ? 7.772 -5.712 -21.763 1.00 96.56 680 VAL A CA 1
ATOM 5377 C C . VAL A 1 680 ? 8.081 -7.040 -22.462 1.00 96.56 680 VAL A C 1
ATOM 5379 O O . VAL A 1 680 ? 9.209 -7.523 -22.349 1.00 96.56 680 VAL A O 1
ATOM 5382 N N . ASP A 1 681 ? 7.155 -7.613 -23.235 1.00 96.50 681 ASP A N 1
ATOM 5383 C CA . ASP A 1 681 ? 7.425 -8.816 -24.038 1.00 96.50 681 ASP A CA 1
ATOM 5384 C C . ASP A 1 681 ? 8.537 -8.554 -25.082 1.00 96.50 681 ASP A C 1
ATOM 5386 O O . ASP A 1 681 ? 9.396 -9.416 -25.305 1.00 96.50 681 ASP A O 1
ATOM 5390 N N . THR A 1 682 ? 8.580 -7.354 -25.678 1.00 97.31 682 THR A N 1
ATOM 5391 C CA . THR A 1 682 ? 9.632 -6.944 -26.634 1.00 97.31 682 THR A CA 1
ATOM 5392 C C . THR A 1 682 ? 10.981 -6.734 -25.945 1.00 97.31 682 THR A C 1
ATOM 5394 O O . THR A 1 682 ? 12.014 -7.199 -26.432 1.00 97.31 682 THR A O 1
ATOM 5397 N N . ILE A 1 683 ? 10.979 -6.111 -24.764 1.00 97.75 683 ILE A N 1
ATOM 5398 C CA . ILE A 1 683 ? 12.146 -5.993 -23.882 1.00 97.75 683 ILE A CA 1
ATOM 5399 C C . ILE A 1 683 ? 12.720 -7.376 -23.543 1.00 97.75 683 ILE A C 1
ATOM 5401 O O . ILE A 1 683 ? 13.927 -7.581 -23.667 1.00 97.75 683 ILE A O 1
ATOM 5405 N N . ILE A 1 684 ? 11.874 -8.345 -23.179 1.00 98.19 684 ILE A N 1
ATOM 5406 C CA . ILE A 1 684 ? 12.288 -9.720 -22.857 1.00 98.19 684 ILE A CA 1
ATOM 5407 C C . ILE A 1 684 ? 12.902 -10.424 -24.081 1.00 98.19 684 ILE A C 1
ATOM 5409 O O . ILE A 1 684 ? 13.863 -11.183 -23.929 1.00 98.19 684 ILE A O 1
ATOM 5413 N N . ALA A 1 685 ? 12.424 -10.149 -25.300 1.00 98.00 685 ALA A N 1
ATOM 5414 C CA . ALA A 1 685 ? 13.053 -10.647 -26.526 1.00 98.00 685 ALA A CA 1
ATOM 5415 C C . ALA A 1 685 ? 14.431 -10.015 -26.786 1.00 98.00 685 ALA A C 1
ATOM 5417 O O . ALA A 1 685 ? 15.386 -10.736 -27.075 1.00 98.00 685 ALA A O 1
ATOM 5418 N N . ALA A 1 686 ? 14.561 -8.696 -26.628 1.00 97.88 686 ALA A N 1
ATOM 5419 C CA . ALA A 1 686 ? 15.817 -7.967 -26.816 1.00 97.88 686 ALA A CA 1
ATOM 5420 C C . ALA A 1 686 ? 16.889 -8.314 -25.764 1.00 97.88 686 ALA A C 1
ATOM 5422 O O . ALA A 1 686 ? 18.078 -8.375 -26.073 1.00 97.88 686 ALA A O 1
ATOM 5423 N N . MET A 1 687 ? 16.468 -8.619 -24.532 1.00 98.12 687 MET A N 1
ATOM 5424 C CA . MET A 1 687 ? 17.334 -9.122 -23.458 1.00 98.12 687 MET A CA 1
ATOM 5425 C C . MET A 1 687 ? 17.975 -10.484 -23.763 1.00 98.12 687 MET A C 1
ATOM 5427 O O . MET A 1 687 ? 18.945 -10.831 -23.102 1.00 98.12 687 MET A O 1
ATOM 5431 N N . GLN A 1 688 ? 17.445 -11.245 -24.725 1.00 97.88 688 GLN A N 1
ATOM 5432 C CA . GLN A 1 688 ? 17.944 -12.573 -25.115 1.00 97.88 688 GLN A CA 1
ATOM 5433 C C . GLN A 1 688 ? 18.528 -12.594 -26.539 1.00 97.88 688 GLN A C 1
ATOM 5435 O O . GLN A 1 688 ? 19.065 -13.616 -26.963 1.00 97.88 688 GLN A O 1
ATOM 5440 N N . PHE A 1 689 ? 18.418 -11.483 -27.277 1.00 97.75 689 PHE A N 1
ATOM 5441 C CA . PHE A 1 689 ? 18.948 -11.327 -28.628 1.00 97.75 689 PHE A CA 1
ATOM 5442 C C . PHE A 1 689 ? 20.408 -10.861 -28.592 1.00 97.75 689 PHE A C 1
ATOM 5444 O O . PHE A 1 689 ? 20.729 -9.835 -27.992 1.00 97.75 689 PHE A O 1
ATOM 5451 N N . ARG A 1 690 ? 21.277 -11.558 -29.325 1.00 95.50 690 ARG A N 1
ATOM 5452 C CA . ARG A 1 690 ? 22.666 -11.183 -29.604 1.00 95.50 690 ARG A CA 1
ATOM 5453 C C . ARG A 1 690 ? 22.868 -11.102 -31.116 1.00 95.50 690 ARG A C 1
ATOM 5455 O O . ARG A 1 690 ? 22.424 -11.972 -31.855 1.00 95.50 690 ARG A O 1
ATOM 5462 N N . SER A 1 691 ? 23.555 -10.069 -31.597 1.00 94.31 691 SER A N 1
ATOM 5463 C CA . SER A 1 691 ? 23.863 -9.950 -33.027 1.00 94.31 691 SER A CA 1
ATOM 5464 C C . SER A 1 691 ? 24.895 -11.007 -33.454 1.00 94.31 691 SER A C 1
ATOM 5466 O O . SER A 1 691 ? 25.955 -11.064 -32.828 1.00 94.31 691 SER A O 1
ATOM 5468 N N . PRO A 1 692 ? 24.684 -11.786 -34.536 1.00 90.69 692 PRO A N 1
ATOM 5469 C CA . PRO A 1 692 ? 25.682 -12.745 -35.032 1.00 90.69 692 PRO A CA 1
ATOM 5470 C C . PRO A 1 692 ? 27.004 -12.108 -35.489 1.00 90.69 692 PRO A C 1
ATOM 5472 O O . PRO A 1 692 ? 28.028 -12.780 -35.563 1.00 90.69 692 PRO A O 1
ATOM 5475 N N . SER A 1 693 ? 27.002 -10.804 -35.790 1.00 88.88 693 SER A N 1
ATOM 5476 C CA . SER A 1 693 ? 28.208 -10.017 -36.086 1.00 88.88 693 SER A CA 1
ATOM 5477 C C . SER A 1 693 ? 28.808 -9.328 -34.853 1.00 88.88 693 SER A C 1
ATOM 5479 O O . SER A 1 693 ? 29.763 -8.565 -34.991 1.00 88.88 693 SER A O 1
ATOM 5481 N N . PHE A 1 694 ? 28.217 -9.535 -33.671 1.00 86.69 694 PHE A N 1
ATOM 5482 C CA . PHE A 1 694 ? 28.481 -8.844 -32.400 1.00 86.69 694 PHE A CA 1
ATOM 5483 C C . PHE A 1 694 ? 28.339 -7.307 -32.432 1.00 86.69 694 PHE A C 1
ATOM 5485 O O . PHE A 1 694 ? 28.513 -6.661 -31.402 1.00 86.69 694 PHE A O 1
ATOM 5492 N N . LEU A 1 695 ? 27.970 -6.713 -33.576 1.00 92.50 695 LEU A N 1
ATOM 5493 C CA . LEU A 1 695 ? 27.658 -5.286 -33.696 1.00 92.50 695 LEU A CA 1
ATOM 5494 C C . LEU A 1 695 ? 26.490 -4.894 -32.770 1.00 92.50 695 LEU A C 1
ATOM 5496 O O . LEU A 1 695 ? 25.580 -5.711 -32.586 1.00 92.50 695 LEU A O 1
ATOM 5500 N N . PRO A 1 696 ? 26.452 -3.645 -32.265 1.00 94.69 696 PRO A N 1
ATOM 5501 C CA . PRO A 1 696 ? 25.257 -3.069 -31.665 1.00 94.69 696 PRO A CA 1
ATOM 5502 C C . PRO A 1 696 ? 24.083 -3.126 -32.641 1.00 94.69 696 PRO A C 1
ATOM 5504 O O . PRO A 1 696 ? 24.262 -3.028 -33.859 1.00 94.69 696 PRO A O 1
ATOM 5507 N N . VAL A 1 697 ? 22.875 -3.306 -32.111 1.00 95.62 697 VAL A N 1
ATOM 5508 C CA . VAL A 1 697 ? 21.651 -3.334 -32.920 1.00 95.62 697 VAL A CA 1
ATOM 5509 C C . VAL A 1 697 ? 20.580 -2.487 -32.257 1.00 95.62 697 VAL A C 1
ATOM 5511 O O . VAL A 1 697 ? 20.208 -2.742 -31.112 1.00 95.62 697 VAL A O 1
ATOM 5514 N N . THR A 1 698 ? 20.057 -1.520 -33.008 1.00 95.38 698 THR A N 1
ATOM 5515 C CA . THR A 1 698 ? 18.865 -0.757 -32.640 1.00 95.38 698 THR A CA 1
ATOM 5516 C C . THR A 1 698 ? 17.635 -1.344 -33.323 1.00 95.38 698 THR A C 1
ATOM 5518 O O . THR A 1 698 ? 17.658 -1.614 -34.526 1.00 95.38 698 THR A O 1
ATOM 5521 N N . PHE A 1 699 ? 16.560 -1.515 -32.560 1.00 95.88 699 PHE A N 1
ATOM 5522 C CA . PHE A 1 699 ? 15.249 -1.944 -33.036 1.00 95.88 699 PHE A CA 1
ATOM 5523 C C . PHE A 1 699 ? 14.210 -0.842 -32.828 1.00 95.88 699 PHE A C 1
ATOM 5525 O O . PHE A 1 699 ? 14.191 -0.188 -31.786 1.00 95.88 699 PHE A O 1
ATOM 5532 N N . GLU A 1 700 ? 13.334 -0.669 -33.814 1.00 94.31 700 GLU A N 1
ATOM 5533 C CA . GLU A 1 700 ? 12.217 0.279 -33.792 1.00 94.31 700 GLU A CA 1
ATOM 5534 C C . GLU A 1 700 ? 10.953 -0.445 -33.298 1.00 94.31 700 GLU A C 1
ATOM 5536 O O . GLU A 1 700 ? 10.573 -1.471 -33.873 1.00 94.31 700 GLU A O 1
ATOM 5541 N N . VAL A 1 701 ? 10.319 0.041 -32.227 1.00 94.38 701 VAL A N 1
ATOM 5542 C CA . VAL A 1 701 ? 9.192 -0.635 -31.559 1.00 94.38 701 VAL A CA 1
ATOM 5543 C C . VAL A 1 701 ? 7.957 0.268 -31.564 1.00 94.38 701 VAL A C 1
ATOM 5545 O O . VAL A 1 701 ? 7.622 0.907 -30.577 1.00 94.38 701 VAL A O 1
ATOM 5548 N N . THR A 1 702 ? 7.266 0.319 -32.699 1.00 91.88 702 THR A N 1
ATOM 5549 C CA . THR A 1 702 ? 6.047 1.127 -32.895 1.00 91.88 702 THR A CA 1
ATOM 5550 C C . THR A 1 702 ? 4.776 0.311 -32.652 1.00 91.88 702 THR A C 1
ATOM 5552 O O . THR A 1 702 ? 4.759 -0.867 -33.027 1.00 91.88 702 THR A O 1
ATOM 5555 N N . SER A 1 703 ? 3.669 0.912 -32.193 1.00 90.69 703 SER A N 1
ATOM 5556 C CA . SER A 1 703 ? 2.352 0.236 -32.248 1.00 90.69 703 SER A CA 1
ATOM 5557 C C . SER A 1 703 ? 1.867 0.019 -33.692 1.00 90.69 703 SER A C 1
ATOM 5559 O O . SER A 1 703 ? 1.076 -0.885 -33.967 1.00 90.69 703 SER A O 1
ATOM 5561 N N . GLY A 1 704 ? 2.394 0.809 -34.633 1.00 87.12 704 GLY A N 1
ATOM 5562 C CA . GLY A 1 704 ? 2.077 0.748 -36.060 1.00 87.12 704 GLY A CA 1
ATOM 5563 C C . GLY A 1 704 ? 1.118 1.838 -36.541 1.00 87.12 704 GLY A C 1
ATOM 5564 O O . GLY A 1 704 ? 0.740 1.820 -37.708 1.00 87.12 704 GLY A O 1
ATOM 5565 N N . GLY A 1 705 ? 0.749 2.788 -35.680 1.00 86.38 705 GLY A N 1
ATOM 5566 C CA . GLY A 1 705 ? 0.026 4.001 -36.051 1.00 86.38 705 GLY A CA 1
ATOM 5567 C C . GLY A 1 705 ? 0.013 5.012 -34.905 1.00 86.38 705 GLY A C 1
ATOM 5568 O O . GLY A 1 705 ? 0.422 4.700 -33.791 1.00 86.38 705 GLY A O 1
ATOM 5569 N N . THR A 1 706 ? -0.466 6.225 -35.173 1.00 86.81 706 THR A N 1
ATOM 5570 C CA . THR A 1 706 ? -0.520 7.307 -34.179 1.00 86.81 706 THR A CA 1
ATOM 5571 C C . THR A 1 706 ? -1.944 7.811 -33.958 1.00 86.81 706 THR A C 1
ATOM 5573 O O . THR A 1 706 ? -2.781 7.754 -34.863 1.00 86.81 706 THR A O 1
ATOM 5576 N N . LEU A 1 707 ? -2.208 8.297 -32.745 1.00 86.19 707 LEU A N 1
ATOM 5577 C CA . LEU A 1 707 ? -3.482 8.873 -32.302 1.00 86.19 707 LEU A CA 1
ATOM 5578 C C . LEU A 1 707 ? -3.234 10.269 -31.730 1.00 86.19 707 LEU A C 1
ATOM 5580 O O . LEU A 1 707 ? -2.190 10.505 -31.120 1.00 86.19 707 LEU A O 1
ATOM 5584 N N . SER A 1 708 ? -4.174 11.191 -31.895 1.00 86.00 708 SER A N 1
ATOM 5585 C CA . SER A 1 708 ? -4.110 12.490 -31.221 1.00 86.00 708 SER A CA 1
ATOM 5586 C C . SER A 1 708 ? -4.588 12.403 -29.764 1.00 86.00 708 SER A C 1
ATOM 5588 O O . SER A 1 708 ? -5.277 11.466 -29.349 1.00 86.00 708 SER A O 1
ATOM 5590 N N . LEU A 1 709 ? -4.284 13.427 -28.962 1.00 78.38 709 LEU A N 1
ATOM 5591 C CA . LEU A 1 709 ? -4.868 13.561 -27.618 1.00 78.38 709 LEU A CA 1
ATOM 5592 C C . LEU A 1 709 ? -6.395 13.794 -27.659 1.00 78.38 709 LEU A C 1
ATOM 5594 O O . LEU A 1 709 ? -7.088 13.502 -26.680 1.00 78.38 709 LEU A O 1
ATOM 5598 N N . SER A 1 710 ? -6.928 14.283 -28.785 1.00 80.56 710 SER A N 1
ATOM 5599 C CA . SER A 1 710 ? -8.364 14.352 -29.081 1.00 80.56 710 SER A CA 1
ATOM 5600 C C . SER A 1 710 ? -8.959 12.949 -29.303 1.00 80.56 710 SER A C 1
ATOM 5602 O O . SER A 1 710 ? -9.931 12.619 -28.622 1.00 80.56 710 SER A O 1
ATOM 5604 N N . ASP A 1 711 ? -8.330 12.080 -30.107 1.00 84.06 711 ASP A N 1
ATOM 5605 C CA . ASP A 1 711 ? -8.748 10.677 -30.299 1.00 84.06 711 ASP A CA 1
ATOM 5606 C C . ASP A 1 711 ? -8.811 9.919 -28.959 1.00 84.06 711 ASP A C 1
ATOM 5608 O O . ASP A 1 711 ? -9.811 9.277 -28.630 1.00 84.06 711 ASP A O 1
ATOM 5612 N N . VAL A 1 712 ? -7.753 10.017 -28.142 1.00 82.44 712 VAL A N 1
ATOM 5613 C CA . VAL A 1 712 ? -7.673 9.338 -26.833 1.00 82.44 712 VAL A CA 1
ATOM 5614 C C . VAL A 1 712 ? -8.766 9.833 -25.878 1.00 82.44 712 VAL A C 1
ATOM 5616 O O . VAL A 1 712 ? -9.370 9.039 -25.147 1.00 82.44 712 VAL A O 1
ATOM 5619 N N . ARG A 1 713 ? -9.072 11.137 -25.909 1.00 78.75 713 ARG A N 1
ATOM 5620 C CA . ARG A 1 713 ? -10.167 11.741 -25.137 1.00 78.75 713 ARG A CA 1
ATOM 5621 C C . ARG A 1 713 ? -11.531 11.221 -25.598 1.00 78.75 713 ARG A C 1
ATOM 5623 O O . ARG A 1 713 ? -12.342 10.883 -24.737 1.00 78.75 713 ARG A O 1
ATOM 5630 N N . GLU A 1 714 ? -11.778 11.119 -26.904 1.00 81.69 714 GLU A N 1
ATOM 5631 C CA . GLU A 1 714 ? -13.026 10.569 -27.454 1.00 81.69 714 GLU A CA 1
ATOM 5632 C C . GLU A 1 714 ? -13.207 9.086 -27.114 1.00 81.69 714 GLU A C 1
ATOM 5634 O O . GLU A 1 714 ? -14.283 8.696 -26.657 1.00 81.69 714 GLU A O 1
ATOM 5639 N N . VAL A 1 715 ? -12.159 8.265 -27.252 1.00 81.94 715 VAL A N 1
ATOM 5640 C CA . VAL A 1 715 ? -12.190 6.842 -26.873 1.00 81.94 715 VAL A CA 1
ATOM 5641 C C . VAL A 1 715 ? -12.548 6.696 -25.397 1.00 81.94 715 VAL A C 1
ATOM 5643 O O . VAL A 1 715 ? -13.505 5.994 -25.065 1.00 81.94 715 VAL A O 1
ATOM 5646 N N . ALA A 1 716 ? -11.853 7.407 -24.504 1.00 79.94 716 ALA A N 1
ATOM 5647 C CA . ALA A 1 716 ? -12.164 7.365 -23.081 1.00 79.94 716 ALA A CA 1
ATOM 5648 C C . ALA A 1 716 ? -13.604 7.835 -22.805 1.00 79.94 716 ALA A C 1
ATOM 5650 O O . ALA A 1 716 ? -14.376 7.109 -22.182 1.00 79.94 716 ALA A O 1
ATOM 5651 N N . GLN A 1 717 ? -14.015 9.001 -23.318 1.00 78.56 717 GLN A N 1
ATOM 5652 C CA . GLN A 1 717 ? -15.380 9.510 -23.140 1.00 78.56 717 GLN A CA 1
ATOM 5653 C C . GLN A 1 717 ? -16.447 8.543 -23.677 1.00 78.56 717 GLN A C 1
ATOM 5655 O O . GLN A 1 717 ? -17.486 8.391 -23.036 1.00 78.56 717 GLN A O 1
ATOM 5660 N N . SER A 1 718 ? -16.183 7.830 -24.776 1.00 83.25 718 SER A N 1
ATOM 5661 C CA . SER A 1 718 ? -17.078 6.810 -25.331 1.00 83.25 718 SER A CA 1
ATOM 5662 C C . SER A 1 718 ? -17.234 5.594 -24.420 1.00 83.25 718 SER A C 1
ATOM 5664 O O . SER A 1 718 ? -18.362 5.154 -24.197 1.00 83.25 718 SER A O 1
ATOM 5666 N N . LYS A 1 719 ? -16.145 5.043 -23.865 1.00 84.56 719 LYS A N 1
ATOM 5667 C CA . LYS A 1 719 ? -16.231 3.919 -22.909 1.00 84.56 719 LYS A CA 1
ATOM 5668 C C . LYS A 1 719 ? -17.051 4.304 -21.669 1.00 84.56 719 LYS A C 1
ATOM 5670 O O . LYS A 1 719 ? -17.761 3.482 -21.091 1.00 84.56 719 LYS A O 1
ATOM 5675 N N . LEU A 1 720 ? -17.000 5.580 -21.292 1.00 76.81 720 LEU A N 1
ATOM 5676 C CA . LEU A 1 720 ? -17.639 6.136 -20.099 1.00 76.81 720 LEU A CA 1
ATOM 5677 C C . LEU A 1 720 ? -19.091 6.580 -20.317 1.00 76.81 720 LEU A C 1
ATOM 5679 O O . LEU A 1 720 ? -19.896 6.521 -19.385 1.00 7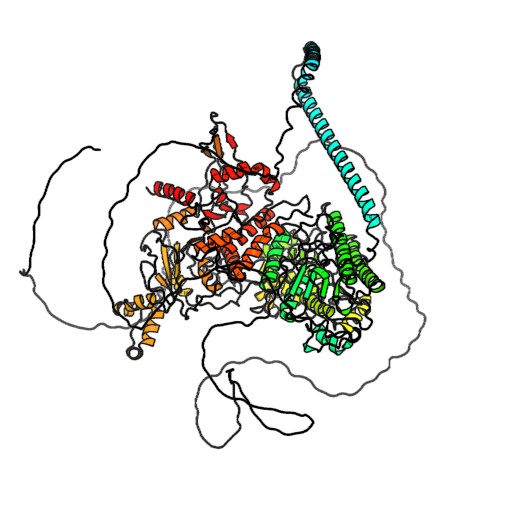6.81 720 LEU A O 1
ATOM 5683 N N . SER A 1 721 ? -19.452 7.001 -21.530 1.00 78.38 721 SER A N 1
ATOM 5684 C CA . SER A 1 721 ? -20.840 7.258 -21.921 1.00 78.38 721 SER A CA 1
ATOM 5685 C C . SER A 1 721 ? -21.594 5.955 -22.201 1.00 78.38 721 SER A C 1
ATOM 5687 O O . SER A 1 721 ? -22.752 5.841 -21.797 1.00 78.38 721 SER A O 1
ATOM 5689 N N . ALA A 1 722 ? -20.926 4.928 -22.743 1.00 76.06 722 ALA A N 1
ATOM 5690 C CA . ALA A 1 722 ? -21.469 3.574 -22.866 1.00 76.06 722 ALA A CA 1
ATOM 5691 C C . ALA A 1 722 ? -21.918 3.018 -21.500 1.00 76.06 722 ALA A C 1
ATOM 5693 O O . ALA A 1 722 ? -23.069 2.604 -21.351 1.00 76.06 722 ALA A O 1
ATOM 5694 N N . LEU A 1 723 ? -21.075 3.145 -20.461 1.00 72.38 723 LEU A N 1
ATOM 5695 C CA . LEU A 1 723 ? -21.448 2.825 -19.075 1.00 72.38 723 LEU A CA 1
ATOM 5696 C C . LEU A 1 723 ? -22.741 3.545 -18.628 1.00 72.38 723 LEU A C 1
ATOM 5698 O O . LEU A 1 723 ? -23.495 3.021 -17.810 1.00 72.38 723 LEU A O 1
ATOM 5702 N N . LYS A 1 724 ? -23.019 4.769 -19.098 1.00 70.88 724 LYS A N 1
ATOM 5703 C CA . LYS A 1 724 ? -24.193 5.569 -18.690 1.00 70.88 724 LYS A CA 1
ATOM 5704 C C . LYS A 1 724 ? -25.509 5.191 -19.388 1.00 70.88 724 LYS A C 1
ATOM 5706 O O . LYS A 1 724 ? -26.529 5.746 -18.996 1.00 70.88 724 LYS A O 1
ATOM 5711 N N . LYS A 1 725 ? -25.515 4.247 -20.341 1.00 61.59 725 LYS A N 1
ATOM 5712 C CA . LYS A 1 725 ? -26.692 3.866 -21.151 1.00 61.59 725 LYS A CA 1
ATOM 5713 C C . LYS A 1 725 ? -27.378 5.052 -21.847 1.00 61.59 725 LYS A C 1
ATOM 5715 O O . LYS A 1 725 ? -28.509 5.417 -21.538 1.00 61.59 725 LYS A O 1
ATOM 5720 N N . VAL A 1 726 ? -26.722 5.567 -22.883 1.00 49.16 726 VAL A N 1
ATOM 5721 C CA . VAL A 1 726 ? -27.426 6.133 -24.043 1.00 49.16 726 VAL A CA 1
ATOM 5722 C C . VAL A 1 726 ? -27.063 5.267 -25.246 1.00 49.16 726 VAL A C 1
ATOM 5724 O O . VAL A 1 726 ? -25.935 5.309 -25.729 1.00 49.16 726 VAL A O 1
ATOM 5727 N N . GLU A 1 727 ? -27.996 4.431 -25.697 1.00 55.25 727 GLU A N 1
ATOM 5728 C CA . GLU A 1 727 ? -27.831 3.635 -26.918 1.00 55.25 727 GLU A CA 1
ATOM 5729 C C . GLU A 1 727 ? -27.957 4.578 -28.126 1.00 55.25 727 GLU A C 1
ATOM 5731 O O . GLU A 1 727 ? -29.038 5.115 -28.365 1.00 55.25 727 GLU A O 1
ATOM 5736 N N . GLY A 1 728 ? -26.868 4.842 -28.867 1.00 52.34 728 GLY A N 1
ATOM 5737 C CA . GLY A 1 728 ? -26.942 5.839 -29.949 1.00 52.34 728 GLY A CA 1
ATOM 5738 C C . GLY A 1 728 ? -25.752 6.027 -30.899 1.00 52.34 728 GLY A C 1
ATOM 5739 O O . GLY A 1 728 ? -25.977 6.486 -32.016 1.00 52.34 728 GLY A O 1
ATOM 5740 N N . THR A 1 729 ? -24.512 5.672 -30.541 1.00 53.25 729 THR A N 1
ATOM 5741 C CA . THR A 1 729 ? -23.340 5.859 -31.429 1.00 53.25 729 THR A CA 1
ATOM 5742 C C . THR A 1 729 ? -22.342 4.701 -31.355 1.00 53.25 729 THR A C 1
ATOM 5744 O O . THR A 1 729 ? -22.043 4.184 -30.283 1.00 53.25 729 THR A O 1
ATOM 5747 N N . SER A 1 730 ? -21.804 4.292 -32.511 1.00 53.25 730 SER A N 1
ATOM 5748 C CA . SER A 1 730 ? -20.710 3.314 -32.617 1.00 53.25 730 SER A CA 1
ATOM 5749 C C . SER A 1 730 ? -19.419 4.029 -33.002 1.00 53.25 730 SER A C 1
ATOM 5751 O O . SER A 1 730 ? -19.360 4.654 -34.056 1.00 53.25 730 SER A O 1
ATOM 5753 N N . LEU A 1 731 ? -18.369 3.889 -32.190 1.00 56.12 731 LEU A N 1
ATOM 5754 C CA . LEU A 1 731 ? -17.081 4.571 -32.389 1.00 56.12 731 LEU A CA 1
ATOM 5755 C C . LEU A 1 731 ? -16.209 3.985 -33.523 1.00 56.12 731 LEU A C 1
ATOM 5757 O O . LEU A 1 731 ? -15.054 4.365 -33.696 1.00 56.12 731 LEU A O 1
ATOM 5761 N N . THR A 1 732 ? -16.744 3.049 -34.312 1.00 58.66 732 THR A N 1
ATOM 5762 C CA . THR A 1 732 ? -15.998 2.293 -35.339 1.00 58.66 732 THR A CA 1
ATOM 5763 C C . THR A 1 732 ? -15.604 3.112 -36.579 1.00 58.66 732 THR A C 1
ATOM 5765 O O . THR A 1 732 ? -14.931 2.589 -37.470 1.00 58.66 732 THR A O 1
ATOM 5768 N N . SER A 1 733 ? -15.991 4.390 -36.642 1.00 56.75 733 SER A N 1
ATOM 5769 C CA . SER A 1 733 ? -15.578 5.347 -37.673 1.00 56.75 733 SER A CA 1
ATOM 5770 C C . SER A 1 733 ? -14.205 5.973 -37.409 1.00 56.75 733 SER A C 1
ATOM 5772 O O . SER A 1 733 ? -13.383 5.998 -38.321 1.00 56.75 733 SER A O 1
ATOM 5774 N N . THR A 1 734 ? -13.943 6.463 -36.191 1.00 56.94 734 THR A N 1
ATOM 5775 C CA . THR A 1 734 ? -12.797 7.351 -35.905 1.00 56.94 734 THR A CA 1
ATOM 5776 C C . THR A 1 734 ? -11.457 6.622 -36.050 1.00 56.94 734 THR A C 1
ATOM 5778 O O . THR A 1 734 ? -10.568 7.078 -36.764 1.00 56.94 734 THR A O 1
ATOM 5781 N N . MET A 1 735 ? -11.346 5.405 -35.503 1.00 57.50 735 MET A N 1
ATOM 5782 C CA . MET A 1 735 ? -10.107 4.608 -35.539 1.00 57.50 735 MET A CA 1
ATOM 5783 C C . MET A 1 735 ? -9.664 4.115 -36.935 1.00 57.50 735 MET A C 1
ATOM 5785 O O . MET A 1 735 ? -8.607 3.500 -37.050 1.00 57.50 735 MET A O 1
ATOM 5789 N N . ARG A 1 736 ? -10.421 4.356 -38.016 1.00 55.19 736 ARG A N 1
ATOM 5790 C CA . ARG A 1 736 ? -10.013 3.941 -39.377 1.00 55.19 736 ARG A CA 1
ATOM 5791 C C . ARG A 1 736 ? -9.029 4.890 -40.067 1.00 55.19 736 ARG A C 1
ATOM 5793 O O . ARG A 1 736 ? -8.551 4.552 -41.144 1.00 55.19 736 ARG A O 1
ATOM 5800 N N . ALA A 1 737 ? -8.723 6.044 -39.474 1.00 51.75 737 ALA A N 1
ATOM 5801 C CA . ALA A 1 737 ? -7.869 7.078 -40.067 1.00 51.75 737 ALA A CA 1
ATOM 5802 C C . ALA A 1 737 ? -6.414 7.083 -39.540 1.00 51.75 737 ALA A C 1
ATOM 5804 O O . ALA A 1 737 ? -5.750 8.122 -39.564 1.00 51.75 737 ALA A O 1
ATOM 5805 N N . MET A 1 738 ? -5.901 5.937 -39.071 1.00 57.81 738 MET A N 1
ATOM 5806 C CA . MET A 1 738 ? -4.485 5.803 -38.706 1.00 57.81 738 MET A CA 1
ATOM 5807 C C . MET A 1 738 ? -3.611 5.944 -39.962 1.00 57.81 738 MET A C 1
ATOM 5809 O O . MET A 1 738 ? -3.580 5.063 -40.817 1.00 57.81 738 MET A O 1
ATOM 5813 N N . THR A 1 739 ? -2.916 7.074 -40.084 1.00 60.19 739 THR A N 1
ATOM 5814 C CA . THR A 1 739 ? -1.968 7.345 -41.173 1.00 60.19 739 THR A CA 1
ATOM 5815 C C . THR A 1 739 ? -0.690 6.536 -40.978 1.00 60.19 739 THR A C 1
ATOM 5817 O O . THR A 1 739 ? 0.100 6.849 -40.087 1.00 60.19 739 THR A O 1
ATOM 5820 N N . GLU A 1 740 ? -0.491 5.516 -41.813 1.00 59.97 740 GLU A N 1
ATOM 5821 C CA . GLU A 1 740 ? 0.760 4.757 -41.898 1.00 59.97 740 GLU A CA 1
ATOM 5822 C C . GLU A 1 740 ? 1.908 5.656 -42.401 1.00 59.97 740 GLU A C 1
ATOM 5824 O O . GLU A 1 740 ? 1.700 6.543 -43.230 1.00 59.97 740 GLU A O 1
ATOM 5829 N N . TYR A 1 741 ? 3.113 5.467 -41.854 1.00 65.88 741 TYR A N 1
ATOM 5830 C CA . TYR A 1 741 ? 4.279 6.320 -42.109 1.00 65.88 741 TYR A CA 1
ATOM 5831 C C . TYR A 1 741 ? 5.336 5.542 -42.906 1.00 65.88 741 TYR A C 1
ATOM 5833 O O . TYR A 1 741 ? 6.075 4.736 -42.338 1.00 65.88 741 TYR A O 1
ATOM 5841 N N . ASP A 1 742 ? 5.445 5.816 -44.211 1.00 65.38 742 ASP A N 1
ATOM 5842 C CA . ASP A 1 742 ? 6.316 5.076 -45.145 1.00 65.38 742 ASP A CA 1
ATOM 5843 C C . ASP A 1 742 ? 7.774 4.942 -44.660 1.00 65.38 742 ASP A C 1
ATOM 5845 O O . ASP A 1 742 ? 8.408 3.897 -44.812 1.00 65.38 742 ASP A O 1
ATOM 5849 N N . ASN A 1 743 ? 8.303 5.986 -44.012 1.00 61.00 743 ASN A N 1
ATOM 5850 C CA . ASN A 1 743 ? 9.684 6.020 -43.519 1.00 61.00 743 ASN A CA 1
ATOM 5851 C C . ASN A 1 743 ? 9.967 5.014 -42.384 1.00 61.00 743 ASN A C 1
ATOM 5853 O O . ASN A 1 743 ? 11.111 4.584 -42.232 1.00 61.00 743 ASN A O 1
ATOM 5857 N N . LEU A 1 744 ? 8.959 4.614 -41.597 1.00 67.19 744 LEU A N 1
ATOM 5858 C CA . LEU A 1 744 ? 9.134 3.671 -40.482 1.00 67.19 744 LEU A CA 1
ATOM 5859 C C . LEU A 1 744 ? 9.207 2.208 -40.951 1.00 67.19 744 LEU A C 1
ATOM 5861 O O . LEU A 1 744 ? 9.757 1.363 -40.242 1.00 67.19 744 LEU A O 1
ATOM 5865 N N . ILE A 1 745 ? 8.712 1.899 -42.157 1.00 71.88 745 ILE A N 1
ATOM 5866 C CA . ILE A 1 745 ? 8.603 0.530 -42.694 1.00 71.88 745 ILE A CA 1
ATOM 5867 C C . ILE A 1 745 ? 9.971 -0.176 -42.723 1.00 71.88 745 ILE A C 1
ATOM 5869 O O . ILE A 1 745 ? 10.089 -1.336 -42.321 1.00 71.88 745 ILE A O 1
ATOM 5873 N N . ALA A 1 746 ? 11.027 0.526 -43.147 1.00 70.19 746 ALA A N 1
ATOM 5874 C CA . ALA A 1 746 ? 12.370 -0.047 -43.259 1.00 70.19 746 ALA A CA 1
ATOM 5875 C C . ALA A 1 746 ? 12.999 -0.395 -41.895 1.00 70.19 746 ALA A C 1
ATOM 5877 O O . ALA A 1 746 ? 13.679 -1.415 -41.780 1.00 70.19 746 ALA A O 1
ATOM 5878 N N . ALA A 1 747 ? 12.756 0.422 -40.865 1.00 71.38 747 ALA A N 1
ATOM 5879 C CA . ALA A 1 747 ? 13.256 0.185 -39.511 1.00 71.38 747 ALA A CA 1
ATOM 5880 C C . ALA A 1 747 ? 12.445 -0.914 -38.803 1.00 71.38 747 ALA A C 1
ATOM 5882 O O . ALA A 1 747 ? 13.018 -1.850 -38.242 1.00 71.38 747 ALA A O 1
ATOM 5883 N N . ARG A 1 748 ? 11.110 -0.866 -38.930 1.00 81.62 748 ARG A N 1
ATOM 5884 C CA . ARG A 1 748 ? 10.176 -1.880 -38.418 1.00 81.62 748 ARG A CA 1
ATOM 5885 C C . ARG A 1 748 ? 10.504 -3.282 -38.930 1.00 81.62 748 ARG A C 1
ATOM 5887 O O . ARG A 1 748 ? 10.489 -4.222 -38.140 1.00 81.62 748 ARG A O 1
ATOM 5894 N N . LYS A 1 749 ? 10.891 -3.419 -40.207 1.00 88.12 749 LYS A N 1
ATOM 5895 C CA . LYS A 1 749 ? 11.308 -4.706 -40.787 1.00 88.12 749 LYS A CA 1
ATOM 5896 C C . LYS A 1 749 ? 12.444 -5.377 -39.999 1.00 88.12 749 LYS A C 1
ATOM 5898 O O . LYS A 1 749 ? 12.450 -6.596 -39.873 1.00 88.12 749 LYS A O 1
ATOM 5903 N N . ALA A 1 750 ? 13.397 -4.623 -39.445 1.00 87.94 750 ALA A N 1
ATOM 5904 C CA . ALA A 1 750 ? 14.491 -5.213 -38.668 1.00 87.94 750 ALA A CA 1
ATOM 5905 C C . ALA A 1 750 ? 13.997 -5.825 -37.344 1.00 87.94 750 ALA A C 1
ATOM 5907 O O . ALA A 1 750 ? 14.438 -6.913 -36.974 1.00 87.94 750 ALA A O 1
ATOM 5908 N N . SER A 1 751 ? 13.065 -5.155 -36.660 1.00 92.25 751 SER A N 1
ATOM 5909 C CA . SER A 1 751 ? 12.397 -5.652 -35.447 1.00 92.25 751 SER A CA 1
ATOM 5910 C C . SER A 1 751 ? 11.491 -6.850 -35.751 1.00 92.25 751 SER A C 1
ATOM 5912 O O . SER A 1 751 ? 11.465 -7.827 -35.003 1.00 92.25 751 SER A O 1
ATOM 5914 N N . GLU A 1 752 ? 10.787 -6.803 -36.880 1.00 92.88 752 GLU A N 1
ATOM 5915 C CA . GLU A 1 752 ? 9.947 -7.887 -37.381 1.00 92.88 752 GLU A CA 1
ATOM 5916 C C . GLU A 1 752 ? 10.771 -9.148 -37.684 1.00 92.88 752 GLU A C 1
ATOM 5918 O O . GLU A 1 752 ? 10.484 -10.224 -37.163 1.00 92.88 752 GLU A O 1
ATOM 5923 N N . GLU A 1 753 ? 11.838 -9.010 -38.472 1.00 94.31 753 GLU A N 1
ATOM 5924 C CA . GLU A 1 753 ? 12.682 -10.119 -38.919 1.00 94.31 753 GLU A CA 1
ATOM 5925 C C . GLU A 1 753 ? 13.432 -10.784 -37.755 1.00 94.31 753 GLU A C 1
ATOM 5927 O O . GLU A 1 753 ? 13.558 -12.007 -37.743 1.00 94.31 753 GLU A O 1
ATOM 5932 N N . LYS A 1 754 ? 13.907 -10.000 -36.770 1.00 95.88 754 LYS A N 1
ATOM 5933 C CA . LYS A 1 754 ? 14.862 -10.455 -35.737 1.00 95.88 754 LYS A CA 1
ATOM 5934 C C . LYS A 1 754 ? 14.299 -10.631 -34.327 1.00 95.88 754 LYS A C 1
ATOM 5936 O O . LYS A 1 754 ? 14.877 -11.405 -33.572 1.00 95.88 754 LYS A O 1
ATOM 5941 N N . LEU A 1 755 ? 13.217 -9.932 -33.969 1.00 96.31 755 LEU A N 1
ATOM 5942 C CA . LEU A 1 755 ? 12.522 -10.066 -32.676 1.00 96.31 755 LEU A CA 1
ATOM 5943 C C . LEU A 1 755 ? 11.091 -10.620 -32.826 1.00 96.31 755 LEU A C 1
ATOM 5945 O O . LEU A 1 755 ? 10.382 -10.741 -31.828 1.00 96.31 755 LEU A O 1
ATOM 5949 N N . SER A 1 756 ? 10.639 -10.922 -34.051 1.00 96.31 756 SER A N 1
ATOM 5950 C CA . SER A 1 756 ? 9.231 -11.232 -34.366 1.00 96.31 756 SER A CA 1
ATOM 5951 C C . SER A 1 756 ? 8.248 -10.117 -33.971 1.00 96.31 756 SER A C 1
ATOM 5953 O O . SER A 1 756 ? 7.064 -10.370 -33.739 1.00 96.31 756 SER A O 1
ATOM 5955 N N . TRP A 1 757 ? 8.712 -8.861 -33.921 1.00 94.69 757 TRP A N 1
ATOM 5956 C CA . TRP A 1 757 ? 7.864 -7.694 -33.662 1.00 94.69 757 TRP A CA 1
ATOM 5957 C C . TRP A 1 757 ? 7.107 -7.268 -34.932 1.00 94.69 757 TRP A C 1
ATOM 5959 O O . TRP A 1 757 ? 7.463 -6.307 -35.610 1.00 94.69 757 TRP A O 1
ATOM 5969 N N . HIS A 1 758 ? 6.058 -8.017 -35.277 1.00 90.19 758 HIS A N 1
ATOM 5970 C CA . HIS A 1 758 ? 5.182 -7.696 -36.412 1.00 90.19 758 HIS A CA 1
ATOM 5971 C C . HIS A 1 758 ? 4.234 -6.523 -36.084 1.00 90.19 758 HIS A C 1
ATOM 5973 O O . HIS A 1 758 ? 4.053 -5.592 -36.875 1.00 90.19 758 HIS A O 1
ATOM 5979 N N . LYS A 1 759 ? 3.591 -6.586 -34.911 1.00 91.12 759 LYS A N 1
ATOM 5980 C CA . LYS A 1 759 ? 2.601 -5.631 -34.386 1.00 91.12 759 LYS A CA 1
ATOM 5981 C C . LYS A 1 759 ? 2.381 -5.880 -32.880 1.00 91.12 759 LYS A C 1
ATOM 5983 O O . LYS A 1 759 ? 2.616 -7.014 -32.452 1.00 91.12 759 LYS A O 1
ATOM 5988 N N . PRO A 1 760 ? 1.865 -4.903 -32.110 1.00 94.19 760 PRO A N 1
ATOM 5989 C CA . PRO A 1 760 ? 1.389 -5.142 -30.749 1.00 94.19 760 PRO A CA 1
ATOM 5990 C C . PRO A 1 760 ? 0.286 -6.204 -30.705 1.00 94.19 760 PRO A C 1
ATOM 5992 O O . PRO A 1 760 ? -0.495 -6.376 -31.651 1.00 94.19 760 PRO A O 1
ATOM 5995 N N . ARG A 1 761 ? 0.233 -6.924 -29.584 1.00 94.75 761 ARG A N 1
ATOM 5996 C CA . ARG A 1 761 ? -0.785 -7.929 -29.272 1.00 94.75 761 ARG A CA 1
ATOM 5997 C C . ARG A 1 761 ? -2.046 -7.265 -28.725 1.00 94.75 761 ARG A C 1
ATOM 5999 O O . ARG A 1 761 ? -3.139 -7.710 -29.065 1.00 94.75 761 ARG A O 1
ATOM 6006 N N . VAL A 1 762 ? -1.888 -6.217 -27.916 1.00 94.12 762 VAL A N 1
ATOM 6007 C CA . VAL A 1 762 ? -2.972 -5.421 -27.334 1.00 94.12 762 VAL A CA 1
ATOM 6008 C C . VAL A 1 762 ? -3.286 -4.246 -28.258 1.00 94.12 762 VAL A C 1
ATOM 6010 O O . VAL A 1 762 ? -2.421 -3.436 -28.587 1.00 94.12 762 VAL A O 1
ATOM 6013 N N . THR A 1 763 ? -4.539 -4.144 -28.700 1.00 92.88 763 THR A N 1
ATOM 6014 C CA . THR A 1 763 ? -4.976 -3.010 -29.539 1.00 92.88 763 THR A CA 1
ATOM 6015 C C . THR A 1 763 ? -5.114 -1.727 -28.707 1.00 92.88 763 THR A C 1
ATOM 6017 O O . THR A 1 763 ? -5.366 -1.830 -27.507 1.00 92.88 763 THR A O 1
ATOM 6020 N N . PRO A 1 764 ? -5.025 -0.514 -29.294 1.00 89.62 764 PRO A N 1
ATOM 6021 C CA . PRO A 1 764 ? -5.209 0.725 -28.535 1.00 89.62 764 PRO A CA 1
ATOM 6022 C C . PRO A 1 764 ? -6.545 0.792 -27.778 1.00 89.62 764 PRO A C 1
ATOM 6024 O O . PRO A 1 764 ? -6.566 1.145 -26.606 1.00 89.62 764 PRO A O 1
ATOM 6027 N N . ASP A 1 765 ? -7.657 0.374 -28.394 1.00 89.56 765 ASP A N 1
ATOM 6028 C CA . ASP A 1 765 ? -8.973 0.342 -27.732 1.00 89.56 765 ASP A CA 1
ATOM 6029 C C . ASP A 1 765 ? -9.004 -0.610 -26.520 1.00 89.56 765 ASP A C 1
ATOM 6031 O O . ASP A 1 765 ? -9.502 -0.257 -25.446 1.00 89.56 765 ASP A O 1
ATOM 6035 N N . GLU A 1 766 ? -8.411 -1.798 -26.661 1.00 92.81 766 GLU A N 1
ATOM 6036 C CA . GLU A 1 766 ? -8.270 -2.767 -25.574 1.00 92.81 766 GLU A CA 1
ATOM 6037 C C . GLU A 1 766 ? -7.370 -2.231 -24.455 1.00 92.81 766 GLU A C 1
ATOM 6039 O O . GLU A 1 766 ? -7.756 -2.248 -23.285 1.00 92.81 766 GLU A O 1
ATOM 6044 N N . GLY A 1 767 ? -6.181 -1.734 -24.800 1.00 91.69 767 GLY A N 1
ATOM 6045 C CA . GLY A 1 767 ? -5.208 -1.213 -23.848 1.00 91.69 767 GLY A CA 1
ATOM 6046 C C . GLY A 1 767 ? -5.748 -0.006 -23.089 1.00 91.69 767 GLY A C 1
ATOM 6047 O O . GLY A 1 767 ? -5.580 0.077 -21.870 1.00 91.69 767 GLY A O 1
ATOM 6048 N N . PHE A 1 768 ? -6.442 0.917 -23.764 1.00 89.31 768 PHE A N 1
ATOM 6049 C CA . PHE A 1 768 ? -7.083 2.058 -23.109 1.00 89.31 768 PHE A CA 1
ATOM 6050 C C . PHE A 1 768 ? -8.218 1.600 -22.195 1.00 89.31 768 PHE A C 1
ATOM 6052 O O . PHE A 1 768 ? -8.331 2.112 -21.085 1.00 89.31 768 PHE A O 1
ATOM 6059 N N . THR A 1 769 ? -8.999 0.588 -22.590 1.00 90.50 769 THR A N 1
ATOM 6060 C CA . THR A 1 769 ? -10.037 0.004 -21.725 1.00 90.50 769 THR A CA 1
ATOM 6061 C C . THR A 1 769 ? -9.432 -0.669 -20.485 1.00 90.50 769 THR A C 1
ATOM 6063 O O . THR A 1 769 ? -9.923 -0.442 -19.381 1.00 90.50 769 THR A O 1
ATOM 6066 N N . ARG A 1 770 ? -8.330 -1.423 -20.626 1.00 91.69 770 ARG A N 1
ATOM 6067 C CA . ARG A 1 770 ? -7.570 -2.025 -19.509 1.00 91.69 770 ARG A CA 1
ATOM 6068 C C . ARG A 1 770 ? -6.990 -0.969 -18.564 1.00 91.69 770 ARG A C 1
ATOM 6070 O O . ARG A 1 770 ? -7.130 -1.079 -17.350 1.00 91.69 770 ARG A O 1
ATOM 6077 N N . THR A 1 771 ? -6.385 0.079 -19.119 1.00 88.94 771 THR A N 1
ATOM 6078 C CA . THR A 1 771 ? -5.802 1.199 -18.358 1.00 88.94 771 THR A CA 1
ATOM 6079 C C . THR A 1 771 ? -6.881 1.973 -17.604 1.00 88.94 771 THR A C 1
ATOM 6081 O O . THR A 1 771 ? -6.726 2.274 -16.423 1.00 88.94 771 THR A O 1
ATOM 6084 N N . LEU A 1 772 ? -8.008 2.246 -18.263 1.00 85.94 772 LEU A N 1
ATOM 6085 C CA . LEU A 1 772 ? -9.162 2.918 -17.679 1.00 85.94 772 LEU A CA 1
ATOM 6086 C C . LEU A 1 772 ? -9.815 2.085 -16.566 1.00 85.94 772 LEU A C 1
ATOM 6088 O O . LEU A 1 772 ? -10.131 2.630 -15.511 1.00 85.94 772 LEU A O 1
ATOM 6092 N N . ALA A 1 773 ? -9.958 0.772 -16.764 1.00 87.75 773 ALA A N 1
ATOM 6093 C CA . ALA A 1 773 ? -10.436 -0.148 -15.737 1.00 87.75 773 ALA A CA 1
ATOM 6094 C C . ALA A 1 773 ? -9.530 -0.119 -14.494 1.00 87.75 773 ALA A C 1
ATOM 6096 O O . ALA A 1 773 ? -10.009 0.124 -13.386 1.00 87.75 773 ALA A O 1
ATOM 6097 N N . TRP A 1 774 ? -8.212 -0.249 -14.687 1.00 88.56 774 TRP A N 1
ATOM 6098 C CA . TRP A 1 774 ? -7.237 -0.151 -13.599 1.00 88.56 774 TRP A CA 1
ATOM 6099 C C . TRP A 1 774 ? -7.327 1.186 -12.852 1.00 88.56 774 TRP A C 1
ATOM 6101 O O . TRP A 1 774 ? -7.329 1.200 -11.622 1.00 88.56 774 TRP A O 1
ATOM 6111 N N . LEU A 1 775 ? -7.447 2.308 -13.573 1.00 84.56 775 LEU A N 1
ATOM 6112 C CA . LEU A 1 775 ? -7.588 3.650 -12.995 1.00 84.56 775 LEU A CA 1
ATOM 6113 C C . LEU A 1 775 ? -8.894 3.832 -12.206 1.00 84.56 775 LEU A C 1
ATOM 6115 O O . LEU A 1 775 ? -8.878 4.482 -11.159 1.00 84.56 775 LEU A O 1
ATOM 6119 N N . MET A 1 776 ? -10.006 3.235 -12.647 1.00 83.06 776 MET A N 1
ATOM 6120 C CA . MET A 1 776 ? -11.259 3.222 -11.881 1.00 83.06 776 MET A CA 1
ATOM 6121 C C . MET A 1 776 ? -11.079 2.506 -10.534 1.00 83.06 776 MET A C 1
ATOM 6123 O O . MET A 1 776 ? -11.475 3.047 -9.500 1.00 83.06 776 MET A O 1
ATOM 6127 N N . ASP A 1 777 ? -10.393 1.361 -10.525 1.00 83.81 777 ASP A N 1
ATOM 6128 C CA . ASP A 1 777 ? -10.080 0.624 -9.295 1.00 83.81 777 ASP A CA 1
ATOM 6129 C C . ASP A 1 777 ? -8.969 1.305 -8.455 1.00 83.81 777 ASP A C 1
ATOM 6131 O O . ASP A 1 777 ? -8.933 1.150 -7.235 1.00 83.81 777 ASP A O 1
ATOM 6135 N N . GLN A 1 778 ? -8.094 2.133 -9.053 1.00 83.00 778 GLN A N 1
ATOM 6136 C CA . GLN A 1 778 ? -7.174 3.005 -8.296 1.00 83.00 778 GLN A CA 1
ATOM 6137 C C . GLN A 1 778 ? -7.908 4.127 -7.560 1.00 83.00 778 GLN A C 1
ATOM 6139 O O . GLN A 1 778 ? -7.547 4.443 -6.424 1.00 83.00 778 GLN A O 1
ATOM 6144 N N . ALA A 1 779 ? -8.891 4.748 -8.220 1.00 80.06 779 ALA A N 1
ATOM 6145 C CA . ALA A 1 779 ? -9.686 5.845 -7.677 1.00 80.06 779 ALA A CA 1
ATOM 6146 C C . ALA A 1 779 ? -10.656 5.366 -6.587 1.00 80.06 779 ALA A C 1
ATOM 6148 O O . ALA A 1 779 ? -10.939 6.104 -5.644 1.00 80.06 779 ALA A O 1
ATOM 6149 N N . ARG A 1 780 ? -11.157 4.128 -6.704 1.00 79.69 780 ARG A N 1
ATOM 6150 C CA . ARG A 1 780 ? -12.094 3.501 -5.761 1.00 79.69 780 ARG A CA 1
ATOM 6151 C C . ARG A 1 780 ? -11.642 2.081 -5.395 1.00 79.69 780 ARG A C 1
ATOM 6153 O O . ARG A 1 780 ? -12.269 1.114 -5.823 1.00 79.69 780 ARG A O 1
ATOM 6160 N N . PRO A 1 781 ? -10.574 1.938 -4.584 1.00 82.88 781 PRO A N 1
ATOM 6161 C CA . PRO A 1 781 ? -10.030 0.628 -4.215 1.00 82.88 781 PRO A CA 1
ATOM 6162 C C . PRO A 1 781 ? -10.975 -0.192 -3.328 1.00 82.88 781 PRO A C 1
ATOM 6164 O O . PRO A 1 781 ? -10.836 -1.410 -3.256 1.00 82.88 781 PRO A O 1
ATOM 6167 N N . PHE A 1 782 ? -11.928 0.471 -2.669 1.00 89.19 782 PHE A N 1
ATOM 6168 C CA . PHE A 1 782 ? -12.916 -0.105 -1.760 1.00 89.19 782 PHE A CA 1
ATOM 6169 C C . PHE A 1 782 ? -14.316 0.379 -2.174 1.00 89.19 782 PHE A C 1
ATOM 6171 O O . PHE A 1 782 ? -14.430 1.491 -2.708 1.00 89.19 782 PHE A O 1
ATOM 6178 N N . PRO A 1 783 ? -15.386 -0.409 -1.956 1.00 87.12 783 PRO A N 1
ATOM 6179 C CA . PRO A 1 783 ? -16.743 0.071 -2.191 1.00 87.12 783 PRO A CA 1
ATOM 6180 C C . PRO A 1 783 ? -17.030 1.249 -1.252 1.00 87.12 783 PRO A C 1
ATOM 6182 O O . PRO A 1 783 ? -16.512 1.289 -0.141 1.00 87.12 783 PRO A O 1
ATOM 6185 N N . SER A 1 784 ? -17.868 2.197 -1.666 1.00 84.19 784 SER A N 1
ATOM 6186 C CA . SER A 1 784 ? -18.421 3.180 -0.726 1.00 84.19 784 SER A CA 1
ATOM 6187 C C . SER A 1 784 ? -19.411 2.503 0.218 1.00 84.19 784 SER A C 1
ATOM 6189 O O . SER A 1 784 ? -20.142 1.611 -0.223 1.00 84.19 784 SER A O 1
ATOM 6191 N N . LEU A 1 785 ? -19.534 2.978 1.459 1.00 83.62 785 LEU A N 1
ATOM 6192 C CA . LEU A 1 785 ? -20.646 2.595 2.328 1.00 83.62 785 LEU A CA 1
ATOM 6193 C C . LEU A 1 785 ? -21.969 2.926 1.624 1.00 83.62 785 LEU A C 1
ATOM 6195 O O . LEU A 1 785 ? -22.288 4.098 1.392 1.00 83.62 785 LEU A O 1
ATOM 6199 N N . GLN A 1 786 ? -22.742 1.890 1.286 1.00 69.81 786 GLN A N 1
ATOM 6200 C CA . GLN A 1 786 ? -24.075 2.056 0.715 1.00 69.81 786 GLN A CA 1
ATOM 6201 C C . GLN A 1 786 ? -24.917 2.870 1.695 1.00 69.81 786 GLN A C 1
ATOM 6203 O O . GLN A 1 786 ? -25.200 2.445 2.819 1.00 69.81 786 GLN A O 1
ATOM 6208 N N . LYS A 1 787 ? -25.333 4.063 1.269 1.00 65.00 787 LYS A N 1
ATOM 6209 C CA . LYS A 1 787 ? -26.376 4.793 1.978 1.00 65.00 787 LYS A CA 1
ATOM 6210 C C . LYS A 1 787 ? -27.679 4.080 1.671 1.00 65.00 787 LYS A C 1
ATOM 6212 O O . LYS A 1 787 ? -28.283 4.344 0.633 1.00 65.00 787 LYS A O 1
ATOM 6217 N N . HIS A 1 788 ? -28.097 3.206 2.582 1.00 56.84 788 HIS A N 1
ATOM 6218 C CA . HIS A 1 788 ? -29.487 2.785 2.678 1.00 56.84 788 HIS A CA 1
ATOM 6219 C C . HIS A 1 788 ? -30.339 4.051 2.835 1.00 56.84 788 HIS A C 1
ATOM 6221 O O . HIS A 1 788 ? -30.439 4.641 3.906 1.00 56.84 788 HIS A O 1
ATOM 6227 N N . HIS A 1 789 ? -30.838 4.543 1.705 1.00 55.44 789 HIS A N 1
ATOM 6228 C CA . HIS A 1 789 ? -31.850 5.575 1.641 1.00 55.44 789 HIS A CA 1
ATOM 6229 C C . HIS A 1 789 ? -33.179 4.836 1.609 1.00 55.44 789 HIS A C 1
ATOM 6231 O O . HIS A 1 789 ? -33.526 4.248 0.587 1.00 55.44 789 HIS A O 1
ATOM 6237 N N . ASP A 1 790 ? -33.919 4.874 2.716 1.00 53.00 790 ASP A N 1
ATOM 6238 C CA . ASP A 1 790 ? -35.141 4.084 2.947 1.00 53.00 790 ASP A CA 1
ATOM 6239 C C . ASP A 1 790 ? -36.362 4.561 2.122 1.00 53.00 790 ASP A C 1
ATOM 6241 O O . ASP A 1 790 ? -37.522 4.407 2.503 1.00 53.00 790 ASP A O 1
ATOM 6245 N N . ALA A 1 791 ? -36.105 5.165 0.960 1.00 53.44 791 ALA A N 1
ATOM 6246 C CA . ALA A 1 791 ? -37.083 5.575 -0.031 1.00 53.44 791 ALA A CA 1
ATOM 6247 C C . ALA A 1 791 ? -37.587 4.344 -0.805 1.00 53.44 791 ALA A C 1
ATOM 6249 O O . ALA A 1 791 ? -37.177 4.086 -1.935 1.00 53.44 791 ALA A O 1
ATOM 6250 N N . ALA A 1 792 ? -38.493 3.586 -0.183 1.00 58.28 792 ALA A N 1
ATOM 6251 C CA . ALA A 1 792 ? -39.062 2.325 -0.674 1.00 58.28 792 ALA A CA 1
ATOM 6252 C C . ALA A 1 792 ? -39.998 2.459 -1.908 1.00 58.28 792 ALA A C 1
ATOM 6254 O O . ALA A 1 792 ? -41.054 1.829 -1.961 1.00 58.28 792 ALA A O 1
ATOM 6255 N N . GLY A 1 793 ? -39.647 3.310 -2.881 1.00 58.25 793 GLY A N 1
ATOM 6256 C CA . GLY A 1 793 ? -40.486 3.679 -4.027 1.00 58.25 793 GLY A CA 1
ATOM 6257 C C . GLY A 1 793 ? -39.936 3.298 -5.405 1.00 58.25 793 GLY A C 1
ATOM 6258 O O . GLY A 1 793 ? -40.716 2.885 -6.259 1.00 58.25 793 GLY A O 1
ATOM 6259 N N . GLU A 1 794 ? -38.624 3.404 -5.645 1.00 57.34 794 GLU A N 1
ATOM 6260 C CA . GLU A 1 794 ? -38.049 3.202 -6.985 1.00 57.34 794 GLU A CA 1
ATOM 6261 C C . GLU A 1 794 ? -36.950 2.138 -7.007 1.00 57.34 794 GLU A C 1
ATOM 6263 O O . GLU A 1 794 ? -35.872 2.311 -6.443 1.00 57.34 794 GLU A O 1
ATOM 6268 N N . GLN A 1 795 ? -37.184 1.070 -7.777 1.00 54.19 795 GLN A N 1
ATOM 6269 C CA . GLN A 1 795 ? -36.149 0.131 -8.225 1.00 54.19 795 GLN A CA 1
ATOM 6270 C C . GLN A 1 795 ? -35.282 0.767 -9.329 1.00 54.19 795 GLN A C 1
ATOM 6272 O O . GLN A 1 795 ? -35.110 0.202 -10.411 1.00 54.19 795 GLN A O 1
ATOM 6277 N N . SER A 1 796 ? -34.751 1.970 -9.082 1.00 52.81 796 SER A N 1
ATOM 6278 C CA . SER A 1 796 ? -33.718 2.533 -9.949 1.00 52.81 796 SER A CA 1
ATOM 6279 C C . SER A 1 796 ? -32.545 1.551 -9.952 1.00 52.81 796 SER A C 1
ATOM 6281 O O . SER A 1 796 ? -32.149 1.075 -8.888 1.00 52.81 796 SER A O 1
ATOM 6283 N N . ILE A 1 797 ? -32.023 1.196 -11.129 1.00 55.75 797 ILE A N 1
ATOM 6284 C CA . ILE A 1 797 ? -30.896 0.260 -11.231 1.00 55.75 797 ILE A CA 1
ATOM 6285 C C . ILE A 1 797 ? -29.716 0.906 -10.506 1.00 55.75 797 ILE A C 1
ATOM 6287 O O . ILE A 1 797 ? -29.135 1.856 -11.036 1.00 55.75 797 ILE A O 1
ATOM 6291 N N . ASN A 1 798 ? -29.410 0.422 -9.295 1.00 51.69 798 ASN A N 1
ATOM 6292 C CA . ASN A 1 798 ? -28.473 1.082 -8.391 1.00 51.69 798 ASN A CA 1
ATOM 6293 C C . ASN A 1 798 ? -27.161 1.385 -9.136 1.00 51.69 798 ASN A C 1
ATOM 6295 O O . ASN A 1 798 ? -26.521 0.457 -9.637 1.00 51.69 798 ASN A O 1
ATOM 6299 N N . PRO A 1 799 ? -26.725 2.658 -9.226 1.00 54.84 799 PRO A N 1
ATOM 6300 C CA . PRO A 1 799 ? -25.516 3.051 -9.959 1.00 54.84 799 PRO A CA 1
ATOM 6301 C C . PRO A 1 799 ? -24.218 2.681 -9.208 1.00 54.84 799 PRO A C 1
ATOM 6303 O O . PRO A 1 799 ? -23.169 3.294 -9.411 1.00 54.84 799 PRO A O 1
ATOM 6306 N N . GLU A 1 800 ? -24.305 1.700 -8.316 1.00 56.19 800 GLU A N 1
ATOM 6307 C CA . GLU A 1 800 ? -23.284 1.271 -7.373 1.00 56.19 800 GLU A CA 1
ATOM 6308 C C . GLU A 1 800 ? -22.229 0.382 -8.052 1.00 56.19 800 GLU A C 1
ATOM 6310 O O . GLU A 1 800 ? -22.456 -0.177 -9.125 1.00 56.19 800 GLU A O 1
ATOM 6315 N N . SER A 1 801 ? -21.038 0.323 -7.442 1.00 61.91 801 SER A N 1
ATOM 6316 C CA . SER A 1 801 ? -19.919 -0.571 -7.804 1.00 61.91 801 SER A CA 1
ATOM 6317 C C . SER A 1 801 ? -19.642 -0.765 -9.309 1.00 61.91 801 SER A C 1
ATOM 6319 O O . SER A 1 801 ? -19.361 -1.866 -9.781 1.00 61.91 801 SER A O 1
ATOM 6321 N N . ARG A 1 802 ? -19.599 0.328 -10.084 1.00 77.06 802 ARG A N 1
ATOM 6322 C CA . ARG A 1 802 ? -18.929 0.348 -11.401 1.00 77.06 802 ARG A CA 1
ATOM 6323 C C . ARG A 1 802 ? -17.407 0.246 -11.226 1.00 77.06 802 ARG A C 1
ATOM 6325 O O . ARG A 1 802 ? -16.720 1.263 -11.218 1.00 77.06 802 ARG A O 1
ATOM 6332 N N . THR A 1 803 ? -16.920 -0.978 -11.052 1.00 83.12 803 THR A N 1
ATOM 6333 C CA . THR A 1 803 ? -15.496 -1.350 -11.008 1.00 83.12 803 THR A CA 1
ATOM 6334 C C . THR A 1 803 ? -14.848 -1.344 -12.392 1.00 83.12 803 THR A C 1
ATOM 6336 O O . THR A 1 803 ? -15.539 -1.293 -13.417 1.00 83.12 803 THR A O 1
ATOM 6339 N N . GLY A 1 804 ? -13.521 -1.462 -12.426 1.00 86.06 804 GLY A N 1
ATOM 6340 C CA . GLY A 1 804 ? -12.767 -1.769 -13.634 1.00 86.06 804 GLY A CA 1
ATOM 6341 C C . GLY A 1 804 ? -13.171 -3.108 -14.255 1.00 86.06 804 GLY A C 1
ATOM 6342 O O . GLY A 1 804 ? -13.433 -3.161 -15.455 1.00 86.06 804 GLY A O 1
ATOM 6343 N N . ASP A 1 805 ? -13.342 -4.159 -13.444 1.00 86.44 805 ASP A N 1
ATOM 6344 C CA . ASP A 1 805 ? -13.847 -5.467 -13.903 1.00 86.44 805 ASP A CA 1
ATOM 6345 C C . ASP A 1 805 ? -15.174 -5.339 -14.682 1.00 86.44 805 ASP A C 1
ATOM 6347 O O . ASP A 1 805 ? -15.327 -5.914 -15.760 1.00 86.44 805 ASP A O 1
ATOM 6351 N N . ASN A 1 806 ? -16.119 -4.521 -14.200 1.00 86.94 806 ASN A N 1
ATOM 6352 C CA . ASN A 1 806 ? -17.397 -4.300 -14.884 1.00 86.94 806 ASN A CA 1
ATOM 6353 C C . ASN A 1 806 ? -17.228 -3.608 -16.253 1.00 86.94 806 ASN A C 1
ATOM 6355 O O . ASN A 1 806 ? -18.022 -3.861 -17.163 1.00 86.94 806 ASN A O 1
ATOM 6359 N N . LEU A 1 807 ? -16.209 -2.754 -16.422 1.00 88.00 807 LEU A N 1
ATOM 6360 C CA . LEU A 1 807 ? -15.865 -2.145 -17.710 1.00 88.00 807 LEU A CA 1
ATOM 6361 C C . LEU A 1 807 ? -15.201 -3.161 -18.659 1.00 88.00 807 LEU A C 1
ATOM 6363 O O . LEU A 1 807 ? -15.522 -3.167 -19.849 1.00 88.00 807 LEU A O 1
ATOM 6367 N N . LEU A 1 808 ? -14.325 -4.035 -18.149 1.00 91.25 808 LEU A N 1
ATOM 6368 C CA . LEU A 1 808 ? -13.690 -5.104 -18.932 1.00 91.25 808 LEU A CA 1
ATOM 6369 C C . LEU A 1 808 ? -14.742 -6.064 -19.507 1.00 91.25 808 LEU A C 1
ATOM 6371 O O . LEU A 1 808 ? -14.793 -6.251 -20.724 1.00 91.25 808 LEU A O 1
ATOM 6375 N N . ILE A 1 809 ? -15.653 -6.566 -18.662 1.00 90.00 809 ILE A N 1
ATOM 6376 C CA . ILE A 1 809 ? -16.748 -7.471 -19.060 1.00 90.00 809 ILE A CA 1
ATOM 6377 C C . ILE A 1 809 ? -17.610 -6.849 -20.170 1.00 90.00 809 ILE A C 1
ATOM 6379 O O . ILE A 1 809 ? -17.916 -7.510 -21.162 1.00 90.00 809 ILE A O 1
ATOM 6383 N N . GLN A 1 810 ? -17.975 -5.567 -20.044 1.00 89.69 810 GLN A N 1
ATOM 6384 C CA . GLN A 1 810 ? -18.795 -4.866 -21.045 1.00 89.69 810 GLN A CA 1
ATOM 6385 C C . GLN A 1 810 ? -18.102 -4.697 -22.404 1.00 89.69 810 GLN A C 1
ATOM 6387 O O . GLN A 1 810 ? -18.784 -4.564 -23.417 1.00 89.69 810 GLN A O 1
ATOM 6392 N N . ASN A 1 811 ? -16.769 -4.730 -22.441 1.00 90.75 811 ASN A N 1
ATOM 6393 C CA . ASN A 1 811 ? -15.975 -4.665 -23.669 1.00 90.75 811 ASN A CA 1
ATOM 6394 C C . ASN A 1 811 ? -15.511 -6.054 -24.152 1.00 90.75 811 ASN A C 1
ATOM 6396 O O . ASN A 1 811 ? -14.684 -6.136 -25.056 1.00 90.75 811 ASN A O 1
ATOM 6400 N N . LEU A 1 812 ? -16.044 -7.140 -23.571 1.00 93.88 812 LEU A N 1
ATOM 6401 C CA . LEU A 1 812 ? -15.657 -8.533 -23.844 1.00 93.88 812 LEU A CA 1
ATOM 6402 C C . LEU A 1 812 ? -14.165 -8.826 -23.585 1.00 93.88 812 LEU A C 1
ATOM 6404 O O . LEU A 1 812 ? -13.601 -9.763 -24.152 1.00 93.88 812 LEU A O 1
ATOM 6408 N N . LEU A 1 813 ? -13.532 -8.037 -22.716 1.00 92.81 813 LEU A N 1
ATOM 6409 C CA . LEU A 1 813 ? -12.151 -8.231 -22.288 1.00 92.81 813 LEU A CA 1
ATOM 6410 C C . LEU A 1 813 ? -12.104 -9.148 -21.056 1.00 92.81 813 LEU A C 1
ATOM 6412 O O . LEU A 1 813 ? -13.026 -9.112 -20.236 1.00 92.81 813 LEU A O 1
ATOM 6416 N N . PRO A 1 814 ? -11.042 -9.958 -20.889 1.00 91.00 814 PRO A N 1
ATOM 6417 C CA . PRO A 1 814 ? -10.883 -10.766 -19.689 1.00 91.00 814 PRO A CA 1
ATOM 6418 C C . PRO A 1 814 ? -10.755 -9.863 -18.457 1.00 91.00 814 PRO A C 1
ATOM 6420 O O . PRO A 1 814 ? -9.936 -8.942 -18.443 1.00 91.00 814 PRO A O 1
ATOM 6423 N N . THR A 1 815 ? -11.534 -10.159 -17.415 1.00 88.12 815 THR A N 1
ATOM 6424 C CA . THR A 1 815 ? -11.242 -9.683 -16.059 1.00 88.12 815 THR A CA 1
ATOM 6425 C C . THR A 1 815 ? -9.941 -10.302 -15.567 1.00 88.12 815 THR A C 1
ATOM 6427 O O . THR A 1 815 ? -9.489 -11.344 -16.055 1.00 88.12 815 THR A O 1
ATOM 6430 N N . CYS A 1 816 ? -9.307 -9.644 -14.608 1.00 79.94 816 CYS A N 1
ATOM 6431 C CA . CYS A 1 816 ? -7.999 -10.066 -14.135 1.00 79.94 816 CYS A CA 1
ATOM 6432 C C . CYS A 1 816 ? -8.129 -11.231 -13.136 1.00 79.94 816 CYS A C 1
ATOM 6434 O O . CYS A 1 816 ? -8.964 -11.197 -12.232 1.00 79.94 816 CYS A O 1
ATOM 6436 N N . GLY A 1 817 ? -7.316 -12.282 -13.300 1.00 77.06 817 GLY A N 1
ATOM 6437 C CA . GLY A 1 817 ? -7.404 -13.522 -12.507 1.00 77.06 817 GLY A CA 1
ATOM 6438 C C . GLY A 1 817 ? -6.948 -13.359 -11.051 1.00 77.06 817 GLY A C 1
ATOM 6439 O O . GLY A 1 817 ? -6.304 -12.368 -10.723 1.00 77.06 817 GLY A O 1
ATOM 6440 N N . SER A 1 818 ? -7.246 -14.327 -10.172 1.00 71.00 818 SER A N 1
ATOM 6441 C CA . SER A 1 818 ? -7.033 -14.172 -8.716 1.00 71.00 818 SER A CA 1
ATOM 6442 C C . SER A 1 818 ? -5.590 -13.821 -8.318 1.00 71.00 818 SER A C 1
ATOM 6444 O O . SER A 1 818 ? -5.373 -13.034 -7.399 1.00 71.00 818 SER A O 1
ATOM 6446 N N . GLU A 1 819 ? -4.614 -14.344 -9.062 1.00 74.94 819 GLU A N 1
ATOM 6447 C CA . GLU A 1 819 ? -3.180 -14.162 -8.809 1.00 74.94 819 GLU A CA 1
ATOM 6448 C C . GLU A 1 819 ? -2.519 -13.095 -9.709 1.00 74.94 819 GLU A C 1
ATOM 6450 O O . GLU A 1 819 ? -1.294 -13.005 -9.753 1.00 74.94 819 GLU A O 1
ATOM 6455 N N . ASP A 1 820 ? -3.290 -12.289 -10.452 1.00 79.81 820 ASP A N 1
ATOM 6456 C CA . ASP A 1 820 ? -2.750 -11.256 -11.351 1.00 79.81 820 ASP A CA 1
ATOM 6457 C C . ASP A 1 820 ? -2.252 -10.026 -10.563 1.00 79.81 820 ASP A C 1
ATOM 6459 O O . ASP A 1 820 ? -2.942 -9.016 -10.403 1.00 79.81 820 ASP A O 1
ATOM 6463 N N . ILE A 1 821 ? -1.025 -10.127 -10.043 1.00 76.94 821 ILE A N 1
ATOM 6464 C CA . ILE A 1 821 ? -0.337 -9.080 -9.267 1.00 76.94 821 ILE A CA 1
ATOM 6465 C C . ILE A 1 821 ? -0.210 -7.774 -10.069 1.00 76.94 821 ILE A C 1
ATOM 6467 O O . ILE A 1 821 ? -0.310 -6.685 -9.488 1.00 76.94 821 ILE A O 1
ATOM 6471 N N . LEU A 1 822 ? -0.007 -7.869 -11.388 1.00 77.44 822 LEU A N 1
ATOM 6472 C CA . LEU A 1 822 ? 0.158 -6.721 -12.279 1.00 77.44 822 LEU A CA 1
ATOM 6473 C C . LEU A 1 822 ? -1.135 -5.915 -12.384 1.00 77.44 822 LEU A C 1
ATOM 6475 O O . LEU A 1 822 ? -1.116 -4.704 -12.155 1.00 77.44 822 LEU A O 1
ATOM 6479 N N . CYS A 1 823 ? -2.256 -6.572 -12.670 1.00 76.06 823 CYS A N 1
ATOM 6480 C CA . CYS A 1 823 ? -3.545 -5.906 -12.778 1.00 76.06 823 CYS A CA 1
ATOM 6481 C C . CYS A 1 823 ? -4.097 -5.481 -11.408 1.00 76.06 823 CYS A C 1
ATOM 6483 O O . CYS A 1 823 ? -4.491 -4.330 -11.227 1.00 76.06 823 CYS A O 1
ATOM 6485 N N . HIS A 1 824 ? -4.058 -6.347 -10.392 1.00 70.44 824 HIS A N 1
ATOM 6486 C CA . HIS A 1 824 ? -4.730 -6.107 -9.103 1.00 70.44 824 HIS A CA 1
ATOM 6487 C C . HIS A 1 824 ? -3.996 -5.167 -8.152 1.00 70.44 824 HIS A C 1
ATOM 6489 O O . HIS A 1 824 ? -4.156 -5.267 -6.940 1.00 70.44 824 HIS A O 1
ATOM 6495 N N . ARG A 1 825 ? -3.164 -4.249 -8.656 1.00 66.31 825 ARG A N 1
ATOM 6496 C CA . ARG A 1 825 ? -2.383 -3.315 -7.823 1.00 66.31 825 ARG A CA 1
ATOM 6497 C C . ARG A 1 825 ? -1.517 -4.041 -6.764 1.00 66.31 825 ARG A C 1
ATOM 6499 O O . ARG A 1 825 ? -1.264 -3.497 -5.688 1.00 66.31 825 ARG A O 1
ATOM 6506 N N . GLY A 1 826 ? -1.105 -5.288 -7.026 1.00 63.94 826 GLY A N 1
ATOM 6507 C CA . GLY A 1 826 ? -0.457 -6.179 -6.051 1.00 63.94 826 GLY A CA 1
ATOM 6508 C C . GLY A 1 826 ? -1.249 -6.407 -4.754 1.00 63.94 826 GLY A C 1
ATOM 6509 O O . GLY A 1 826 ? -0.682 -6.803 -3.730 1.00 63.94 826 GLY A O 1
ATOM 6510 N N . GLN A 1 827 ? -2.554 -6.130 -4.775 1.00 69.50 827 GLN A N 1
ATOM 6511 C CA . GLN A 1 827 ? -3.500 -6.495 -3.734 1.00 69.50 827 GLN A CA 1
ATOM 6512 C C . GLN A 1 827 ? -3.832 -7.977 -3.917 1.00 69.50 827 GLN A C 1
ATOM 6514 O O . GLN A 1 827 ? -4.293 -8.394 -4.978 1.00 69.50 827 GLN A O 1
ATOM 6519 N N . LYS A 1 828 ? -3.643 -8.773 -2.863 1.00 76.75 828 LYS A N 1
ATOM 6520 C CA . LYS A 1 828 ? -4.296 -10.084 -2.779 1.00 76.75 828 LYS A CA 1
ATOM 6521 C C . LYS A 1 828 ? -5.802 -9.845 -2.687 1.00 76.75 828 LYS A C 1
ATOM 6523 O O . LYS A 1 828 ? -6.228 -8.836 -2.118 1.00 76.75 828 LYS A O 1
ATOM 6528 N N . TYR A 1 829 ? -6.598 -10.771 -3.205 1.00 82.31 829 TYR A N 1
ATOM 6529 C CA . TYR A 1 829 ? -8.043 -10.693 -3.040 1.00 82.31 829 TYR A CA 1
ATOM 6530 C C . TYR A 1 829 ? -8.428 -10.708 -1.561 1.00 82.31 829 TYR A C 1
ATOM 6532 O O . TYR A 1 829 ? -7.841 -11.424 -0.748 1.00 82.31 829 TYR A O 1
ATOM 6540 N N . LEU A 1 830 ? -9.415 -9.884 -1.222 1.00 90.50 830 LEU A N 1
ATOM 6541 C CA . LEU A 1 830 ? -9.970 -9.824 0.122 1.00 90.50 830 LEU A CA 1
ATOM 6542 C C . LEU A 1 830 ? -11.032 -10.928 0.287 1.00 90.50 830 LEU A C 1
ATOM 6544 O O . LEU A 1 830 ? -11.658 -11.321 -0.707 1.00 90.50 830 LEU A O 1
ATOM 6548 N N . PRO A 1 831 ? -11.262 -11.421 1.517 1.00 93.25 831 PRO A N 1
ATOM 6549 C CA . PRO A 1 831 ? -12.390 -12.291 1.821 1.00 93.25 831 PRO A CA 1
ATOM 6550 C C . PRO A 1 831 ? -13.735 -11.710 1.379 1.00 93.25 831 PRO A C 1
ATOM 6552 O O . PRO A 1 831 ? -13.944 -10.499 1.478 1.00 93.25 831 PRO A O 1
ATOM 6555 N N . CYS A 1 832 ? -14.665 -12.566 0.956 1.00 92.81 832 CYS A N 1
ATOM 6556 C CA . CYS A 1 832 ? -16.021 -12.159 0.580 1.00 92.81 832 CYS A CA 1
ATOM 6557 C C . CYS A 1 832 ? -16.771 -11.491 1.752 1.00 92.81 832 CYS A C 1
ATOM 6559 O O . CYS A 1 832 ? -17.397 -10.449 1.568 1.00 92.81 832 CYS A O 1
ATOM 6561 N N . ALA A 1 833 ? -16.602 -11.995 2.978 1.00 94.75 833 ALA A N 1
ATOM 6562 C CA . ALA A 1 833 ? -17.043 -11.358 4.220 1.00 94.75 833 ALA A CA 1
ATOM 6563 C C . ALA A 1 833 ? -16.315 -10.044 4.600 1.00 94.75 833 ALA A C 1
ATOM 6565 O O . ALA A 1 833 ? -16.584 -9.489 5.666 1.00 94.75 833 ALA A O 1
ATOM 6566 N N . SER A 1 834 ? -15.408 -9.503 3.776 1.00 95.06 834 SER A N 1
ATOM 6567 C CA . SER A 1 834 ? -14.833 -8.172 4.011 1.00 95.06 834 SER A CA 1
ATOM 6568 C C . SER A 1 834 ? -15.686 -7.078 3.390 1.00 95.06 834 SER A C 1
ATOM 6570 O O . SER A 1 834 ? -15.863 -7.024 2.176 1.00 95.06 834 SER A O 1
ATOM 6572 N N . SER A 1 835 ? -16.071 -6.085 4.197 1.00 93.12 835 SER A N 1
ATOM 6573 C CA . SER A 1 835 ? -16.698 -4.848 3.704 1.00 93.12 835 SER A CA 1
ATOM 6574 C C . SER A 1 835 ? -15.822 -4.041 2.737 1.00 93.12 835 SER A C 1
ATOM 6576 O O . SER A 1 835 ? -16.244 -2.989 2.275 1.00 93.12 835 SER A O 1
ATOM 6578 N N . CYS A 1 836 ? -14.577 -4.454 2.505 1.00 93.81 836 CYS A N 1
ATOM 6579 C CA . CYS A 1 836 ? -13.615 -3.763 1.658 1.00 93.81 836 CYS A CA 1
ATOM 6580 C C . CYS A 1 836 ? -13.461 -4.397 0.267 1.00 93.81 836 CYS A C 1
ATOM 6582 O O . CYS A 1 836 ? -12.758 -3.823 -0.561 1.00 93.81 836 CYS A O 1
ATOM 6584 N N . THR A 1 837 ? -14.089 -5.547 -0.022 1.00 90.00 837 THR A N 1
ATOM 6585 C CA . THR A 1 837 ? -14.044 -6.115 -1.380 1.00 90.00 837 THR A CA 1
ATOM 6586 C C . THR A 1 837 ? -14.899 -5.296 -2.351 1.00 90.00 837 THR A C 1
ATOM 6588 O O . THR A 1 837 ? -16.067 -5.019 -2.092 1.00 90.00 837 THR A O 1
ATOM 6591 N N . THR A 1 838 ? -14.319 -4.895 -3.482 1.00 76.19 838 THR A N 1
ATOM 6592 C CA . THR A 1 838 ? -15.027 -4.244 -4.601 1.00 76.19 838 THR A CA 1
ATOM 6593 C C . THR A 1 838 ? -15.561 -5.236 -5.631 1.00 76.19 838 THR A C 1
ATOM 6595 O O . THR A 1 838 ? -16.424 -4.881 -6.432 1.00 76.19 838 THR A O 1
ATOM 6598 N N . LYS A 1 839 ? -15.018 -6.456 -5.659 1.00 67.44 839 LYS A N 1
ATOM 6599 C CA . LYS A 1 839 ? -15.069 -7.354 -6.818 1.00 67.44 839 LYS A CA 1
ATOM 6600 C C . LYS A 1 839 ? -16.096 -8.469 -6.642 1.00 67.44 839 LYS A C 1
ATOM 6602 O O . LYS A 1 839 ? -16.275 -8.998 -5.549 1.00 67.44 839 LYS A O 1
ATOM 6607 N N . GLN A 1 840 ? -16.699 -8.877 -7.763 1.00 68.31 840 GLN A N 1
ATOM 6608 C CA . GLN A 1 840 ? -17.543 -10.081 -7.855 1.00 68.31 840 GLN A CA 1
ATOM 6609 C C . GLN A 1 840 ? -16.740 -11.367 -7.594 1.00 68.31 840 GLN A C 1
ATOM 6611 O O . GLN A 1 840 ? -17.288 -12.387 -7.188 1.00 68.31 840 GLN A O 1
ATOM 6616 N N . HIS A 1 841 ? -15.431 -11.310 -7.835 1.00 73.75 841 HIS A N 1
ATOM 6617 C CA . HIS A 1 841 ? -14.474 -12.329 -7.439 1.00 73.75 841 HIS A CA 1
ATOM 6618 C C . HIS A 1 841 ? -13.870 -11.915 -6.090 1.00 73.75 841 HIS A C 1
ATOM 6620 O O . HIS A 1 841 ? -13.320 -10.826 -5.963 1.00 73.75 841 HIS A O 1
ATOM 6626 N N . CYS A 1 842 ? -13.977 -12.766 -5.080 1.00 88.38 842 CYS A N 1
ATOM 6627 C CA . CYS A 1 842 ? -13.422 -12.581 -3.740 1.00 88.38 842 CYS A CA 1
ATOM 6628 C C . CYS A 1 842 ? -12.970 -13.949 -3.215 1.00 88.38 842 CYS A C 1
ATOM 6630 O O . CYS A 1 842 ? -13.362 -14.977 -3.774 1.00 88.38 842 CYS A O 1
ATOM 6632 N N . LEU A 1 843 ? -12.119 -13.986 -2.187 1.00 89.38 843 LEU A N 1
ATOM 6633 C CA . LEU A 1 843 ? -11.749 -15.267 -1.580 1.00 89.38 843 LEU A CA 1
ATOM 6634 C C . LEU A 1 843 ? -12.889 -15.740 -0.666 1.00 89.38 843 LEU A C 1
ATOM 6636 O O . LEU A 1 843 ? -13.276 -14.981 0.226 1.00 89.38 843 LEU A O 1
ATOM 6640 N N . PRO A 1 844 ? -13.412 -16.969 -0.831 1.00 92.31 844 PRO A N 1
ATOM 6641 C CA . PRO A 1 844 ? -14.303 -17.555 0.160 1.00 92.31 844 PRO A CA 1
ATOM 6642 C C . PRO A 1 844 ? -13.608 -17.629 1.521 1.00 92.31 844 PRO A C 1
ATOM 6644 O O . PRO A 1 844 ? -12.414 -17.925 1.596 1.00 92.31 844 PRO A O 1
ATOM 6647 N N . SER A 1 845 ? -14.349 -17.380 2.593 1.00 94.12 845 SER A N 1
ATOM 6648 C CA . SER A 1 845 ? -13.844 -17.402 3.965 1.00 94.12 845 SER A CA 1
ATOM 6649 C C . SER A 1 845 ? -14.804 -18.127 4.896 1.00 94.12 845 SER A C 1
ATOM 6651 O O . SER A 1 845 ? -16.018 -18.137 4.686 1.00 94.12 845 SER A O 1
ATOM 6653 N N . LEU A 1 846 ? -14.271 -18.685 5.987 1.00 95.06 846 LEU A N 1
ATOM 6654 C CA . LEU A 1 846 ? -15.069 -19.346 7.028 1.00 95.06 846 LEU A CA 1
ATOM 6655 C C . LEU A 1 846 ? -16.205 -18.454 7.574 1.00 95.06 846 LEU A C 1
ATOM 6657 O O . LEU A 1 846 ? -17.233 -18.946 8.047 1.00 95.06 846 LEU A O 1
ATOM 6661 N N . PHE A 1 847 ? -16.026 -17.133 7.486 1.00 96.50 847 PHE A N 1
ATOM 6662 C CA . PHE A 1 847 ? -16.961 -16.120 7.964 1.00 96.50 847 PHE A CA 1
ATOM 6663 C C . PHE A 1 847 ? -18.159 -15.859 7.050 1.00 96.50 847 PHE A C 1
ATOM 6665 O O . PHE A 1 847 ? -19.171 -15.358 7.539 1.00 96.50 847 PHE A O 1
ATOM 6672 N N . ASP A 1 848 ? -18.090 -16.217 5.766 1.00 95.75 848 ASP A N 1
ATOM 6673 C CA . ASP A 1 848 ? -19.180 -15.965 4.812 1.00 95.75 848 ASP A CA 1
ATOM 6674 C C . ASP A 1 848 ? -20.482 -16.641 5.287 1.00 95.75 848 ASP A C 1
ATOM 6676 O O . ASP A 1 848 ? -21.565 -16.063 5.207 1.00 95.75 848 ASP A O 1
ATOM 6680 N N . SER A 1 849 ? -20.345 -17.827 5.896 1.00 95.38 849 SER A N 1
ATOM 6681 C CA . SER A 1 849 ? -21.434 -18.643 6.454 1.00 95.38 849 SER A CA 1
ATOM 6682 C C . SER A 1 849 ? -22.188 -18.032 7.646 1.00 95.38 849 SER A C 1
ATOM 6684 O O . SER A 1 849 ? -23.247 -18.538 8.009 1.00 95.38 849 SER A O 1
ATOM 6686 N N . VAL A 1 850 ? -21.669 -16.968 8.273 1.00 96.44 850 VAL A N 1
ATOM 6687 C CA . VAL A 1 850 ? -22.265 -16.363 9.483 1.00 96.44 850 VAL A CA 1
ATOM 6688 C C . VAL A 1 850 ? -22.683 -14.908 9.319 1.00 96.44 850 VAL A C 1
ATOM 6690 O O . VAL A 1 850 ? -23.195 -14.333 10.275 1.00 96.44 850 VAL A O 1
ATOM 6693 N N . LEU A 1 851 ? -22.516 -14.306 8.137 1.00 96.31 851 LEU A N 1
ATOM 6694 C CA . LEU A 1 851 ? -22.873 -12.901 7.896 1.00 96.31 851 LEU A CA 1
ATOM 6695 C C . LEU A 1 851 ? -24.348 -12.598 8.203 1.00 96.31 851 LEU A C 1
ATOM 6697 O O . LEU A 1 851 ? -24.644 -11.566 8.796 1.00 96.31 851 LEU A O 1
ATOM 6701 N N . GLU A 1 852 ? -25.269 -13.494 7.840 1.00 96.62 852 GLU A N 1
ATOM 6702 C CA . GLU A 1 852 ? -26.705 -13.310 8.100 1.00 96.62 852 GLU A CA 1
ATOM 6703 C C . GLU A 1 852 ? -27.034 -13.431 9.594 1.00 96.62 852 GLU A C 1
ATOM 6705 O O . GLU A 1 852 ? -27.678 -12.543 10.148 1.00 96.62 852 GLU A O 1
ATOM 6710 N N . VAL A 1 853 ? -26.495 -14.454 10.271 1.00 97.38 853 VAL A N 1
ATOM 6711 C CA . VAL A 1 853 ? -26.620 -14.641 11.732 1.00 97.38 853 VAL A CA 1
ATOM 6712 C C . VAL A 1 853 ? -26.063 -13.429 12.483 1.00 97.38 853 VAL A C 1
ATOM 6714 O O . VAL A 1 853 ? -26.639 -12.983 13.470 1.00 97.38 853 VAL A O 1
ATOM 6717 N N . PHE A 1 854 ? -24.960 -12.856 12.000 1.00 97.31 854 PHE A N 1
ATOM 6718 C CA . PHE A 1 854 ? -24.364 -11.655 12.575 1.00 97.31 854 PHE A CA 1
ATOM 6719 C C . PHE A 1 854 ? -25.256 -10.415 12.464 1.00 97.31 854 PHE A C 1
ATOM 6721 O O . PHE A 1 854 ? -25.265 -9.598 13.387 1.00 97.31 854 PHE A O 1
ATOM 6728 N N . ARG A 1 855 ? -26.026 -10.289 11.378 1.00 97.50 855 ARG A N 1
ATOM 6729 C CA . ARG A 1 855 ? -26.997 -9.203 11.194 1.00 97.50 855 ARG A CA 1
ATOM 6730 C C . ARG A 1 855 ? -28.246 -9.432 12.047 1.00 97.50 855 ARG A C 1
ATOM 6732 O O . ARG A 1 855 ? -28.598 -8.523 12.783 1.00 97.50 855 ARG A O 1
ATOM 6739 N N . GLU A 1 856 ? -28.822 -10.642 12.053 1.00 97.12 856 GLU A N 1
ATOM 6740 C CA . GLU A 1 856 ? -29.957 -11.026 12.928 1.00 97.12 856 GLU A CA 1
ATOM 6741 C C . GLU A 1 856 ? -29.646 -10.741 14.411 1.00 97.12 856 GLU A C 1
ATOM 6743 O O . GLU A 1 856 ? -30.468 -10.186 15.133 1.00 97.12 856 GLU A O 1
ATOM 6748 N N . VAL A 1 857 ? -28.428 -11.059 14.865 1.00 97.12 857 VAL A N 1
ATOM 6749 C CA . VAL A 1 857 ? -27.979 -10.855 16.257 1.00 97.12 857 VAL A CA 1
ATOM 6750 C C . VAL A 1 857 ? -27.631 -9.395 16.590 1.00 97.12 857 VAL A C 1
ATOM 6752 O O . VAL A 1 857 ? -27.489 -9.061 17.767 1.00 97.12 857 VAL A O 1
ATOM 6755 N N . THR A 1 858 ? -27.467 -8.517 15.592 1.00 97.44 858 THR A N 1
ATOM 6756 C CA . THR A 1 858 ? -27.093 -7.104 15.814 1.00 97.44 858 THR A CA 1
ATOM 6757 C C . THR A 1 858 ? -28.123 -6.080 15.333 1.00 97.44 858 THR A C 1
ATOM 6759 O O . THR A 1 858 ? -27.875 -4.881 15.447 1.00 97.44 858 THR A O 1
ATOM 6762 N N . GLU A 1 859 ? -29.285 -6.527 14.856 1.00 96.62 859 GLU A N 1
ATOM 6763 C CA . GLU A 1 859 ? -30.430 -5.676 14.528 1.00 96.62 859 GLU A CA 1
ATOM 6764 C C . GLU A 1 859 ? -31.010 -5.017 15.796 1.00 96.62 859 GLU A C 1
ATOM 6766 O O . GLU A 1 859 ? -31.203 -5.661 16.827 1.00 96.62 859 GLU A O 1
ATOM 6771 N N . GLY A 1 860 ? -31.264 -3.708 15.736 1.00 95.19 860 GLY A N 1
ATOM 6772 C CA . GLY A 1 860 ? -31.708 -2.879 16.860 1.00 95.19 860 GLY A CA 1
ATOM 6773 C C . GLY A 1 860 ? -30.575 -2.334 17.741 1.00 95.19 860 GLY A C 1
ATOM 6774 O O . GLY A 1 860 ? -30.835 -1.534 18.642 1.00 95.19 860 GLY A O 1
ATOM 6775 N N . CYS A 1 861 ? -29.321 -2.734 17.519 1.00 96.25 861 CYS A N 1
ATOM 6776 C CA . CYS A 1 861 ? -28.203 -2.398 18.401 1.00 96.25 861 CYS A CA 1
ATOM 6777 C C . CYS A 1 861 ? -27.556 -1.051 18.028 1.00 96.25 861 CYS A C 1
ATOM 6779 O O . CYS A 1 861 ? -27.117 -0.847 16.902 1.00 96.25 861 CYS A O 1
ATOM 6781 N N . ASP A 1 862 ? -27.367 -0.138 18.987 1.00 96.56 862 ASP A N 1
ATOM 6782 C CA . ASP A 1 862 ? -26.563 1.076 18.763 1.00 96.56 862 ASP A CA 1
ATOM 6783 C C . ASP A 1 862 ? -25.061 0.769 18.721 1.00 96.56 862 ASP A C 1
ATOM 6785 O O . ASP A 1 862 ? -24.302 1.362 17.942 1.00 96.56 862 ASP A O 1
ATOM 6789 N N . ILE A 1 863 ? -24.627 -0.114 19.623 1.00 97.56 863 ILE A N 1
ATOM 6790 C CA . ILE A 1 863 ? -23.226 -0.441 19.879 1.00 97.56 863 ILE A CA 1
ATOM 6791 C C . ILE A 1 863 ? -23.073 -1.961 19.921 1.00 97.56 863 ILE A C 1
ATOM 6793 O O . ILE A 1 863 ? -23.751 -2.636 20.692 1.00 97.56 863 ILE A O 1
ATOM 6797 N N . VAL A 1 864 ? -22.123 -2.498 19.157 1.00 97.75 864 VAL A N 1
ATOM 6798 C CA . VAL A 1 864 ? -21.752 -3.919 19.234 1.00 97.75 864 VAL A CA 1
ATOM 6799 C C . VAL A 1 864 ? -20.409 -4.068 19.946 1.00 97.75 864 VAL A C 1
ATOM 6801 O O . VAL A 1 864 ? -19.379 -3.612 19.449 1.00 97.75 864 VAL A O 1
ATOM 6804 N N . LEU A 1 865 ? -20.404 -4.713 21.111 1.00 97.69 865 LEU A N 1
ATOM 6805 C CA . LEU A 1 865 ? -19.195 -5.223 21.756 1.00 97.69 865 LEU A CA 1
ATOM 6806 C C . LEU A 1 865 ? -18.889 -6.601 21.163 1.00 97.69 865 LEU A C 1
ATOM 6808 O O . LEU A 1 865 ? -19.746 -7.482 21.206 1.00 97.69 865 LEU A O 1
ATOM 6812 N N . TYR A 1 866 ? -17.682 -6.821 20.639 1.00 98.12 866 TYR A N 1
ATOM 6813 C CA . TYR A 1 866 ? -17.350 -8.104 20.017 1.00 98.12 866 TYR A CA 1
ATOM 6814 C C . TYR A 1 866 ? -15.931 -8.607 20.285 1.00 98.12 866 TYR A C 1
ATOM 6816 O O . TYR A 1 866 ? -14.991 -7.842 20.504 1.00 98.12 866 TYR A O 1
ATOM 6824 N N . THR A 1 867 ? -15.789 -9.932 20.271 1.00 97.31 867 THR A N 1
ATOM 6825 C CA . THR A 1 867 ? -14.516 -10.643 20.440 1.00 97.31 867 THR A CA 1
ATOM 6826 C C . THR A 1 867 ? -14.506 -11.946 19.632 1.00 97.31 867 THR A C 1
ATOM 6828 O O . THR A 1 867 ? -15.551 -12.411 19.171 1.00 97.31 867 THR A O 1
ATOM 6831 N N . HIS A 1 868 ? -13.333 -12.555 19.455 1.00 96.19 868 HIS A N 1
ATOM 6832 C CA . HIS A 1 868 ? -13.189 -13.846 18.783 1.00 96.19 868 HIS A CA 1
ATOM 6833 C C . HIS A 1 868 ? -12.136 -14.730 19.457 1.00 96.19 868 HIS A C 1
ATOM 6835 O O . HIS A 1 868 ? -11.076 -14.258 19.859 1.00 96.19 868 HIS A O 1
ATOM 6841 N N . GLN A 1 869 ? -12.441 -16.022 19.567 1.00 95.31 869 GLN A N 1
ATOM 6842 C CA . GLN A 1 869 ? -11.598 -17.053 20.164 1.00 95.31 869 GLN A CA 1
ATOM 6843 C C . GLN A 1 869 ? -11.773 -18.348 19.345 1.00 95.31 869 GLN A C 1
ATOM 6845 O O . GLN A 1 869 ? -12.503 -19.268 19.707 1.00 95.31 869 GLN A O 1
ATOM 6850 N N . LEU A 1 870 ? -11.132 -18.395 18.173 1.00 94.06 870 LEU A N 1
ATOM 6851 C CA . LEU A 1 870 ? -11.315 -19.438 17.145 1.00 94.06 870 LEU A CA 1
ATOM 6852 C C . LEU A 1 870 ? -10.475 -20.716 17.368 1.00 94.06 870 LEU A C 1
ATOM 6854 O O . LEU A 1 870 ? -10.270 -21.506 16.448 1.00 94.06 870 LEU A O 1
ATOM 6858 N N . GLY A 1 871 ? -9.983 -20.944 18.587 1.00 92.62 871 GLY A N 1
ATOM 6859 C CA . GLY A 1 871 ? -9.281 -22.179 18.942 1.00 92.62 871 GLY A CA 1
ATOM 6860 C C . GLY A 1 871 ? -10.235 -23.371 19.083 1.00 92.62 871 GLY A C 1
ATOM 6861 O O . GLY A 1 871 ? -11.295 -23.262 19.702 1.00 92.62 871 GLY A O 1
ATOM 6862 N N . LYS A 1 872 ? -9.846 -24.540 18.559 1.00 93.12 872 LYS A N 1
ATOM 6863 C CA . LYS A 1 872 ? -10.543 -25.814 18.819 1.00 93.12 872 LYS A CA 1
ATOM 6864 C C . LYS A 1 872 ? -10.411 -26.278 20.281 1.00 93.12 872 LYS A C 1
ATOM 6866 O O . LYS A 1 872 ? -11.180 -27.113 20.733 1.00 93.12 872 LYS A O 1
ATOM 6871 N N . ASP A 1 873 ? -9.468 -25.721 21.034 1.00 94.56 873 ASP A N 1
ATOM 6872 C CA . ASP A 1 873 ? -9.193 -25.969 22.455 1.00 94.56 873 ASP A CA 1
ATOM 6873 C C . ASP A 1 873 ? -10.008 -25.080 23.420 1.00 94.56 873 ASP A C 1
ATOM 6875 O O . ASP A 1 873 ? -9.950 -25.255 24.642 1.00 94.56 873 ASP A O 1
ATOM 6879 N N . VAL A 1 874 ? -10.800 -24.138 22.895 1.00 96.06 874 VAL A N 1
ATOM 6880 C CA . VAL A 1 874 ? -11.561 -23.170 23.697 1.00 96.06 874 VAL A CA 1
ATOM 6881 C C . VAL A 1 874 ? -12.655 -23.872 24.504 1.00 96.06 874 VAL A C 1
ATOM 6883 O O . VAL A 1 874 ? -13.661 -24.339 23.977 1.00 96.06 874 VAL A O 1
ATOM 6886 N N . SER A 1 875 ? -12.460 -23.933 25.819 1.00 97.06 875 SER A N 1
ATOM 6887 C CA . SER A 1 875 ? -13.408 -24.520 26.777 1.00 97.06 875 SER A CA 1
ATOM 6888 C C . SER A 1 875 ? -14.202 -23.479 27.571 1.00 97.06 875 SER A C 1
ATOM 6890 O O . SER A 1 875 ? -15.229 -23.815 28.159 1.00 97.06 875 SER A O 1
ATOM 6892 N N . ASP A 1 876 ? -13.748 -22.224 27.581 1.00 96.56 876 ASP A N 1
ATOM 6893 C CA . ASP A 1 876 ? -14.335 -21.126 28.345 1.00 96.56 876 ASP A CA 1
ATOM 6894 C C . ASP A 1 876 ? -13.928 -19.760 27.759 1.00 96.56 876 ASP A C 1
ATOM 6896 O O . ASP A 1 876 ? -12.824 -19.624 27.225 1.00 96.56 876 ASP A O 1
ATOM 6900 N N . LEU A 1 877 ? -14.786 -18.744 27.909 1.00 94.81 877 LEU A N 1
ATOM 6901 C CA . LEU A 1 877 ? -14.458 -17.348 27.587 1.00 94.81 877 LEU A CA 1
ATOM 6902 C C . LEU A 1 877 ? -13.921 -16.650 28.840 1.00 94.81 877 LEU A C 1
ATOM 6904 O O . LEU A 1 877 ? -14.609 -16.593 29.864 1.00 94.81 877 LEU A O 1
ATOM 6908 N N . GLN A 1 878 ? -12.713 -16.082 28.765 1.00 93.38 878 GLN A N 1
ATOM 6909 C CA . GLN A 1 878 ? -12.115 -15.346 29.893 1.00 93.38 878 GLN A CA 1
ATOM 6910 C C . GLN A 1 878 ? -12.868 -14.045 30.209 1.00 93.38 878 GLN A C 1
ATOM 6912 O O . GLN A 1 878 ? -12.938 -13.630 31.366 1.00 93.38 878 GLN A O 1
ATOM 6917 N N . LEU A 1 879 ? -13.448 -13.416 29.184 1.00 91.50 879 LEU A N 1
ATOM 6918 C CA . LEU A 1 879 ? -14.266 -12.219 29.317 1.00 91.50 879 LEU A CA 1
ATOM 6919 C C . LEU A 1 879 ? -15.706 -12.578 29.699 1.00 91.50 879 LEU A C 1
ATOM 6921 O O . LEU A 1 879 ? -16.320 -13.475 29.123 1.00 91.50 879 LEU A O 1
ATOM 6925 N N . GLN A 1 880 ? -16.270 -11.811 30.622 1.00 92.81 880 GLN A N 1
ATOM 6926 C CA . GLN A 1 880 ? -17.704 -11.728 30.887 1.00 92.81 880 GLN A CA 1
ATOM 6927 C C . GLN A 1 880 ? -18.234 -10.434 30.254 1.00 92.81 880 GLN A C 1
ATOM 6929 O O . GLN A 1 880 ? -17.457 -9.517 29.982 1.00 92.81 880 GLN A O 1
ATOM 6934 N N . ALA A 1 881 ? -19.538 -10.347 30.028 1.00 90.81 881 ALA A N 1
ATOM 6935 C CA . ALA A 1 881 ? -20.190 -9.117 29.603 1.00 90.81 881 ALA A CA 1
ATOM 6936 C C . ALA A 1 881 ? -21.467 -8.878 30.420 1.00 90.81 881 ALA A C 1
ATOM 6938 O O . ALA A 1 881 ? -22.159 -9.816 30.817 1.00 90.81 881 ALA A O 1
ATOM 6939 N N . GLU A 1 882 ? -21.772 -7.610 30.682 1.00 90.56 882 GLU A N 1
ATOM 6940 C CA . GLU A 1 882 ? -23.058 -7.195 31.243 1.00 90.56 882 GLU A CA 1
ATOM 6941 C C . GLU A 1 882 ? -24.066 -7.116 30.084 1.00 90.56 882 GLU A C 1
ATOM 6943 O O . GLU A 1 882 ? -23.804 -6.450 29.082 1.00 90.56 882 GLU A O 1
ATOM 6948 N N . TYR A 1 883 ? -25.188 -7.832 30.183 1.00 81.19 883 TYR A N 1
ATOM 6949 C CA . TYR A 1 883 ? -26.256 -7.792 29.179 1.00 81.19 883 TYR A CA 1
ATOM 6950 C C . TYR A 1 883 ? -27.255 -6.676 29.515 1.00 81.19 883 TYR A C 1
ATOM 6952 O O . TYR A 1 883 ? -27.546 -6.446 30.692 1.00 81.19 883 TYR A O 1
ATOM 6960 N N . MET A 1 884 ? -27.769 -5.986 28.495 1.00 80.31 884 MET A N 1
ATOM 6961 C CA . MET A 1 884 ? -28.807 -4.963 28.628 1.00 80.31 884 MET A CA 1
ATOM 6962 C C . MET A 1 884 ? -30.046 -5.369 27.838 1.00 80.31 884 MET A C 1
ATOM 6964 O O . MET A 1 884 ? -29.964 -5.568 26.632 1.00 80.31 884 MET A O 1
ATOM 6968 N N . GLU A 1 885 ? -31.189 -5.425 28.517 1.00 67.88 885 GLU A N 1
ATOM 6969 C CA . GLU A 1 885 ? -32.500 -5.619 27.881 1.00 67.88 885 GLU A CA 1
ATOM 6970 C C . GLU A 1 885 ? -33.228 -4.281 27.657 1.00 67.88 885 GLU A C 1
ATOM 6972 O O . GLU A 1 885 ? -34.021 -4.162 26.729 1.00 67.88 885 GLU A O 1
ATOM 6977 N N . GLU A 1 886 ? -32.929 -3.250 28.461 1.00 80.25 886 GLU A N 1
ATOM 6978 C CA . GLU A 1 886 ? -33.593 -1.942 28.407 1.00 80.25 886 GLU A CA 1
ATOM 6979 C C . GLU A 1 886 ? -32.596 -0.784 28.616 1.00 80.25 886 GLU A C 1
ATOM 6981 O O . GLU A 1 886 ? -31.862 -0.752 29.609 1.00 80.25 886 GLU A O 1
ATOM 6986 N N . GLY A 1 887 ? -32.606 0.204 27.709 1.00 76.56 887 GLY A N 1
ATOM 6987 C CA . GLY A 1 887 ? -31.956 1.511 27.885 1.00 76.56 887 GLY A CA 1
ATOM 6988 C C . GLY A 1 887 ? -31.144 2.006 26.682 1.00 76.56 887 GLY A C 1
ATOM 6989 O O . GLY A 1 887 ? -30.412 1.241 26.061 1.00 76.56 887 GLY A O 1
ATOM 6990 N N . ASP A 1 888 ? -31.224 3.311 26.403 1.00 77.50 888 ASP A N 1
ATOM 6991 C CA . ASP A 1 888 ? -30.438 3.972 25.353 1.00 77.50 888 ASP A CA 1
ATOM 6992 C C . ASP A 1 888 ? -29.010 4.316 25.839 1.00 77.50 888 ASP A C 1
ATOM 6994 O O . ASP A 1 888 ? -28.855 4.891 26.926 1.00 77.50 888 ASP A O 1
ATOM 6998 N N . PRO A 1 889 ? -27.946 4.084 25.043 1.00 91.75 889 PRO A N 1
ATOM 6999 C CA . PRO A 1 889 ? -27.917 3.332 23.786 1.00 91.75 889 PRO A CA 1
ATOM 7000 C C . PRO A 1 889 ? -27.932 1.811 24.012 1.00 91.75 889 PRO A C 1
ATOM 7002 O O . PRO A 1 889 ? -27.276 1.324 24.937 1.00 91.75 889 PRO A O 1
ATOM 7005 N N . LEU A 1 890 ? -28.591 1.064 23.120 1.00 95.00 890 LEU A N 1
ATOM 7006 C CA . LEU A 1 890 ? -28.642 -0.403 23.179 1.00 95.00 890 LEU A CA 1
ATOM 7007 C C . LEU A 1 890 ? -27.274 -1.029 22.856 1.00 95.00 890 LEU A C 1
ATOM 7009 O O . LEU A 1 890 ? -26.653 -0.699 21.841 1.00 95.00 890 LEU A O 1
ATOM 7013 N N . ILE A 1 891 ? -26.800 -1.944 23.713 1.00 95.69 891 ILE A N 1
ATOM 7014 C CA . ILE A 1 891 ? -25.482 -2.587 23.572 1.00 95.69 891 ILE A CA 1
ATOM 7015 C C . ILE A 1 891 ? -25.615 -4.105 23.482 1.00 95.69 891 ILE A C 1
ATOM 7017 O O . ILE A 1 891 ? -26.126 -4.751 24.395 1.00 95.69 891 ILE A O 1
ATOM 7021 N N . CYS A 1 892 ? -25.081 -4.666 22.399 1.00 96.19 892 CYS A N 1
ATOM 7022 C CA . CYS A 1 892 ? -25.158 -6.086 22.076 1.00 96.19 892 CYS A CA 1
ATOM 7023 C C . CYS A 1 892 ? -23.761 -6.720 22.119 1.00 96.19 892 CYS A C 1
ATOM 7025 O O . CYS A 1 892 ? -22.807 -6.175 21.563 1.00 96.19 892 CYS A O 1
ATOM 7027 N N . ASN A 1 893 ? -23.633 -7.868 22.790 1.00 96.94 893 ASN A N 1
ATOM 7028 C CA . ASN A 1 893 ? -22.348 -8.515 23.073 1.00 96.94 893 ASN A CA 1
ATOM 7029 C C . ASN A 1 893 ? -22.219 -9.814 22.264 1.00 96.94 893 ASN A C 1
ATOM 7031 O O . ASN A 1 893 ? -22.976 -10.752 22.513 1.00 96.94 893 ASN A O 1
ATOM 7035 N N . VAL A 1 894 ? -21.250 -9.920 21.349 1.00 97.81 894 VAL A N 1
ATOM 7036 C CA . VAL A 1 894 ? -21.103 -11.092 20.462 1.00 97.81 894 VAL A CA 1
ATOM 7037 C C . VAL A 1 894 ? -19.700 -11.702 20.536 1.00 97.81 894 VAL A C 1
ATOM 7039 O O . VAL A 1 894 ? -18.698 -11.009 20.369 1.00 97.81 894 VAL A O 1
ATOM 7042 N N . ALA A 1 895 ? -19.611 -13.010 20.778 1.00 97.75 895 ALA A N 1
ATOM 7043 C CA . ALA A 1 895 ? -18.347 -13.743 20.840 1.00 97.75 895 ALA A CA 1
ATOM 7044 C C . ALA A 1 895 ? -18.292 -14.842 19.775 1.00 97.75 895 ALA A C 1
ATOM 7046 O O . ALA A 1 895 ? -19.159 -15.717 19.712 1.00 97.75 895 ALA A O 1
ATOM 7047 N N . ILE A 1 896 ? -17.243 -14.807 18.955 1.00 97.69 896 ILE A N 1
ATOM 7048 C CA . ILE A 1 896 ? -17.037 -15.763 17.865 1.00 97.69 896 ILE A CA 1
ATOM 7049 C C . ILE A 1 896 ? -16.153 -16.904 18.343 1.00 97.69 896 ILE A C 1
ATOM 7051 O O . ILE A 1 896 ? -15.042 -16.676 18.816 1.00 97.69 896 ILE A O 1
ATOM 7055 N N . VAL A 1 897 ? -16.625 -18.134 18.189 1.00 97.44 897 VAL A N 1
ATOM 7056 C CA . VAL A 1 897 ? -15.973 -19.344 18.705 1.00 97.44 897 VAL A CA 1
ATOM 7057 C C . VAL A 1 897 ? -15.932 -20.428 17.632 1.00 97.44 897 VAL A C 1
ATOM 7059 O O . VAL A 1 897 ? -16.743 -20.425 16.710 1.00 97.44 897 VAL A O 1
ATOM 7062 N N . SER A 1 898 ? -14.987 -21.369 17.712 1.00 96.62 898 SER A N 1
ATOM 7063 C CA . SER A 1 898 ? -14.979 -22.496 16.768 1.00 96.62 898 SER A CA 1
ATOM 7064 C C . SER A 1 898 ? -16.172 -23.429 17.024 1.00 96.62 898 SER A C 1
ATOM 7066 O O . SER A 1 898 ? -16.460 -23.770 18.175 1.00 96.62 898 SER A O 1
ATOM 7068 N N . ARG A 1 899 ? -16.826 -23.892 15.948 1.00 96.19 899 ARG A N 1
ATOM 7069 C CA . ARG A 1 899 ? -17.935 -24.873 15.956 1.00 96.19 899 ARG A CA 1
ATOM 7070 C C . ARG A 1 899 ? -17.605 -26.149 16.738 1.00 96.19 899 ARG A C 1
ATOM 7072 O O . ARG A 1 899 ? -18.483 -26.758 17.343 1.00 96.19 899 ARG A O 1
ATOM 7079 N N . GLU A 1 900 ? -16.337 -26.545 16.715 1.00 95.25 900 GLU A N 1
ATOM 7080 C CA . GLU A 1 900 ? -15.814 -27.769 17.335 1.00 95.25 900 GLU A CA 1
ATOM 7081 C C . GLU A 1 900 ? -15.297 -27.555 18.763 1.00 95.25 900 GLU A C 1
ATOM 7083 O O . GLU A 1 900 ? -14.866 -28.505 19.413 1.00 95.25 900 GLU A O 1
ATOM 7088 N N . SER A 1 901 ? -15.325 -26.316 19.263 1.00 96.94 901 SER A N 1
ATOM 7089 C CA . SER A 1 901 ? -14.778 -25.990 20.577 1.00 96.94 901 SER A CA 1
ATOM 7090 C C . SER A 1 901 ? -15.545 -26.698 21.714 1.00 96.94 901 SER A C 1
ATOM 7092 O O . SER A 1 901 ? -16.784 -26.733 21.708 1.00 96.94 901 SER A O 1
ATOM 7094 N N . PRO A 1 902 ? -14.848 -27.219 22.747 1.00 97.50 902 PRO A N 1
ATOM 7095 C CA . PRO A 1 902 ? -15.475 -27.772 23.946 1.00 97.50 902 PRO A CA 1
ATOM 7096 C C . PRO A 1 902 ? -16.453 -26.809 24.628 1.00 97.50 902 PRO A C 1
ATOM 7098 O O . PRO A 1 902 ? -17.386 -27.264 25.289 1.00 97.50 902 PRO A O 1
ATOM 7101 N N . LEU A 1 903 ? -16.271 -25.495 24.455 1.00 97.19 903 LEU A N 1
ATOM 7102 C CA . LEU A 1 903 ? -17.218 -24.462 24.860 1.00 97.19 903 LEU A CA 1
ATOM 7103 C C . LEU A 1 903 ? -18.574 -24.625 24.156 1.00 97.19 903 LEU A C 1
ATOM 7105 O O . LEU A 1 903 ? -19.578 -24.803 24.845 1.00 97.19 903 LEU A O 1
ATOM 7109 N N . VAL A 1 904 ? -18.616 -24.613 22.817 1.00 97.06 904 VAL A N 1
ATOM 7110 C CA . VAL A 1 904 ? -19.867 -24.751 22.040 1.00 97.06 904 VAL A CA 1
ATOM 7111 C C . VAL A 1 904 ? -20.581 -26.052 22.395 1.00 97.06 904 VAL A C 1
ATOM 7113 O O . VAL A 1 904 ? -21.769 -26.032 22.724 1.00 97.06 904 VAL A O 1
ATOM 7116 N N . GLU A 1 905 ? -19.852 -27.171 22.456 1.00 96.69 905 GLU A N 1
ATOM 7117 C CA . GLU A 1 905 ? -20.427 -28.445 22.894 1.00 96.69 905 GLU A CA 1
ATOM 7118 C C . GLU A 1 905 ? -20.988 -28.361 24.329 1.00 96.69 905 GLU A C 1
ATOM 7120 O O . GLU A 1 905 ? -22.100 -28.823 24.599 1.00 96.69 905 GLU A O 1
ATOM 7125 N N . THR A 1 906 ? -20.255 -27.746 25.260 1.00 97.06 906 THR A N 1
ATOM 7126 C CA . THR A 1 906 ? -20.667 -27.612 26.666 1.00 97.06 906 THR A CA 1
ATOM 7127 C C . THR A 1 906 ? -21.891 -26.713 26.842 1.00 97.06 906 THR A C 1
ATOM 7129 O O . THR A 1 906 ? -22.675 -26.954 27.763 1.00 97.06 906 THR A O 1
ATOM 7132 N N . VAL A 1 907 ? -22.085 -25.695 25.999 1.00 96.69 907 VAL A N 1
ATOM 7133 C CA . VAL A 1 907 ? -23.285 -24.843 26.041 1.00 96.69 907 VAL A CA 1
ATOM 7134 C C . VAL A 1 907 ? -24.469 -25.553 25.381 1.00 96.69 907 VAL A C 1
ATOM 7136 O O . VAL A 1 907 ? -25.516 -25.661 26.015 1.00 96.69 907 VAL A O 1
ATOM 7139 N N . ILE A 1 908 ? -24.304 -26.153 24.194 1.00 96.75 908 ILE A N 1
ATOM 7140 C CA . ILE A 1 908 ? -25.373 -26.915 23.512 1.00 96.75 908 ILE A CA 1
ATOM 7141 C C . ILE A 1 908 ? -25.876 -28.082 24.376 1.00 96.75 908 ILE A C 1
ATOM 7143 O O . ILE A 1 908 ? -27.083 -28.312 24.466 1.00 96.75 908 ILE A O 1
ATOM 7147 N N . ARG A 1 909 ? -24.981 -28.799 25.073 1.00 96.00 909 ARG A N 1
ATOM 7148 C CA . ARG A 1 909 ? -25.346 -29.883 26.009 1.00 96.00 909 ARG A CA 1
ATOM 7149 C C . ARG A 1 909 ? -26.136 -29.410 27.240 1.00 96.00 909 ARG A C 1
ATOM 7151 O O . ARG A 1 909 ? -26.724 -30.252 27.914 1.00 96.00 909 ARG A O 1
ATOM 7158 N N . LYS A 1 910 ? -26.147 -28.108 27.552 1.00 96.69 910 LYS A N 1
ATOM 7159 C CA . LYS A 1 910 ? -26.894 -27.523 28.683 1.00 96.69 910 LYS A CA 1
ATOM 7160 C C . LYS A 1 910 ? -28.273 -26.983 28.300 1.00 96.69 910 LYS A C 1
ATOM 7162 O O . LYS A 1 910 ? -29.041 -26.678 29.207 1.00 96.69 910 LYS A O 1
ATOM 7167 N N . VAL A 1 911 ? -28.599 -26.866 27.009 1.00 96.25 911 VAL A N 1
ATOM 7168 C CA . VAL A 1 911 ? -29.910 -26.364 26.563 1.00 96.25 911 VAL A CA 1
ATOM 7169 C C . VAL A 1 911 ? -30.997 -27.419 26.838 1.00 96.25 911 VAL A C 1
ATOM 7171 O O . VAL A 1 911 ? -30.901 -28.527 26.299 1.00 96.25 911 VAL A O 1
ATOM 7174 N N . PRO A 1 912 ? -32.030 -27.114 27.650 1.00 96.31 912 PRO A N 1
ATOM 7175 C CA . PRO A 1 912 ? -33.130 -28.037 27.935 1.00 96.31 912 PRO A CA 1
ATOM 7176 C C . PRO A 1 912 ? -33.915 -28.440 26.681 1.00 96.31 912 PRO A C 1
ATOM 7178 O O . PRO A 1 912 ? -34.121 -27.631 25.776 1.00 96.31 912 PRO A O 1
ATOM 7181 N N . GLU A 1 913 ? -34.415 -29.678 26.630 1.00 94.25 913 GLU A N 1
ATOM 7182 C CA . GLU A 1 913 ? -35.116 -30.177 25.435 1.00 94.25 913 GLU A CA 1
ATOM 7183 C C . GLU A 1 913 ? -36.443 -29.450 25.148 1.00 94.25 913 GLU A C 1
ATOM 7185 O O . GLU A 1 913 ? -36.833 -29.349 23.987 1.00 94.25 913 GLU A O 1
ATOM 7190 N N . ASP A 1 914 ? -37.099 -28.855 26.151 1.00 96.00 914 ASP A N 1
ATOM 7191 C CA . ASP A 1 914 ? -38.283 -28.012 25.933 1.00 96.00 914 ASP A CA 1
ATOM 7192 C C . ASP A 1 914 ? -37.931 -26.659 25.286 1.00 96.00 914 ASP A C 1
ATOM 7194 O O . ASP A 1 914 ? -38.710 -26.137 24.488 1.00 96.00 914 ASP A O 1
ATOM 7198 N N . GLN A 1 915 ? -36.753 -26.099 25.583 1.00 95.00 915 GLN A N 1
ATOM 7199 C CA . GLN A 1 915 ? -36.246 -24.900 24.909 1.00 95.00 915 GLN A CA 1
ATOM 7200 C C . GLN A 1 915 ? -35.821 -25.213 23.473 1.00 95.00 915 GLN A C 1
ATOM 7202 O O . GLN A 1 915 ? -36.108 -24.434 22.569 1.00 95.00 915 GLN A O 1
ATOM 7207 N N . LEU A 1 916 ? -35.229 -26.388 23.237 1.00 94.38 916 LEU A N 1
ATOM 7208 C CA . LEU A 1 916 ? -34.919 -26.861 21.886 1.00 94.38 916 LEU A CA 1
ATOM 7209 C C . LEU A 1 916 ? -36.181 -26.972 21.018 1.00 94.38 916 LEU A C 1
ATOM 7211 O O . LEU A 1 916 ? -36.175 -26.486 19.892 1.00 94.38 916 LEU A O 1
ATOM 7215 N N . VAL A 1 917 ? -37.283 -27.517 21.546 1.00 94.44 917 VAL A N 1
ATOM 7216 C CA . VAL A 1 917 ? -38.573 -27.547 20.829 1.00 94.44 917 VAL A CA 1
ATOM 7217 C C . VAL A 1 917 ? -39.094 -26.131 20.539 1.00 94.44 917 VAL A C 1
ATOM 7219 O O . VAL A 1 917 ? -39.475 -25.857 19.403 1.00 94.44 917 VAL A O 1
ATOM 7222 N N . LYS A 1 918 ? -39.041 -25.199 21.505 1.00 94.69 918 LYS A N 1
ATOM 7223 C CA . LYS A 1 918 ? -39.448 -23.788 21.296 1.00 94.69 918 LYS A CA 1
ATOM 7224 C C . LYS A 1 918 ? -38.635 -23.076 20.205 1.00 94.69 918 LYS A C 1
ATOM 7226 O O . LYS A 1 918 ? -39.169 -22.198 19.539 1.00 94.69 918 LYS A O 1
ATOM 7231 N N . LEU A 1 919 ? -37.377 -23.471 20.002 1.00 91.69 919 LEU A N 1
ATOM 7232 C CA . LEU A 1 919 ? -36.486 -22.952 18.956 1.00 91.69 919 LEU A CA 1
ATOM 7233 C C . LEU A 1 919 ? -36.597 -23.718 17.614 1.00 91.69 919 LEU A C 1
ATOM 7235 O O . LEU A 1 919 ? -35.774 -23.524 16.722 1.00 91.69 919 LEU A O 1
ATOM 7239 N N . GLY A 1 920 ? -37.591 -24.602 17.452 1.00 93.50 920 GLY A N 1
ATOM 7240 C CA . GLY A 1 920 ? -37.807 -25.396 16.230 1.00 93.50 920 GLY A CA 1
ATOM 7241 C C . GLY A 1 920 ? -36.869 -26.603 16.074 1.00 93.50 920 GLY A C 1
ATOM 7242 O O . GLY A 1 920 ? -36.854 -27.265 15.030 1.00 93.50 920 GLY A O 1
ATOM 7243 N N . VAL A 1 921 ? -36.094 -26.930 17.110 1.00 93.88 921 VAL A N 1
ATOM 7244 C CA . VAL A 1 921 ? -35.075 -27.990 17.123 1.00 93.88 921 VAL A CA 1
ATOM 7245 C C . VAL A 1 921 ? -35.678 -29.329 17.564 1.00 93.88 921 VAL A C 1
ATOM 7247 O O . VAL A 1 921 ? -35.162 -30.032 18.433 1.00 93.88 921 VAL A O 1
ATOM 7250 N N . GLU A 1 922 ? -36.808 -29.700 16.957 1.00 92.38 922 GLU A N 1
ATOM 7251 C CA . GLU A 1 922 ? -37.512 -30.938 17.296 1.00 92.38 922 GLU A CA 1
ATOM 7252 C C . GLU A 1 922 ? -36.680 -32.192 16.983 1.00 92.38 922 GLU A C 1
ATOM 7254 O O . GLU A 1 922 ? -36.09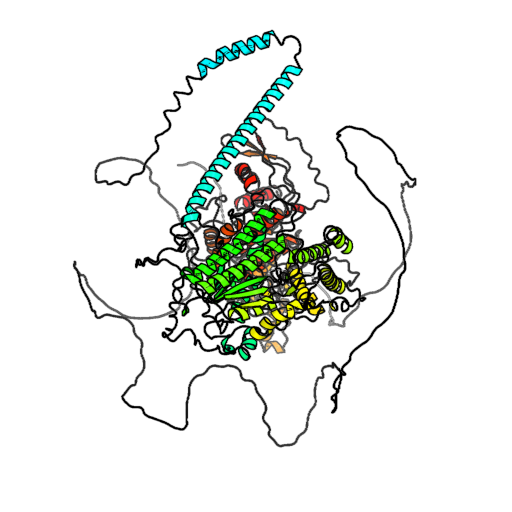1 -32.331 15.901 1.00 92.38 922 GLU A O 1
ATOM 7259 N N . ALA A 1 923 ? -36.679 -33.126 17.938 1.00 88.31 923 ALA A N 1
ATOM 7260 C CA . ALA A 1 923 ? -36.034 -34.429 17.850 1.00 88.31 923 ALA A CA 1
ATOM 7261 C C . ALA A 1 923 ? -36.910 -35.424 17.069 1.00 88.31 923 ALA A C 1
ATOM 7263 O O . ALA A 1 923 ? -37.629 -36.231 17.667 1.00 88.31 923 ALA A O 1
ATOM 7264 N N . ASN A 1 924 ? -36.832 -35.369 15.738 1.00 88.50 924 ASN A N 1
ATOM 7265 C CA . ASN A 1 924 ? -37.487 -36.320 14.839 1.00 88.50 924 ASN A CA 1
ATOM 7266 C C . ASN A 1 924 ? -37.221 -37.773 15.287 1.00 88.50 924 ASN A C 1
ATOM 7268 O O . ASN A 1 924 ? -36.092 -38.146 15.621 1.00 88.50 924 ASN A O 1
ATOM 7272 N N . SER A 1 925 ? -38.268 -38.600 15.307 1.00 86.81 925 SER A N 1
ATOM 7273 C CA . SER A 1 925 ? -38.220 -39.964 15.848 1.00 86.81 925 SER A CA 1
ATOM 7274 C C . SER A 1 925 ? -37.205 -40.852 15.124 1.00 86.81 925 SER A C 1
ATOM 7276 O O . SER A 1 925 ? -36.578 -41.700 15.758 1.00 86.81 925 SER A O 1
ATOM 7278 N N . GLN A 1 926 ? -36.985 -40.610 13.828 1.00 84.12 926 GLN A N 1
ATOM 7279 C CA . GLN A 1 926 ? -35.997 -41.317 13.011 1.00 84.12 926 GLN A CA 1
ATOM 7280 C C . GLN A 1 926 ? -34.552 -40.912 13.361 1.00 84.12 926 GLN A C 1
ATOM 7282 O O . GLN A 1 926 ? -33.674 -41.773 13.478 1.00 84.12 926 GLN A O 1
ATOM 7287 N N . ASP A 1 927 ? -34.304 -39.623 13.618 1.00 78.06 927 ASP A N 1
ATOM 7288 C CA . ASP A 1 927 ? -32.965 -39.079 13.900 1.00 78.06 927 ASP A CA 1
ATOM 7289 C C . ASP A 1 927 ? -32.424 -39.470 15.282 1.00 78.06 927 ASP A C 1
ATOM 7291 O O . ASP A 1 927 ? -31.213 -39.447 15.499 1.00 78.06 927 ASP A O 1
ATOM 7295 N N . ARG A 1 928 ? -33.280 -39.950 16.198 1.00 72.06 928 ARG A N 1
ATOM 7296 C CA . ARG A 1 928 ? -32.851 -40.543 17.482 1.00 72.06 928 ARG A CA 1
ATOM 7297 C C . ARG A 1 928 ? -31.869 -41.712 17.311 1.00 72.06 928 ARG A C 1
ATOM 7299 O O . ARG A 1 928 ? -31.075 -41.971 18.212 1.00 72.06 928 ARG A O 1
ATOM 7306 N N . SER A 1 929 ? -31.891 -42.389 16.159 1.00 76.88 929 SER A N 1
ATOM 7307 C CA . SER A 1 929 ? -30.923 -43.436 15.798 1.00 76.88 929 SER A CA 1
ATOM 7308 C C . SER A 1 929 ? -29.536 -42.890 15.415 1.00 76.88 929 SER A C 1
ATOM 7310 O O . SER A 1 929 ? -28.529 -43.574 15.594 1.00 76.88 929 SER A O 1
ATOM 7312 N N . LYS A 1 930 ? -29.458 -41.644 14.927 1.00 79.88 930 LYS A N 1
ATOM 7313 C CA . LYS A 1 930 ? -28.250 -40.992 14.403 1.00 79.88 930 LYS A CA 1
ATOM 7314 C C . LYS A 1 930 ? -27.887 -39.786 15.270 1.00 79.88 930 LYS A C 1
ATOM 7316 O O . LYS A 1 930 ? -28.138 -38.641 14.899 1.00 79.88 930 LYS A O 1
ATOM 7321 N N . LYS A 1 931 ? -27.237 -40.041 16.414 1.00 76.50 931 LYS A N 1
ATOM 7322 C CA . LYS A 1 931 ? -26.802 -38.998 17.373 1.00 76.50 931 LYS A CA 1
ATOM 7323 C C . LYS A 1 931 ? -26.087 -37.809 16.710 1.00 76.50 931 LYS A C 1
ATOM 7325 O O . LYS A 1 931 ? -26.292 -36.677 17.135 1.00 76.50 931 LYS A O 1
ATOM 7330 N N . SER A 1 932 ? -25.296 -38.055 15.663 1.00 84.69 932 SER A N 1
ATOM 7331 C CA . SER A 1 932 ? -24.626 -37.018 14.872 1.00 84.69 932 SER A CA 1
ATOM 7332 C C . SER A 1 932 ? -25.600 -36.101 14.125 1.00 84.69 932 SER A C 1
ATOM 7334 O O . SER A 1 932 ? -25.461 -34.888 14.223 1.00 84.69 932 SER A O 1
ATOM 7336 N N . ALA A 1 933 ? -26.603 -36.638 13.425 1.00 88.19 933 ALA A N 1
ATOM 7337 C CA . ALA A 1 933 ? -27.544 -35.846 12.626 1.00 88.19 933 ALA A CA 1
ATOM 7338 C C . ALA A 1 933 ? -28.352 -34.868 13.494 1.00 88.19 933 ALA A C 1
ATOM 7340 O O . ALA A 1 933 ? -28.403 -33.672 13.205 1.00 88.19 933 ALA A O 1
ATOM 7341 N N . PHE A 1 934 ? -28.903 -35.349 14.615 1.00 90.50 934 PHE A N 1
ATOM 7342 C CA . PHE A 1 934 ? -29.616 -34.482 15.557 1.00 90.50 934 PHE A CA 1
ATOM 7343 C C . PHE A 1 934 ? -28.685 -33.444 16.206 1.00 90.50 934 PHE A C 1
ATOM 7345 O O . PHE A 1 934 ? -29.086 -32.296 16.377 1.00 90.50 934 PHE A O 1
ATOM 7352 N N . TYR A 1 935 ? -27.431 -33.799 16.513 1.00 92.00 935 TYR A N 1
ATOM 7353 C CA . TYR A 1 935 ? -26.455 -32.845 17.051 1.00 92.00 935 TYR A CA 1
ATOM 7354 C C . TYR A 1 935 ? -26.075 -31.751 16.040 1.00 92.00 935 TYR A C 1
ATOM 7356 O O . TYR A 1 935 ? -26.043 -30.583 16.413 1.00 92.00 935 TYR A O 1
ATOM 7364 N N . GLN A 1 936 ? -25.889 -32.082 14.757 1.00 92.69 936 GLN A N 1
ATOM 7365 C CA . GLN A 1 936 ? -25.635 -31.065 13.727 1.00 92.69 936 GLN A CA 1
ATOM 7366 C C . GLN A 1 936 ? -26.846 -30.139 13.518 1.00 92.69 936 GLN A C 1
ATOM 7368 O O . GLN A 1 936 ? -26.652 -28.935 13.371 1.00 92.69 936 GLN A O 1
ATOM 7373 N N . LYS A 1 937 ? -28.083 -30.658 13.606 1.00 93.44 937 LYS A N 1
ATOM 7374 C CA . LYS A 1 937 ? -29.309 -29.834 13.619 1.00 93.44 937 LYS A CA 1
ATOM 7375 C C . LYS A 1 937 ? -29.363 -28.893 14.837 1.00 93.44 937 LYS A C 1
ATOM 7377 O O . LYS A 1 937 ? -29.765 -27.744 14.686 1.00 93.44 937 LYS A O 1
ATOM 7382 N N . LYS A 1 938 ? -28.919 -29.337 16.027 1.00 95.00 938 LYS A N 1
ATOM 7383 C CA . LYS A 1 938 ? -28.743 -28.440 17.188 1.00 95.00 938 LYS A CA 1
ATOM 7384 C C . LYS A 1 938 ? -27.696 -27.357 16.903 1.00 95.00 938 LYS A C 1
ATOM 7386 O O . LYS A 1 938 ? -27.946 -26.202 17.210 1.00 95.00 938 LYS A O 1
ATOM 7391 N N . ILE A 1 939 ? -26.549 -27.703 16.315 1.00 95.25 939 ILE A N 1
ATOM 7392 C CA . ILE A 1 939 ? -25.475 -26.735 16.035 1.00 95.25 939 ILE A CA 1
ATOM 7393 C C . ILE A 1 939 ? -25.922 -25.634 15.061 1.00 95.25 939 ILE A C 1
ATOM 7395 O O . ILE A 1 939 ? -25.616 -24.473 15.310 1.00 95.25 939 ILE A O 1
ATOM 7399 N N . SER A 1 940 ? -26.641 -25.948 13.979 1.00 94.88 940 SER A N 1
ATOM 7400 C CA . SER A 1 940 ? -27.081 -24.900 13.044 1.00 94.88 940 SER A CA 1
ATOM 7401 C C . SER A 1 940 ? -28.203 -24.035 13.628 1.00 94.88 940 SER A C 1
ATOM 7403 O O . SER A 1 940 ? -28.092 -22.814 13.639 1.00 94.88 940 SER A O 1
ATOM 7405 N N . GLN A 1 941 ? -29.253 -24.636 14.202 1.00 95.56 941 GLN A N 1
ATOM 7406 C CA . GLN A 1 941 ? -30.426 -23.885 14.684 1.00 95.56 941 GLN A CA 1
ATOM 7407 C C . GLN A 1 941 ? -30.217 -23.102 15.997 1.00 95.56 941 GLN A C 1
ATOM 7409 O O . GLN A 1 941 ? -31.110 -22.358 16.408 1.00 95.56 941 GLN A O 1
ATOM 7414 N N . LEU A 1 942 ? -29.070 -23.269 16.666 1.00 97.06 942 LEU A N 1
ATOM 7415 C CA . LEU A 1 942 ? -28.700 -22.537 17.886 1.00 97.06 942 LEU A CA 1
ATOM 7416 C C . LEU A 1 942 ? -27.607 -21.478 17.660 1.00 97.06 942 LEU A C 1
ATOM 7418 O O . LEU A 1 942 ? -27.253 -20.770 18.606 1.00 97.06 942 LEU A O 1
ATOM 7422 N N . ASN A 1 943 ? -27.070 -21.362 16.442 1.00 97.69 943 ASN A N 1
ATOM 7423 C CA . ASN A 1 943 ? -26.061 -20.359 16.106 1.00 97.69 943 ASN A CA 1
ATOM 7424 C C . ASN A 1 943 ? -26.640 -18.949 16.314 1.00 97.69 943 ASN A C 1
ATOM 7426 O O . ASN A 1 943 ? -27.780 -18.696 15.931 1.00 97.69 943 ASN A O 1
ATOM 7430 N N . GLY A 1 944 ? -25.913 -18.059 16.995 1.00 97.25 944 GLY A N 1
ATOM 7431 C CA . GLY A 1 944 ? -26.419 -16.729 17.361 1.00 97.25 944 GLY A CA 1
ATOM 7432 C C . GLY A 1 944 ? -27.523 -16.706 18.427 1.00 97.25 944 GLY A C 1
ATOM 7433 O O . GLY A 1 944 ? -28.040 -15.640 18.740 1.00 97.25 944 GLY A O 1
ATOM 7434 N N . ARG A 1 945 ? -27.901 -17.850 19.017 1.00 96.56 945 ARG A N 1
ATOM 7435 C CA . ARG A 1 945 ? -29.039 -17.947 19.959 1.00 96.56 945 ARG A CA 1
ATOM 7436 C C . ARG A 1 945 ? -28.661 -18.431 21.358 1.00 96.56 945 ARG A C 1
ATOM 7438 O O . ARG A 1 945 ? -29.526 -18.536 22.226 1.00 96.56 945 ARG A O 1
ATOM 7445 N N . LEU A 1 946 ? -27.383 -18.727 21.602 1.00 96.38 946 LEU A N 1
ATOM 7446 C CA . LEU A 1 946 ? -26.891 -19.170 22.910 1.00 96.38 946 LEU A CA 1
ATOM 7447 C C . LEU A 1 946 ? -26.148 -18.049 23.633 1.00 96.38 946 LEU A C 1
ATOM 7449 O O . LEU A 1 946 ? -25.089 -17.610 23.187 1.00 96.38 946 LEU A O 1
ATOM 7453 N N . LEU A 1 947 ? -26.675 -17.644 24.790 1.00 95.81 947 LEU A N 1
ATOM 7454 C CA . LEU A 1 947 ? -26.015 -16.710 25.697 1.00 95.81 947 LEU A CA 1
ATOM 7455 C C . LEU A 1 947 ? -25.050 -17.460 26.632 1.00 95.81 947 LEU A C 1
ATOM 7457 O O . LEU A 1 947 ? -25.452 -18.363 27.369 1.00 95.81 947 LEU A O 1
ATOM 7461 N N . PHE A 1 948 ? -23.784 -17.051 26.663 1.00 96.56 948 PHE A N 1
ATOM 7462 C CA . PHE A 1 948 ? -22.772 -17.558 27.586 1.00 96.56 948 PHE A CA 1
ATOM 7463 C C . PHE A 1 948 ? -21.998 -16.401 28.225 1.00 96.56 948 PHE A C 1
ATOM 7465 O O . PHE A 1 948 ? -21.337 -15.628 27.541 1.00 96.56 948 PHE A O 1
ATOM 7472 N N . ARG A 1 949 ? -22.077 -16.269 29.559 1.00 95.12 949 ARG A N 1
ATOM 7473 C CA . ARG A 1 949 ? -21.435 -15.175 30.328 1.00 95.12 949 ARG A CA 1
ATOM 7474 C C . ARG A 1 949 ? -21.759 -13.761 29.807 1.00 95.12 949 ARG A C 1
ATOM 7476 O O . ARG A 1 949 ? -20.917 -12.872 29.890 1.00 95.12 949 ARG A O 1
ATOM 7483 N N . GLY A 1 950 ? -22.970 -13.571 29.279 1.00 94.56 950 GLY A N 1
ATOM 7484 C CA . GLY A 1 950 ? -23.432 -12.302 28.706 1.00 94.56 950 GLY A CA 1
ATOM 7485 C C . GLY A 1 950 ? -23.049 -12.067 27.242 1.00 94.56 950 GLY A C 1
ATOM 7486 O O . GLY A 1 950 ? -23.441 -11.041 26.698 1.00 94.56 950 GLY A O 1
ATOM 7487 N N . TRP A 1 951 ? -22.334 -13.002 26.605 1.00 97.00 951 TRP A N 1
ATOM 7488 C CA . TRP A 1 951 ? -22.035 -13.001 25.171 1.00 97.00 951 TRP A CA 1
ATOM 7489 C C . TRP A 1 951 ? -23.009 -13.889 24.403 1.00 97.00 951 TRP A C 1
ATOM 7491 O O . TRP A 1 951 ? -23.227 -15.036 24.794 1.00 97.00 951 TRP A O 1
ATOM 7501 N N . VAL A 1 952 ? -23.530 -13.408 23.279 1.00 97.56 952 VAL A N 1
ATOM 7502 C CA . VAL A 1 952 ? -24.164 -14.253 22.265 1.00 97.56 952 VAL A CA 1
ATOM 7503 C C . VAL A 1 952 ? -23.064 -14.990 21.502 1.00 97.56 952 VAL A C 1
ATOM 7505 O O . VAL A 1 952 ? -22.139 -14.363 20.982 1.00 97.56 952 VAL A O 1
ATOM 7508 N N . LEU A 1 953 ? -23.136 -16.319 21.459 1.00 98.00 953 LEU A N 1
ATOM 7509 C CA . LEU A 1 953 ? -22.164 -17.150 20.751 1.00 98.00 953 LEU A CA 1
ATOM 7510 C C . LEU A 1 953 ? -22.540 -17.306 19.272 1.00 98.00 953 LEU A C 1
ATOM 7512 O O . LEU A 1 953 ? -23.646 -17.750 18.957 1.00 98.00 953 LEU A O 1
ATOM 7516 N N . ILE A 1 954 ? -21.588 -17.013 18.384 1.00 98.12 954 ILE A N 1
ATOM 7517 C CA . ILE A 1 954 ? -21.662 -17.328 16.949 1.00 98.12 954 ILE A CA 1
ATOM 7518 C C . ILE A 1 954 ? -20.466 -18.208 16.566 1.00 98.12 954 ILE A C 1
ATOM 7520 O O . ILE A 1 954 ? -19.348 -17.997 17.040 1.00 98.12 954 ILE A O 1
ATOM 7524 N N . TRP A 1 955 ? -20.684 -19.194 15.700 1.00 97.81 955 TRP A N 1
ATOM 7525 C CA . TRP A 1 955 ? -19.643 -20.080 15.170 1.00 97.81 955 TRP A CA 1
ATOM 7526 C C . TRP A 1 955 ? -19.772 -20.257 13.650 1.00 97.81 955 TRP A C 1
ATOM 7528 O O . TRP A 1 955 ? -20.895 -20.341 13.150 1.00 97.81 955 TRP A O 1
ATOM 7538 N N . PRO A 1 956 ? -18.653 -20.338 12.903 1.00 96.62 956 PRO A N 1
ATOM 7539 C CA . PRO A 1 956 ? -18.678 -20.620 11.468 1.00 96.62 956 PRO A CA 1
ATOM 7540 C C . PRO A 1 956 ? -19.291 -21.998 11.197 1.00 96.62 956 PRO A C 1
ATOM 7542 O O . PRO A 1 956 ? -19.146 -22.920 12.004 1.00 96.62 956 PRO A O 1
ATOM 7545 N N . GLU A 1 957 ? -19.955 -22.173 10.054 1.00 94.69 957 GLU A N 1
ATOM 7546 C CA . GLU A 1 957 ? -20.452 -23.501 9.687 1.00 94.69 957 GLU A CA 1
ATOM 7547 C C . GLU A 1 957 ? -19.322 -24.436 9.235 1.00 94.69 957 GLU A C 1
ATOM 7549 O O . GLU A 1 957 ? -19.364 -25.634 9.522 1.00 94.69 957 GLU A O 1
ATOM 7554 N N . THR A 1 958 ? -18.301 -23.906 8.563 1.00 92.12 958 THR A N 1
ATOM 7555 C CA . THR A 1 958 ? -17.122 -24.665 8.134 1.00 92.12 958 THR A CA 1
ATOM 7556 C C . THR A 1 958 ? -16.212 -25.020 9.310 1.00 92.12 958 THR A C 1
ATOM 7558 O O . THR A 1 958 ? -16.061 -24.237 10.253 1.00 92.12 958 THR A O 1
ATOM 7561 N N . GLU A 1 959 ? -15.543 -26.174 9.222 1.00 91.31 959 GLU A N 1
ATOM 7562 C CA . GLU A 1 959 ? -14.433 -26.528 10.114 1.00 91.31 959 GLU A CA 1
ATOM 7563 C C . GLU A 1 959 ? -13.405 -25.387 10.159 1.00 91.31 959 GLU A C 1
ATOM 7565 O O . GLU A 1 959 ? -13.045 -24.809 9.132 1.00 91.31 959 GLU A O 1
ATOM 7570 N N . THR A 1 960 ? -12.959 -25.023 11.363 1.00 89.69 960 THR A N 1
ATOM 7571 C CA . THR A 1 960 ? -12.032 -23.897 11.542 1.00 89.69 960 THR A CA 1
ATOM 7572 C C . THR A 1 960 ? -10.598 -24.355 11.249 1.00 89.69 960 THR A C 1
ATOM 7574 O O . THR A 1 960 ? -10.098 -25.214 11.984 1.00 89.69 960 THR A O 1
ATOM 7577 N N . PRO A 1 961 ? -9.907 -23.806 10.228 1.00 87.19 961 PRO A N 1
ATOM 7578 C CA . PRO A 1 961 ? -8.540 -24.208 9.916 1.00 87.19 961 PRO A CA 1
ATOM 7579 C C . PRO A 1 961 ? -7.585 -23.832 11.056 1.00 87.19 961 PRO A C 1
ATOM 7581 O O . PRO A 1 961 ? -7.713 -22.776 11.681 1.00 87.19 961 PRO A O 1
ATOM 7584 N N . GLN A 1 962 ? -6.615 -24.706 11.335 1.00 85.50 962 GLN A N 1
ATOM 7585 C CA . GLN A 1 962 ? -5.583 -24.479 12.347 1.00 85.50 962 GLN A CA 1
ATOM 7586 C C . GLN A 1 962 ? -4.179 -24.742 11.767 1.00 85.50 962 GLN A C 1
ATOM 7588 O O . GLN A 1 962 ? -3.921 -25.859 11.318 1.00 85.50 962 GLN A O 1
ATOM 7593 N N . PRO A 1 963 ? -3.251 -23.763 11.809 1.00 87.00 963 PRO A N 1
ATOM 7594 C CA . PRO A 1 963 ? -3.462 -22.374 12.226 1.00 87.00 963 PRO A CA 1
ATOM 7595 C C . PRO A 1 963 ? -4.411 -21.626 11.277 1.00 87.00 963 PRO A C 1
ATOM 7597 O O . PRO A 1 963 ? -4.458 -21.906 10.083 1.00 87.00 963 PRO A O 1
ATOM 7600 N N . LEU A 1 964 ? -5.142 -20.653 11.821 1.00 89.25 964 LEU A N 1
ATOM 7601 C CA . LEU A 1 964 ? -5.973 -19.746 11.033 1.00 89.25 964 LEU A CA 1
ATOM 7602 C C . LEU A 1 964 ? -5.079 -18.855 10.153 1.00 89.25 964 LEU A C 1
ATOM 7604 O O . LEU A 1 964 ? -4.031 -18.395 10.614 1.00 89.25 964 LEU A O 1
ATOM 7608 N N . HIS A 1 965 ? -5.477 -18.585 8.908 1.00 91.19 965 HIS A N 1
ATOM 7609 C CA . HIS A 1 965 ? -4.725 -17.668 8.052 1.00 91.19 965 HIS A CA 1
ATOM 7610 C C . HIS A 1 965 ? -4.838 -16.223 8.561 1.00 91.19 965 HIS A C 1
ATOM 7612 O O . HIS A 1 965 ? -5.924 -15.765 8.908 1.00 91.19 965 HIS A O 1
ATOM 7618 N N . GLU A 1 966 ? -3.731 -15.471 8.553 1.00 89.62 966 GLU A N 1
ATOM 7619 C CA . GLU A 1 966 ? -3.678 -14.106 9.116 1.00 89.62 966 GLU A CA 1
ATOM 7620 C C . GLU A 1 966 ? -4.707 -13.150 8.472 1.00 89.62 966 GLU A C 1
ATOM 7622 O O . GLU A 1 966 ? -5.253 -12.272 9.140 1.00 89.62 966 GLU A O 1
ATOM 7627 N N . HIS A 1 967 ? -5.041 -13.354 7.189 1.00 89.44 967 HIS A N 1
ATOM 7628 C CA . HIS A 1 967 ? -6.064 -12.563 6.498 1.00 89.44 967 HIS A CA 1
ATOM 7629 C C . HIS A 1 967 ? -7.484 -12.816 7.034 1.00 89.44 967 HIS A C 1
ATOM 7631 O O . HIS A 1 967 ? -8.270 -11.874 7.121 1.00 89.44 967 HIS A O 1
ATOM 7637 N N . GLU A 1 968 ? -7.805 -14.043 7.452 1.00 92.94 968 GLU A N 1
ATOM 7638 C CA . GLU A 1 968 ? -9.062 -14.357 8.139 1.00 92.94 968 GLU A CA 1
ATOM 7639 C C . GLU A 1 968 ? -9.011 -13.901 9.602 1.00 92.94 968 GLU A C 1
ATOM 7641 O O . GLU A 1 968 ? -9.951 -13.276 10.089 1.00 92.94 968 GLU A O 1
ATOM 7646 N N . ALA A 1 969 ? -7.891 -14.131 10.296 1.00 92.25 969 ALA A N 1
ATOM 7647 C CA . ALA A 1 969 ? -7.709 -13.734 11.692 1.00 92.25 969 ALA A CA 1
ATOM 7648 C C . ALA A 1 969 ? -7.943 -12.228 11.911 1.00 92.25 969 ALA A C 1
ATOM 7650 O O . ALA A 1 969 ? -8.579 -11.834 12.889 1.00 92.25 969 ALA A O 1
ATOM 7651 N N . ALA A 1 970 ? -7.487 -11.385 10.983 1.00 95.69 970 ALA A N 1
ATOM 7652 C CA . ALA A 1 970 ? -7.669 -9.939 11.056 1.00 95.69 970 ALA A CA 1
ATOM 7653 C C . ALA A 1 970 ? -9.011 -9.425 10.499 1.00 95.69 970 ALA A C 1
ATOM 7655 O O . ALA A 1 970 ? -9.356 -8.270 10.753 1.00 95.69 970 ALA A O 1
ATOM 7656 N N . LEU A 1 971 ? -9.775 -10.243 9.760 1.00 96.12 971 LEU A N 1
ATOM 7657 C CA . LEU A 1 971 ? -10.970 -9.809 9.020 1.00 96.12 971 LEU A CA 1
ATOM 7658 C C . LEU A 1 971 ? -11.996 -9.106 9.916 1.00 96.12 971 LEU A C 1
ATOM 7660 O O . LEU A 1 971 ? -12.420 -7.984 9.632 1.00 96.12 971 LEU A O 1
ATOM 7664 N N . LEU A 1 972 ? -12.353 -9.773 11.014 1.00 96.00 972 LEU A N 1
ATOM 7665 C CA . LEU A 1 972 ? -13.309 -9.298 12.013 1.00 96.00 972 LEU A CA 1
ATOM 7666 C C . LEU A 1 972 ? -12.841 -8.004 12.672 1.00 96.00 972 LEU A C 1
ATOM 7668 O O . LEU A 1 972 ? -13.599 -7.052 12.796 1.00 96.00 972 LEU A O 1
ATOM 7672 N N . LYS A 1 973 ? -11.573 -7.995 13.090 1.00 97.00 973 LYS A N 1
ATOM 7673 C CA . LYS A 1 973 ? -10.940 -6.932 13.871 1.00 97.00 973 LYS A CA 1
ATOM 7674 C C . LYS A 1 973 ? -10.765 -5.646 13.066 1.00 97.00 973 LYS A C 1
ATOM 7676 O O . LYS A 1 973 ? -10.834 -4.554 13.627 1.00 97.00 973 LYS A O 1
ATOM 7681 N N . LEU A 1 974 ? -10.494 -5.773 11.765 1.00 97.31 974 LEU A N 1
ATOM 7682 C CA . LEU A 1 974 ? -10.171 -4.640 10.902 1.00 97.31 974 LEU A CA 1
ATOM 7683 C C . LEU A 1 974 ? -11.350 -4.220 10.015 1.00 97.31 974 LEU A C 1
ATOM 7685 O O . LEU A 1 974 ? -11.542 -3.021 9.836 1.00 97.31 974 LEU A O 1
ATOM 7689 N N . THR A 1 975 ? -12.190 -5.140 9.523 1.00 96.44 975 THR A N 1
ATOM 7690 C CA . THR A 1 975 ? -13.298 -4.826 8.587 1.00 96.44 975 THR A CA 1
ATOM 7691 C C . THR A 1 975 ? -14.688 -5.327 9.034 1.00 96.44 975 THR A C 1
ATOM 7693 O O . THR A 1 975 ? -15.386 -5.984 8.263 1.00 96.44 975 THR A O 1
ATOM 7696 N N . PRO A 1 976 ? -15.161 -4.986 10.250 1.00 96.94 976 PRO A N 1
ATOM 7697 C CA . PRO A 1 976 ? -16.420 -5.509 10.801 1.00 96.94 976 PRO A CA 1
ATOM 7698 C C . PRO A 1 976 ? -17.714 -5.057 10.087 1.00 96.94 976 PRO A C 1
ATOM 7700 O O . PRO A 1 976 ? -18.792 -5.537 10.427 1.00 96.94 976 PRO A O 1
ATOM 7703 N N . ASN A 1 977 ? -17.665 -4.134 9.116 1.00 95.75 977 ASN A N 1
ATOM 7704 C CA . ASN A 1 977 ? -18.874 -3.515 8.543 1.00 95.75 977 ASN A CA 1
ATOM 7705 C C . ASN A 1 977 ? -19.789 -4.475 7.768 1.00 95.75 977 ASN A C 1
ATOM 7707 O O . ASN A 1 977 ? -20.964 -4.167 7.625 1.00 95.75 977 ASN A O 1
ATOM 7711 N N . ALA A 1 978 ? -19.284 -5.605 7.265 1.00 94.94 978 ALA A N 1
ATOM 7712 C CA . ALA A 1 978 ? -20.118 -6.584 6.564 1.00 94.94 978 ALA A CA 1
ATOM 7713 C C . ALA A 1 978 ? -20.942 -7.458 7.526 1.00 94.94 978 ALA A C 1
ATOM 7715 O O . ALA A 1 978 ? -21.964 -8.013 7.121 1.00 94.94 978 ALA A O 1
ATOM 7716 N N . PHE A 1 979 ? -20.495 -7.575 8.779 1.00 97.00 979 PHE A N 1
ATOM 7717 C CA . PHE A 1 979 ? -21.093 -8.429 9.799 1.00 97.00 979 PHE A CA 1
ATOM 7718 C C . PHE A 1 979 ? -22.291 -7.747 10.456 1.00 97.00 979 PHE A C 1
ATOM 7720 O O . PHE A 1 979 ? -23.360 -8.334 10.545 1.00 97.00 979 PHE A O 1
ATOM 7727 N N . PHE A 1 980 ? -22.129 -6.510 10.918 1.00 97.38 980 PHE A N 1
ATOM 7728 C CA . PHE A 1 980 ? -23.143 -5.872 11.757 1.00 97.38 980 PHE A CA 1
ATOM 7729 C C . PHE A 1 980 ? -24.285 -5.244 10.951 1.00 97.38 980 PHE A C 1
ATOM 7731 O O . PHE A 1 980 ? -24.109 -4.865 9.791 1.00 97.38 980 PHE A O 1
ATOM 7738 N N . ALA A 1 981 ? -25.461 -5.147 11.572 1.00 96.75 981 ALA A N 1
ATOM 7739 C CA . ALA A 1 981 ? -26.652 -4.562 10.968 1.00 96.75 981 ALA A CA 1
ATOM 7740 C C . ALA A 1 981 ? -26.464 -3.075 10.583 1.00 96.75 981 ALA A C 1
ATOM 7742 O O . ALA A 1 981 ? -25.578 -2.363 11.072 1.00 96.75 981 ALA A O 1
ATOM 7743 N N . SER A 1 982 ? -27.291 -2.601 9.645 1.00 94.62 982 SER A N 1
ATOM 7744 C CA . SER A 1 982 ? -27.143 -1.288 8.995 1.00 94.62 982 SER A CA 1
ATOM 7745 C C . SER A 1 982 ? -27.492 -0.094 9.894 1.00 94.62 982 SER A C 1
ATOM 7747 O O . SER A 1 982 ? -27.229 1.052 9.519 1.00 94.62 982 SER A O 1
ATOM 7749 N N . ASP A 1 983 ? -27.984 -0.336 11.108 1.00 95.31 983 ASP A N 1
ATOM 7750 C CA . ASP A 1 983 ? -28.320 0.611 12.174 1.00 95.31 983 ASP A CA 1
ATOM 7751 C C . ASP A 1 983 ? -27.178 0.808 13.194 1.00 95.31 983 ASP A C 1
ATOM 7753 O O . ASP A 1 983 ? -26.899 1.961 13.537 1.00 95.31 983 ASP A O 1
ATOM 7757 N N . VAL A 1 984 ? -26.379 -0.228 13.486 1.00 97.25 984 VAL A N 1
ATOM 7758 C CA . VAL A 1 984 ? -25.187 -0.211 14.369 1.00 97.25 984 VAL A CA 1
ATOM 7759 C C . VAL A 1 984 ? -24.259 0.978 14.112 1.00 97.25 984 VAL A C 1
ATOM 7761 O O . VAL A 1 984 ? -23.689 1.134 13.028 1.00 97.25 984 VAL A O 1
ATOM 7764 N N . LYS A 1 985 ? -24.096 1.846 15.117 1.00 97.38 985 LYS A N 1
ATOM 7765 C CA . LYS A 1 985 ? -23.376 3.131 15.015 1.00 97.38 985 LYS A CA 1
ATOM 7766 C C . LYS A 1 985 ? -21.897 2.990 15.358 1.00 97.38 985 LYS A C 1
ATOM 7768 O O . LYS A 1 985 ? -21.059 3.598 14.690 1.00 97.38 985 LYS A O 1
ATOM 7773 N N . TYR A 1 986 ? -21.580 2.167 16.355 1.00 98.25 986 TYR A N 1
ATOM 7774 C CA . TYR A 1 986 ? -20.211 1.911 16.797 1.00 98.25 986 TYR A CA 1
ATOM 7775 C C . TYR A 1 986 ? -19.974 0.423 17.055 1.00 98.25 986 TYR A C 1
ATOM 7777 O O . TYR A 1 986 ? -20.874 -0.288 17.494 1.00 98.25 986 TYR A O 1
ATOM 7785 N N . ALA A 1 987 ? -18.741 -0.035 16.851 1.00 98.31 987 ALA A N 1
ATOM 7786 C CA . ALA A 1 987 ? -18.338 -1.393 17.205 1.00 98.31 987 ALA A CA 1
ATOM 7787 C C . ALA A 1 987 ? -17.048 -1.388 18.031 1.00 98.31 987 ALA A C 1
ATOM 7789 O O . ALA A 1 987 ? -16.064 -0.769 17.628 1.00 98.31 987 ALA A O 1
ATOM 7790 N N . LEU A 1 988 ? -17.051 -2.074 19.174 1.00 98.19 988 LEU A N 1
ATOM 7791 C CA . LEU A 1 988 ? -15.919 -2.206 20.088 1.00 98.19 988 LEU A CA 1
ATOM 7792 C C . LEU A 1 988 ? -15.338 -3.621 20.000 1.00 98.19 988 LEU A C 1
ATOM 7794 O O . LEU A 1 988 ? -15.864 -4.546 20.617 1.00 98.19 988 LEU A O 1
ATOM 7798 N N . TYR A 1 989 ? -14.238 -3.774 19.265 1.00 98.19 989 TYR A N 1
ATOM 7799 C CA . TYR A 1 989 ? -13.418 -4.983 19.316 1.00 98.19 989 TYR A CA 1
ATOM 7800 C C . TYR A 1 989 ? -12.713 -5.067 20.670 1.00 98.19 989 TYR A C 1
ATOM 7802 O O . TYR A 1 989 ? -12.102 -4.084 21.105 1.00 98.19 989 TYR A O 1
ATOM 7810 N N . ILE A 1 990 ? -12.710 -6.250 21.286 1.00 97.12 990 ILE A N 1
ATOM 7811 C CA . ILE A 1 990 ? -11.806 -6.601 22.385 1.00 97.12 990 ILE A CA 1
ATOM 7812 C C . ILE A 1 990 ? -11.085 -7.910 22.070 1.00 97.12 990 ILE A C 1
ATOM 7814 O O . ILE A 1 990 ? -11.683 -8.907 21.671 1.00 97.12 990 ILE A O 1
ATOM 7818 N N . ASP A 1 991 ? -9.775 -7.898 22.290 1.00 95.50 991 ASP A N 1
ATOM 7819 C CA . ASP A 1 991 ? -8.889 -9.026 22.045 1.00 95.50 991 ASP A CA 1
ATOM 7820 C C . ASP A 1 991 ? -9.051 -10.157 23.071 1.00 95.50 991 ASP A C 1
ATOM 7822 O O . ASP A 1 991 ? -9.194 -9.904 24.268 1.00 95.50 991 ASP A O 1
ATOM 7826 N N . GLN A 1 992 ? -8.933 -11.411 22.627 1.00 91.94 992 GLN A N 1
ATOM 7827 C CA . GLN A 1 992 ? -8.973 -12.599 23.496 1.00 91.94 992 GLN A CA 1
ATOM 7828 C C . GLN A 1 992 ? -7.926 -12.585 24.632 1.00 91.94 992 GLN A C 1
ATOM 7830 O O . GLN A 1 992 ? -8.114 -13.246 25.650 1.00 91.94 992 GLN A O 1
ATOM 7835 N N . THR A 1 993 ? -6.833 -11.820 24.500 1.00 91.06 993 THR A N 1
ATOM 7836 C CA . THR A 1 993 ? -5.806 -11.643 25.549 1.00 91.06 993 THR A CA 1
ATOM 7837 C C . THR A 1 993 ? -6.140 -10.547 26.576 1.00 91.06 993 THR A C 1
ATOM 7839 O O . THR A 1 993 ? -5.287 -10.157 27.386 1.00 91.06 993 THR A O 1
ATOM 7842 N N . PHE A 1 994 ? -7.345 -9.975 26.534 1.00 92.31 994 PHE A N 1
ATOM 7843 C CA . PHE A 1 994 ? -7.773 -8.917 27.443 1.00 92.31 994 PHE A CA 1
ATOM 7844 C C . PHE A 1 994 ? -8.315 -9.512 28.754 1.00 92.31 994 PHE A C 1
ATOM 7846 O O . PHE A 1 994 ? -9.298 -10.242 28.776 1.00 92.31 994 PHE A O 1
ATOM 7853 N N . THR A 1 995 ? -7.659 -9.204 29.876 1.00 89.94 995 THR A N 1
ATOM 7854 C CA . THR A 1 995 ? -7.893 -9.870 31.174 1.00 89.94 995 THR A CA 1
ATOM 7855 C C . THR A 1 995 ? -8.947 -9.201 32.060 1.00 89.94 995 THR A C 1
ATOM 7857 O O . THR A 1 995 ? -9.170 -9.639 33.187 1.00 89.94 995 THR A O 1
ATOM 7860 N N . VAL A 1 996 ? -9.574 -8.118 31.594 1.00 91.62 996 VAL A N 1
ATOM 7861 C CA . VAL A 1 996 ? -10.554 -7.333 32.357 1.00 91.62 996 VAL A CA 1
ATOM 7862 C C . VAL A 1 996 ? -11.798 -7.151 31.503 1.00 91.62 996 VAL A C 1
ATOM 7864 O O . VAL A 1 996 ? -11.735 -6.562 30.431 1.00 91.62 996 VAL A O 1
ATOM 7867 N N . SER A 1 997 ? -12.935 -7.645 31.982 1.00 91.12 997 SER A N 1
ATOM 7868 C CA . SER A 1 997 ? -14.223 -7.447 31.311 1.00 91.12 997 SER A CA 1
ATOM 7869 C C . SER A 1 997 ? -14.618 -5.963 31.339 1.00 91.12 997 SER A C 1
ATOM 7871 O O . SER A 1 997 ? -14.518 -5.357 32.410 1.00 91.12 997 SER A O 1
ATOM 7873 N N . PRO A 1 998 ? -15.039 -5.351 30.216 1.00 94.38 998 PRO A N 1
ATOM 7874 C CA . PRO A 1 998 ? -15.573 -3.995 30.240 1.00 94.38 998 PRO A CA 1
ATOM 7875 C C . PRO A 1 998 ? -16.924 -3.993 30.965 1.00 94.38 998 PRO A C 1
ATOM 7877 O O . PRO A 1 998 ? -17.783 -4.824 30.683 1.00 94.38 998 PRO A O 1
ATOM 7880 N N . SER A 1 999 ? -17.141 -3.035 31.863 1.00 94.69 999 SER A N 1
ATOM 7881 C CA . SER A 1 999 ? -18.502 -2.715 32.306 1.00 94.69 999 SER A CA 1
ATOM 7882 C C . SER A 1 999 ? -19.223 -1.905 31.230 1.00 94.69 999 SER A C 1
ATOM 7884 O O . SER A 1 999 ? -18.586 -1.199 30.440 1.00 94.69 999 SER A O 1
ATOM 7886 N N . LEU A 1 1000 ? -20.555 -1.890 31.263 1.00 93.50 1000 LEU A N 1
ATOM 7887 C CA . LEU A 1 1000 ? -21.391 -0.997 30.451 1.00 93.50 1000 LEU A CA 1
ATOM 7888 C C . LEU A 1 1000 ? -20.870 0.456 30.455 1.00 93.50 1000 LEU A C 1
ATOM 7890 O O . LEU A 1 1000 ? -20.777 1.129 29.425 1.00 93.50 1000 LEU A O 1
ATOM 7894 N N . LYS A 1 1001 ? -20.456 0.932 31.635 1.00 94.38 1001 LYS A N 1
ATOM 7895 C CA . LYS A 1 1001 ? -19.968 2.301 31.857 1.00 94.38 1001 LYS A CA 1
ATOM 7896 C C . LYS A 1 1001 ? -18.582 2.553 31.260 1.00 94.38 1001 LYS A C 1
ATOM 7898 O O . LYS A 1 1001 ? -18.201 3.711 31.114 1.00 94.38 1001 LYS A O 1
ATOM 7903 N N . ASP A 1 1002 ? -17.823 1.511 30.925 1.00 95.88 1002 ASP A N 1
ATOM 7904 C CA . ASP A 1 1002 ? -16.585 1.628 30.152 1.00 95.88 1002 ASP A CA 1
ATOM 7905 C C . ASP A 1 1002 ? -16.884 1.813 28.662 1.00 95.88 1002 ASP A C 1
ATOM 7907 O O . ASP A 1 1002 ? -16.290 2.688 28.034 1.00 95.88 1002 ASP A O 1
ATOM 7911 N N . ILE A 1 1003 ? -17.857 1.071 28.124 1.00 96.44 1003 ILE A N 1
ATOM 7912 C CA . ILE A 1 1003 ? -18.279 1.157 26.717 1.00 96.44 1003 ILE A CA 1
ATOM 7913 C C . ILE A 1 1003 ? -18.896 2.534 26.432 1.00 96.44 1003 ILE A C 1
ATOM 7915 O O . ILE A 1 1003 ? -18.430 3.251 25.546 1.00 96.44 1003 ILE A O 1
ATOM 7919 N N . GLN A 1 1004 ? -19.868 2.962 27.248 1.00 95.81 1004 GLN A N 1
ATOM 7920 C CA . GLN A 1 1004 ? -20.491 4.291 27.151 1.00 95.81 1004 GLN A CA 1
ATOM 7921 C C . GLN A 1 1004 ? -19.464 5.430 27.287 1.00 95.81 1004 GLN A C 1
ATOM 7923 O O . GLN A 1 1004 ? -19.567 6.459 26.616 1.00 95.81 1004 GLN A O 1
ATOM 7928 N N . PHE A 1 1005 ? -18.442 5.251 28.130 1.00 96.81 1005 PHE A N 1
ATOM 7929 C CA . PHE A 1 1005 ? -17.345 6.207 28.258 1.00 96.81 1005 PHE A CA 1
ATOM 7930 C C . PHE A 1 1005 ? -16.470 6.264 26.995 1.00 96.81 1005 PHE A C 1
ATOM 7932 O O . PHE A 1 1005 ? -16.211 7.363 26.503 1.00 96.81 1005 PHE A O 1
ATOM 7939 N N . LEU A 1 1006 ? -16.047 5.123 26.441 1.00 97.31 1006 LEU A N 1
ATOM 7940 C CA . LEU A 1 1006 ? -15.247 5.086 25.211 1.00 97.31 1006 LEU A CA 1
ATOM 7941 C C . LEU A 1 1006 ? -16.009 5.694 24.023 1.00 97.31 1006 LEU A C 1
ATOM 7943 O O . LEU A 1 1006 ? -15.445 6.511 23.297 1.00 97.31 1006 LEU A O 1
ATOM 7947 N N . VAL A 1 1007 ? -17.306 5.398 23.887 1.00 97.25 1007 VAL A N 1
ATOM 7948 C CA . VAL A 1 1007 ? -18.184 6.031 22.887 1.00 97.25 1007 VAL A CA 1
ATOM 7949 C C . VAL A 1 1007 ? -18.294 7.541 23.113 1.00 97.25 1007 VAL A C 1
ATOM 7951 O O . VAL A 1 1007 ? -18.218 8.304 22.152 1.00 97.25 1007 VAL A O 1
ATOM 7954 N N . SER A 1 1008 ? -18.359 8.017 24.361 1.00 96.44 1008 SER A N 1
ATOM 7955 C CA . SER A 1 1008 ? -18.334 9.464 24.632 1.00 96.44 1008 SER A CA 1
ATOM 7956 C C . SER A 1 1008 ? -17.002 10.143 24.274 1.00 96.44 1008 SER A C 1
ATOM 7958 O O . SER A 1 1008 ? -16.992 11.335 23.990 1.00 96.44 1008 SER A O 1
ATOM 7960 N N . GLU A 1 1009 ? -15.887 9.406 24.227 1.00 97.38 1009 GLU A N 1
ATOM 7961 C CA . GLU A 1 1009 ? -14.578 9.919 23.794 1.00 97.38 1009 GLU A CA 1
ATOM 7962 C C . GLU A 1 1009 ? -14.344 9.783 22.268 1.00 97.38 1009 GLU A C 1
ATOM 7964 O O . GLU A 1 1009 ? -13.345 10.311 21.766 1.00 97.38 1009 GLU A O 1
ATOM 7969 N N . MET A 1 1010 ? -15.284 9.188 21.510 1.00 97.81 1010 MET A N 1
ATOM 7970 C CA . MET A 1 1010 ? -15.344 9.305 20.038 1.00 97.81 1010 MET A CA 1
ATOM 7971 C C . MET A 1 1010 ? -15.713 10.720 19.579 1.00 97.81 1010 MET A C 1
ATOM 7973 O O . MET A 1 1010 ? -15.498 11.067 18.420 1.00 97.81 1010 MET A O 1
ATOM 7977 N N . GLN A 1 1011 ? -16.272 11.560 20.453 1.00 96.56 1011 GLN A N 1
ATOM 7978 C CA . GLN A 1 1011 ? -16.648 12.933 20.121 1.00 96.56 1011 GLN A CA 1
ATOM 7979 C C . GLN A 1 1011 ? -16.077 13.907 21.152 1.00 96.56 1011 GLN A C 1
ATOM 7981 O O . GLN A 1 1011 ? -16.157 13.690 22.358 1.00 96.56 1011 GLN A O 1
ATOM 7986 N N . ARG A 1 1012 ? -15.508 15.023 20.691 1.00 93.38 1012 ARG A N 1
ATOM 7987 C CA . ARG A 1 1012 ? -15.087 16.123 21.564 1.00 93.38 1012 ARG A CA 1
ATOM 7988 C C . ARG A 1 1012 ? -15.906 17.356 21.231 1.00 93.38 1012 ARG A C 1
ATOM 7990 O O . ARG A 1 1012 ? -15.831 17.868 20.120 1.00 93.38 1012 ARG A O 1
ATOM 7997 N N . SER A 1 1013 ? -16.661 17.831 22.217 1.00 93.69 1013 SER A N 1
ATOM 7998 C CA . SER A 1 1013 ? -17.313 19.140 22.196 1.00 93.69 1013 SER A CA 1
ATOM 7999 C C . SER A 1 1013 ? -16.286 20.258 22.018 1.00 93.69 1013 SER A C 1
ATOM 8001 O O . SER A 1 1013 ? -15.237 20.213 22.667 1.00 93.69 1013 SER A O 1
ATOM 8003 N N . HIS A 1 1014 ? -16.632 21.286 21.244 1.00 92.50 1014 HIS A N 1
ATOM 8004 C CA . HIS A 1 1014 ? -15.878 22.530 21.121 1.00 92.50 1014 HIS A CA 1
ATOM 8005 C C . HIS A 1 1014 ? -15.426 23.055 22.492 1.00 92.50 1014 HIS A C 1
ATOM 8007 O O . HIS A 1 1014 ? -16.196 23.098 23.457 1.00 92.50 1014 HIS A O 1
ATOM 8013 N N . TRP A 1 1015 ? -14.169 23.482 22.559 1.00 91.50 1015 TRP A N 1
ATOM 8014 C CA . TRP A 1 1015 ? -13.593 24.145 23.718 1.00 91.50 1015 TRP A CA 1
ATOM 8015 C C . TRP A 1 1015 ? -13.310 25.608 23.385 1.00 91.50 1015 TRP A C 1
ATOM 8017 O O . TRP A 1 1015 ? -12.498 25.865 22.495 1.00 91.50 1015 TRP A O 1
ATOM 8027 N N . PRO A 1 1016 ? -13.890 26.576 24.119 1.00 92.44 1016 PRO A N 1
ATOM 8028 C CA . PRO A 1 1016 ? -13.539 27.973 23.933 1.00 92.44 1016 PRO A CA 1
ATOM 8029 C C . PRO A 1 1016 ? -12.070 28.231 24.300 1.00 92.44 1016 PRO A C 1
ATOM 8031 O O . PRO A 1 1016 ? -11.438 27.498 25.073 1.00 92.44 1016 PRO A O 1
ATOM 8034 N N . LYS A 1 1017 ? -11.552 29.330 23.750 1.00 92.19 1017 LYS A N 1
ATOM 8035 C CA . LYS A 1 1017 ? -10.243 29.930 24.033 1.00 92.19 1017 LYS A CA 1
ATOM 8036 C C . LYS A 1 1017 ? -10.023 30.045 25.546 1.00 92.19 1017 LYS A C 1
ATOM 8038 O O . LYS A 1 1017 ? -10.774 30.731 26.235 1.00 92.19 1017 LYS A O 1
ATOM 8043 N N . ARG A 1 1018 ? -9.015 29.351 26.091 1.00 93.31 1018 ARG A N 1
ATOM 8044 C CA . ARG A 1 1018 ? -8.908 29.097 27.546 1.00 93.31 1018 ARG A CA 1
ATOM 8045 C C . ARG A 1 1018 ? -7.512 29.307 28.123 1.00 93.31 1018 ARG A C 1
ATOM 8047 O O . ARG A 1 1018 ? -6.498 28.998 27.502 1.00 93.31 1018 ARG A O 1
ATOM 8054 N N . LEU A 1 1019 ? -7.469 29.808 29.359 1.00 92.62 1019 LEU A N 1
ATOM 8055 C CA . LEU A 1 1019 ? -6.238 30.140 30.078 1.00 92.62 1019 LEU A CA 1
ATOM 8056 C C . LEU A 1 1019 ? -5.764 28.980 30.972 1.00 92.62 1019 LEU A C 1
ATOM 8058 O O . LEU A 1 1019 ? -6.206 28.842 32.115 1.00 92.62 1019 LEU A O 1
ATOM 8062 N N . VAL A 1 1020 ? -4.805 28.183 30.501 1.00 92.06 1020 VAL A N 1
ATOM 8063 C CA . VAL A 1 1020 ? -4.214 27.095 31.295 1.00 92.06 1020 VAL A CA 1
ATOM 8064 C C . VAL A 1 1020 ? -3.054 27.620 32.148 1.00 92.06 1020 VAL A C 1
ATOM 8066 O O . VAL A 1 1020 ? -2.110 28.238 31.655 1.00 92.06 1020 VAL A O 1
ATOM 8069 N N . LYS A 1 1021 ? -3.109 27.374 33.462 1.00 90.88 1021 LYS A N 1
ATOM 8070 C CA . LYS A 1 1021 ? -2.056 27.732 34.429 1.00 90.88 1021 LYS A CA 1
ATOM 8071 C C . LYS A 1 1021 ? -1.167 26.510 34.682 1.00 90.88 1021 LYS A C 1
ATOM 8073 O O . LYS A 1 1021 ? -1.622 25.566 35.325 1.00 90.88 1021 LYS A O 1
ATOM 8078 N N . ARG A 1 1022 ? 0.098 26.521 34.244 1.00 83.69 1022 ARG A N 1
ATOM 8079 C CA . ARG A 1 1022 ? 1.048 25.418 34.509 1.00 83.69 1022 ARG A CA 1
ATOM 8080 C C . ARG A 1 1022 ? 2.048 25.815 35.599 1.00 83.69 1022 ARG A C 1
ATOM 8082 O O . ARG A 1 1022 ? 2.546 26.939 35.624 1.00 83.69 1022 ARG A O 1
ATOM 8089 N N . LYS A 1 1023 ? 2.372 24.877 36.498 1.00 83.00 1023 LYS A N 1
ATOM 8090 C CA . LYS A 1 1023 ? 3.436 25.027 37.514 1.00 83.00 1023 LYS A CA 1
ATOM 8091 C C . LYS A 1 1023 ? 4.830 24.809 36.896 1.00 83.00 1023 LYS A C 1
ATOM 8093 O O . LYS A 1 1023 ? 5.581 23.953 37.345 1.00 83.00 1023 LYS A O 1
ATOM 8098 N N . THR A 1 1024 ? 5.149 25.551 35.840 1.00 79.12 1024 THR A N 1
ATOM 8099 C CA . THR A 1 1024 ? 6.515 25.674 35.309 1.00 79.12 1024 THR A CA 1
ATOM 8100 C C . THR A 1 1024 ? 7.371 26.557 36.228 1.00 79.12 1024 THR A C 1
ATOM 8102 O O . THR A 1 1024 ? 6.850 27.227 37.126 1.00 79.12 1024 THR A O 1
ATOM 8105 N N . THR A 1 1025 ? 8.682 26.590 35.992 1.00 80.88 1025 THR A N 1
ATOM 8106 C CA . THR A 1 1025 ? 9.633 27.522 36.621 1.00 80.88 1025 THR A CA 1
ATOM 8107 C C . THR A 1 1025 ? 10.363 28.307 35.522 1.00 80.88 1025 THR A C 1
ATOM 8109 O O . THR A 1 1025 ? 11.227 27.723 34.873 1.00 80.88 1025 THR A O 1
ATOM 8112 N N . PRO A 1 1026 ? 10.032 29.593 35.278 1.00 83.00 1026 PRO A N 1
ATOM 8113 C CA . PRO A 1 1026 ? 9.019 30.407 35.960 1.00 83.00 1026 PRO A CA 1
ATOM 8114 C C . PRO A 1 1026 ? 7.585 29.917 35.712 1.00 83.00 1026 PRO A C 1
ATOM 8116 O O . PRO A 1 1026 ? 7.295 29.267 34.706 1.00 83.00 1026 PRO A O 1
ATOM 8119 N N . LYS A 1 1027 ? 6.665 30.249 36.629 1.00 88.00 1027 LYS A N 1
ATOM 8120 C CA . LYS A 1 1027 ? 5.230 29.971 36.448 1.00 88.00 1027 LYS A CA 1
ATOM 8121 C C . LYS A 1 1027 ? 4.734 30.741 35.227 1.00 88.00 1027 LYS A C 1
ATOM 8123 O O . LYS A 1 1027 ? 5.075 31.910 35.074 1.00 88.00 1027 LYS A O 1
ATOM 8128 N N . ALA A 1 1028 ? 3.903 30.114 34.402 1.00 88.56 1028 ALA A N 1
ATOM 8129 C CA . ALA A 1 1028 ? 3.372 30.730 33.192 1.00 88.56 1028 ALA A CA 1
ATOM 8130 C C . ALA A 1 1028 ? 1.869 30.465 33.033 1.00 88.56 1028 ALA A C 1
ATOM 8132 O O . ALA A 1 1028 ? 1.328 29.448 33.484 1.00 88.56 1028 ALA A O 1
ATOM 8133 N N . LYS A 1 1029 ? 1.196 31.426 32.398 1.00 91.31 1029 LYS A N 1
ATOM 8134 C CA . LYS A 1 1029 ? -0.173 31.301 31.904 1.00 91.31 1029 LYS A CA 1
ATOM 8135 C C . LYS A 1 1029 ? -0.093 31.054 30.397 1.00 91.31 1029 LYS A C 1
ATOM 8137 O O . LYS A 1 1029 ? 0.646 31.753 29.713 1.00 91.31 1029 LYS A O 1
ATOM 8142 N N . PHE A 1 1030 ? -0.864 30.111 29.881 1.00 91.75 1030 PHE A N 1
ATOM 8143 C CA . PHE A 1 1030 ? -0.911 29.796 28.456 1.00 91.75 1030 PHE A CA 1
ATOM 8144 C C . PHE A 1 1030 ? -2.326 30.049 27.954 1.00 91.75 1030 PHE A C 1
ATOM 8146 O O . PHE A 1 1030 ? -3.271 29.473 28.494 1.00 91.75 1030 PHE A O 1
ATOM 8153 N N . VAL A 1 1031 ? -2.485 30.918 26.956 1.00 92.50 1031 VAL A N 1
ATOM 8154 C CA . VAL A 1 1031 ? -3.748 31.018 26.219 1.00 92.50 1031 VAL A CA 1
ATOM 8155 C C . VAL A 1 1031 ? -3.724 29.937 25.153 1.00 92.50 1031 VAL A C 1
ATOM 8157 O O . VAL A 1 1031 ? -2.955 30.024 24.193 1.00 92.50 1031 VAL A O 1
ATOM 8160 N N . LEU A 1 1032 ? -4.551 28.915 25.349 1.00 91.69 1032 LEU A N 1
ATOM 8161 C CA . LEU A 1 1032 ? -4.905 27.991 24.285 1.00 91.69 1032 LEU A CA 1
ATOM 8162 C C . LEU A 1 1032 ? -5.980 28.649 23.407 1.00 91.69 1032 LEU A C 1
ATOM 8164 O O . LEU A 1 1032 ? -6.864 29.321 23.957 1.00 91.69 1032 LEU A O 1
ATOM 8168 N N . PRO A 1 1033 ? -5.914 28.478 22.076 1.00 91.00 1033 PRO A N 1
ATOM 8169 C CA . PRO A 1 1033 ? -6.968 28.930 21.174 1.00 91.00 1033 PRO A CA 1
ATOM 8170 C C . PRO A 1 1033 ? -8.288 28.191 21.435 1.00 91.00 1033 PRO A C 1
ATOM 8172 O O . PRO A 1 1033 ? -8.354 27.273 22.261 1.00 91.00 1033 PRO A O 1
ATOM 8175 N N . ALA A 1 1034 ? -9.344 28.602 20.734 1.00 90.38 1034 ALA A N 1
ATOM 8176 C CA . ALA A 1 1034 ? -10.533 27.769 20.628 1.00 90.38 1034 ALA A CA 1
ATOM 8177 C C . ALA A 1 1034 ? -10.185 26.471 19.877 1.00 90.38 1034 ALA A C 1
ATOM 8179 O O . ALA A 1 1034 ? -9.337 26.455 18.986 1.00 90.38 1034 ALA A O 1
ATOM 8180 N N . GLU A 1 1035 ? -10.823 25.368 20.248 1.00 90.62 1035 GLU A N 1
ATOM 8181 C CA . GLU A 1 1035 ? -10.661 24.073 19.590 1.00 90.62 1035 GLU A CA 1
ATOM 8182 C C . GLU A 1 1035 ? -12.050 23.602 19.131 1.00 90.62 1035 GLU A C 1
ATOM 8184 O O . GLU A 1 1035 ? -12.967 23.574 19.956 1.00 90.62 1035 GLU A O 1
ATOM 8189 N N . PRO A 1 1036 ? -12.249 23.274 17.840 1.00 91.56 1036 PRO A N 1
ATOM 8190 C CA . PRO A 1 1036 ? -13.569 22.955 17.300 1.00 91.56 1036 PRO A CA 1
ATOM 8191 C C . PRO A 1 1036 ? -14.101 21.622 17.836 1.00 91.56 1036 PRO A C 1
ATOM 8193 O O . PRO A 1 1036 ? -13.373 20.839 18.451 1.00 91.56 1036 PRO A O 1
ATOM 8196 N N . ASN A 1 1037 ? -15.373 21.337 17.539 1.00 93.88 1037 ASN A N 1
ATOM 8197 C CA . ASN A 1 1037 ? -15.904 19.981 17.667 1.00 93.88 1037 ASN A CA 1
ATOM 8198 C C . ASN A 1 1037 ? -15.009 18.998 16.886 1.00 93.88 1037 ASN A C 1
ATOM 8200 O O . ASN A 1 1037 ? -14.642 19.290 15.750 1.00 93.88 1037 ASN A O 1
ATOM 8204 N N . ARG A 1 1038 ? -14.695 17.829 17.451 1.00 95.19 1038 ARG A N 1
ATOM 8205 C CA . ARG A 1 1038 ? -13.991 16.738 16.748 1.00 95.19 1038 ARG A CA 1
ATOM 8206 C C . ARG A 1 1038 ? -14.818 15.463 16.788 1.00 95.19 1038 ARG A C 1
ATOM 8208 O O . ARG A 1 1038 ? -15.418 15.170 17.822 1.00 95.19 1038 ARG A O 1
ATOM 8215 N N . ARG A 1 1039 ? -14.786 14.675 15.712 1.00 97.19 1039 ARG A N 1
ATOM 8216 C CA . ARG A 1 1039 ? -15.280 13.290 15.700 1.00 97.19 1039 ARG A CA 1
ATOM 8217 C C . ARG A 1 1039 ? -14.143 12.343 15.330 1.00 97.19 1039 ARG A C 1
ATOM 8219 O O . ARG A 1 1039 ? -13.396 12.594 14.385 1.00 97.19 1039 ARG A O 1
ATOM 8226 N N . ALA A 1 1040 ? -14.000 11.276 16.100 1.00 97.81 1040 ALA A N 1
ATOM 8227 C CA . ALA A 1 1040 ? -13.094 10.188 15.798 1.00 97.81 1040 ALA A CA 1
ATOM 8228 C C . ALA A 1 1040 ? -13.746 9.256 14.767 1.00 97.81 1040 ALA A C 1
ATOM 8230 O O . ALA A 1 1040 ? -14.907 8.885 14.914 1.00 97.81 1040 ALA A O 1
ATOM 8231 N N . VAL A 1 1041 ? -12.993 8.867 13.741 1.00 97.62 1041 VAL A N 1
ATOM 8232 C CA . VAL A 1 1041 ? -13.349 7.779 12.817 1.00 97.62 1041 VAL A CA 1
ATOM 8233 C C . VAL A 1 1041 ? -13.034 6.416 13.450 1.00 97.62 1041 VAL A C 1
ATOM 8235 O O . VAL A 1 1041 ? -13.669 5.406 13.160 1.00 97.62 1041 VAL A O 1
ATOM 8238 N N . ILE A 1 1042 ? -12.046 6.400 14.350 1.00 98.00 1042 ILE A N 1
ATOM 8239 C CA . ILE A 1 1042 ? -11.575 5.236 15.094 1.00 98.00 1042 ILE A CA 1
ATOM 8240 C C . ILE A 1 1042 ? -10.901 5.706 16.394 1.00 98.00 1042 ILE A C 1
ATOM 8242 O O . ILE A 1 1042 ? -10.231 6.744 16.395 1.00 98.00 1042 ILE A O 1
ATOM 8246 N N . LEU A 1 1043 ? -11.066 4.959 17.486 1.00 98.19 1043 LEU A N 1
ATOM 8247 C CA . LEU A 1 1043 ? -10.439 5.209 18.789 1.00 98.19 1043 LEU A CA 1
ATOM 8248 C C . LEU A 1 1043 ? -9.732 3.947 19.299 1.00 98.19 1043 LEU A C 1
ATOM 8250 O O . LEU A 1 1043 ? -10.288 2.851 19.269 1.00 98.19 1043 LEU A O 1
ATOM 8254 N N . MET A 1 1044 ? -8.507 4.116 19.789 1.00 97.62 1044 MET A N 1
ATOM 8255 C CA . MET A 1 1044 ? -7.644 3.044 20.298 1.00 97.62 1044 MET A CA 1
ATOM 8256 C C . MET A 1 1044 ? -6.637 3.584 21.320 1.00 97.62 1044 MET A C 1
ATOM 8258 O O . MET A 1 1044 ? -6.414 4.792 21.398 1.00 97.62 1044 MET A O 1
ATOM 8262 N N . SER A 1 1045 ? -6.000 2.703 22.093 1.00 96.62 1045 SER A N 1
ATOM 8263 C CA . SER A 1 1045 ? -4.952 3.091 23.051 1.00 96.62 1045 SER A CA 1
ATOM 8264 C C . SER A 1 1045 ? -3.580 3.338 22.410 1.00 96.62 1045 SER A C 1
ATOM 8266 O O . SER A 1 1045 ? -3.196 2.644 21.474 1.00 96.62 1045 SER A O 1
ATOM 8268 N N . GLU A 1 1046 ? -2.802 4.258 22.982 1.00 95.19 1046 GLU A N 1
ATOM 8269 C CA . GLU A 1 1046 ? -1.352 4.413 22.754 1.00 95.19 1046 GLU A CA 1
ATOM 8270 C C . GLU A 1 1046 ? -0.577 3.113 23.082 1.00 95.19 1046 GLU A C 1
ATOM 8272 O O . GLU A 1 1046 ? -0.927 2.392 24.027 1.00 95.19 1046 GLU A O 1
ATOM 8277 N N . LEU A 1 1047 ? 0.472 2.799 22.308 1.00 93.81 1047 LEU A N 1
ATOM 8278 C CA . LEU A 1 1047 ? 1.333 1.632 22.549 1.00 93.81 1047 LEU A CA 1
ATOM 8279 C C . LEU A 1 1047 ? 2.122 1.776 23.864 1.00 93.81 1047 LEU A C 1
ATOM 8281 O O . LEU A 1 1047 ? 2.601 2.854 24.212 1.00 93.81 1047 LEU A O 1
ATOM 8285 N N . LYS A 1 1048 ? 2.281 0.674 24.609 1.00 88.62 1048 LYS A N 1
ATOM 8286 C CA . LYS A 1 1048 ? 2.896 0.689 25.945 1.00 88.62 1048 LYS A CA 1
ATOM 8287 C C . LYS A 1 1048 ? 4.340 0.205 25.913 1.00 88.62 1048 LYS A C 1
ATOM 8289 O O . LYS A 1 1048 ? 4.607 -0.989 25.982 1.00 88.62 1048 LYS A O 1
ATOM 8294 N N . TYR A 1 1049 ? 5.268 1.152 25.891 1.00 83.38 1049 TYR A N 1
ATOM 8295 C CA . TYR A 1 1049 ? 6.710 0.910 25.815 1.00 83.38 1049 TYR A CA 1
ATOM 8296 C C . TYR A 1 1049 ? 7.278 0.303 27.117 1.00 83.38 1049 TYR A C 1
ATOM 8298 O O . TYR A 1 1049 ? 7.696 1.025 28.025 1.00 83.38 1049 TYR A O 1
ATOM 8306 N N . GLN A 1 1050 ? 7.246 -1.030 27.220 1.00 77.31 1050 GLN A N 1
ATOM 8307 C CA . GLN A 1 1050 ? 7.827 -1.851 28.293 1.00 77.31 1050 GLN A CA 1
ATOM 8308 C C . GLN A 1 1050 ? 8.481 -3.095 27.679 1.00 77.31 1050 GLN A C 1
ATOM 8310 O O . GLN A 1 1050 ? 7.798 -3.891 27.043 1.00 77.31 1050 GLN A O 1
ATOM 8315 N N . ASP A 1 1051 ? 9.780 -3.277 27.918 1.00 70.44 1051 ASP A N 1
ATOM 8316 C CA . ASP A 1 1051 ? 10.541 -4.466 27.491 1.00 70.44 1051 ASP A CA 1
ATOM 8317 C C . ASP A 1 1051 ? 10.269 -5.707 28.354 1.00 70.44 1051 ASP A C 1
ATOM 8319 O O . ASP A 1 1051 ? 10.547 -6.838 27.958 1.00 70.44 1051 ASP A O 1
ATOM 8323 N N . SER A 1 1052 ? 9.781 -5.486 29.572 1.00 77.00 1052 SER A N 1
ATOM 8324 C CA . SER A 1 1052 ? 9.449 -6.513 30.550 1.00 77.00 1052 SER A CA 1
ATOM 8325 C C . SER A 1 1052 ? 8.455 -5.949 31.568 1.00 77.00 1052 SER A C 1
ATOM 8327 O O . SER A 1 1052 ? 8.251 -4.736 31.656 1.00 77.00 1052 SER A O 1
ATOM 8329 N N . ALA A 1 1053 ? 7.897 -6.813 32.418 1.00 77.12 1053 ALA A N 1
ATOM 8330 C CA . ALA A 1 1053 ? 7.079 -6.393 33.559 1.00 77.12 1053 ALA A CA 1
ATOM 8331 C C . ALA A 1 1053 ? 7.861 -5.632 34.660 1.00 77.12 1053 ALA A C 1
ATOM 8333 O O . ALA A 1 1053 ? 7.250 -5.140 35.607 1.00 77.12 1053 ALA A O 1
ATOM 8334 N N . THR A 1 1054 ? 9.194 -5.549 34.560 1.00 81.44 1054 THR A N 1
ATOM 8335 C CA . THR A 1 1054 ? 10.083 -4.868 35.522 1.00 81.44 1054 THR A CA 1
ATOM 8336 C C . THR A 1 1054 ? 10.782 -3.631 34.952 1.00 81.44 1054 THR A C 1
ATOM 8338 O O . THR A 1 1054 ? 11.398 -2.888 35.714 1.00 81.44 1054 THR A O 1
ATOM 8341 N N . ALA A 1 1055 ? 10.697 -3.393 33.641 1.00 82.38 1055 ALA A N 1
ATOM 8342 C CA . ALA A 1 1055 ? 11.280 -2.226 32.989 1.00 82.38 1055 ALA A CA 1
ATOM 8343 C C . ALA A 1 1055 ? 10.499 -0.942 33.326 1.00 82.38 1055 ALA A C 1
ATOM 8345 O O . ALA A 1 1055 ? 9.266 -0.937 33.364 1.00 82.38 1055 ALA A O 1
ATOM 8346 N N . GLU A 1 1056 ? 11.210 0.171 33.524 1.00 84.19 1056 GLU A N 1
ATOM 8347 C CA . GLU A 1 1056 ? 10.568 1.485 33.605 1.00 84.19 1056 GLU A CA 1
ATOM 8348 C C . GLU A 1 1056 ? 9.959 1.851 32.241 1.00 84.19 1056 GLU A C 1
ATOM 8350 O O . GLU A 1 1056 ? 10.560 1.610 31.192 1.00 84.19 1056 GLU A O 1
ATOM 8355 N N . ARG A 1 1057 ? 8.749 2.424 32.246 1.00 80.06 1057 ARG A N 1
ATOM 8356 C CA . ARG A 1 1057 ? 8.078 2.863 31.015 1.00 80.06 1057 ARG A CA 1
ATOM 8357 C C . ARG A 1 1057 ? 8.880 3.986 30.365 1.00 80.06 1057 ARG A C 1
ATOM 8359 O O . ARG A 1 1057 ? 9.134 5.000 31.016 1.00 80.06 1057 ARG A O 1
ATOM 8366 N N . LEU A 1 1058 ? 9.194 3.854 29.075 1.00 83.38 1058 LEU A N 1
ATOM 8367 C CA . LEU A 1 1058 ? 9.772 4.973 28.327 1.00 83.38 1058 LEU A CA 1
ATOM 8368 C C . LEU A 1 1058 ? 8.802 6.175 28.339 1.00 83.38 1058 LEU A C 1
ATOM 8370 O O . LEU A 1 1058 ? 7.583 5.975 28.273 1.00 83.38 1058 LEU A O 1
ATOM 8374 N N . PRO A 1 1059 ? 9.305 7.422 28.414 1.00 80.81 1059 PRO A N 1
ATOM 8375 C CA . PRO A 1 1059 ? 8.468 8.609 28.286 1.00 80.81 1059 PRO A CA 1
ATOM 8376 C C . PRO A 1 1059 ? 7.637 8.592 26.987 1.00 80.81 1059 PRO A C 1
ATOM 8378 O O . PRO A 1 1059 ? 8.169 8.247 25.934 1.00 80.81 1059 PRO A O 1
ATOM 8381 N N . PRO A 1 1060 ? 6.367 9.045 26.998 1.00 72.81 1060 PRO A N 1
ATOM 8382 C CA . PRO A 1 1060 ? 5.531 9.112 25.786 1.00 72.81 1060 PRO A CA 1
ATOM 8383 C C . PRO A 1 1060 ? 6.033 10.146 24.754 1.00 72.81 1060 PRO A C 1
ATOM 8385 O O . PRO A 1 1060 ? 5.530 10.232 23.633 1.00 72.81 1060 PRO A O 1
ATOM 8388 N N . ASP A 1 1061 ? 7.029 10.953 25.128 1.00 75.19 1061 ASP A N 1
ATOM 8389 C CA . ASP A 1 1061 ? 7.746 11.883 24.255 1.00 75.19 1061 ASP A CA 1
ATOM 8390 C C . ASP A 1 1061 ? 8.982 11.263 23.571 1.00 75.19 1061 ASP A C 1
ATOM 8392 O O . ASP A 1 1061 ? 9.609 11.913 22.736 1.00 75.19 1061 ASP A O 1
ATOM 8396 N N . THR A 1 1062 ? 9.338 10.009 23.873 1.00 85.94 1062 THR A N 1
ATOM 8397 C CA . THR A 1 1062 ? 10.459 9.324 23.219 1.00 85.94 1062 THR A CA 1
ATOM 8398 C C . THR A 1 1062 ? 10.113 8.976 21.769 1.00 85.94 1062 THR A C 1
ATOM 8400 O O . THR A 1 1062 ? 9.155 8.258 21.493 1.00 85.94 1062 THR A O 1
ATOM 8403 N N . ASN A 1 1063 ? 10.935 9.445 20.825 1.00 89.94 1063 ASN A N 1
ATOM 8404 C CA . ASN A 1 1063 ? 10.859 9.029 19.425 1.00 89.94 1063 ASN A CA 1
ATOM 8405 C C . ASN A 1 1063 ? 11.342 7.576 19.290 1.00 89.94 1063 ASN A C 1
ATOM 8407 O O . ASN A 1 1063 ? 12.545 7.325 19.264 1.00 89.94 1063 ASN A O 1
ATOM 8411 N N . ILE A 1 1064 ? 10.404 6.632 19.249 1.00 93.06 1064 ILE A N 1
ATOM 8412 C CA . ILE A 1 1064 ? 10.691 5.194 19.246 1.00 93.06 1064 ILE A CA 1
ATOM 8413 C C . ILE A 1 1064 ? 10.771 4.678 17.811 1.00 93.06 1064 ILE A C 1
ATOM 8415 O O . ILE A 1 1064 ? 9.845 4.857 17.017 1.00 93.06 1064 ILE A O 1
ATOM 8419 N N . GLU A 1 1065 ? 11.900 4.049 17.484 1.00 95.56 1065 GLU A N 1
ATOM 8420 C CA . GLU A 1 1065 ? 12.161 3.483 16.163 1.00 95.56 1065 GLU A CA 1
ATOM 8421 C C . GLU A 1 1065 ? 11.301 2.245 15.885 1.00 95.56 1065 GLU A C 1
ATOM 8423 O O . GLU A 1 1065 ? 10.888 1.524 16.792 1.00 95.56 1065 GLU A O 1
ATOM 8428 N N . VAL A 1 1066 ? 11.100 1.950 14.597 1.00 96.69 1066 VAL A N 1
ATOM 8429 C CA . VAL A 1 1066 ? 10.309 0.804 14.115 1.00 96.69 1066 VAL A CA 1
ATOM 8430 C C . VAL A 1 1066 ? 10.811 -0.536 14.685 1.00 96.69 1066 VAL A C 1
ATOM 8432 O O . VAL A 1 1066 ? 10.019 -1.463 14.836 1.00 96.69 1066 VAL A O 1
ATOM 8435 N N . TYR A 1 1067 ? 12.105 -0.653 15.029 1.00 96.56 1067 TYR A N 1
ATOM 8436 C CA . TYR A 1 1067 ? 12.649 -1.852 15.684 1.00 96.56 1067 TYR A CA 1
ATOM 8437 C C . TYR A 1 1067 ? 12.047 -2.073 17.074 1.00 96.56 1067 TYR A C 1
ATOM 8439 O O . TYR A 1 1067 ? 11.373 -3.075 17.304 1.00 96.56 1067 TYR A O 1
ATOM 8447 N N . GLU A 1 1068 ? 12.228 -1.107 17.973 1.00 95.62 1068 GLU A N 1
ATOM 8448 C CA . GLU A 1 1068 ? 11.722 -1.200 19.342 1.00 95.62 1068 GLU A CA 1
ATOM 8449 C C . GLU A 1 1068 ? 10.187 -1.207 19.365 1.00 95.62 1068 GLU A C 1
ATOM 8451 O O . GLU A 1 1068 ? 9.593 -1.969 20.118 1.00 95.62 1068 GLU A O 1
ATOM 8456 N N . ALA A 1 1069 ? 9.520 -0.465 18.471 1.00 96.12 1069 ALA A N 1
ATOM 8457 C CA . ALA A 1 1069 ? 8.067 -0.550 18.301 1.00 96.12 1069 ALA A CA 1
ATOM 8458 C C . ALA A 1 1069 ? 7.603 -1.984 17.978 1.00 96.12 1069 ALA A C 1
ATOM 8460 O O . ALA A 1 1069 ? 6.715 -2.501 18.654 1.00 96.12 1069 ALA A O 1
ATOM 8461 N N . THR A 1 1070 ? 8.255 -2.657 17.019 1.00 96.88 1070 THR A N 1
ATOM 8462 C CA . THR A 1 1070 ? 7.990 -4.072 16.689 1.00 96.88 1070 THR A CA 1
ATOM 8463 C C . THR A 1 1070 ? 8.225 -4.973 17.906 1.00 96.88 1070 THR A C 1
ATOM 8465 O O . THR A 1 1070 ? 7.401 -5.830 18.218 1.00 96.88 1070 THR A O 1
ATOM 8468 N N . ARG A 1 1071 ? 9.323 -4.754 18.636 1.00 95.88 1071 ARG A N 1
ATOM 8469 C CA . ARG A 1 1071 ? 9.693 -5.508 19.842 1.00 95.88 1071 ARG A CA 1
ATOM 8470 C C . ARG A 1 1071 ? 8.654 -5.367 20.966 1.00 95.88 1071 ARG A C 1
ATOM 8472 O O . ARG A 1 1071 ? 8.240 -6.379 21.533 1.00 95.88 1071 ARG A O 1
ATOM 8479 N N . PHE A 1 1072 ? 8.153 -4.156 21.220 1.00 94.94 1072 PHE A N 1
ATOM 8480 C CA . PHE A 1 1072 ? 7.058 -3.910 22.167 1.00 94.94 1072 PHE A CA 1
ATOM 8481 C C . PHE A 1 1072 ? 5.735 -4.543 21.710 1.00 94.94 1072 PHE A C 1
ATOM 8483 O O . PHE A 1 1072 ? 5.041 -5.146 22.523 1.00 94.94 1072 PHE A O 1
ATOM 8490 N N . MET A 1 1073 ? 5.386 -4.459 20.422 1.00 95.38 1073 MET A N 1
ATOM 8491 C CA . MET A 1 1073 ? 4.173 -5.091 19.876 1.00 95.38 1073 MET A CA 1
ATOM 8492 C C . MET A 1 1073 ? 4.202 -6.620 20.042 1.00 95.38 1073 MET A C 1
ATOM 8494 O O . MET A 1 1073 ? 3.203 -7.216 20.437 1.00 95.38 1073 MET A O 1
ATOM 8498 N N . ARG A 1 1074 ? 5.361 -7.258 19.828 1.00 95.00 1074 ARG A N 1
ATOM 8499 C CA . ARG A 1 1074 ? 5.557 -8.699 20.074 1.00 95.00 1074 ARG A CA 1
ATOM 8500 C C . ARG A 1 1074 ? 5.413 -9.061 21.555 1.00 95.00 1074 ARG A C 1
ATOM 8502 O O . ARG A 1 1074 ? 4.700 -10.012 21.869 1.00 95.00 1074 ARG A O 1
ATOM 8509 N N . PHE A 1 1075 ? 5.979 -8.257 22.462 1.00 93.31 1075 PHE A N 1
ATOM 8510 C CA . PHE A 1 1075 ? 5.737 -8.400 23.905 1.00 93.31 1075 PHE A CA 1
ATOM 8511 C C . PHE A 1 1075 ? 4.242 -8.287 24.251 1.00 93.31 1075 PHE A C 1
ATOM 8513 O O . PHE A 1 1075 ? 3.724 -9.055 25.061 1.00 93.31 1075 PHE A O 1
ATOM 8520 N N . GLU A 1 1076 ? 3.511 -7.374 23.601 1.00 90.75 1076 GLU A N 1
ATOM 8521 C CA . GLU A 1 1076 ? 2.067 -7.216 23.796 1.00 90.75 1076 GLU A CA 1
ATOM 8522 C C . GLU A 1 1076 ? 1.237 -8.405 23.277 1.00 90.75 1076 GLU A C 1
ATOM 8524 O O . GLU A 1 1076 ? 0.119 -8.581 23.767 1.00 90.75 1076 GLU A O 1
ATOM 8529 N N . LEU A 1 1077 ? 1.761 -9.234 22.366 1.00 91.81 1077 LEU A N 1
ATOM 8530 C CA . LEU A 1 1077 ? 1.166 -10.519 21.961 1.00 91.81 1077 LEU A CA 1
ATOM 8531 C C . LEU A 1 1077 ? 1.599 -11.706 22.843 1.00 91.81 1077 LEU A C 1
ATOM 8533 O O . LEU A 1 1077 ? 1.075 -12.805 22.686 1.00 91.81 1077 LEU A O 1
ATOM 8537 N N . GLY A 1 1078 ? 2.534 -11.503 23.778 1.00 92.25 1078 GLY A N 1
ATOM 8538 C CA . GLY A 1 1078 ? 3.117 -12.574 24.591 1.00 92.25 1078 GLY A CA 1
ATOM 8539 C C . GLY A 1 1078 ? 4.234 -13.363 23.896 1.00 92.25 1078 GLY A C 1
ATOM 8540 O O . GLY A 1 1078 ? 4.654 -14.393 24.418 1.00 92.25 1078 GLY A O 1
ATOM 8541 N N . GLU A 1 1079 ? 4.736 -12.896 22.748 1.00 94.06 1079 GLU A N 1
ATOM 8542 C CA . GLU A 1 1079 ? 5.944 -13.452 22.132 1.00 94.06 1079 GLU A CA 1
ATOM 8543 C C . GLU A 1 1079 ? 7.210 -13.005 22.880 1.00 94.06 1079 GLU A C 1
ATOM 8545 O O . GLU A 1 1079 ? 7.258 -11.926 23.478 1.00 94.06 1079 GLU A O 1
ATOM 8550 N N . GLU A 1 1080 ? 8.283 -13.799 22.790 1.00 94.00 1080 GLU A N 1
ATOM 8551 C CA . GLU A 1 1080 ? 9.599 -13.378 23.273 1.00 94.00 1080 GLU A CA 1
ATOM 8552 C C . GLU A 1 1080 ? 10.117 -12.184 22.439 1.00 94.00 1080 GLU A C 1
ATOM 8554 O O . GLU A 1 1080 ? 10.352 -12.343 21.235 1.00 94.00 1080 GLU A O 1
ATOM 8559 N N . PRO A 1 1081 ? 10.373 -11.001 23.037 1.00 92.00 1081 PRO A N 1
ATOM 8560 C CA . PRO A 1 1081 ? 10.685 -9.794 22.262 1.00 92.00 1081 PRO A CA 1
ATOM 8561 C C . PRO A 1 1081 ? 12.040 -9.861 21.542 1.00 92.00 1081 PRO A C 1
ATOM 8563 O O . PRO A 1 1081 ? 12.241 -9.191 20.532 1.00 92.00 1081 PRO A O 1
ATOM 8566 N N . LEU A 1 1082 ? 12.968 -10.670 22.065 1.00 93.19 1082 LEU A N 1
ATOM 8567 C CA . LEU A 1 1082 ? 14.294 -10.931 21.492 1.00 93.19 1082 LEU A CA 1
ATOM 8568 C C . LEU A 1 1082 ? 14.357 -12.248 20.693 1.00 93.19 1082 LEU A C 1
ATOM 8570 O O . LEU A 1 1082 ? 15.382 -12.538 20.077 1.00 93.19 1082 LEU A O 1
ATOM 8574 N N . GLY A 1 1083 ? 13.273 -13.031 20.674 1.00 94.94 1083 GLY A N 1
ATOM 8575 C CA . GLY A 1 1083 ? 13.195 -14.278 19.917 1.00 94.94 1083 GLY A CA 1
ATOM 8576 C C . GLY A 1 1083 ? 13.226 -14.026 18.407 1.00 94.94 1083 GLY A C 1
ATOM 8577 O O . GLY A 1 1083 ? 12.816 -12.964 17.932 1.00 94.94 1083 GLY A O 1
ATOM 8578 N N . LYS A 1 1084 ? 13.689 -15.008 17.627 1.00 96.56 1084 LYS A N 1
ATOM 8579 C CA . LYS A 1 1084 ? 13.849 -14.903 16.164 1.00 96.56 1084 LYS A CA 1
ATOM 8580 C C . LYS A 1 1084 ? 12.552 -14.454 15.471 1.00 96.56 1084 LYS A C 1
ATOM 8582 O O . LYS A 1 1084 ? 11.536 -15.138 15.548 1.00 96.56 1084 LYS A O 1
ATOM 8587 N N . GLU A 1 1085 ? 12.606 -13.334 14.753 1.00 96.31 1085 GLU A N 1
ATOM 8588 C CA . GLU A 1 1085 ? 11.466 -12.820 13.985 1.00 96.31 1085 GLU A CA 1
ATOM 8589 C C . GLU A 1 1085 ? 11.071 -13.766 12.830 1.00 96.31 1085 GLU A C 1
ATOM 8591 O O . GLU A 1 1085 ? 11.953 -14.269 12.120 1.00 96.31 1085 GLU A O 1
ATOM 8596 N N . PRO A 1 1086 ? 9.763 -13.958 12.561 1.00 95.81 1086 PRO A N 1
ATOM 8597 C CA . PRO A 1 1086 ? 9.287 -14.550 11.313 1.00 95.81 1086 PRO A CA 1
ATOM 8598 C C . PRO A 1 1086 ? 9.797 -13.772 10.091 1.00 95.81 1086 PRO A C 1
ATOM 8600 O O . PRO A 1 1086 ? 9.875 -12.543 10.120 1.00 95.81 1086 PRO A O 1
ATOM 8603 N N . PHE A 1 1087 ? 10.105 -14.467 8.988 1.00 94.38 1087 PHE A N 1
ATOM 8604 C CA . PHE A 1 1087 ? 10.711 -13.842 7.801 1.00 94.38 1087 PHE A CA 1
ATOM 8605 C C . PHE A 1 1087 ? 9.880 -12.673 7.243 1.00 94.38 1087 PHE A C 1
ATOM 8607 O O . PHE A 1 1087 ? 10.443 -11.617 6.960 1.00 94.38 1087 PHE A O 1
ATOM 8614 N N . ALA A 1 1088 ? 8.557 -12.842 7.143 1.00 94.62 1088 ALA A N 1
ATOM 8615 C CA . ALA A 1 1088 ? 7.641 -11.802 6.674 1.00 94.62 1088 ALA A CA 1
ATOM 8616 C C . ALA A 1 1088 ? 7.644 -10.564 7.589 1.00 94.62 1088 ALA A C 1
ATOM 8618 O O . ALA A 1 1088 ? 7.734 -9.441 7.098 1.00 94.62 1088 ALA A O 1
ATOM 8619 N N . LEU A 1 1089 ? 7.649 -10.758 8.916 1.00 96.75 1089 LEU A N 1
ATOM 8620 C CA . LEU A 1 1089 ? 7.715 -9.654 9.878 1.00 96.75 1089 LEU A CA 1
ATOM 8621 C C . LEU A 1 1089 ? 9.058 -8.921 9.813 1.00 96.75 1089 LEU A C 1
ATOM 8623 O O . LEU A 1 1089 ? 9.080 -7.692 9.771 1.00 96.75 1089 LEU A O 1
ATOM 8627 N N . ARG A 1 1090 ? 10.174 -9.655 9.734 1.00 96.50 1090 ARG A N 1
ATOM 8628 C CA . ARG A 1 1090 ? 11.500 -9.054 9.543 1.00 96.50 1090 ARG A CA 1
ATOM 8629 C C . ARG A 1 1090 ? 11.545 -8.209 8.269 1.00 96.50 1090 ARG A C 1
ATOM 8631 O O . ARG A 1 1090 ? 12.059 -7.094 8.297 1.00 96.50 1090 ARG A O 1
ATOM 8638 N N . LEU A 1 1091 ? 10.994 -8.723 7.167 1.00 95.56 1091 LEU A N 1
ATOM 8639 C CA . LEU A 1 1091 ? 10.946 -8.029 5.881 1.00 95.56 1091 LEU A CA 1
ATOM 8640 C C . LEU A 1 1091 ? 10.087 -6.754 5.947 1.00 95.56 1091 LEU A C 1
ATOM 8642 O O . LEU A 1 1091 ? 10.560 -5.697 5.530 1.00 95.56 1091 LEU A O 1
ATOM 8646 N N . GLN A 1 1092 ? 8.884 -6.833 6.527 1.00 97.06 1092 GLN A N 1
ATOM 8647 C CA . GLN A 1 1092 ? 7.997 -5.686 6.761 1.00 97.06 1092 GLN A CA 1
ATOM 8648 C C . GLN A 1 1092 ? 8.687 -4.612 7.617 1.00 97.06 1092 GLN A C 1
ATOM 8650 O O . GLN A 1 1092 ? 8.757 -3.442 7.235 1.00 97.06 1092 GLN A O 1
ATOM 8655 N N . ARG A 1 1093 ? 9.272 -5.016 8.752 1.00 97.38 1093 ARG A N 1
ATOM 8656 C CA . ARG A 1 1093 ? 10.013 -4.128 9.655 1.00 97.38 1093 ARG A CA 1
ATOM 8657 C C . ARG A 1 1093 ? 11.183 -3.453 8.942 1.00 97.38 1093 ARG A C 1
ATOM 8659 O O . ARG A 1 1093 ? 11.340 -2.239 9.042 1.00 97.38 1093 ARG A O 1
ATOM 8666 N N . GLU A 1 1094 ? 12.009 -4.212 8.227 1.00 96.12 1094 GLU A N 1
ATOM 8667 C CA . GLU A 1 1094 ? 13.148 -3.672 7.481 1.00 96.12 1094 GLU A CA 1
ATOM 8668 C C . GLU A 1 1094 ? 12.737 -2.732 6.343 1.00 96.12 1094 GLU A C 1
ATOM 8670 O O . GLU A 1 1094 ? 13.471 -1.788 6.049 1.00 96.12 1094 GLU A O 1
ATOM 8675 N N . PHE A 1 1095 ? 11.597 -2.972 5.695 1.00 96.31 1095 PHE A N 1
ATOM 8676 C CA . PHE A 1 1095 ? 11.038 -2.072 4.690 1.00 96.31 1095 PHE A CA 1
ATOM 8677 C C . PHE A 1 1095 ? 10.633 -0.740 5.332 1.00 96.31 1095 PHE A C 1
ATOM 8679 O O . PHE A 1 1095 ? 11.191 0.304 4.986 1.00 96.31 1095 PHE A O 1
ATOM 8686 N N . TYR A 1 1096 ? 9.763 -0.781 6.345 1.00 97.44 1096 TYR A N 1
ATOM 8687 C CA . TYR A 1 1096 ? 9.296 0.403 7.069 1.00 97.44 1096 TYR A CA 1
ATOM 8688 C C . TYR A 1 1096 ? 10.434 1.205 7.732 1.00 97.44 1096 TYR A C 1
ATOM 8690 O O . TYR A 1 1096 ? 10.398 2.433 7.722 1.00 97.44 1096 TYR A O 1
ATOM 8698 N N . GLN A 1 1097 ? 11.492 0.553 8.233 1.00 96.00 1097 GLN A N 1
ATOM 8699 C CA . GLN A 1 1097 ? 12.707 1.227 8.729 1.00 96.00 1097 GLN A CA 1
ATOM 8700 C C . GLN A 1 1097 ? 13.421 2.061 7.655 1.00 96.00 1097 GLN A C 1
ATOM 8702 O O . GLN A 1 1097 ? 13.997 3.106 7.959 1.00 96.00 1097 GLN A O 1
ATOM 8707 N N . LYS A 1 1098 ? 13.408 1.602 6.398 1.00 93.94 1098 LYS A N 1
ATOM 8708 C CA . LYS A 1 1098 ? 14.109 2.246 5.279 1.00 93.94 1098 LYS A CA 1
ATOM 8709 C C . LYS A 1 1098 ? 13.285 3.398 4.680 1.00 93.94 1098 LYS A C 1
ATOM 8711 O O . LYS A 1 1098 ? 13.887 4.366 4.212 1.00 93.94 1098 LYS A O 1
ATOM 8716 N N . LEU A 1 1099 ? 11.950 3.372 4.773 1.00 94.75 1099 LEU A N 1
ATOM 8717 C CA . LEU A 1 1099 ? 11.060 4.402 4.204 1.00 94.75 1099 LEU A CA 1
ATOM 8718 C C . LEU A 1 1099 ? 11.375 5.854 4.631 1.00 94.75 1099 LEU A C 1
ATOM 8720 O O . LEU A 1 1099 ? 11.514 6.690 3.735 1.00 94.75 1099 LEU A O 1
ATOM 8724 N N . PRO A 1 1100 ? 11.589 6.204 5.920 1.00 94.75 1100 PRO A N 1
ATOM 8725 C CA . PRO A 1 1100 ? 11.969 7.567 6.299 1.00 94.75 1100 PRO A CA 1
ATOM 8726 C C . PRO A 1 1100 ? 13.254 8.055 5.614 1.00 94.75 1100 PRO A C 1
ATOM 8728 O O . PRO A 1 1100 ? 13.350 9.228 5.266 1.00 94.75 1100 PRO A O 1
ATOM 8731 N N . SER A 1 1101 ? 14.232 7.172 5.372 1.00 90.00 1101 SER A N 1
ATOM 8732 C CA . SER A 1 1101 ? 15.485 7.527 4.680 1.00 90.00 1101 SER A CA 1
ATOM 8733 C C . SER A 1 1101 ? 15.321 7.764 3.174 1.00 90.00 1101 SER A C 1
ATOM 8735 O O . SER A 1 1101 ? 16.151 8.439 2.565 1.00 90.00 1101 SER A O 1
ATOM 8737 N N . ILE A 1 1102 ? 14.247 7.230 2.587 1.00 90.81 1102 ILE A N 1
ATOM 8738 C CA . ILE A 1 1102 ? 13.886 7.381 1.176 1.00 90.81 1102 ILE A CA 1
ATOM 8739 C C . ILE A 1 1102 ? 13.071 8.668 1.005 1.00 90.81 1102 ILE A C 1
ATOM 8741 O O . ILE A 1 1102 ? 13.470 9.579 0.276 1.00 90.81 1102 ILE A O 1
ATOM 8745 N N . ILE A 1 1103 ? 11.959 8.772 1.735 1.00 92.00 1103 ILE A N 1
ATOM 8746 C CA . ILE A 1 1103 ? 10.958 9.835 1.582 1.00 92.00 1103 ILE A CA 1
ATOM 8747 C C . ILE A 1 1103 ? 11.477 11.170 2.137 1.00 92.00 1103 ILE A C 1
ATOM 8749 O O . ILE A 1 1103 ? 11.278 12.209 1.518 1.00 92.00 1103 ILE A O 1
ATOM 8753 N N . ASN A 1 1104 ? 12.230 11.160 3.244 1.00 93.44 1104 ASN A N 1
ATOM 8754 C CA . ASN A 1 1104 ? 12.742 12.385 3.877 1.00 93.44 1104 ASN A CA 1
ATOM 8755 C C . ASN A 1 1104 ? 14.137 12.788 3.356 1.00 93.44 1104 ASN A C 1
ATOM 8757 O O . ASN A 1 1104 ? 14.864 13.525 4.022 1.00 93.44 1104 ASN A O 1
ATOM 8761 N N . ARG A 1 1105 ? 14.562 12.275 2.193 1.00 86.81 1105 ARG A N 1
ATOM 8762 C CA . ARG A 1 1105 ? 15.859 12.610 1.588 1.00 86.81 1105 ARG A CA 1
ATOM 8763 C C . ARG A 1 1105 ? 15.804 13.987 0.923 1.00 86.81 1105 ARG A C 1
ATOM 8765 O O . ARG A 1 1105 ? 15.087 14.165 -0.057 1.00 86.81 1105 ARG A O 1
ATOM 8772 N N . ASP A 1 1106 ? 16.620 14.920 1.408 1.00 81.62 1106 ASP A N 1
ATOM 8773 C CA . ASP A 1 1106 ? 16.733 16.284 0.857 1.00 81.62 1106 ASP A CA 1
ATOM 8774 C C . ASP A 1 1106 ? 17.708 16.403 -0.340 1.00 81.62 1106 ASP A C 1
ATOM 8776 O O . ASP A 1 1106 ? 17.795 17.443 -0.987 1.00 81.62 1106 ASP A O 1
ATOM 8780 N N . GLN A 1 1107 ? 18.486 15.357 -0.642 1.00 76.50 1107 GLN A N 1
ATOM 8781 C CA . GLN A 1 1107 ? 19.481 15.377 -1.728 1.00 76.50 1107 GLN A CA 1
ATOM 8782 C C . GLN A 1 1107 ? 18.800 15.467 -3.099 1.00 76.50 1107 GLN A C 1
ATOM 8784 O O . GLN A 1 1107 ? 17.973 14.617 -3.391 1.00 76.50 1107 GLN A O 1
ATOM 8789 N N . MET A 1 1108 ? 19.200 16.417 -3.953 1.00 66.00 1108 MET A N 1
ATOM 8790 C CA . MET A 1 1108 ? 18.634 16.629 -5.306 1.00 66.00 1108 MET A CA 1
ATOM 8791 C C . MET A 1 1108 ? 17.120 16.897 -5.330 1.00 66.00 1108 MET A C 1
ATOM 8793 O O . MET A 1 1108 ? 16.451 16.698 -6.340 1.00 66.00 1108 MET A O 1
ATOM 8797 N N . ARG A 1 1109 ? 16.585 17.368 -4.206 1.00 73.81 1109 ARG A N 1
ATOM 8798 C CA . ARG A 1 1109 ? 15.227 17.882 -4.098 1.00 73.81 1109 ARG A CA 1
ATOM 8799 C C . ARG A 1 1109 ? 15.162 19.320 -4.621 1.00 73.81 1109 ARG A C 1
ATOM 8801 O O . ARG A 1 1109 ? 16.140 20.056 -4.476 1.00 73.81 1109 ARG A O 1
ATOM 8808 N N . SER A 1 1110 ? 14.022 19.752 -5.167 1.00 72.69 1110 SER A N 1
ATOM 8809 C CA . SER A 1 1110 ? 13.840 21.179 -5.467 1.00 72.69 1110 SER A CA 1
ATOM 8810 C C . SER A 1 1110 ? 13.836 21.998 -4.174 1.00 72.69 1110 SER A C 1
ATOM 8812 O O . SER A 1 1110 ? 13.157 21.652 -3.208 1.00 72.69 1110 SER A O 1
ATOM 8814 N N . SER A 1 1111 ? 14.543 23.129 -4.167 1.00 74.75 1111 SER A N 1
ATOM 8815 C CA . SER A 1 1111 ? 14.561 24.064 -3.035 1.00 74.75 1111 SER A CA 1
ATOM 8816 C C . SER A 1 1111 ? 13.229 24.791 -2.806 1.00 74.75 1111 SER A C 1
ATOM 8818 O O . SER A 1 1111 ? 13.097 25.493 -1.807 1.00 74.75 1111 SER A O 1
ATOM 8820 N N . THR A 1 1112 ? 12.267 24.664 -3.726 1.00 80.12 1112 THR A N 1
ATOM 8821 C CA . THR A 1 1112 ? 10.902 25.208 -3.602 1.00 80.12 1112 THR A CA 1
ATOM 8822 C C . THR A 1 1112 ? 9.899 24.213 -3.011 1.00 80.12 1112 THR A C 1
ATOM 8824 O O . THR A 1 1112 ? 8.758 24.583 -2.752 1.00 80.12 1112 THR A O 1
ATOM 8827 N N . GLU A 1 1113 ? 10.286 22.953 -2.802 1.00 82.31 1113 GLU A N 1
ATOM 8828 C CA . GLU A 1 1113 ? 9.349 21.884 -2.455 1.00 82.31 1113 GLU A CA 1
ATOM 8829 C C . GLU A 1 1113 ? 9.139 21.748 -0.935 1.00 82.31 1113 GLU A C 1
ATOM 8831 O O . GLU A 1 1113 ? 10.089 21.565 -0.170 1.00 82.31 1113 GLU A O 1
ATOM 8836 N N . ALA A 1 1114 ? 7.878 21.784 -0.495 1.00 88.56 1114 ALA A N 1
ATOM 8837 C CA . ALA A 1 1114 ? 7.499 21.746 0.917 1.00 88.56 1114 ALA A CA 1
ATOM 8838 C C . ALA A 1 1114 ? 7.946 20.445 1.617 1.00 88.56 1114 ALA A C 1
ATOM 8840 O O . ALA A 1 1114 ? 7.519 19.339 1.280 1.00 88.56 1114 ALA A O 1
ATOM 8841 N N . SER A 1 1115 ? 8.819 20.550 2.621 1.00 90.75 1115 SER A N 1
ATOM 8842 C CA . SER A 1 1115 ? 9.359 19.407 3.360 1.00 90.75 1115 SER A CA 1
ATOM 8843 C C . SER A 1 1115 ? 8.391 18.814 4.377 1.00 90.75 1115 SER A C 1
ATOM 8845 O O . SER A 1 1115 ? 8.433 19.120 5.566 1.00 90.75 1115 SER A O 1
ATOM 8847 N N . TYR A 1 1116 ? 7.535 17.915 3.903 1.00 94.75 1116 TYR A N 1
ATOM 8848 C CA . TYR A 1 1116 ? 6.712 17.046 4.736 1.00 94.75 1116 TYR A CA 1
ATOM 8849 C C . TYR A 1 1116 ? 7.443 15.731 5.020 1.00 94.75 1116 TYR A C 1
ATOM 8851 O O . TYR A 1 1116 ? 7.753 14.978 4.098 1.00 94.75 1116 TYR A O 1
ATOM 8859 N N . LYS A 1 1117 ? 7.723 15.442 6.292 1.00 95.38 1117 LYS A N 1
ATOM 8860 C CA . LYS A 1 1117 ? 8.435 14.228 6.701 1.00 95.38 1117 LYS A CA 1
ATOM 8861 C C . LYS A 1 1117 ? 7.473 13.091 7.007 1.00 95.38 1117 LYS A C 1
ATOM 8863 O O . LYS A 1 1117 ? 6.625 13.195 7.895 1.00 95.38 1117 LYS A O 1
ATOM 8868 N N . PHE A 1 1118 ? 7.697 11.967 6.341 1.00 96.62 1118 PHE A N 1
ATOM 8869 C CA . PHE A 1 1118 ? 7.135 10.679 6.710 1.00 96.62 1118 PHE A CA 1
ATOM 8870 C C . PHE A 1 1118 ? 7.709 10.233 8.060 1.00 96.62 1118 PHE A C 1
ATOM 8872 O O . PHE A 1 1118 ? 8.929 10.112 8.216 1.00 96.62 1118 PHE A O 1
ATOM 8879 N N . ASN A 1 1119 ? 6.839 10.001 9.045 1.00 95.69 1119 ASN A N 1
ATOM 8880 C CA . ASN A 1 1119 ? 7.233 9.498 10.359 1.00 95.69 1119 ASN A CA 1
ATOM 8881 C C . ASN A 1 1119 ? 6.132 8.640 11.003 1.00 95.69 1119 ASN A C 1
ATOM 8883 O O . ASN A 1 1119 ? 5.090 9.162 11.395 1.00 95.69 1119 ASN A O 1
ATOM 8887 N N . MET A 1 1120 ? 6.413 7.349 11.188 1.00 96.12 1120 MET A N 1
ATOM 8888 C CA . MET A 1 1120 ? 5.519 6.389 11.848 1.00 96.12 1120 MET A CA 1
ATOM 8889 C C . MET A 1 1120 ? 5.434 6.568 13.369 1.00 96.12 1120 MET A C 1
ATOM 8891 O O . MET A 1 1120 ? 4.425 6.190 13.958 1.00 96.12 1120 MET A O 1
ATOM 8895 N N . SER A 1 1121 ? 6.426 7.189 14.023 1.00 95.19 1121 SER A N 1
ATOM 8896 C CA . SER A 1 1121 ? 6.487 7.220 15.495 1.00 95.19 1121 SER A CA 1
ATOM 8897 C C . SER A 1 1121 ? 5.426 8.085 16.178 1.00 95.19 1121 SER A C 1
ATOM 8899 O O . SER A 1 1121 ? 5.250 7.992 17.390 1.00 95.19 1121 SER A O 1
ATOM 8901 N N . LYS A 1 1122 ? 4.670 8.883 15.411 1.00 93.31 1122 LYS A N 1
ATOM 8902 C CA . LYS A 1 1122 ? 3.477 9.592 15.904 1.00 93.31 1122 LYS A CA 1
ATOM 8903 C C . LYS A 1 1122 ? 2.266 8.667 16.109 1.00 93.31 1122 LYS A C 1
ATOM 8905 O O . LYS A 1 1122 ? 1.293 9.104 16.711 1.00 93.31 1122 LYS A O 1
ATOM 8910 N N . PHE A 1 1123 ? 2.289 7.452 15.549 1.00 96.44 1123 PHE A N 1
ATOM 8911 C CA . PHE A 1 1123 ? 1.100 6.621 15.317 1.00 96.44 1123 PHE A CA 1
ATOM 8912 C C . PHE A 1 1123 ? 1.200 5.216 15.934 1.00 96.44 1123 PHE A C 1
ATOM 8914 O O . PHE A 1 1123 ? 0.467 4.312 15.529 1.00 96.44 1123 PHE A O 1
ATOM 8921 N N . TRP A 1 1124 ? 2.116 5.000 16.884 1.00 96.56 1124 TRP A N 1
ATOM 8922 C CA . TRP A 1 1124 ? 2.261 3.724 17.590 1.00 96.56 1124 TRP A CA 1
ATOM 8923 C C . TRP A 1 1124 ? 1.056 3.463 18.512 1.00 96.56 1124 TRP A C 1
ATOM 8925 O O . TRP A 1 1124 ? 0.933 4.048 19.591 1.00 96.56 1124 TRP A O 1
ATOM 8935 N N . ALA A 1 1125 ? 0.177 2.552 18.094 1.00 96.50 1125 ALA A N 1
ATOM 8936 C CA . ALA A 1 1125 ? -1.032 2.179 18.822 1.00 96.50 1125 ALA A CA 1
ATOM 8937 C C . ALA A 1 1125 ? -0.996 0.734 19.344 1.00 96.50 1125 ALA A C 1
ATOM 8939 O O . ALA A 1 1125 ? -0.332 -0.140 18.790 1.00 96.50 1125 ALA A O 1
ATOM 8940 N N . ARG A 1 1126 ? -1.779 0.482 20.394 1.00 95.31 1126 ARG A N 1
ATOM 8941 C CA . ARG A 1 1126 ? -2.143 -0.840 20.912 1.00 95.31 1126 ARG A CA 1
ATOM 8942 C C . ARG A 1 1126 ? -3.546 -1.191 20.417 1.00 95.31 1126 ARG A C 1
ATOM 8944 O O . ARG A 1 1126 ? -4.508 -0.504 20.755 1.00 95.31 1126 ARG A O 1
ATOM 8951 N N . THR A 1 1127 ? -3.665 -2.321 19.724 1.00 95.88 1127 THR A N 1
ATOM 8952 C CA . THR A 1 1127 ? -4.905 -2.825 19.096 1.00 95.88 1127 THR A CA 1
ATOM 8953 C C . THR A 1 1127 ? -5.606 -3.921 19.915 1.00 95.88 1127 THR A C 1
ATOM 8955 O O . THR A 1 1127 ? -6.409 -4.681 19.378 1.00 95.88 1127 THR A O 1
ATOM 8958 N N . ARG A 1 1128 ? -5.320 -4.025 21.226 1.00 95.25 1128 ARG A N 1
ATOM 8959 C CA . ARG A 1 1128 ? -6.014 -4.965 22.139 1.00 95.25 1128 ARG A CA 1
ATOM 8960 C C . ARG A 1 1128 ? -7.489 -4.613 22.387 1.00 95.25 1128 ARG A C 1
ATOM 8962 O O . ARG A 1 1128 ? -8.247 -5.449 22.866 1.00 95.25 1128 ARG A O 1
ATOM 8969 N N . TRP A 1 1129 ? -7.877 -3.378 22.097 1.00 97.00 1129 TRP A N 1
ATOM 8970 C CA . TRP A 1 1129 ? -9.263 -2.965 21.918 1.00 97.00 1129 TRP A CA 1
ATOM 8971 C C . TRP A 1 1129 ? -9.295 -1.881 20.840 1.00 97.00 1129 TRP A C 1
ATOM 8973 O O . TRP A 1 1129 ? -8.324 -1.129 20.696 1.00 97.00 1129 TRP A O 1
ATOM 8983 N N . ILE A 1 1130 ? -10.376 -1.819 20.067 1.00 98.19 1130 ILE A N 1
ATOM 8984 C CA . ILE A 1 1130 ? -10.562 -0.823 19.005 1.00 98.19 1130 ILE A CA 1
ATOM 8985 C C . ILE A 1 1130 ? -12.037 -0.436 18.969 1.00 98.19 1130 ILE A C 1
ATOM 8987 O O . ILE A 1 1130 ? -12.892 -1.312 18.893 1.00 98.19 1130 ILE A O 1
ATOM 8991 N N . LEU A 1 1131 ? -12.339 0.860 19.000 1.00 98.44 1131 LEU A N 1
ATOM 8992 C CA . LEU A 1 1131 ? -13.687 1.379 18.792 1.00 98.44 1131 LEU A CA 1
ATOM 8993 C C . LEU A 1 1131 ? -13.782 2.006 17.397 1.00 98.44 1131 LEU A C 1
ATOM 8995 O O . LEU A 1 1131 ? -13.101 2.989 17.104 1.00 98.44 1131 LEU A O 1
ATOM 8999 N N . HIS A 1 1132 ? -14.614 1.429 16.538 1.00 98.25 1132 HIS A N 1
ATOM 9000 C CA . HIS A 1 1132 ? -14.832 1.871 15.162 1.00 98.25 1132 HIS A CA 1
ATOM 9001 C C . HIS A 1 1132 ? -16.099 2.732 15.069 1.00 98.25 1132 HIS A C 1
ATOM 9003 O O . HIS A 1 1132 ? -17.121 2.387 15.665 1.00 98.25 1132 HIS A O 1
ATOM 9009 N N . ASP A 1 1133 ? -16.063 3.813 14.284 1.00 98.00 1133 ASP A N 1
ATOM 9010 C CA . ASP A 1 1133 ? -17.282 4.444 13.768 1.00 98.00 1133 ASP A CA 1
ATOM 9011 C C . ASP A 1 1133 ? -17.757 3.653 12.542 1.00 98.00 1133 ASP A C 1
ATOM 9013 O O . ASP A 1 1133 ? -16.999 3.440 11.593 1.00 98.00 1133 ASP A O 1
ATOM 9017 N N . MET A 1 1134 ? -18.999 3.176 12.575 1.00 97.50 1134 MET A N 1
ATOM 9018 C CA . MET A 1 1134 ? -19.538 2.277 11.548 1.00 97.50 1134 MET A CA 1
ATOM 9019 C C . MET A 1 1134 ? -20.258 3.031 10.420 1.00 97.50 1134 MET A C 1
ATOM 9021 O O . MET A 1 1134 ? -20.574 2.426 9.396 1.00 97.50 1134 MET A O 1
ATOM 9025 N N . LYS A 1 1135 ? -20.517 4.338 10.604 1.00 95.69 1135 LYS A N 1
ATOM 9026 C CA . LYS A 1 1135 ? -21.311 5.187 9.694 1.00 95.69 1135 LYS A CA 1
ATOM 9027 C C . LYS A 1 1135 ? -20.483 6.161 8.857 1.00 95.69 1135 LYS A C 1
ATOM 9029 O O . LYS A 1 1135 ? -21.019 6.759 7.926 1.00 95.69 1135 LYS A O 1
ATOM 9034 N N . LEU A 1 1136 ? -19.221 6.392 9.215 1.00 95.31 1136 LEU A N 1
ATOM 9035 C CA . LEU A 1 1136 ? -18.333 7.279 8.464 1.00 95.31 1136 LEU A CA 1
ATOM 9036 C C . LEU A 1 1136 ? -17.615 6.525 7.343 1.00 95.31 1136 LEU A C 1
ATOM 9038 O O . LEU A 1 1136 ? -16.887 5.564 7.593 1.00 95.31 1136 LEU A O 1
ATOM 9042 N N . GLU A 1 1137 ? -17.744 7.040 6.122 1.00 93.88 1137 GLU A N 1
ATOM 9043 C CA . GLU A 1 1137 ? -16.977 6.596 4.953 1.00 93.88 1137 GLU A CA 1
ATOM 9044 C C . GLU A 1 1137 ? -15.472 6.649 5.255 1.00 93.88 1137 GLU A C 1
ATOM 9046 O O . GLU A 1 1137 ? -14.740 5.689 5.049 1.00 93.88 1137 GLU A O 1
ATOM 9051 N N . GLU A 1 1138 ? -15.009 7.730 5.882 1.00 94.75 1138 GLU A N 1
ATOM 9052 C CA . GLU A 1 1138 ? -13.607 7.929 6.242 1.00 94.75 1138 GLU A CA 1
ATOM 9053 C C . GLU A 1 1138 ? -13.102 6.935 7.308 1.00 94.75 1138 GLU A C 1
ATOM 9055 O O . GLU A 1 1138 ? -11.897 6.684 7.390 1.00 94.75 1138 GLU A O 1
ATOM 9060 N N . ALA A 1 1139 ? -14.001 6.339 8.103 1.00 96.56 1139 ALA A N 1
ATOM 9061 C CA . ALA A 1 1139 ? -13.674 5.248 9.025 1.00 96.56 1139 ALA A CA 1
ATOM 9062 C C . ALA A 1 1139 ? -13.553 3.905 8.303 1.00 96.56 1139 ALA A C 1
ATOM 9064 O O . ALA A 1 1139 ? -12.732 3.070 8.678 1.00 96.56 1139 ALA A O 1
ATOM 9065 N N . HIS A 1 1140 ? -14.391 3.670 7.293 1.00 96.12 1140 HIS A N 1
ATOM 9066 C CA . HIS A 1 1140 ? -14.359 2.476 6.451 1.00 96.12 1140 HIS A CA 1
ATOM 9067 C C . HIS A 1 1140 ? -13.126 2.475 5.541 1.00 96.12 1140 HIS A C 1
ATOM 9069 O O . HIS A 1 1140 ? -12.319 1.556 5.647 1.00 96.12 1140 HIS A O 1
ATOM 9075 N N . GLN A 1 1141 ? -12.882 3.556 4.799 1.00 94.81 1141 GLN A N 1
ATOM 9076 C CA . GLN A 1 1141 ? -11.699 3.740 3.949 1.00 94.81 1141 GLN A CA 1
ATOM 9077 C C . GLN A 1 1141 ? -10.379 3.535 4.724 1.00 94.81 1141 GLN A C 1
ATOM 9079 O O . GLN A 1 1141 ? -9.515 2.780 4.282 1.00 94.81 1141 GLN A O 1
ATOM 9084 N N . LEU A 1 1142 ? -10.237 4.123 5.926 1.00 97.19 1142 LEU A N 1
ATOM 9085 C CA . LEU A 1 1142 ? -9.047 3.932 6.776 1.00 97.19 1142 LEU A CA 1
ATOM 9086 C C . LEU A 1 1142 ? -8.842 2.467 7.197 1.00 97.19 1142 LEU A C 1
ATOM 9088 O O . LEU A 1 1142 ? -7.712 1.981 7.254 1.00 97.19 1142 LEU A O 1
ATOM 9092 N N . ARG A 1 1143 ? -9.932 1.764 7.519 1.00 97.62 1143 ARG A N 1
ATOM 9093 C CA . ARG A 1 1143 ? -9.901 0.347 7.900 1.00 97.62 1143 ARG A CA 1
ATOM 9094 C C . ARG A 1 1143 ? -9.565 -0.557 6.723 1.00 97.62 1143 ARG A C 1
ATOM 9096 O O . ARG A 1 1143 ? -8.833 -1.524 6.905 1.00 97.62 1143 ARG A O 1
ATOM 9103 N N . CYS A 1 1144 ? -10.044 -0.223 5.531 1.00 96.75 1144 CYS A N 1
ATOM 9104 C CA . CYS A 1 1144 ? -9.729 -0.959 4.319 1.00 96.75 1144 CYS A CA 1
ATOM 9105 C C . CYS A 1 1144 ? -8.263 -0.790 3.895 1.00 96.75 1144 CYS A C 1
ATOM 9107 O O . CYS A 1 1144 ? -7.611 -1.798 3.632 1.00 96.75 1144 CYS A O 1
ATOM 9109 N N . ASP A 1 1145 ? -7.706 0.430 3.937 1.00 96.19 1145 ASP A N 1
ATOM 9110 C CA . ASP A 1 1145 ? -6.260 0.656 3.754 1.00 96.19 1145 ASP A CA 1
ATOM 9111 C C . ASP A 1 1145 ? -5.440 -0.207 4.724 1.00 96.19 1145 ASP A C 1
ATOM 9113 O O . ASP A 1 1145 ? -4.507 -0.906 4.326 1.00 96.19 1145 ASP A O 1
ATOM 9117 N N . TRP A 1 1146 ? -5.808 -0.172 6.010 1.00 97.62 1146 TRP A N 1
ATOM 9118 C CA . TRP A 1 1146 ? -5.129 -0.907 7.074 1.00 97.62 1146 TRP A CA 1
ATOM 9119 C C . TRP A 1 1146 ? -5.202 -2.428 6.870 1.00 97.62 1146 TRP A C 1
ATOM 9121 O O . TRP A 1 1146 ? -4.172 -3.103 6.925 1.00 97.62 1146 TRP A O 1
ATOM 9131 N N . TYR A 1 1147 ? -6.388 -2.969 6.589 1.00 97.31 1147 TYR A N 1
ATOM 9132 C CA . TYR A 1 1147 ? -6.591 -4.399 6.358 1.00 97.31 1147 TYR A CA 1
ATOM 9133 C C . TYR A 1 1147 ? -5.847 -4.895 5.112 1.00 97.31 1147 TYR A C 1
ATOM 9135 O O . TYR A 1 1147 ? -5.135 -5.896 5.172 1.00 97.31 1147 TYR A O 1
ATOM 9143 N N . GLN A 1 1148 ? -5.935 -4.157 4.005 1.00 94.50 1148 GLN A N 1
ATOM 9144 C CA . GLN A 1 1148 ? -5.253 -4.479 2.754 1.00 94.50 1148 GLN A CA 1
ATOM 9145 C C . GLN A 1 1148 ? -3.722 -4.470 2.916 1.00 94.50 1148 GLN A C 1
ATOM 9147 O O . GLN A 1 1148 ? -3.044 -5.379 2.436 1.00 94.50 1148 GLN A O 1
ATOM 9152 N N . GLU A 1 1149 ? -3.167 -3.472 3.611 1.00 96.19 1149 GLU A N 1
ATOM 9153 C CA . GLU A 1 1149 ? -1.739 -3.423 3.949 1.00 96.19 1149 GLU A CA 1
ATOM 9154 C C . GLU A 1 1149 ? -1.329 -4.629 4.808 1.00 96.19 1149 GLU A C 1
ATOM 9156 O O . GLU A 1 1149 ? -0.339 -5.303 4.527 1.00 96.19 1149 GLU A O 1
ATOM 9161 N N . HIS A 1 1150 ? -2.111 -4.944 5.839 1.00 96.38 1150 HIS A N 1
ATOM 9162 C CA . HIS A 1 1150 ? -1.848 -6.061 6.742 1.00 96.38 1150 HIS A CA 1
ATOM 9163 C C . HIS A 1 1150 ? -1.854 -7.423 6.018 1.00 96.38 1150 HIS A C 1
ATOM 9165 O O . HIS A 1 1150 ? -0.944 -8.232 6.213 1.00 96.38 1150 HIS A O 1
ATOM 9171 N N . ILE A 1 1151 ? -2.806 -7.649 5.104 1.00 94.12 1151 ILE A N 1
ATOM 9172 C CA . ILE A 1 1151 ? -2.875 -8.862 4.270 1.00 94.12 1151 ILE A CA 1
ATOM 9173 C C . ILE A 1 1151 ? -1.714 -8.954 3.275 1.00 94.12 1151 ILE A C 1
ATOM 9175 O O . ILE A 1 1151 ? -1.230 -10.061 3.007 1.00 94.12 1151 ILE A O 1
ATOM 9179 N N . HIS A 1 1152 ? -1.250 -7.831 2.714 1.00 92.94 1152 HIS A N 1
ATOM 9180 C CA . HIS A 1 1152 ? -0.111 -7.842 1.792 1.00 92.94 1152 HIS A CA 1
ATOM 9181 C C . HIS A 1 1152 ? 1.123 -8.454 2.478 1.00 92.94 1152 HIS A C 1
ATOM 9183 O O . HIS A 1 1152 ? 1.705 -9.411 1.956 1.00 92.94 1152 HIS A O 1
ATOM 9189 N N . TRP A 1 1153 ? 1.425 -8.013 3.703 1.00 95.06 1153 TRP A N 1
ATOM 9190 C CA . TRP A 1 1153 ? 2.529 -8.539 4.511 1.00 95.06 1153 TRP A CA 1
ATOM 9191 C C . TRP A 1 1153 ? 2.277 -9.923 5.121 1.00 95.06 1153 TRP A C 1
ATOM 9193 O O . TRP A 1 1153 ? 3.213 -10.718 5.194 1.00 95.06 1153 TRP A O 1
ATOM 9203 N N . GLY A 1 1154 ? 1.047 -10.234 5.546 1.00 93.94 1154 GLY A N 1
ATOM 9204 C CA . GLY A 1 1154 ? 0.709 -11.527 6.156 1.00 93.94 1154 GLY A CA 1
ATOM 9205 C C . GLY A 1 1154 ? 1.446 -11.779 7.477 1.00 93.94 1154 GLY A C 1
ATOM 9206 O O . GLY A 1 1154 ? 2.057 -12.831 7.660 1.00 93.94 1154 GLY A O 1
ATOM 9207 N N . THR A 1 1155 ? 1.442 -10.791 8.374 1.00 95.56 1155 THR A N 1
ATOM 9208 C CA . THR A 1 1155 ? 2.106 -10.838 9.689 1.00 95.56 1155 THR A CA 1
ATOM 9209 C C . THR A 1 1155 ? 1.086 -10.649 10.810 1.00 95.56 1155 THR A C 1
ATOM 9211 O O . THR A 1 1155 ? -0.005 -10.154 10.571 1.00 95.56 1155 THR A O 1
ATOM 9214 N N . LYS A 1 1156 ? 1.444 -10.979 12.057 1.00 95.12 1156 LYS A N 1
ATOM 9215 C CA . LYS A 1 1156 ? 0.551 -10.823 13.225 1.00 95.12 1156 LYS A CA 1
ATOM 9216 C C . LYS A 1 1156 ? 0.448 -9.396 13.777 1.00 95.12 1156 LYS A C 1
ATOM 9218 O O . LYS A 1 1156 ? -0.322 -9.154 14.703 1.00 95.12 1156 LYS A O 1
ATOM 9223 N N . LEU A 1 1157 ? 1.239 -8.452 13.259 1.00 96.12 1157 LEU A N 1
ATOM 9224 C CA . LEU A 1 1157 ? 1.340 -7.097 13.812 1.00 96.12 1157 LEU A CA 1
ATOM 9225 C C . LEU A 1 1157 ? 0.499 -6.098 13.016 1.00 96.12 1157 LEU A C 1
ATOM 9227 O O . LEU A 1 1157 ? 1.015 -5.295 12.238 1.00 96.12 1157 LEU A O 1
ATOM 9231 N N . ASP A 1 1158 ? -0.814 -6.127 13.245 1.00 96.94 1158 ASP A N 1
ATOM 9232 C CA . ASP A 1 1158 ? -1.745 -5.147 12.677 1.00 96.94 1158 ASP A CA 1
ATOM 9233 C C . ASP A 1 1158 ? -1.362 -3.702 13.037 1.00 96.94 1158 ASP A C 1
ATOM 9235 O O . ASP A 1 1158 ? -1.466 -2.808 12.197 1.00 96.94 1158 ASP A O 1
ATOM 9239 N N . GLN A 1 1159 ? -0.829 -3.479 14.242 1.00 97.25 1159 GLN A N 1
ATOM 9240 C CA . GLN A 1 1159 ? -0.369 -2.170 14.714 1.00 97.25 1159 GLN A CA 1
ATOM 9241 C C . GLN A 1 1159 ? 0.687 -1.561 13.782 1.00 97.25 1159 GLN A C 1
ATOM 9243 O O . GLN A 1 1159 ? 0.669 -0.359 13.523 1.00 97.25 1159 GLN A O 1
ATOM 9248 N N . LEU A 1 1160 ? 1.597 -2.390 13.263 1.00 97.31 1160 LEU A N 1
ATOM 9249 C CA . LEU A 1 1160 ? 2.714 -1.949 12.435 1.00 97.31 1160 LEU A CA 1
ATOM 9250 C C . LEU A 1 1160 ? 2.224 -1.452 11.061 1.00 97.31 1160 LEU A C 1
ATOM 9252 O O . LEU A 1 1160 ? 2.661 -0.397 10.596 1.00 97.31 1160 LEU A O 1
ATOM 9256 N N . SER A 1 1161 ? 1.257 -2.162 10.467 1.00 97.88 1161 SER A N 1
ATOM 9257 C CA . SER A 1 1161 ? 0.558 -1.753 9.239 1.00 97.88 1161 SER A CA 1
ATOM 9258 C C . SER A 1 1161 ? -0.269 -0.477 9.439 1.00 97.88 1161 SER A C 1
ATOM 9260 O O . SER A 1 1161 ? -0.220 0.419 8.597 1.00 97.88 1161 SER A O 1
ATOM 9262 N N . LEU A 1 1162 ? -0.973 -0.336 10.571 1.00 98.12 1162 LEU A N 1
ATOM 9263 C CA . LEU A 1 1162 ? -1.726 0.886 10.881 1.00 98.12 1162 LEU A CA 1
ATOM 9264 C C . LEU A 1 1162 ? -0.813 2.112 10.957 1.00 98.12 1162 LEU A C 1
ATOM 9266 O O . LEU A 1 1162 ? -1.114 3.149 10.367 1.00 98.12 1162 LEU A O 1
ATOM 9270 N N . SER A 1 1163 ? 0.304 2.007 11.680 1.00 98.06 1163 SER A N 1
ATOM 9271 C CA . SER A 1 1163 ? 1.236 3.125 11.850 1.00 98.06 1163 SER A CA 1
ATOM 9272 C C . SER A 1 1163 ? 1.875 3.555 10.526 1.00 98.06 1163 SER A C 1
ATOM 9274 O O . SER A 1 1163 ? 2.183 4.736 10.359 1.00 98.06 1163 SER A O 1
ATOM 9276 N N . PHE A 1 1164 ? 2.031 2.632 9.570 1.00 98.12 1164 PHE A N 1
ATOM 9277 C CA . PHE A 1 1164 ? 2.435 2.938 8.196 1.00 98.12 1164 PHE A CA 1
ATOM 9278 C C . PHE A 1 1164 ? 1.334 3.693 7.433 1.00 98.12 1164 PHE A C 1
ATOM 9280 O O . PHE A 1 1164 ? 1.598 4.781 6.919 1.00 98.12 1164 PHE A O 1
ATOM 9287 N N . VAL A 1 1165 ? 0.100 3.172 7.415 1.00 97.88 1165 VAL A N 1
ATOM 9288 C CA . VAL A 1 1165 ? -1.051 3.804 6.739 1.00 97.88 1165 VAL A CA 1
ATOM 9289 C C . VAL A 1 1165 ? -1.309 5.213 7.280 1.00 97.88 1165 VAL A C 1
ATOM 9291 O O . VAL A 1 1165 ? -1.446 6.160 6.507 1.00 97.88 1165 VAL A O 1
ATOM 9294 N N . MET A 1 1166 ? -1.290 5.391 8.603 1.00 98.00 1166 MET A N 1
ATOM 9295 C CA . MET A 1 1166 ? -1.451 6.701 9.241 1.00 98.00 1166 MET A CA 1
ATOM 9296 C C . MET A 1 1166 ? -0.316 7.674 8.890 1.00 98.00 1166 MET A C 1
ATOM 9298 O O . MET A 1 1166 ? -0.579 8.846 8.614 1.00 98.00 1166 MET A O 1
ATOM 9302 N N . ALA A 1 1167 ? 0.937 7.205 8.844 1.00 97.69 1167 ALA A N 1
ATOM 9303 C CA . ALA A 1 1167 ? 2.072 8.034 8.440 1.00 97.69 1167 ALA A CA 1
ATOM 9304 C C . ALA A 1 1167 ? 2.010 8.445 6.969 1.00 97.69 1167 ALA A C 1
ATOM 9306 O O . ALA A 1 1167 ? 2.335 9.586 6.645 1.00 97.69 1167 ALA A O 1
ATOM 9307 N N . ARG A 1 1168 ? 1.559 7.546 6.089 1.00 97.38 1168 ARG A N 1
ATOM 9308 C CA . ARG A 1 1168 ? 1.329 7.834 4.673 1.00 97.38 1168 ARG A CA 1
ATOM 9309 C C . ARG A 1 1168 ? 0.231 8.893 4.514 1.00 97.38 1168 ARG A C 1
ATOM 9311 O O . ARG A 1 1168 ? 0.492 9.949 3.935 1.00 97.38 1168 ARG A O 1
ATOM 9318 N N . ARG A 1 1169 ? -0.943 8.662 5.116 1.00 96.31 1169 ARG A N 1
ATOM 9319 C CA . ARG A 1 1169 ? -2.104 9.560 5.013 1.00 96.31 1169 ARG A CA 1
ATOM 9320 C C . ARG A 1 1169 ? -1.861 10.939 5.639 1.00 96.31 1169 ARG A C 1
ATOM 9322 O O . ARG A 1 1169 ? -2.402 11.911 5.124 1.00 96.31 1169 ARG A O 1
ATOM 9329 N N . ASP A 1 1170 ? -1.025 11.079 6.678 1.00 96.25 1170 ASP A N 1
ATOM 9330 C CA . ASP A 1 1170 ? -0.617 12.407 7.188 1.00 96.25 1170 ASP A CA 1
ATOM 9331 C C . ASP A 1 1170 ? 0.189 13.196 6.144 1.00 96.25 1170 ASP A C 1
ATOM 9333 O O . ASP A 1 1170 ? -0.068 14.381 5.944 1.00 96.25 1170 ASP A O 1
ATOM 9337 N N . VAL A 1 1171 ? 1.129 12.568 5.429 1.00 95.81 1171 VAL A N 1
ATOM 9338 C CA . VAL A 1 1171 ? 1.920 13.279 4.409 1.00 95.81 1171 VAL A CA 1
ATOM 9339 C C . VAL A 1 1171 ? 1.075 13.600 3.169 1.00 95.81 1171 VAL A C 1
ATOM 9341 O O . VAL A 1 1171 ? 1.120 14.732 2.691 1.00 95.81 1171 VAL A O 1
ATOM 9344 N N . GLU A 1 1172 ? 0.242 12.666 2.697 1.00 93.94 1172 GLU A N 1
ATOM 9345 C CA . GLU A 1 1172 ? -0.710 12.903 1.595 1.00 93.94 1172 GLU A CA 1
ATOM 9346 C C . GLU A 1 1172 ? -1.672 14.059 1.920 1.00 93.94 1172 GLU A C 1
ATOM 9348 O O . GLU A 1 1172 ? -1.841 14.977 1.116 1.00 93.94 1172 GLU A O 1
ATOM 9353 N N . ARG A 1 1173 ? -2.225 14.080 3.141 1.00 94.75 1173 ARG A N 1
ATOM 9354 C CA . ARG A 1 1173 ? -3.058 15.170 3.672 1.00 94.75 1173 ARG A CA 1
ATOM 9355 C C . ARG A 1 1173 ? -2.334 16.514 3.676 1.00 94.75 1173 ARG A C 1
ATOM 9357 O O . ARG A 1 1173 ? -2.915 17.516 3.266 1.00 94.75 1173 ARG A O 1
ATOM 9364 N N . ARG A 1 1174 ? -1.077 16.551 4.129 1.00 94.75 1174 ARG A N 1
ATOM 9365 C CA . ARG A 1 1174 ? -0.273 17.784 4.185 1.00 94.75 1174 ARG A CA 1
ATOM 9366 C C . ARG A 1 1174 ? 0.005 18.362 2.804 1.00 94.75 1174 ARG A C 1
ATOM 9368 O O . ARG A 1 1174 ? -0.084 19.576 2.648 1.00 94.75 1174 ARG A O 1
ATOM 9375 N N . ILE A 1 1175 ? 0.263 17.502 1.817 1.00 91.62 1175 ILE A N 1
ATOM 9376 C CA . ILE A 1 1175 ? 0.404 17.888 0.406 1.00 91.62 1175 ILE A CA 1
ATOM 9377 C C . ILE A 1 1175 ? -0.927 18.433 -0.129 1.00 91.62 1175 ILE A C 1
ATOM 9379 O O . ILE A 1 1175 ? -0.968 19.551 -0.637 1.00 91.62 1175 ILE A O 1
ATOM 9383 N N . ALA A 1 1176 ? -2.023 17.682 0.025 1.00 89.56 1176 ALA A N 1
ATOM 9384 C CA . ALA A 1 1176 ? -3.335 18.040 -0.521 1.00 89.56 1176 ALA A CA 1
ATOM 9385 C C . ALA A 1 1176 ? -3.918 19.336 0.074 1.00 89.56 1176 ALA A C 1
ATOM 9387 O O . ALA A 1 1176 ? -4.587 20.093 -0.625 1.00 89.56 1176 ALA A O 1
ATOM 9388 N N . HIS A 1 1177 ? -3.666 19.605 1.359 1.00 92.44 1177 HIS A N 1
ATOM 9389 C CA . HIS A 1 1177 ? -4.130 20.815 2.048 1.00 92.44 1177 HIS A CA 1
ATOM 9390 C C . HIS A 1 1177 ? -3.109 21.971 2.004 1.00 92.44 1177 HIS A C 1
ATOM 9392 O O . HIS A 1 1177 ? -3.378 23.026 2.574 1.00 92.44 1177 HIS A O 1
ATOM 9398 N N . MET A 1 1178 ? -1.946 21.786 1.360 1.00 92.25 1178 MET A N 1
ATOM 9399 C CA . MET A 1 1178 ? -0.833 22.751 1.327 1.00 92.25 1178 MET A CA 1
ATOM 9400 C C . MET A 1 1178 ? -0.422 23.250 2.728 1.00 92.25 1178 MET A C 1
ATOM 9402 O O . MET A 1 1178 ? -0.219 24.444 2.953 1.00 92.25 1178 MET A O 1
ATOM 9406 N N . GLU A 1 1179 ? -0.320 22.339 3.703 1.00 92.19 1179 GLU A N 1
ATOM 9407 C CA . GLU A 1 1179 ? 0.015 22.713 5.084 1.00 92.19 1179 GLU A CA 1
ATOM 9408 C C . GLU A 1 1179 ? 1.437 23.300 5.202 1.00 92.19 1179 GLU A C 1
ATOM 9410 O O . GLU A 1 1179 ? 2.299 23.017 4.366 1.00 92.19 1179 GLU A O 1
ATOM 9415 N N . PRO A 1 1180 ? 1.742 24.067 6.267 1.00 92.75 1180 PRO A N 1
ATOM 9416 C CA . PRO A 1 1180 ? 3.113 24.440 6.604 1.00 92.75 1180 PRO A CA 1
ATOM 9417 C C . PRO A 1 1180 ? 4.056 23.229 6.681 1.00 92.75 1180 PRO A C 1
ATOM 9419 O O . PRO A 1 1180 ? 3.739 22.197 7.285 1.00 92.75 1180 PRO A O 1
ATOM 9422 N N . ASP A 1 1181 ? 5.234 23.365 6.073 1.00 92.56 1181 ASP A N 1
ATOM 9423 C CA . ASP A 1 1181 ? 6.241 22.306 6.010 1.00 92.56 1181 ASP A CA 1
ATOM 9424 C C . ASP A 1 1181 ? 7.045 22.166 7.318 1.00 92.56 1181 ASP A C 1
ATOM 9426 O O . ASP A 1 1181 ? 7.018 23.026 8.200 1.00 92.56 1181 ASP A O 1
ATOM 9430 N N . ASP A 1 1182 ? 7.801 21.077 7.466 1.00 92.56 1182 ASP A N 1
ATOM 9431 C CA . ASP A 1 1182 ? 8.583 20.813 8.679 1.00 92.56 1182 ASP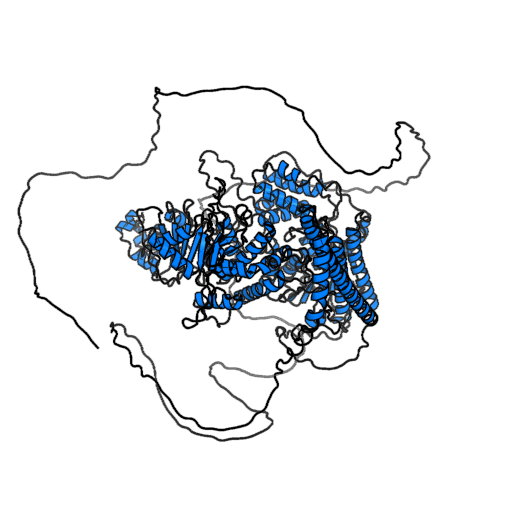 A CA 1
ATOM 9432 C C . ASP A 1 1182 ? 9.818 21.715 8.838 1.00 92.56 1182 ASP A C 1
ATOM 9434 O O . ASP A 1 1182 ? 10.494 21.632 9.865 1.00 92.56 1182 ASP A O 1
ATOM 9438 N N . ASN A 1 1183 ? 10.127 22.588 7.872 1.00 91.19 1183 ASN A N 1
ATOM 9439 C CA . ASN A 1 1183 ? 11.116 23.654 8.033 1.00 91.19 1183 ASN A CA 1
ATOM 9440 C C . ASN A 1 1183 ? 10.473 24.913 8.633 1.00 91.19 1183 ASN A C 1
ATOM 9442 O O . ASN A 1 1183 ? 11.049 25.508 9.544 1.00 91.19 1183 ASN A O 1
ATOM 9446 N N . VAL A 1 1184 ? 9.264 25.273 8.189 1.00 91.12 1184 VAL A N 1
ATOM 9447 C CA . VAL A 1 1184 ? 8.425 26.351 8.739 1.00 91.12 1184 VAL A CA 1
ATOM 9448 C C . VAL A 1 1184 ? 7.932 26.010 10.149 1.00 91.12 1184 VAL A C 1
ATOM 9450 O O . VAL A 1 1184 ? 7.880 26.889 11.010 1.00 91.12 1184 VAL A O 1
ATOM 9453 N N . LEU A 1 1185 ? 7.638 24.736 10.431 1.00 89.56 1185 LEU A N 1
ATOM 9454 C CA . LEU A 1 1185 ? 7.239 24.274 11.766 1.00 89.56 1185 LEU A CA 1
ATOM 9455 C C . LEU A 1 1185 ? 8.413 24.097 12.739 1.00 89.56 1185 LEU A C 1
ATOM 9457 O O . LEU A 1 1185 ? 8.208 24.178 13.948 1.00 89.56 1185 LEU A O 1
ATOM 9461 N N . LYS A 1 1186 ? 9.651 23.915 12.259 1.00 90.19 1186 LYS A N 1
ATOM 9462 C CA . LYS A 1 1186 ? 10.844 23.762 13.113 1.00 90.19 1186 LYS A CA 1
ATOM 9463 C C . LYS A 1 1186 ? 11.046 24.893 14.144 1.00 90.19 1186 LYS A C 1
ATOM 9465 O O . LYS A 1 1186 ? 11.297 24.566 15.301 1.00 90.19 1186 LYS A O 1
ATOM 9470 N N . PRO A 1 1187 ? 10.925 26.198 13.816 1.00 88.62 1187 PRO A N 1
ATOM 9471 C CA . PRO A 1 1187 ? 10.958 27.266 14.825 1.00 88.62 1187 PRO A CA 1
ATOM 9472 C C . PRO A 1 1187 ? 9.724 27.295 15.747 1.00 88.62 1187 PRO A C 1
ATOM 9474 O O . PRO A 1 1187 ? 9.739 27.998 16.751 1.00 88.62 1187 PRO A O 1
ATOM 9477 N N . MET A 1 1188 ? 8.663 26.542 15.436 1.00 86.06 1188 MET A N 1
ATOM 9478 C CA . MET A 1 1188 ? 7.466 26.391 16.273 1.00 86.06 1188 MET A CA 1
ATOM 9479 C C . MET A 1 1188 ? 7.491 25.120 17.141 1.00 86.06 1188 MET A C 1
ATOM 9481 O O . MET A 1 1188 ? 6.561 24.910 17.917 1.00 86.06 1188 MET A O 1
ATOM 9485 N N . GLN A 1 1189 ? 8.540 24.293 17.051 1.00 85.44 1189 GLN A N 1
ATOM 9486 C CA . GLN A 1 1189 ? 8.676 23.008 17.751 1.00 85.44 1189 GLN A CA 1
ATOM 9487 C C . GLN A 1 1189 ? 8.398 23.123 19.265 1.00 85.44 1189 GLN A C 1
ATOM 9489 O O . GLN A 1 1189 ? 7.582 22.372 19.795 1.00 85.44 1189 GLN A O 1
ATOM 9494 N N . GLU A 1 1190 ? 8.968 24.126 19.943 1.00 82.75 1190 GLU A N 1
ATOM 9495 C CA . GLU A 1 1190 ? 8.733 24.378 21.378 1.00 82.75 1190 GLU A CA 1
ATOM 9496 C C . GLU A 1 1190 ? 7.254 24.679 21.693 1.00 82.75 1190 GLU A C 1
ATOM 9498 O O . GLU A 1 1190 ? 6.715 24.225 22.703 1.00 82.75 1190 GLU A O 1
ATOM 9503 N N . ASN A 1 1191 ? 6.559 25.404 20.807 1.00 80.38 1191 ASN A N 1
ATOM 9504 C CA . ASN A 1 1191 ? 5.125 25.672 20.945 1.00 80.38 1191 ASN A CA 1
ATOM 9505 C C . ASN A 1 1191 ? 4.286 24.408 20.705 1.00 80.38 1191 ASN A C 1
ATOM 9507 O O . ASN A 1 1191 ? 3.253 24.247 21.352 1.00 80.38 1191 ASN A O 1
ATOM 9511 N N . ILE A 1 1192 ? 4.719 23.509 19.815 1.00 82.62 1192 ILE A N 1
ATOM 9512 C CA . ILE A 1 1192 ? 4.057 22.224 19.538 1.00 82.62 1192 ILE A CA 1
ATOM 9513 C C . ILE A 1 1192 ? 4.209 21.277 20.738 1.00 82.62 1192 ILE A C 1
ATOM 9515 O O . ILE A 1 1192 ? 3.219 20.712 21.199 1.00 82.62 1192 ILE A O 1
ATOM 9519 N N . GLU A 1 1193 ? 5.407 21.168 21.313 1.00 84.25 1193 GLU A N 1
ATOM 9520 C CA . GLU A 1 1193 ? 5.665 20.383 22.530 1.00 84.25 1193 GLU A CA 1
ATOM 9521 C C . GLU A 1 1193 ? 4.903 20.952 23.738 1.00 84.25 1193 GLU A C 1
ATOM 9523 O O . GLU A 1 1193 ? 4.269 20.218 24.500 1.00 84.25 1193 GLU A O 1
ATOM 9528 N N . MET A 1 1194 ? 4.843 22.279 23.876 1.00 84.62 1194 MET A N 1
ATOM 9529 C CA . MET A 1 1194 ? 4.002 22.906 24.896 1.00 84.62 1194 MET A CA 1
ATOM 9530 C C . MET A 1 1194 ? 2.502 22.703 24.639 1.00 84.62 1194 MET A C 1
ATOM 9532 O O . MET A 1 1194 ? 1.763 22.530 25.608 1.00 84.62 1194 MET A O 1
ATOM 9536 N N . LYS A 1 1195 ? 2.044 22.638 23.380 1.00 83.00 1195 LYS A N 1
ATOM 9537 C CA . LYS A 1 1195 ? 0.656 22.291 23.015 1.00 83.00 1195 LYS A CA 1
ATOM 9538 C C . LYS A 1 1195 ? 0.330 20.845 23.393 1.00 83.00 1195 LYS A C 1
ATOM 9540 O O . LYS A 1 1195 ? -0.673 20.634 24.073 1.00 83.00 1195 LYS A O 1
ATOM 9545 N N . ARG A 1 1196 ? 1.223 19.888 23.101 1.00 84.12 1196 ARG A N 1
ATOM 9546 C CA . ARG A 1 1196 ? 1.135 18.478 23.541 1.00 84.12 1196 ARG A CA 1
ATOM 9547 C C . ARG A 1 1196 ? 0.988 18.335 25.060 1.00 84.12 1196 ARG A C 1
ATOM 9549 O O . ARG A 1 1196 ? 0.261 17.476 25.544 1.00 84.12 1196 ARG A O 1
ATOM 9556 N N . LEU A 1 1197 ? 1.641 19.204 25.829 1.00 85.06 1197 LEU A N 1
ATOM 9557 C CA . LEU A 1 1197 ? 1.621 19.168 27.296 1.00 85.06 1197 LEU A CA 1
ATOM 9558 C C . LEU A 1 1197 ? 0.462 19.965 27.938 1.00 85.06 1197 LEU A C 1
ATOM 9560 O O . LEU A 1 1197 ? 0.386 20.026 29.171 1.00 85.06 1197 LEU A O 1
ATOM 9564 N N . LEU A 1 1198 ? -0.406 20.599 27.137 1.00 89.19 1198 LEU A N 1
ATOM 9565 C CA . LEU A 1 1198 ? -1.489 21.488 27.589 1.00 89.19 1198 LEU A CA 1
ATOM 9566 C C . LEU A 1 1198 ? -2.872 21.170 26.985 1.00 89.19 1198 LEU A C 1
ATOM 9568 O O . LEU A 1 1198 ? -3.875 21.528 27.603 1.00 89.19 1198 LEU A O 1
ATOM 9572 N N . SER A 1 1199 ? -2.941 20.510 25.824 1.00 89.75 1199 SER A N 1
ATOM 9573 C CA . SER A 1 1199 ? -4.179 20.021 25.201 1.00 89.75 1199 SER A CA 1
ATOM 9574 C C . SER A 1 1199 ? -4.026 18.579 24.706 1.00 89.75 1199 SER A C 1
ATOM 9576 O O . SER A 1 1199 ? -2.916 18.086 24.519 1.00 89.75 1199 SER A O 1
ATOM 9578 N N . ASP A 1 1200 ? -5.154 17.916 24.460 1.00 91.38 1200 ASP A N 1
ATOM 9579 C CA . ASP A 1 1200 ? -5.220 16.553 23.920 1.00 91.38 1200 ASP A CA 1
ATOM 9580 C C . ASP A 1 1200 ? -4.924 16.479 22.409 1.00 91.38 1200 ASP A C 1
ATOM 9582 O O . ASP A 1 1200 ? -4.848 15.387 21.862 1.00 91.38 1200 ASP A O 1
ATOM 9586 N N . THR A 1 1201 ? -4.697 17.612 21.732 1.00 89.38 1201 THR A N 1
ATOM 9587 C CA . THR A 1 1201 ? -4.522 17.747 20.266 1.00 89.38 1201 THR A CA 1
ATOM 9588 C C . THR A 1 1201 ? -3.542 16.778 19.603 1.00 89.38 1201 THR A C 1
ATOM 9590 O O . THR A 1 1201 ? -3.630 16.580 18.401 1.00 89.38 1201 THR A O 1
ATOM 9593 N N . PHE A 1 1202 ? -2.589 16.212 20.345 1.00 90.62 1202 PHE A N 1
ATOM 9594 C CA . PHE A 1 1202 ? -1.621 15.242 19.821 1.00 90.62 1202 PHE A CA 1
ATOM 9595 C C . PHE A 1 1202 ? -2.187 13.817 19.697 1.00 90.62 1202 PHE A C 1
ATOM 9597 O O . PHE A 1 1202 ? -1.641 13.026 18.939 1.00 90.62 1202 PHE A O 1
ATOM 9604 N N . GLU A 1 1203 ? -3.263 13.507 20.428 1.00 93.75 1203 GLU A N 1
ATOM 9605 C CA . GLU A 1 1203 ? -4.008 12.242 20.352 1.00 93.75 1203 GLU A CA 1
ATOM 9606 C C . GLU A 1 1203 ? -4.965 12.212 19.148 1.00 93.75 1203 GLU A C 1
ATOM 9608 O O . GLU A 1 1203 ? -5.487 11.155 18.812 1.00 93.75 1203 GLU A O 1
ATOM 9613 N N . TRP A 1 1204 ? -5.237 13.368 18.526 1.00 95.56 1204 TRP A N 1
ATOM 9614 C CA . TRP A 1 1204 ? -6.202 13.543 17.436 1.00 95.56 1204 TRP A CA 1
ATOM 9615 C C . TRP A 1 1204 ? -5.469 13.736 16.102 1.00 95.56 1204 TRP A C 1
ATOM 9617 O O . TRP A 1 1204 ? -5.050 14.841 15.757 1.00 95.56 1204 TRP A O 1
ATOM 9627 N N . HIS A 1 1205 ? -5.332 12.664 15.327 1.00 96.00 1205 HIS A N 1
ATOM 9628 C CA . HIS A 1 1205 ? -4.626 12.666 14.047 1.00 96.00 1205 HIS A CA 1
ATOM 9629 C C . HIS A 1 1205 ? -5.592 13.006 12.906 1.00 96.00 1205 HIS A C 1
ATOM 9631 O O . HIS A 1 1205 ? -6.494 12.225 12.603 1.00 96.00 1205 HIS A O 1
ATOM 9637 N N . SER A 1 1206 ? -5.432 14.181 12.293 1.00 95.56 1206 SER A N 1
ATOM 9638 C CA . SER A 1 1206 ? -6.325 14.676 11.236 1.00 95.56 1206 SER A CA 1
ATOM 9639 C C . SER A 1 1206 ? -6.374 13.732 10.032 1.00 95.56 1206 SER A C 1
ATOM 9641 O O . SER A 1 1206 ? -5.335 13.357 9.495 1.00 95.56 1206 SER A O 1
ATOM 9643 N N . MET A 1 1207 ? -7.577 13.414 9.557 1.00 95.56 1207 MET A N 1
ATOM 9644 C CA . MET A 1 1207 ? -7.796 12.702 8.293 1.00 95.56 1207 MET A CA 1
ATOM 9645 C C . MET A 1 1207 ? -7.622 13.628 7.067 1.00 95.56 1207 MET A C 1
ATOM 9647 O O . MET A 1 1207 ? -7.677 14.855 7.184 1.00 95.56 1207 MET A O 1
ATOM 9651 N N . LEU A 1 1208 ? -7.429 13.046 5.880 1.00 93.31 1208 LEU A N 1
ATOM 9652 C CA . LEU A 1 1208 ? -7.546 13.738 4.587 1.00 93.31 1208 LEU A CA 1
ATOM 9653 C C . LEU A 1 1208 ? -9.032 13.908 4.245 1.00 93.31 1208 LEU A C 1
ATOM 9655 O O . LEU A 1 1208 ? -9.656 12.954 3.788 1.00 93.31 1208 LEU A O 1
ATOM 9659 N N . THR A 1 1209 ? -9.594 15.089 4.527 1.00 92.25 1209 THR A N 1
ATOM 9660 C CA . THR A 1 1209 ? -11.003 15.429 4.266 1.00 92.25 1209 THR A CA 1
ATOM 9661 C C . THR A 1 1209 ? -11.195 16.940 4.079 1.00 92.25 1209 THR A C 1
ATOM 9663 O O . THR A 1 1209 ? -10.479 17.747 4.679 1.00 92.25 1209 THR A O 1
ATOM 9666 N N . GLU A 1 1210 ? -12.221 17.351 3.326 1.00 88.38 1210 GLU A N 1
ATOM 9667 C CA . GLU A 1 1210 ? -12.538 18.776 3.124 1.00 88.38 1210 GLU A CA 1
ATOM 9668 C C . GLU A 1 1210 ? -12.949 19.500 4.426 1.00 88.38 1210 GLU A C 1
ATOM 9670 O O . GLU A 1 1210 ? -12.675 20.689 4.567 1.00 88.38 1210 GLU A O 1
ATOM 9675 N N . GLN A 1 1211 ? -13.523 18.816 5.431 1.00 90.06 1211 GLN A N 1
ATOM 9676 C CA . GLN A 1 1211 ? -13.794 19.459 6.733 1.00 90.06 1211 GLN A CA 1
ATOM 9677 C C . GLN A 1 1211 ? -12.491 19.821 7.467 1.00 90.06 1211 GLN A C 1
ATOM 9679 O O . GLN A 1 1211 ? -12.435 20.812 8.193 1.00 90.06 1211 GLN A O 1
ATOM 9684 N N . ASN A 1 1212 ? -11.429 19.038 7.257 1.00 90.69 1212 ASN A N 1
ATOM 9685 C CA . ASN A 1 1212 ? -10.128 19.249 7.888 1.00 90.69 1212 ASN A CA 1
ATOM 9686 C C . ASN A 1 1212 ? -9.275 20.301 7.167 1.00 90.69 1212 ASN A C 1
ATOM 9688 O O . ASN A 1 1212 ? -8.391 20.889 7.782 1.00 90.69 1212 ASN A O 1
ATOM 9692 N N . LYS A 1 1213 ? -9.545 20.565 5.887 1.00 89.31 1213 LYS A N 1
ATOM 9693 C CA . LYS A 1 1213 ? -8.857 21.561 5.046 1.00 89.31 1213 LYS A CA 1
ATOM 9694 C C . LYS A 1 1213 ? -8.935 22.985 5.598 1.00 89.31 1213 LYS A C 1
ATOM 9696 O O . LYS A 1 1213 ? -7.999 23.762 5.447 1.00 89.31 1213 LYS A O 1
ATOM 9701 N N . HIS A 1 1214 ? -10.028 23.311 6.286 1.00 83.56 1214 HIS A N 1
ATOM 9702 C CA . HIS A 1 1214 ? -10.225 24.606 6.942 1.00 83.56 1214 HIS A CA 1
ATOM 9703 C C . HIS A 1 1214 ? -9.693 24.662 8.387 1.00 83.56 1214 HIS A C 1
ATOM 9705 O O . HIS A 1 1214 ? -9.678 25.736 8.988 1.00 83.56 1214 HIS A O 1
ATOM 9711 N N . PHE A 1 1215 ? -9.255 23.538 8.967 1.00 80.81 1215 PHE A N 1
ATOM 9712 C CA . PHE A 1 1215 ? -8.769 23.491 10.345 1.00 80.81 1215 PHE A CA 1
ATOM 9713 C C . PHE A 1 1215 ? -7.246 23.647 10.407 1.00 80.81 1215 PHE A C 1
ATOM 9715 O O . PHE A 1 1215 ? -6.510 22.674 10.280 1.00 80.81 1215 PHE A O 1
ATOM 9722 N N . ALA A 1 1216 ? -6.769 24.869 10.658 1.00 74.00 1216 ALA A N 1
ATOM 9723 C CA . ALA A 1 1216 ? -5.346 25.155 10.836 1.00 74.00 1216 ALA A CA 1
ATOM 9724 C C . ALA A 1 1216 ? -4.793 24.506 12.132 1.00 74.00 1216 ALA A C 1
ATOM 9726 O O . ALA A 1 1216 ? -5.081 24.997 13.230 1.00 74.00 1216 ALA A O 1
ATOM 9727 N N . PRO A 1 1217 ? -3.931 23.467 12.072 1.00 69.31 1217 PRO A N 1
ATOM 9728 C CA . PRO A 1 1217 ? -3.451 22.788 13.286 1.00 69.31 1217 PRO A CA 1
ATOM 9729 C C . PRO A 1 1217 ? -2.525 23.671 14.143 1.00 69.31 1217 PRO A C 1
ATOM 9731 O O . PRO A 1 1217 ? -2.334 23.441 15.344 1.00 69.31 1217 PRO A O 1
ATOM 9734 N N . TYR A 1 1218 ? -1.934 24.688 13.512 1.00 74.94 1218 TYR A N 1
ATOM 9735 C CA . TYR A 1 1218 ? -0.736 25.392 13.964 1.00 74.94 1218 TYR A CA 1
ATOM 9736 C C . TYR A 1 1218 ? -0.998 26.753 14.620 1.00 74.94 1218 TYR A C 1
ATOM 9738 O O . TYR A 1 1218 ? -0.063 27.535 14.787 1.00 74.94 1218 TYR A O 1
ATOM 9746 N N . GLU A 1 1219 ? -2.233 27.040 15.052 1.00 79.75 1219 GLU A N 1
ATOM 9747 C CA . GLU A 1 1219 ? -2.484 28.221 15.886 1.00 79.75 1219 GLU A CA 1
ATOM 9748 C C . GLU A 1 1219 ? -1.571 28.220 17.124 1.00 79.75 1219 GLU A C 1
ATOM 9750 O O . GLU A 1 1219 ? -1.578 27.278 17.933 1.00 79.75 1219 GLU A O 1
ATOM 9755 N N . MET A 1 1220 ? -0.758 29.278 17.226 1.00 78.81 1220 MET A N 1
ATOM 9756 C CA . MET A 1 1220 ? 0.312 29.410 18.211 1.00 78.81 1220 MET A CA 1
ATOM 9757 C C . MET A 1 1220 ? -0.232 29.757 19.597 1.00 78.81 1220 MET A C 1
ATOM 9759 O O . MET A 1 1220 ? -0.987 30.716 19.775 1.00 78.81 1220 MET A O 1
ATOM 9763 N N . ILE A 1 1221 ? 0.234 29.020 20.605 1.00 84.62 1221 ILE A N 1
ATOM 9764 C CA . ILE A 1 1221 ? -0.063 29.299 22.011 1.00 84.62 1221 ILE A CA 1
ATOM 9765 C C . ILE A 1 1221 ? 0.568 30.633 22.412 1.00 84.62 1221 ILE A C 1
ATOM 9767 O O . ILE A 1 1221 ? 1.779 30.823 22.305 1.00 84.62 1221 ILE A O 1
ATOM 9771 N N . LYS A 1 1222 ? -0.245 31.548 22.948 1.00 87.25 1222 LYS A N 1
ATOM 9772 C CA . LYS A 1 1222 ? 0.250 32.821 23.486 1.00 87.25 1222 LYS A CA 1
ATOM 9773 C C . LYS A 1 1222 ? 0.652 32.619 24.949 1.00 87.25 1222 LYS A C 1
ATOM 9775 O O . LYS A 1 1222 ? -0.197 32.400 25.819 1.00 87.25 1222 LYS A O 1
ATOM 9780 N N . VAL A 1 1223 ? 1.957 32.671 25.218 1.00 87.06 1223 VAL A N 1
ATOM 9781 C CA . VAL A 1 1223 ? 2.521 32.601 26.575 1.00 87.06 1223 VAL A CA 1
ATOM 9782 C C . VAL A 1 1223 ? 2.373 33.964 27.252 1.00 87.06 1223 VAL A C 1
ATOM 9784 O O . VAL A 1 1223 ? 2.837 34.976 26.733 1.00 87.06 1223 VAL A O 1
ATOM 9787 N N . LEU A 1 1224 ? 1.732 33.999 28.420 1.00 88.31 1224 LEU A N 1
ATOM 9788 C CA . LEU A 1 1224 ? 1.476 35.216 29.186 1.00 88.31 1224 LEU A CA 1
ATOM 9789 C C . LEU A 1 1224 ? 2.269 35.236 30.510 1.00 88.31 1224 LEU A C 1
ATOM 9791 O O . LEU A 1 1224 ? 2.218 34.260 31.274 1.00 88.31 1224 LEU A O 1
ATOM 9795 N N . PRO A 1 1225 ? 2.942 36.359 30.841 1.00 82.81 1225 PRO A N 1
ATOM 9796 C CA . PRO A 1 1225 ? 3.616 36.554 32.122 1.00 82.81 1225 PRO A CA 1
ATOM 9797 C C . PRO A 1 1225 ? 2.708 36.341 33.340 1.00 82.81 1225 PRO A C 1
ATOM 9799 O O . PRO A 1 1225 ? 1.537 36.741 33.369 1.00 82.81 1225 PRO A O 1
ATOM 9802 N N . TYR A 1 1226 ? 3.268 35.751 34.398 1.00 78.94 1226 TYR A N 1
ATOM 9803 C CA . TYR A 1 1226 ? 2.554 35.499 35.648 1.00 78.94 1226 TYR A CA 1
ATOM 9804 C C . TYR A 1 1226 ? 2.403 36.786 36.471 1.00 78.94 1226 TYR A C 1
ATOM 9806 O O . TYR A 1 1226 ? 3.203 37.094 37.347 1.00 78.94 1226 TYR A O 1
ATOM 9814 N N . GLY A 1 1227 ? 1.351 37.538 36.162 1.00 82.38 1227 GLY A N 1
ATOM 9815 C CA . GLY A 1 1227 ? 0.973 38.773 36.854 1.00 82.38 1227 GLY A CA 1
ATOM 9816 C C . GLY A 1 1227 ? -0.069 39.564 36.068 1.00 82.38 1227 GLY A C 1
ATOM 9817 O O . GLY A 1 1227 ? -1.012 40.086 36.647 1.00 82.38 1227 GLY A O 1
ATOM 9818 N N . ILE A 1 1228 ? 0.027 39.539 34.735 1.00 83.44 1228 ILE A N 1
ATOM 9819 C CA . ILE A 1 1228 ? -0.904 40.239 33.844 1.00 83.44 1228 ILE A CA 1
ATOM 9820 C C . ILE A 1 1228 ? -2.299 39.604 33.927 1.00 83.44 1228 ILE A C 1
ATOM 9822 O O . ILE A 1 1228 ? -2.458 38.390 33.742 1.00 83.44 1228 ILE A O 1
ATOM 9826 N N . SER A 1 1229 ? -3.316 40.419 34.201 1.00 80.00 1229 SER A N 1
ATOM 9827 C CA . SER A 1 1229 ? -4.718 40.122 33.905 1.00 80.00 1229 SER A CA 1
ATOM 9828 C C . SER A 1 1229 ? -4.936 40.294 32.404 1.00 80.00 1229 SER A C 1
ATOM 9830 O O . SER A 1 1229 ? -4.833 41.403 31.887 1.00 80.00 1229 SER A O 1
ATOM 9832 N N . TYR A 1 1230 ? -5.196 39.196 31.702 1.00 81.38 1230 TYR A N 1
ATOM 9833 C CA . TYR A 1 1230 ? -5.583 39.230 30.298 1.00 81.38 1230 TYR A CA 1
ATOM 9834 C C . TYR A 1 1230 ? -7.079 38.964 30.243 1.00 81.38 1230 TYR A C 1
ATOM 9836 O O . TYR A 1 1230 ? -7.512 37.874 30.629 1.00 81.38 1230 TYR A O 1
ATOM 9844 N N . ASN A 1 1231 ? -7.847 39.962 29.813 1.00 83.75 1231 ASN A N 1
ATOM 9845 C CA . ASN A 1 1231 ? -9.250 39.757 29.504 1.00 83.75 1231 ASN A CA 1
ATOM 9846 C C . ASN A 1 1231 ? -9.292 38.867 28.264 1.00 83.75 1231 ASN A C 1
ATOM 9848 O O . ASN A 1 1231 ? -8.848 39.262 27.187 1.00 83.75 1231 ASN A O 1
ATOM 9852 N N . LEU A 1 1232 ? -9.783 37.643 28.438 1.00 85.12 1232 LEU A N 1
ATOM 9853 C CA . LEU A 1 1232 ? -10.281 36.869 27.316 1.00 85.12 1232 LEU A CA 1
ATOM 9854 C C . LEU A 1 1232 ? -11.578 37.549 26.895 1.00 85.12 1232 LEU A C 1
ATOM 9856 O O . LEU A 1 1232 ? -12.628 37.286 27.472 1.00 85.12 1232 LEU A O 1
ATOM 9860 N N . GLU A 1 1233 ? -11.477 38.464 25.935 1.00 82.38 1233 GLU A N 1
ATOM 9861 C CA . GLU A 1 1233 ? -12.629 38.825 25.121 1.00 82.38 1233 GLU A CA 1
ATOM 9862 C C . GLU A 1 1233 ? -13.178 37.523 24.536 1.00 82.38 1233 GLU A C 1
ATOM 9864 O O . GLU A 1 1233 ? -12.432 36.739 23.929 1.00 82.38 1233 GLU A O 1
ATOM 9869 N N . GLU A 1 1234 ? -14.460 37.266 24.787 1.00 74.19 1234 GLU A N 1
ATOM 9870 C CA . GLU A 1 1234 ? -15.180 36.175 24.150 1.00 74.19 1234 GLU A CA 1
ATOM 9871 C C . GLU A 1 1234 ? -15.358 36.543 22.678 1.00 74.19 1234 GLU A C 1
ATOM 9873 O O . GLU A 1 1234 ? -16.370 37.105 22.265 1.00 74.19 1234 GLU A O 1
ATOM 9878 N N . GLU A 1 1235 ? -14.336 36.218 21.885 1.00 73.69 1235 GLU A N 1
ATOM 9879 C CA . GLU A 1 1235 ? -14.485 35.929 20.464 1.00 73.69 1235 GLU A CA 1
ATOM 9880 C C . GLU A 1 1235 ? -15.588 34.873 20.356 1.00 73.69 1235 GLU A C 1
ATOM 9882 O O . GLU A 1 1235 ? -15.335 33.674 20.508 1.00 73.69 1235 GLU A O 1
ATOM 9887 N N . GLN A 1 1236 ? -16.831 35.329 20.170 1.00 70.56 1236 GLN A N 1
ATOM 9888 C CA . GLN A 1 1236 ? -17.954 34.451 19.901 1.00 70.56 1236 GLN A CA 1
ATOM 9889 C C . GLN A 1 1236 ? -17.616 33.703 18.624 1.00 70.56 1236 GLN A C 1
ATOM 9891 O O . GLN A 1 1236 ? -17.632 34.261 17.526 1.00 70.56 1236 GLN A O 1
ATOM 9896 N N . TYR A 1 1237 ? -17.263 32.430 18.784 1.00 70.25 1237 TYR A N 1
ATOM 9897 C CA . TYR A 1 1237 ? -17.030 31.545 17.666 1.00 70.25 1237 TYR A CA 1
ATOM 9898 C C . TYR A 1 1237 ? -18.378 31.316 16.986 1.00 70.25 1237 TYR A C 1
ATOM 9900 O O . TYR A 1 1237 ? -19.124 30.402 17.340 1.00 70.25 1237 TYR A O 1
ATOM 9908 N N . HIS A 1 1238 ? -18.695 32.181 16.019 1.00 69.69 1238 HIS A N 1
ATOM 9909 C CA . HIS A 1 1238 ? -19.788 32.028 15.068 1.00 69.69 1238 HIS A CA 1
ATOM 9910 C C . HIS A 1 1238 ? -19.462 30.862 14.122 1.00 69.69 1238 HIS A C 1
ATOM 9912 O O . HIS A 1 1238 ? -19.304 31.037 12.915 1.00 69.69 1238 HIS A O 1
ATOM 9918 N N . GLY A 1 1239 ? -19.313 29.661 14.690 1.00 65.56 1239 GLY A N 1
ATOM 9919 C CA . GLY A 1 1239 ? -19.168 28.422 13.949 1.00 65.56 1239 GLY A CA 1
ATOM 9920 C C . GLY A 1 1239 ? -20.378 28.293 13.043 1.00 65.56 1239 GLY A C 1
ATOM 9921 O O . GLY A 1 1239 ? -21.502 28.176 13.529 1.00 65.56 1239 GLY A O 1
ATOM 9922 N N . SER A 1 1240 ? -20.151 28.393 11.735 1.00 67.88 1240 SER A N 1
ATOM 9923 C CA . SER A 1 1240 ? -21.220 28.497 10.748 1.00 67.88 1240 SER A CA 1
ATOM 9924 C C . SER A 1 1240 ? -22.151 27.293 10.874 1.00 67.88 1240 SER A C 1
ATOM 9926 O O . SER A 1 1240 ? -21.736 26.163 10.594 1.00 67.88 1240 SER A O 1
ATOM 9928 N N . HIS A 1 1241 ? -23.386 27.536 11.322 1.00 74.38 1241 HIS A N 1
ATOM 9929 C CA . HIS A 1 1241 ? -24.391 26.500 11.549 1.00 74.38 1241 HIS A CA 1
ATOM 9930 C C . HIS A 1 1241 ? -24.569 25.663 10.272 1.00 74.38 1241 HIS A C 1
ATOM 9932 O O . HIS A 1 1241 ? -25.091 26.152 9.275 1.00 74.38 1241 HIS A O 1
ATOM 9938 N N . GLY A 1 1242 ? -24.089 24.415 10.302 1.00 81.75 1242 GLY A N 1
ATOM 9939 C CA . GLY A 1 1242 ? -24.059 23.512 9.145 1.00 81.75 1242 GLY A CA 1
ATOM 9940 C C . GLY A 1 1242 ? -22.678 22.941 8.792 1.00 81.75 1242 GLY A C 1
ATOM 9941 O O . GLY A 1 1242 ? -22.618 21.921 8.106 1.00 81.75 1242 GLY A O 1
ATOM 9942 N N . GLN A 1 1243 ? -21.565 23.508 9.282 1.00 85.62 1243 GLN A N 1
ATOM 9943 C CA . GLN A 1 1243 ? -20.252 22.868 9.111 1.00 85.62 1243 GLN A CA 1
ATOM 9944 C C . GLN A 1 1243 ? -20.189 21.537 9.879 1.00 85.62 1243 GLN A C 1
ATOM 9946 O O . GLN A 1 1243 ? -20.352 21.488 11.100 1.00 85.62 1243 GLN A O 1
ATOM 9951 N N . LYS A 1 1244 ? -19.931 20.446 9.146 1.00 91.19 1244 LYS A N 1
ATOM 9952 C CA . LYS A 1 1244 ? -19.657 19.120 9.718 1.00 91.19 1244 LYS A CA 1
ATOM 9953 C C . LYS A 1 1244 ? -18.362 19.174 10.549 1.00 91.19 1244 LYS A C 1
ATOM 9955 O O . LYS A 1 1244 ? -17.416 19.835 10.118 1.00 91.19 1244 LYS A O 1
ATOM 9960 N N . PRO A 1 1245 ? -18.284 18.487 11.704 1.00 92.44 1245 PRO A N 1
ATOM 9961 C CA . PRO A 1 1245 ? -17.081 18.505 12.528 1.00 92.44 1245 PRO A CA 1
ATOM 9962 C C . PRO A 1 1245 ? -15.895 17.854 11.791 1.00 92.44 1245 PRO A C 1
ATOM 9964 O O . PRO A 1 1245 ? -16.103 16.843 11.114 1.00 92.44 1245 PRO A O 1
ATOM 9967 N N . PRO A 1 1246 ? -14.664 18.378 11.940 1.00 94.06 1246 PRO A N 1
ATOM 9968 C CA . PRO A 1 1246 ? -13.458 17.726 11.440 1.00 94.06 1246 PRO A CA 1
ATOM 9969 C C . PRO A 1 1246 ? -13.278 16.300 11.998 1.00 94.06 1246 PRO A C 1
ATOM 9971 O O . PRO A 1 1246 ? -13.661 15.996 13.138 1.00 94.06 1246 PRO A O 1
ATOM 9974 N N . LEU A 1 1247 ? -12.695 15.433 11.165 1.00 96.25 1247 LEU A N 1
ATOM 9975 C CA . LEU A 1 1247 ? -12.598 13.983 11.357 1.00 96.25 1247 LEU A CA 1
ATOM 9976 C C . LEU A 1 1247 ? -11.158 13.537 11.644 1.00 96.25 1247 LEU A C 1
ATOM 9978 O O . LEU A 1 1247 ? -10.215 13.960 10.976 1.00 96.25 1247 LEU A O 1
ATOM 9982 N N . PHE A 1 1248 ? -10.976 12.650 12.619 1.00 97.38 1248 PHE A N 1
ATOM 9983 C CA . PHE A 1 1248 ? -9.653 12.265 13.123 1.00 97.38 1248 PHE A CA 1
ATOM 9984 C C . PHE A 1 1248 ? -9.567 10.763 13.404 1.00 97.38 1248 PHE A C 1
ATOM 9986 O O . PHE A 1 1248 ? -10.548 10.172 13.841 1.00 97.38 1248 PHE A O 1
ATOM 9993 N N . ALA A 1 1249 ? -8.394 10.148 13.282 1.00 97.50 1249 ALA A N 1
ATOM 9994 C CA . ALA A 1 1249 ? -8.101 8.929 14.040 1.00 97.50 1249 ALA A CA 1
ATOM 9995 C C . ALA A 1 1249 ? -7.633 9.329 15.448 1.00 97.50 1249 ALA A C 1
ATOM 9997 O O . ALA A 1 1249 ? -6.855 10.277 15.577 1.00 97.50 1249 ALA A O 1
ATOM 9998 N N . ARG A 1 1250 ? -8.092 8.642 16.504 1.00 97.56 1250 ARG A N 1
ATOM 9999 C CA . ARG A 1 1250 ? -7.723 8.976 17.886 1.00 97.56 1250 ARG A CA 1
ATOM 10000 C C . ARG A 1 1250 ? -6.923 7.873 18.577 1.00 97.56 1250 ARG A C 1
ATOM 10002 O O . ARG A 1 1250 ? -7.431 6.776 18.800 1.00 97.56 1250 ARG A O 1
ATOM 10009 N N . ILE A 1 1251 ? -5.699 8.203 18.987 1.00 97.06 1251 ILE A N 1
ATOM 10010 C CA . ILE A 1 1251 ? -4.819 7.334 19.778 1.00 97.06 1251 ILE A CA 1
ATOM 10011 C C . ILE A 1 1251 ? -4.731 7.930 21.190 1.00 97.06 1251 ILE A C 1
ATOM 10013 O O . ILE A 1 1251 ? -3.985 8.876 21.435 1.00 97.06 1251 ILE A O 1
ATOM 10017 N N . ILE A 1 1252 ? -5.553 7.427 22.117 1.00 96.44 1252 ILE A N 1
ATOM 10018 C CA . ILE A 1 1252 ? -5.673 7.974 23.477 1.00 96.44 1252 ILE A CA 1
ATOM 10019 C C . ILE A 1 1252 ? -4.623 7.378 24.422 1.00 96.44 1252 ILE A C 1
ATOM 10021 O O . ILE A 1 1252 ? -4.453 6.159 24.513 1.00 96.44 1252 ILE A O 1
ATOM 10025 N N . SER A 1 1253 ? -3.935 8.237 25.173 1.00 94.25 1253 SER A N 1
ATOM 10026 C CA . SER A 1 1253 ? -2.954 7.804 26.173 1.00 94.25 1253 SER A CA 1
ATOM 10027 C C . SER A 1 1253 ? -3.624 7.234 27.434 1.00 94.25 1253 SER A C 1
ATOM 10029 O O . SER A 1 1253 ? -4.683 7.708 27.858 1.00 94.25 1253 SER A O 1
ATOM 10031 N N . ASP A 1 1254 ? -2.963 6.283 28.116 1.00 91.19 1254 ASP A N 1
ATOM 10032 C CA . ASP A 1 1254 ? -3.366 5.749 29.444 1.00 91.19 1254 ASP A CA 1
ATOM 10033 C C . ASP A 1 1254 ? -3.740 6.883 30.425 1.00 91.19 1254 ASP A C 1
ATOM 10035 O O . ASP A 1 1254 ? -4.670 6.790 31.234 1.00 91.19 1254 ASP A O 1
ATOM 10039 N N . ARG A 1 1255 ? -2.981 7.982 30.344 1.00 91.19 1255 ARG A N 1
ATOM 10040 C CA . ARG A 1 1255 ? -3.111 9.158 31.200 1.00 91.19 1255 ARG A CA 1
ATOM 10041 C C . ARG A 1 1255 ? -4.355 9.977 30.867 1.00 91.19 1255 ARG A C 1
ATOM 10043 O O . ARG A 1 1255 ? -5.096 10.312 31.795 1.00 91.19 1255 ARG A O 1
ATOM 10050 N N . THR A 1 1256 ? -4.591 10.310 29.597 1.00 91.75 1256 THR A N 1
ATOM 10051 C CA . THR A 1 1256 ? -5.790 11.065 29.206 1.00 91.75 1256 THR A CA 1
ATOM 10052 C C . THR A 1 1256 ? -7.040 10.231 29.428 1.00 91.75 1256 THR A C 1
ATOM 10054 O O . THR A 1 1256 ? -7.984 10.749 30.012 1.00 91.75 1256 THR A O 1
ATOM 10057 N N . LEU A 1 1257 ? -7.021 8.932 29.109 1.00 93.38 1257 LEU A N 1
ATOM 10058 C CA . LEU A 1 1257 ? -8.122 8.002 29.377 1.00 93.38 1257 LEU A CA 1
ATOM 10059 C C . LEU A 1 1257 ? -8.527 8.014 30.868 1.00 93.38 1257 LEU A C 1
ATOM 10061 O O . LEU A 1 1257 ? -9.702 8.171 31.200 1.00 93.38 1257 LEU A O 1
ATOM 10065 N N . SER A 1 1258 ? -7.552 7.953 31.788 1.00 93.94 1258 SER A N 1
ATOM 10066 C CA . SER A 1 1258 ? -7.806 8.032 33.238 1.00 93.94 1258 SER A CA 1
ATOM 10067 C C . SER A 1 1258 ? -8.367 9.389 33.693 1.00 93.94 1258 SER A C 1
ATOM 10069 O O . SER A 1 1258 ? -9.190 9.441 34.610 1.00 93.94 1258 SER A O 1
ATOM 10071 N N . LEU A 1 1259 ? -7.920 10.497 33.092 1.00 93.69 1259 LEU A N 1
ATOM 10072 C CA . LEU A 1 1259 ? -8.396 11.847 33.421 1.00 93.69 1259 LEU A CA 1
ATOM 10073 C C . LEU A 1 1259 ? -9.796 12.111 32.853 1.00 93.69 1259 LEU A C 1
ATOM 10075 O O . LEU A 1 1259 ? -10.667 12.587 33.580 1.00 93.69 1259 LEU A O 1
ATOM 10079 N N . ALA A 1 1260 ? -10.028 11.736 31.596 1.00 93.31 1260 ALA A N 1
ATOM 10080 C CA . ALA A 1 1260 ? -11.316 11.813 30.923 1.00 93.31 1260 ALA A CA 1
ATOM 10081 C C . ALA A 1 1260 ? -12.372 10.985 31.663 1.00 93.31 1260 ALA A C 1
ATOM 10083 O O . ALA A 1 1260 ? -13.443 11.506 31.963 1.00 93.31 1260 ALA A O 1
ATOM 10084 N N . ARG A 1 1261 ? -12.057 9.752 32.093 1.00 95.81 1261 ARG A N 1
ATOM 10085 C CA . ARG A 1 1261 ? -13.008 8.949 32.878 1.00 95.81 1261 ARG A CA 1
ATOM 10086 C C . ARG A 1 1261 ? -13.336 9.566 34.236 1.00 95.81 1261 ARG A C 1
ATOM 10088 O O . ARG A 1 1261 ? -14.476 9.475 34.680 1.00 95.81 1261 ARG A O 1
ATOM 10095 N N . LYS A 1 1262 ? -12.378 10.215 34.907 1.00 96.44 1262 LYS A N 1
ATOM 10096 C CA . LYS A 1 1262 ? -12.645 10.940 36.166 1.00 96.44 1262 LYS A CA 1
ATOM 10097 C C . LYS A 1 1262 ? -13.588 12.124 35.954 1.00 96.44 1262 LYS A C 1
ATOM 10099 O O . LYS A 1 1262 ? -14.440 12.358 36.803 1.00 96.44 1262 LYS A O 1
ATOM 10104 N N . GLU A 1 1263 ? -13.461 12.827 34.832 1.00 94.69 1263 GLU A N 1
ATOM 10105 C CA . GLU A 1 1263 ? -14.349 13.929 34.447 1.00 94.69 1263 GLU A CA 1
ATOM 10106 C C . GLU A 1 1263 ? -15.737 13.433 33.999 1.00 94.69 1263 GLU A C 1
ATOM 10108 O O . GLU A 1 1263 ? -16.746 13.981 34.431 1.00 94.69 1263 GLU A O 1
ATOM 10113 N N . TRP A 1 1264 ? -15.816 12.351 33.220 1.00 95.75 1264 TRP A N 1
ATOM 10114 C CA . TRP A 1 1264 ? -17.069 11.684 32.837 1.00 95.75 1264 TRP A CA 1
ATOM 10115 C C . TRP A 1 1264 ? -17.837 11.186 34.075 1.00 95.75 1264 TRP A C 1
ATOM 10117 O O . TRP A 1 1264 ? -18.989 11.554 34.294 1.00 95.75 1264 TRP A O 1
ATOM 10127 N N . ASN A 1 1265 ? -17.146 10.492 34.990 1.00 95.75 1265 ASN A N 1
ATOM 10128 C CA . ASN A 1 1265 ? -17.673 10.079 36.300 1.00 95.75 1265 ASN A CA 1
ATOM 10129 C C . ASN A 1 1265 ? -18.047 11.261 37.229 1.00 95.75 1265 ASN A C 1
ATOM 10131 O O . ASN A 1 1265 ? -18.600 11.016 38.300 1.00 95.75 1265 ASN A O 1
ATOM 10135 N N . ARG A 1 1266 ? -17.701 12.513 36.884 1.00 96.00 1266 ARG A N 1
ATOM 10136 C CA . ARG A 1 1266 ? -18.070 13.745 37.613 1.00 96.00 1266 ARG A CA 1
ATOM 10137 C C . ARG A 1 1266 ? -19.252 14.481 36.967 1.00 96.00 1266 ARG A C 1
ATOM 10139 O O . ARG A 1 1266 ? -19.825 15.353 37.604 1.00 96.00 1266 ARG A O 1
ATOM 10146 N N . ARG A 1 1267 ? -19.589 14.165 35.713 1.00 94.44 1267 ARG A N 1
ATOM 10147 C CA . ARG A 1 1267 ? -20.775 14.683 35.004 1.00 94.44 1267 ARG A CA 1
ATOM 10148 C C . ARG A 1 1267 ? -21.984 13.766 35.174 1.00 94.44 1267 ARG A C 1
ATOM 10150 O O . ARG A 1 1267 ? -23.108 14.244 35.187 1.00 94.44 1267 ARG A O 1
ATOM 10157 N N . ASN A 1 1268 ? -21.729 12.471 35.354 1.00 91.94 1268 ASN A N 1
ATOM 10158 C CA . ASN A 1 1268 ? -22.743 11.434 35.555 1.00 91.94 1268 ASN A CA 1
ATOM 10159 C C . ASN A 1 1268 ? -22.952 11.133 37.060 1.00 91.94 1268 ASN A C 1
ATOM 10161 O O . ASN A 1 1268 ? -23.154 9.978 37.445 1.00 91.94 1268 ASN A O 1
ATOM 10165 N N . LYS A 1 1269 ? -22.809 12.161 37.908 1.00 92.62 1269 LYS A N 1
ATOM 10166 C CA . LYS A 1 1269 ? -22.966 12.166 39.371 1.00 92.62 1269 LYS A CA 1
ATOM 10167 C C . LYS A 1 1269 ? -23.544 13.500 39.823 1.00 92.62 1269 LYS A C 1
ATOM 10169 O O . LYS A 1 1269 ? -24.331 13.457 40.787 1.00 92.62 1269 LYS A O 1
#

Sequence (1269 aa):
MESNGSKQRKVDKPNEVESSSSHARDQTPSNQNSERPVVPIPVRPVPPNEYTKKADDSCRSTGINPMTTIQNGLQNEQNAKSGKVNSSNESGNNFYLSSLVDPNKAITSLDPQPATFSPSSDRSSPFRLFSPFSTPGSQASPSRASTPPVILEGHETLQHSDDSSARGVHRTASGKRQLQRGISTNSSLELSPHRTGQKSVRNEDLEPGNTDDEVLMDVAQLGVHRRHQPSIVASPPRPNHTDLYRSRRQQHHPRFKRKETSGIWRLGRWIRSCLFAGIPAYLLATLFFFRHASKNRLSYRIFVELANDAAKLRDQRRFKDRREADLFELVQKELDKNGSERRNRSKPPAITIVDERVDSYDVWLSDQHERAPHTNTNIEHSPPADMNSLCGYLARTASVTNRDSYVQRDALNSKARVLITGILNPTGFHLALALKERCGVELMIGIDNMFPNTVKSRLDLIKPMEILYTTIPKLSRPIYASYVGIDPTKQPKKNSPSLDMTGELNLYGAFQPTHIIHLGSITEDAYFTSTDTSHEKNAMFSFRSALAGMEQILSSIASVNDKSKRPHLMFASSNLFHERIPNDWMDVLQGRSRMMDEIMADFYYAKYGVESVALRLPNGIYGPWVRTSDVANAEFWKVSSVLQSSLESHCTAENCINSTLTSSWEHDDKWDFLYVDDAVDTIIAAMQFRSPSFLPVTFEVTSGGTLSLSDVREVAQSKLSALKKVEGTSLTSTMRAMTEYDNLIAARKASEEKLSWHKPRVTPDEGFTRTLAWLMDQARPFPSLQKHHDAAGEQSINPESRTGDNLLIQNLLPTCGSEDILCHRGQKYLPCASSCTTKQHCLPSLFDSVLEVFREVTEGCDIVLYTHQLGKDVSDLQLQAEYMEEGDPLICNVAIVSRESPLVETVIRKVPEDQLVKLGVEANSQDRSKKSAFYQKKISQLNGRLLFRGWVLIWPETETPQPLHEHEAALLKLTPNAFFASDVKYALYIDQTFTVSPSLKDIQFLVSEMQRSHWPKRLVKRKTTPKAKFVLPAEPNRRAVILMSELKYQDSATAERLPPDTNIEVYEATRFMRFELGEEPLGKEPFALRLQREFYQKLPSIINRDQMRSSTEASYKFNMSKFWARTRWILHDMKLEEAHQLRCDWYQEHIHWGTKLDQLSLSFVMARRDVERRIAHMEPDDNVLKPMQENIEMKRLLSDTFEWHSMLTEQNKHFAPYEMIKVLPYGISYNLEEEQYHGSHGQKPPLFARIISDRTLSLARKEWNRRNK

pLDDT: mean 72.02, std 25.89, range [24.62, 98.44]

Radius of gyration: 42.62 Å; chains: 1; bounding box: 122×135×148 Å

Secondary structure (DSSP, 8-state):
----------------------------------------------------------------------------------------------------------------PPPP--------------------------------------------------------------------------------------------------------------------------------------------PPPPP---SSGGGTHHHHTTTHHHHHHHHHHHHHHH-TT-SSHHHHHHHHHHHHHHHHHHHHHHHHHHHHHHHHHHHHHHHHHHHHHHHTSPP-------PPPP--S------------S--GGGPPBPPTTTS-SHHHHHHHHHSGGGSBTTT--STT-EEEEETTTSHHHHHHHHHHHHTS---EEEEE---SS--HHHHHHTHHHHHHHHHH-TT--SS-B---TTT-TTSPPPTTSS-B-TTS-B-HHHHH--SEEEE-TTTTSGGGTTS-STTHHHHHHHHHHHHHHHHHHHHHHHHT-S-TTTPPEEEEEEEGGGTS---SSHHHHHHHHHHHHHHHHHHHHHHHH----EEEEE-SEEESTT--TT-HHHHHHHHHHHHHHHHHHS---HHHHHHHHHSSS-----EEEEEEHHHHHHHHHHHTT---TT---EEEE---SSEEEHHHHHHHHHHHHHHHT------GGGGGGG----GGGHHHHHHHHHHH--SS-SS-HHHHHHHHHHHHHHHH-SS---------TT----------HHHHHHHTTPPPPPTT-TTTTTTPPPPBTT-TT--SS--B--TTGGGHHHHHHTTTT-SEEEEEEE--TT----S------SS-SSPEEEEEEE-TT-HHHHHHHTTS-HHHHHHTT----TTGGG-HHHHHHHHHHHTTTTEEETTEEEE--SSPPPSSPPHHHHTHHHH-GGGTS-SS--EEEEE-TT--SPPPHHHHHHHHHHTEE--B-SEEEEE--SS-EEEEE--B--EEEEEEEEEP---SSTTSPPPPTTS---HHHHHHHHHHHTT--TTSPPPHHHHHHHHHHHHHHHHHT--TT--TTS--PPP-GGG--EEEEEEEEESS-HHHHHHHHHHHHHHHHHT-S-HHHHHHHHHHHHHHHHHHHTTPPPTTTSGGGHHHHHHHHTTSSTTSEEE-SSHHHHT--TTPPPEEEETT-------------TTPPPPEEEEEE-HHHHHHHHHHHHHH--

Organism: Fistulifera solaris (NCBI:txid1519565)

InterPro domains:
  IPR036291 NAD(P)-binding domain superfamily [SSF51735] (414-778)

Foldseek 3Di:
DDDDDDDDDDDDDDDDDDDDDDDDDDDDDDDDDDDDDDDDDDDDDDDDDDDDDDDDDDDDDDDDDDDDDDDDDDDDDDDDDDDDDDDDDDDDDDDDDDDDDDDDDDDDDDDDDDDDDDDDDDDDDDDDDDDDDDDDDDDDDDDDDDDDDDDDDDDDDDDDDDDDDDDDDDDDDDDDDDDDDDDDDDDDDDDDDDDDDDDDDDDDDDDDDDDDDDDDDDDDDDDDDDDDDDDDDDDDDDDDDDDDDDDDDDDDDDDDDDDDDDDPDPPVPPVVPVVPPVVVVVVVVVVVVVVVPPPDDDVVVVVVVVVVVVVVVVVVVVVVVVVVVVVVVVVVVVVVVVVVVVVVVPDDDDDDDDPDDDDDDDPPPPDPPPPPDDDPDDPLPQAFDDLVQAFFDLQSVLCVQVRSQFGNLLGQAQPAAEEEEQCLALLNLVLLLCSCPGRVHAHYAAEYLLPPQELVSLLLSLLSQLLSCQSRVNYDPPRHNDQQQDDQDDDDDPPPDDQPPSSGDLCCVVRLGQEYEAPNLLQLQQPQPDPDPCRVVSLVVSLSSLLSNLVSVLVSQLPPPDPSSRHEYEYEAAPLVVPDPDPDVSSVSSNVSSVVSVVVQQVSCVPRNRFYEYEHDWSQEAFFSHDCRGVSCVLVNLLLVLVLCVVVDPDPSVVSCCVSPPDPAPDQDWTFHDYSVQVSSLVSSRSRGADSVSHYYYAYQTQQFIHGSVRLSVLSVVLVVVLVDDPDDDPVPPVPPGDGDPVCVVRNVVCCNNSVRPHGPADPSRRSLNRSLLSQCVSDVFWFDDPPPVPPPDPPVPSGLPHSQVSCVVVVHDDADQPNCRSSSNFHFAEPLFNGGSDPDGDHDLCVQCQVLLAVQFPLAQEEEEEEDADLADQDQLAAADADPDDPRHYAAAYEYALNHNNVVVQLVPDDVVVCVVLVLDDPPVCVVPPVVSVLSSSVSCAQPTADNRHRYHHGPDGQDPPHFLSNVCRCLLGVLSRYHPNHFKYKYAYSPDNDHDYPLNVVLQVVVQKDAKDAFDWDWDPDVVTWIKTDHIDHIEGEQKEFAAQWQDLDPPDDTDPLPDQDALLSLQLSLCVVVVHNSPPDDDPLSVSLSSSVNCSQVSSQDPPSRDPPHFAAGQGLSLQQGDSSMMMHGNPDSLSNVLSSQLSSQCSSSRDPRSSSSSSNSLSSQLSVLCVVLVAHGPVSCVVVVVQVVVCVVGDQLSQWRFGNDPLCSPPRSRDGIDMDDDPDDDDPDPPPPPPPPPRDHTYTHGHDYPVVSVVSSVVVVVVVD